Protein AF-0000000065766354 (afdb_homodimer)

pLDDT: mean 93.38, std 12.24, range [18.97, 98.88]

Foldseek 3Di:
DDPPQPPDPPDRPPPDDPPPPPPQADDDFALHALVRCLVLLVLLCLFWPKFFFDPDQWDAQDDVGIDRQPPNDADPLRAHSLQLRLLVLLQLLLVLLVQLLVLLVVLLVLLCVPPNWFFQDLDPQAPPLQQLCQQHRNDDDGTLVSLVSLSVSLVVNSVVLNVQSHRNHDHDSSSSLSSLLVSLSSSLSSLSSRQRSLCRRLVFFRQDFDKAWEALLSADLVAQEEEEEAAHQLLVVLLVVVCVVVVCLVRYAYEYEWQNQQSSCRNPVSHYYHAYLLCLLVSLLQQSHQEYEYEDDSDDLCSLVSNVVLPHAYEYAYPRCQSPFAECQPPDLVVLLVCCLVPVHRYHYHNPSNSSSVSSVSNSRSNSVVSVVRRDAQDLVVLLVLLVLAPLPCQLQVPAPQSQPLSVCSVCSVVPRNVSLCVCLQQRSNPQVSQVRGPSNRSSNNSSSSSVCVVCVNDMWMAIRANFAAGLVLLVVCLVCQLQQVQVAEEEEEAHSQAHGGLQLLLVLLQLQLVLFHFYEYEINNRSSQRVHADPVRHGLPVVADQHRGTSHYHYNGHLSSVSNVVVSLLSSCCPVVVDRNRNNQSVSLQCSQAGGLYEYEHRRYDRSNRSSNLSNCLSSNHAYEYEPVCCNSTIFTAGDPPGDQWKAFQEPRDIDGACAPVTRGYYDHDSLRSSLNSLSNSQHQQHHLVSLQSSLVSNQVSCCVVPVDGDPCVLRRAQDQSSHHPVCSVVVVVVCVVVPRDHHDGHNHIGPDSVSRDD/DPPPPVPDDPDPPPPPDVPVPPPQADDDFALHALVRCLVLLVLLCLFWPKFFFDPDQWDAQDDVGIDRQPPNDADPLRAHRLQLRLLVLLQLLLVLLVQLLVLLVVLLVLLCVPPNWFFQDLDPQAPPLQQLCQQHRNDDDGTLVSLVSLSVSLVVNSVVSNVQSHRNHDHDSSSSLSSLLVSLSSSLSSLSSRQRSLCRRLVFFRQDFDKAWEALLSADLVAQEEEEEDAHQLLVVLLVVVCVVVVCLVRYAYEYEWQNQQSSCRNPVSHYYHAYLLCLLVSLLQQSHQEYEYEDDSDDLCSLVSNVVLPHAYEYAYPRCQSPFAECQPPDLVVLLVCCLVPVHRYHYHNPSNSSSVSRVSNSRSNSVVSVVRRDAQDLVVLLVLLVLAPLPCQLQVVAPQSQPLSVCSVCSVVRRNVSLCVCLQQRSNPQVSQVRGPSNRSSNNSSSSSVCVVCVNDMWMAIRANFAAGLVLLVVCLVCQLQQVQVAEEEEEAHSQAHGGLQLLLVLLQLQLVLFHFYEYEINNRSSQRVHADPVRHGLPVVADQHRGTSHYHYNGHLSSVSNVLVSLLSSCCPVVVDRNRNNQSVSLQCSQAGGLYEYEHRRYDRSNRSSNLSNCLSSNHAYEYEPVCCNSTIFTAGDPPGDQWKAFQEPRDIDGACAPVTRGYYDHDSLRSSLNSLSNSQHQQHHLVSLQSSLVSNQVSCCVVPVDGDPCVLRRAQDLSSHHPVCSVVVVVSCVVVPRDHHDGHNHIGPDSVSRDD

Sequence (1520 aa):
MSPFELEFEGLKVQIGSIEGFEPRGEGPLPCPTVSDLADWDRKLFARYRVIAFPICDMCCMCTYGRCNLAEGRRGACGIDIRSNTARFTALKTCIGAACHAAHARHLVEYILEKLGDVEIDLGSEVDVMTPIFETLVGFKPKTVSDLEKGLEYIERELTKVLSSVHVGQEMDPHDYESKALHAGMIDNLALEIADVAQIAAFDMPKGEAPLVEFGPFAADDSKPCILLVGHNVAPGTEVLDYLEERGLDEEVEVLGICCTAWDVSRVDDRSKVIGPLSRQLHYVRMGIADVVVLDEQCIRADIVEEANEVGSRVIATRDLVMAGLPDVTDEPTEKIIEKMVSGEWMGVFIEDLEKAAEVAVEVAIRVHERRKKEIPQPDPKKLQKEAKRCLGCGDCERVCPNDLPIVEAMERAANGDFEGLADLFDRCVGCARCESECPTKLRVMNMIEDAWRLRTKEEKYKVRTGRGPIKDVEIRQVGGPIVMGDIPGVVAFVACPNYPDDVKQVGKMVEELLERNYIVLTSGCTAMALGMYTDEDGKTLYEKYEDRFDAGCLVNTGSCVSNAHILGACIKIAAIFAKKPLKGNFKEIADYILNRIGACGVLWGTMSQKALAISTGFTRWGIPIVYGPAGLKYQTLYIGDLDGDWTVYDARTGKECKEYCPIHLKYAAEDWREALVQAVKLCIRPNDTPQGRQTKLQNYIELYKEFYNELPPDLPLYVRDKNDVPITLRDEVMEYLEEVGWKPRKGITEPTLLEENVRGMSPFELEFEGLKVQIGSIEGFEPRGEGPLPCPTVSDLADWDRKLFARYRVIAFPICDMCCMCTYGRCNLAEGRRGACGIDIRSNTARFTALKTCIGAACHAAHARHLVEYILEKLGDVEIDLGSEVDVMTPIFETLVGFKPKTVSDLEKGLEYIERELTKVLSSVHVGQEMDPHDYESKALHAGMIDNLALEIADVAQIAAFDMPKGEAPLVEFGPFAADDSKPCILLVGHNVAPGTEVLDYLEERGLDEEVEVLGICCTAWDVSRVDDRSKVIGPLSRQLHYVRMGIADVVVLDEQCIRADIVEEANEVGSRVIATRDLVMAGLPDVTDEPTEKIIEKMVSGEWMGVFIEDLEKAAEVAVEVAIRVHERRKKEIPQPDPKKLQKEAKRCLGCGDCERVCPNDLPIVEAMERAANGDFEGLADLFDRCVGCARCESECPTKLRVMNMIEDAWRLRTKEEKYKVRTGRGPIKDVEIRQVGGPIVMGDIPGVVAFVACPNYPDDVKQVGKMVEELLERNYIVLTSGCTAMALGMYTDEDGKTLYEKYEDRFDAGCLVNTGSCVSNAHILGACIKIAAIFAKKPLKGNFKEIADYILNRIGACGVLWGTMSQKALAISTGFTRWGIPIVYGPAGLKYQTLYIGDLDGDWTVYDARTGKECKEYCPIHLKYAAEDWREALVQAVKLCIRPNDTPQGRQTKLQNYIELYKEFYNELPPDLPLYVRDKNDVPITLRDEVMEYLEEVGWKPRKGITEPTLLEENVRG

Secondary structure (DSSP, 8-state):
--------SS---------------SSSSSS--TGGGHHHHHHHHHHEEEEE--S-SEE-SSTT--EE-GGG---TTS--HHHHHHHHHHHHHHHHHHHHHHHHHHHHHHHHHHH-S-B----TT-S---HHHHHHHS----BGGGGHHHHHHHHHHHHHHHHTTSSSS---HHHHHHHHHHHHHHHHHHHHHHHHHHHHHHT--SS---EEEESGGGS-TTS-EEEEEES--HHHHHHHHHHHHHT-TTTSEEEEEEHHHHHHHHH-TTSEEEE-GGGHHHHHHTT--SEEEE-SSS--TTHHHHHHHTT-EEEE-BTTB-TT--B-TTS-HHHHHHHHHHTS-SEEE---HHHHHHHHHHHHHHHHHHHHTT-----HHHHHHHHHT-----HHHHH-TT---HHHHHHHHHTT-THHHHHTTTT--S--HHHHH-TT---HHHHHHHHHHHHHTT--EEEEPP--SPPHHHHHHHHHHHHHTSS--EEEEEE-S--SS-THHHHHHHHHHHHTT-EEEE-HHHHHHHHT-B-TTS-BHHHHS-SSSSTT-EEE--SGGGHHHHHHHHHHIIIIIS----TT-HHHHHHHHHHH--EEEEEEE--SHHHHHHHHHHHHTT--EEE-GGGGGG-EEEEE-TTS--EEEETTT--EEE---S--SEEE-SSHHHHHHHHHHTT--TT--HHHHHHHHHHHHHHHHHHHSS--TTGGGT--SGGGS-GGGHHHHHHHHHHTT-------SSEES-GGG---/--------SS---------------SSSSSS--TGGGHHHHHHHHHHEEEEE--S-SEE-SSTT--EE-GGG---TTS--HHHHHHHHHHHHHHHHHHHHHHHHHHHHHHHHHHH-S-B----TT-S---HHHHHHHS----BGGGGHHHHHHHHHHHHHHHHTTSSSS---HHHHHHHHHHHHHHHHHHHHHHHHHHHHHHT--SS---EEEESGGGS-TTS-EEEEEES--HHHHHHHHHHHHHT-TTTSEEEEEEHHHHHHHHH-TTSEEEE-GGGHHHHHHTT--SEEEE-SSS--TTHHHHHHHTT-EEEE-STT--TT--B-TTS-HHHHHHHHHHTS-SEEE---HHHHHHHHHHHHHHHHHHHHTT-----HHHHHHHHHT-----HHHHH-TT---HHHHHHHHHTT-THHHHTTTTT--S--HHHHH-TT---HHHHHHHHHHHHHTT--EEEEPP--SPPHHHHHHHHHHHHHTSS--EEEEEE-S--SS-THHHHHHHHHHHHTT-EEEE-HHHHHHHHT-B-TTS-BHHHHS-SSSSTT-EEE--SGGGHHHHHHHHHHIIIIIS----TT-HHHHHHHHHHH--EEEEEEE--SHHHHHHHHHHHHTT--EEE-GGGGGG-EEEEE-TTS--EEEETTT--EEE---S--SEEE-SSHHHHHHHHHHTT--TT--HHHHHHHHHHHHHHHHHHHSS--TTGGGT--SGGGS-GGGHHHHHHHHHHTT-------SSEES-GGG---

Nearest PDB structures (foldseek):
  8riu-assembly1_A  TM=9.811E-01  e=6.938E-81  Candidatus Methanoperedenaceae archaeon GB50
  9c0q-assembly1_A  TM=9.741E-01  e=7.754E-78  Methanosarcina thermophila
  3cf4-assembly1_A  TM=9.725E-01  e=8.906E-76  Methanosarcina barkeri
  1oao-assembly1_B  TM=6.507E-01  e=2.072E-23  Neomoorella thermoacetica
  6b6y-assembly1_B  TM=7.088E-01  e=4.786E-20  Nitratidesulfovibrio vulgaris

Radius of gyration: 33.57 Å; Cα contacts (8 Å, |Δi|>4): 3536; chains: 2; bounding box: 92×89×98 Å

Organism: Methanopyrus kandleri (strain AV19 / DSM 6324 / JCM 9639 / NBRC 100938) (NCBI:txid190192)

Solvent-accessible surface area (backbone atoms only — not comparable to full-atom values): 73823 Å² total; per-residue (Å²): 134,74,82,77,68,70,69,48,98,80,66,72,79,75,83,75,77,81,61,86,63,71,75,73,33,41,55,87,43,33,62,64,55,68,64,72,49,40,64,60,45,49,55,48,48,41,26,21,40,76,42,76,41,70,89,60,56,60,44,71,83,41,29,77,46,76,25,62,21,55,94,81,15,36,24,58,46,40,40,39,49,62,28,51,44,23,34,50,38,24,48,40,13,41,31,15,20,20,38,39,39,39,50,20,51,51,51,48,54,49,41,41,70,74,71,37,75,43,59,63,57,59,46,94,53,30,80,77,74,50,51,56,46,17,14,39,41,15,45,83,68,57,30,47,68,50,47,48,61,56,48,55,52,37,31,52,51,46,32,39,52,43,23,26,62,37,72,22,30,42,45,25,34,66,52,28,43,43,43,20,29,47,32,1,42,44,23,43,38,21,16,37,51,32,42,52,42,50,31,35,70,52,65,29,40,56,46,52,54,57,77,41,57,22,29,71,59,56,55,62,75,91,33,30,20,39,29,36,40,13,57,48,41,65,53,52,52,34,34,52,50,52,28,54,76,68,69,36,61,88,56,45,43,45,36,15,29,37,29,19,11,37,47,36,27,35,57,38,74,83,33,34,36,32,42,29,62,31,41,46,57,60,48,41,60,48,34,62,35,37,19,38,38,36,38,41,48,67,32,54,30,40,46,66,63,46,26,43,73,48,68,18,33,37,37,24,40,29,77,53,22,44,60,70,36,57,75,49,58,86,50,59,66,67,57,52,33,52,34,40,57,74,52,79,38,49,47,34,18,25,63,50,41,65,59,40,22,52,41,45,53,54,30,14,60,68,39,30,75,68,44,66,76,58,43,69,70,75,46,72,68,60,50,25,56,56,27,59,63,58,83,68,79,50,54,32,33,74,64,33,82,57,56,53,69,54,52,63,18,29,54,37,19,44,73,67,40,42,61,51,29,25,62,41,48,66,36,50,51,52,36,59,40,35,31,54,53,32,89,81,58,50,61,52,64,57,50,21,49,33,31,31,45,71,70,54,70,77,63,67,37,45,33,54,46,24,11,36,49,68,42,46,65,41,40,67,69,39,28,58,40,34,37,37,16,70,29,43,28,40,41,33,41,30,37,37,55,42,46,67,55,45,50,50,53,58,32,53,52,51,50,56,38,33,76,65,30,19,26,36,36,26,22,29,31,31,41,51,42,35,26,73,22,55,52,96,86,65,44,24,59,61,75,73,33,50,72,40,76,39,70,35,15,44,33,41,25,22,23,65,39,27,49,30,31,59,56,28,47,56,52,43,31,44,34,68,67,67,60,43,74,45,38,4,29,51,68,63,52,20,40,47,30,33,31,33,46,20,32,27,36,35,28,48,9,28,37,48,32,46,50,49,6,46,52,34,15,42,35,62,41,38,31,25,36,37,24,15,56,38,35,49,64,61,25,67,34,24,37,50,34,91,87,36,58,42,67,32,26,19,27,67,70,45,51,76,45,76,48,66,41,42,45,45,41,28,42,68,23,84,45,72,68,51,40,48,45,47,48,51,50,36,14,44,37,54,30,37,34,47,68,12,34,14,50,34,48,43,54,36,42,53,51,36,28,72,76,66,72,43,75,62,87,66,47,69,64,74,48,34,42,78,68,27,46,34,77,93,50,33,69,64,52,50,53,52,37,56,73,72,67,58,69,73,49,85,82,42,78,45,54,33,76,52,71,86,65,37,76,81,134,68,84,75,67,74,72,53,94,82,66,80,78,74,80,72,72,79,61,84,62,76,71,74,34,41,56,87,44,33,62,65,55,68,65,72,47,40,65,61,45,48,55,48,47,42,27,21,40,76,43,74,42,71,90,60,56,59,46,69,82,41,26,77,47,76,25,62,20,55,94,80,16,36,24,58,46,40,41,39,49,63,27,52,44,23,35,50,38,24,49,39,12,40,31,15,21,19,38,38,38,37,50,21,51,50,51,47,53,49,41,41,72,74,72,37,76,44,59,62,57,60,46,94,54,31,81,79,75,51,50,57,46,16,14,38,42,15,45,82,67,58,30,48,66,49,46,50,61,55,50,54,52,38,30,52,52,48,32,39,52,44,22,27,62,37,71,22,28,42,45,24,34,66,51,28,43,43,43,18,30,47,32,1,42,43,23,42,38,22,16,37,50,32,42,51,43,50,32,34,71,52,67,29,38,55,46,54,54,57,76,40,60,22,28,70,58,57,54,61,74,92,33,29,20,38,30,36,38,13,58,50,40,66,54,52,53,34,35,53,50,52,28,55,78,68,69,35,62,89,56,45,42,46,35,15,28,36,29,19,11,38,46,36,27,36,57,38,75,83,33,34,36,33,43,29,61,30,43,46,57,60,50,41,60,48,32,62,36,36,19,37,37,36,37,41,48,65,32,55,31,40,46,68,64,46,28,44,72,47,67,19,32,38,38,24,40,30,77,54,21,43,61,71,35,56,74,48,58,87,50,60,64,68,58,54,32,52,34,40,58,74,51,80,37,48,46,35,18,25,62,50,43,64,59,40,20,53,40,45,54,54,30,14,59,69,37,30,74,68,44,66,76,59,42,69,70,75,45,73,67,59,50,24,56,58,28,59,64,58,83,69,79,51,55,32,32,73,65,34,82,58,57,52,69,55,52,62,18,30,55,36,19,43,73,68,40,43,62,50,28,25,63,43,47,65,36,50,52,52,37,58,41,35,29,54,52,32,90,80,61,50,60,53,63,58,49,22,49,33,30,32,46,70,71,53,69,78,64,68,37,46,34,55,46,24,10,35,48,68,40,46,64,40,40,66,69,38,30,59,40,33,39,36,16,71,29,42,25,40,38,34,41,32,38,36,55,43,46,65,56,44,50,50,55,58,31,54,50,49,52,56,39,32,76,65,29,20,24,35,37,27,20,30,30,32,42,51,41,35,27,73,24,55,52,97,84,65,44,24,60,60,76,73,32,50,72,40,77,38,70,35,15,43,33,40,25,21,23,66,38,27,51,31,30,60,56,28,46,57,51,42,31,44,34,68,67,68,60,43,74,45,39,4,28,51,68,62,52,20,41,45,32,32,31,32,46,19,34,25,38,35,28,50,9,28,37,47,32,46,50,49,4,48,53,35,15,42,36,64,41,37,31,24,36,36,24,17,56,40,35,50,64,60,26,65,33,24,36,50,34,90,87,36,58,41,67,33,27,20,27,67,68,46,49,74,44,79,48,64,40,43,43,46,42,28,43,67,22,85,48,73,69,51,40,47,46,48,48,50,51,36,14,44,36,53,29,36,35,46,69,12,34,14,52,35,47,42,56,35,43,52,49,36,28,72,76,66,72,42,76,60,87,65,49,69,63,74,48,36,42,78,67,27,46,34,78,94,48,32,69,64,51,50,52,51,36,55,73,74,66,57,69,73,50,84,82,44,78,45,54,33,78,51,72,86,64,35,75,82

Structure (mmCIF, N/CA/C/O backbone):
data_AF-0000000065766354-model_v1
#
loop_
_entity.id
_entity.type
_entity.pdbx_description
1 polymer 'Acetyl-CoA decarbonylase/synthase complex subunit alpha 1'
#
loop_
_atom_site.group_PDB
_atom_site.id
_atom_site.type_symbol
_atom_site.label_atom_id
_atom_site.label_alt_id
_atom_site.label_comp_id
_atom_site.label_asym_id
_atom_site.label_entity_id
_atom_site.label_seq_id
_atom_site.pdbx_PDB_ins_code
_atom_site.Cartn_x
_atom_site.Cartn_y
_atom_site.Cartn_z
_atom_site.occupancy
_atom_site.B_iso_or_equiv
_atom_site.auth_seq_id
_atom_site.auth_comp_id
_atom_site.auth_asym_id
_atom_site.auth_atom_id
_atom_site.pdbx_PDB_model_num
ATOM 1 N N . MET A 1 1 ? 14.602 7.422 51.688 1 19.23 1 MET A N 1
ATOM 2 C CA . MET A 1 1 ? 14.797 6.133 52.344 1 19.23 1 MET A CA 1
ATOM 3 C C . MET A 1 1 ? 15.016 5.027 51.312 1 19.23 1 MET A C 1
ATOM 5 O O . MET A 1 1 ? 14.477 5.086 50.219 1 19.23 1 MET A O 1
ATOM 9 N N . SER A 1 2 ? 16.094 4.215 51.469 1 22.52 2 SER A N 1
ATOM 10 C CA . SER A 1 2 ? 16.875 3.191 50.781 1 22.52 2 SER A CA 1
ATOM 11 C C . SER A 1 2 ? 15.992 2.039 50.312 1 22.52 2 SER A C 1
ATOM 13 O O . SER A 1 2 ? 14.992 1.711 50.938 1 22.52 2 SER A O 1
ATOM 15 N N . PRO A 1 3 ? 16.031 2.014 48.844 1 26.62 3 PRO A N 1
ATOM 16 C CA . PRO A 1 3 ? 15.328 0.892 48.219 1 26.62 3 PRO A CA 1
ATOM 17 C C . PRO A 1 3 ? 15.453 -0.402 49.031 1 26.62 3 PRO A C 1
ATOM 19 O O . PRO A 1 3 ? 16.484 -0.655 49.625 1 26.62 3 PRO A O 1
ATOM 22 N N . PHE A 1 4 ? 14.359 -0.639 49.562 1 26.05 4 PHE A N 1
ATOM 23 C CA . PHE A 1 4 ? 14.195 -1.547 50.688 1 26.05 4 PHE A CA 1
ATOM 24 C C . PHE A 1 4 ? 14.625 -2.959 50.344 1 26.05 4 PHE A C 1
ATOM 26 O O . PHE A 1 4 ? 14.188 -3.502 49.312 1 26.05 4 PHE A O 1
ATOM 33 N N . GLU A 1 5 ? 15.984 -3.205 50.344 1 27.64 5 GLU A N 1
ATOM 34 C CA . GLU A 1 5 ? 16.797 -4.422 50.406 1 27.64 5 GLU A CA 1
ATOM 35 C C . GLU A 1 5 ? 16.156 -5.469 51.312 1 27.64 5 GLU A C 1
ATOM 37 O O . GLU A 1 5 ? 15.883 -5.195 52.5 1 27.64 5 GLU A O 1
ATOM 42 N N . LEU A 1 6 ? 15.203 -6.082 50.688 1 28.98 6 LEU A N 1
ATOM 43 C CA . LEU A 1 6 ? 14.766 -7.098 51.625 1 28.98 6 LEU A CA 1
ATOM 44 C C . LEU A 1 6 ? 15.898 -8.055 51.969 1 28.98 6 LEU A C 1
ATOM 46 O O . LEU A 1 6 ? 16.484 -8.664 51.062 1 28.98 6 LEU A O 1
ATOM 50 N N . GLU A 1 7 ? 16.75 -7.625 52.875 1 28.19 7 GLU A N 1
ATOM 51 C CA . GLU A 1 7 ? 17.797 -8.422 53.5 1 28.19 7 GLU A CA 1
ATOM 52 C C . GLU A 1 7 ? 17.219 -9.656 54.188 1 28.19 7 GLU A C 1
ATOM 54 O O . GLU A 1 7 ? 16.531 -9.539 55.219 1 28.19 7 GLU A O 1
ATOM 59 N N . PHE A 1 8 ? 16.562 -10.523 53.5 1 28.86 8 PHE A N 1
ATOM 60 C CA . PHE A 1 8 ? 16.578 -11.633 54.438 1 28.86 8 PHE A CA 1
ATOM 61 C C . PHE A 1 8 ? 18.016 -12.031 54.781 1 28.86 8 PHE A C 1
ATOM 63 O O . PHE A 1 8 ? 18.938 -11.773 54 1 28.86 8 PHE A O 1
ATOM 70 N N . GLU A 1 9 ? 18.219 -12.422 56.094 1 26.89 9 GLU A N 1
ATOM 71 C CA . GLU A 1 9 ? 19.422 -13.203 56.312 1 26.89 9 GLU A CA 1
ATOM 72 C C . GLU A 1 9 ? 19.609 -14.266 55.25 1 26.89 9 GLU A C 1
ATOM 74 O O . GLU A 1 9 ? 18.703 -15.07 55 1 26.89 9 GLU A O 1
ATOM 79 N N . GLY A 1 10 ? 20.5 -14.219 54.156 1 27.33 10 GLY A N 1
ATOM 80 C CA . GLY A 1 10 ? 21.359 -14.734 53.125 1 27.33 10 GLY A CA 1
ATOM 81 C C . GLY A 1 10 ? 20.75 -14.633 51.75 1 27.33 10 GLY A C 1
ATOM 82 O O . GLY A 1 10 ? 21.406 -14.898 50.719 1 27.33 10 GLY A O 1
ATOM 83 N N . LEU A 1 11 ? 19.484 -15.125 51.406 1 24.69 11 LEU A N 1
ATOM 84 C CA . LEU A 1 11 ? 19.141 -15.359 50.031 1 24.69 11 LEU A CA 1
ATOM 85 C C . LEU A 1 11 ? 18.578 -14.094 49.375 1 24.69 11 LEU A C 1
ATOM 87 O O . LEU A 1 11 ? 17.594 -13.539 49.844 1 24.69 11 LEU A O 1
ATOM 91 N N . LYS A 1 12 ? 19.516 -13.336 48.75 1 31.09 12 LYS A N 1
ATOM 92 C CA . LYS A 1 12 ? 19.172 -12.125 48 1 31.09 12 LYS A CA 1
ATOM 93 C C . LYS A 1 12 ? 18.328 -12.453 46.781 1 31.09 12 LYS A C 1
ATOM 95 O O . LYS A 1 12 ? 18.734 -13.25 45.938 1 31.09 12 LYS A O 1
ATOM 100 N N . VAL A 1 13 ? 16.984 -12.375 46.812 1 25.58 13 VAL A N 1
ATOM 101 C CA . VAL A 1 13 ? 16.203 -12.656 45.594 1 25.58 13 VAL A CA 1
ATOM 102 C C . VAL A 1 13 ? 16.219 -11.445 44.688 1 25.58 13 VAL A C 1
ATOM 104 O O . VAL A 1 13 ? 15.805 -10.352 45.062 1 25.58 13 VAL A O 1
ATOM 107 N N . GLN A 1 14 ? 17.219 -11.156 43.938 1 25.48 14 GLN A N 1
ATOM 108 C CA . GLN A 1 14 ? 17.188 -10.07 42.969 1 25.48 14 GLN A CA 1
ATOM 109 C C . GLN A 1 14 ? 16.234 -10.383 41.812 1 25.48 14 GLN A C 1
ATOM 111 O O . GLN A 1 14 ? 16.328 -11.438 41.188 1 25.48 14 GLN A O 1
ATOM 116 N N . ILE A 1 15 ? 15.039 -9.977 41.875 1 24.88 15 ILE A N 1
ATOM 117 C CA . ILE A 1 15 ? 14.07 -10.156 40.812 1 24.88 15 ILE A CA 1
ATOM 118 C C . ILE A 1 15 ? 14.547 -9.398 39.562 1 24.88 15 ILE A C 1
ATOM 120 O O . ILE A 1 15 ? 14.719 -8.18 39.594 1 24.88 15 ILE A O 1
ATOM 124 N N . GLY A 1 16 ? 15.18 -10.102 38.594 1 24.33 16 GLY A N 1
ATOM 125 C CA . GLY A 1 16 ? 15.805 -9.656 37.344 1 24.33 16 GLY A CA 1
ATOM 126 C C . GLY A 1 16 ? 14.852 -8.898 36.438 1 24.33 16 GLY A C 1
ATOM 127 O O . GLY A 1 16 ? 13.633 -9.023 36.562 1 24.33 16 GLY A O 1
ATOM 128 N N . SER A 1 17 ? 15.211 -7.746 35.938 1 27.3 17 SER A N 1
ATOM 129 C CA . SER A 1 17 ? 14.719 -6.777 34.969 1 27.3 17 SER A CA 1
ATOM 130 C C . SER A 1 17 ? 14.125 -7.469 33.75 1 27.3 17 SER A C 1
ATOM 132 O O . SER A 1 17 ? 14.711 -8.43 33.219 1 27.3 17 SER A O 1
ATOM 134 N N . ILE A 1 18 ? 12.867 -7.684 33.656 1 26.45 18 ILE A N 1
ATOM 135 C CA . ILE A 1 18 ? 12.242 -8.141 32.438 1 26.45 18 ILE A CA 1
ATOM 136 C C . ILE A 1 18 ? 12.797 -7.359 31.25 1 26.45 18 ILE A C 1
ATOM 138 O O . ILE A 1 18 ? 12.539 -6.164 31.109 1 26.45 18 ILE A O 1
ATOM 142 N N . GLU A 1 19 ? 14.055 -7.402 30.906 1 30.09 19 GLU A N 1
ATOM 143 C CA . GLU A 1 19 ? 14.617 -6.902 29.656 1 30.09 19 GLU A CA 1
ATOM 144 C C . GLU A 1 19 ? 13.711 -7.215 28.484 1 30.09 19 GLU A C 1
ATOM 146 O O . GLU A 1 19 ? 13.25 -8.352 28.328 1 30.09 19 GLU A O 1
ATOM 151 N N . GLY A 1 20 ? 12.766 -6.434 28.172 1 32.12 20 GLY A N 1
ATOM 152 C CA . GLY A 1 20 ? 12.07 -6.523 26.891 1 32.12 20 GLY A CA 1
ATOM 153 C C . GLY A 1 20 ? 12.891 -7.211 25.828 1 32.12 20 GLY A C 1
ATOM 154 O O . GLY A 1 20 ? 13.891 -6.664 25.344 1 32.12 20 GLY A O 1
ATOM 155 N N . PHE A 1 21 ? 13.047 -8.508 26.031 1 31.98 21 PHE A N 1
ATOM 156 C CA . PHE A 1 21 ? 13.859 -9.539 25.391 1 31.98 21 PHE A CA 1
ATOM 157 C C . PHE A 1 21 ? 13.656 -9.547 23.891 1 31.98 21 PHE A C 1
ATOM 159 O O . PHE A 1 21 ? 12.82 -10.289 23.375 1 31.98 21 PHE A O 1
ATOM 166 N N . GLU A 1 22 ? 13.109 -8.617 23.156 1 40.56 22 GLU A N 1
ATOM 167 C CA . GLU A 1 22 ? 13.211 -9.219 21.828 1 40.56 22 GLU A CA 1
ATOM 168 C C . GLU A 1 22 ? 14.633 -9.711 21.562 1 40.56 22 GLU A C 1
ATOM 170 O O . GLU A 1 22 ? 15.57 -8.922 21.516 1 40.56 22 GLU A O 1
ATOM 175 N N . PRO A 1 23 ? 14.961 -10.844 21.969 1 43.78 23 PRO A N 1
ATOM 176 C CA . PRO A 1 23 ? 16.328 -11.312 21.672 1 43.78 23 PRO A CA 1
ATOM 177 C C . PRO A 1 23 ? 16.797 -10.922 20.266 1 43.78 23 PRO A C 1
ATOM 179 O O . PRO A 1 23 ? 16.109 -11.211 19.281 1 43.78 23 PRO A O 1
ATOM 182 N N . ARG A 1 24 ? 17.516 -9.883 20.141 1 56.34 24 ARG A N 1
ATOM 183 C CA . ARG A 1 24 ? 18.203 -9.531 18.922 1 56.34 24 ARG A CA 1
ATOM 184 C C . ARG A 1 24 ? 18.844 -10.758 18.266 1 56.34 24 ARG A C 1
ATOM 186 O O . ARG A 1 24 ? 19.469 -11.57 18.953 1 56.34 24 ARG A O 1
ATOM 193 N N . GLY A 1 25 ? 18.219 -11.25 17.094 1 68.38 25 GLY A N 1
ATOM 194 C CA . GLY A 1 25 ? 18.859 -12.289 16.297 1 68.38 25 GLY A CA 1
ATOM 195 C C . GLY A 1 25 ? 20.375 -12.273 16.422 1 68.38 25 GLY A C 1
ATOM 196 O O . GLY A 1 25 ? 20.953 -11.328 16.953 1 68.38 25 GLY A O 1
ATOM 197 N N . GLU A 1 26 ? 20.969 -13.32 16.281 1 82.69 26 GLU A N 1
ATOM 198 C CA . GLU A 1 26 ? 22.422 -13.484 16.266 1 82.69 26 GLU A CA 1
ATOM 199 C C . GLU A 1 26 ? 23 -13.195 14.883 1 82.69 26 GLU A C 1
ATOM 201 O O . GLU A 1 26 ? 22.266 -13.219 13.891 1 82.69 26 GLU A O 1
ATOM 206 N N . GLY A 1 27 ? 24.172 -12.797 14.797 1 87.56 27 GLY A N 1
ATOM 207 C CA . GLY A 1 27 ? 24.859 -12.57 13.531 1 87.56 27 GLY A CA 1
ATOM 208 C C . GLY A 1 27 ? 25.172 -11.109 13.273 1 87.56 27 GLY A C 1
ATOM 209 O O . GLY A 1 27 ? 24.906 -10.25 14.117 1 87.56 27 GLY A O 1
ATOM 210 N N . PRO A 1 28 ? 25.688 -10.859 12.195 1 91.25 28 PRO A N 1
ATOM 211 C CA . PRO A 1 28 ? 26.172 -9.5 11.906 1 91.25 28 PRO A CA 1
ATOM 212 C C . PRO A 1 28 ? 25.031 -8.5 11.742 1 91.25 28 PRO A C 1
ATOM 214 O O . PRO A 1 28 ? 25.141 -7.348 12.164 1 91.25 28 PRO A O 1
ATOM 217 N N . LEU A 1 29 ? 23.922 -8.922 11.148 1 94.94 29 LEU A N 1
ATOM 218 C CA . LEU A 1 29 ? 22.859 -7.953 10.867 1 94.94 29 LEU A CA 1
ATOM 219 C C . LEU A 1 29 ? 21.484 -8.625 10.914 1 94.94 29 LEU A C 1
ATOM 221 O O . LEU A 1 29 ? 20.797 -8.711 9.898 1 94.94 29 LEU A O 1
ATOM 225 N N . PRO A 1 30 ? 21.062 -9.086 12.102 1 97 30 PRO A N 1
ATOM 226 C CA . PRO A 1 30 ? 19.719 -9.648 12.211 1 97 30 PRO A CA 1
ATOM 227 C C . PRO A 1 30 ? 18.625 -8.594 12 1 97 30 PRO A C 1
ATOM 229 O O . PRO A 1 30 ? 18.781 -7.449 12.43 1 97 30 PRO A O 1
ATOM 232 N N . CYS A 1 31 ? 17.562 -8.93 11.336 1 97.31 31 CYS A N 1
ATOM 233 C CA . CYS A 1 31 ? 16.406 -8.07 11.078 1 97.31 31 CYS A CA 1
ATOM 234 C C . CYS A 1 31 ? 16.844 -6.734 10.492 1 97.31 31 CYS A C 1
ATOM 236 O O . CYS A 1 31 ? 16.516 -5.68 11.047 1 97.31 31 CYS A O 1
ATOM 238 N N . PRO A 1 32 ? 17.531 -6.844 9.344 1 97.25 32 PRO A N 1
ATOM 239 C CA . PRO A 1 32 ? 18.031 -5.605 8.758 1 97.25 32 PRO A CA 1
ATOM 240 C C . PRO A 1 32 ? 16.922 -4.629 8.383 1 97.25 32 PRO A C 1
ATOM 242 O O . PRO A 1 32 ? 15.852 -5.051 7.941 1 97.25 32 PRO A O 1
ATOM 245 N N . THR A 1 33 ? 17.188 -3.35 8.492 1 95.69 33 THR A N 1
ATOM 246 C CA . THR A 1 33 ? 16.312 -2.287 8.023 1 95.69 33 THR A CA 1
ATOM 247 C C . THR A 1 33 ? 16.719 -1.833 6.621 1 95.69 33 THR A C 1
ATOM 249 O O . THR A 1 33 ? 17.703 -2.322 6.062 1 95.69 33 THR A O 1
ATOM 252 N N . VAL A 1 34 ? 16.031 -0.896 6.051 1 94.56 34 VAL A N 1
ATOM 253 C CA . VAL A 1 34 ? 16.234 -0.396 4.695 1 94.56 34 VAL A CA 1
ATOM 254 C C . VAL A 1 34 ? 17.641 0.176 4.57 1 94.56 34 VAL A C 1
ATOM 256 O O . VAL A 1 34 ? 18.359 -0.11 3.604 1 94.56 34 VAL A O 1
ATOM 259 N N . SER A 1 35 ? 18.047 0.936 5.547 1 94.12 35 SER A N 1
ATOM 260 C CA . SER A 1 35 ? 19.344 1.606 5.461 1 94.12 35 SER A CA 1
ATOM 261 C C . SER A 1 35 ? 20.484 0.624 5.672 1 94.12 35 SER A C 1
ATOM 263 O O . SER A 1 35 ? 21.578 0.802 5.117 1 94.12 35 SER A O 1
ATOM 265 N N . ASP A 1 36 ? 20.203 -0.488 6.387 1 95.19 36 ASP A N 1
ATOM 266 C CA . ASP A 1 36 ? 21.234 -1.456 6.734 1 95.19 36 ASP A CA 1
ATOM 267 C C . ASP A 1 36 ? 21.797 -2.123 5.484 1 95.19 36 ASP A C 1
ATOM 269 O O . ASP A 1 36 ? 22.984 -2.475 5.445 1 95.19 36 ASP A O 1
ATOM 273 N N . LEU A 1 37 ? 20.922 -2.293 4.484 1 96.88 37 LEU A N 1
ATOM 274 C CA . LEU A 1 37 ? 21.359 -3.053 3.316 1 96.88 37 LEU A CA 1
ATOM 275 C C . LEU A 1 37 ? 21.391 -2.168 2.076 1 96.88 37 LEU A C 1
ATOM 277 O O . LEU A 1 37 ? 21.531 -2.668 0.957 1 96.88 37 LEU A O 1
ATOM 281 N N . ALA A 1 38 ? 21.297 -0.858 2.311 1 95.81 38 ALA A N 1
ATOM 282 C CA . ALA A 1 38 ? 21.312 0.075 1.186 1 95.81 38 ALA A CA 1
ATOM 283 C C . ALA A 1 38 ? 22.656 0.028 0.46 1 95.81 38 ALA A C 1
ATOM 285 O O . ALA A 1 38 ? 22.719 0.198 -0.76 1 95.81 38 ALA A O 1
ATOM 286 N N . ASP A 1 39 ? 23.688 -0.198 1.211 1 94.88 39 ASP A N 1
ATOM 287 C CA . ASP A 1 39 ? 25.016 -0.259 0.595 1 94.88 39 ASP A CA 1
ATOM 288 C C . ASP A 1 39 ? 25.109 -1.448 -0.358 1 94.88 39 ASP A C 1
ATOM 290 O O . ASP A 1 39 ? 25.734 -1.346 -1.419 1 94.88 39 ASP A O 1
ATOM 294 N N . TRP A 1 40 ? 24.547 -2.615 0.02 1 97.5 40 TRP A N 1
ATOM 295 C CA . TRP A 1 40 ? 24.5 -3.768 -0.875 1 97.5 40 TRP A CA 1
ATOM 296 C C . TRP A 1 40 ? 23.734 -3.432 -2.148 1 97.5 40 TRP A C 1
ATOM 298 O O . TRP A 1 40 ? 24.172 -3.762 -3.252 1 97.5 40 TRP A O 1
ATOM 308 N N . ASP A 1 41 ? 22.656 -2.752 -2.018 1 98.06 41 ASP A N 1
ATOM 309 C CA . ASP A 1 41 ? 21.812 -2.381 -3.158 1 98.06 41 ASP A CA 1
ATOM 310 C C . ASP A 1 41 ? 22.562 -1.432 -4.094 1 98.06 41 ASP A C 1
ATOM 312 O O . ASP A 1 41 ? 22.438 -1.535 -5.316 1 98.06 41 ASP A O 1
ATOM 316 N N . ARG A 1 42 ? 23.281 -0.55 -3.537 1 96.31 42 ARG A N 1
ATOM 317 C CA . ARG A 1 42 ? 24.031 0.406 -4.344 1 96.31 42 ARG A CA 1
ATOM 318 C C . ARG A 1 42 ? 25.141 -0.292 -5.125 1 96.31 42 ARG A C 1
ATOM 320 O O . ARG A 1 42 ? 25.469 0.116 -6.242 1 96.31 42 ARG A O 1
ATOM 327 N N . LYS A 1 43 ? 25.688 -1.312 -4.492 1 96.69 43 LYS A N 1
ATOM 328 C CA . LYS A 1 43 ? 26.688 -2.104 -5.219 1 96.69 43 LYS A CA 1
ATOM 329 C C . LYS A 1 43 ? 26.062 -2.762 -6.449 1 96.69 43 LYS A C 1
ATOM 331 O O . LYS A 1 43 ? 26.703 -2.846 -7.5 1 96.69 43 LYS A O 1
ATOM 336 N N . LEU A 1 44 ? 24.875 -3.248 -6.289 1 98.06 44 LEU A N 1
ATOM 337 C CA . LEU A 1 44 ? 24.172 -3.828 -7.43 1 98.06 44 LEU A CA 1
ATOM 338 C C . LEU A 1 44 ? 23.891 -2.77 -8.492 1 98.06 44 LEU A C 1
ATOM 340 O O . LEU A 1 44 ? 24.125 -3.008 -9.688 1 98.06 44 LEU A O 1
ATOM 344 N N . PHE A 1 45 ? 23.5 -1.57 -8.055 1 97.62 45 PHE A N 1
ATOM 345 C CA . PHE A 1 45 ? 23.125 -0.519 -8.992 1 97.62 45 PHE A CA 1
ATOM 346 C C . PHE A 1 45 ? 24.359 0.024 -9.711 1 97.62 45 PHE A C 1
ATOM 348 O O . PHE A 1 45 ? 24.25 0.569 -10.812 1 97.62 45 PHE A O 1
ATOM 355 N N . ALA A 1 46 ? 25.5 -0.1 -9.086 1 97.06 46 ALA A N 1
ATOM 356 C CA . ALA A 1 46 ? 26.734 0.354 -9.727 1 97.06 46 ALA A CA 1
ATOM 357 C C . ALA A 1 46 ? 27.125 -0.555 -10.891 1 97.06 46 ALA A C 1
ATOM 359 O O . ALA A 1 46 ? 27.844 -0.135 -11.805 1 97.06 46 ALA A O 1
ATOM 360 N N . ARG A 1 47 ? 26.625 -1.724 -10.789 1 97 47 ARG A N 1
ATOM 361 C CA . ARG A 1 47 ? 26.906 -2.734 -11.805 1 97 47 ARG A CA 1
ATOM 362 C C . ARG A 1 47 ? 25.781 -2.822 -12.828 1 97 47 ARG A C 1
ATOM 364 O O . ARG A 1 47 ? 26.031 -3.027 -14.016 1 97 47 ARG A O 1
ATOM 371 N N . TYR A 1 48 ? 24.594 -2.801 -12.352 1 98.25 48 TYR A N 1
ATOM 372 C CA . TYR A 1 48 ? 23.406 -2.953 -13.172 1 98.25 48 TYR A CA 1
ATOM 373 C C . TYR A 1 48 ? 22.625 -1.649 -13.242 1 98.25 48 TYR A C 1
ATOM 375 O O . TYR A 1 48 ? 22.094 -1.183 -12.227 1 98.25 48 TYR A O 1
ATOM 383 N N . ARG A 1 49 ? 22.516 -1.137 -14.383 1 97.44 49 ARG A N 1
ATOM 384 C CA . ARG A 1 49 ? 21.75 0.095 -14.562 1 97.44 49 ARG A CA 1
ATOM 385 C C . ARG A 1 49 ? 20.25 -0.158 -14.422 1 97.44 49 ARG A C 1
ATOM 387 O O . ARG A 1 49 ? 19.719 -1.079 -15.039 1 97.44 49 ARG A O 1
ATOM 394 N N . VAL A 1 50 ? 19.656 0.667 -13.602 1 96.75 50 VAL A N 1
ATOM 395 C CA . VAL A 1 50 ? 18.203 0.573 -13.445 1 96.75 50 VAL A CA 1
ATOM 396 C C . VAL A 1 50 ? 17.516 1.292 -14.602 1 96.75 50 VAL A C 1
ATOM 398 O O . VAL A 1 50 ? 17.656 2.508 -14.758 1 96.75 50 VAL A O 1
ATOM 401 N N . ILE A 1 51 ? 16.828 0.535 -15.359 1 95.94 51 ILE A N 1
ATOM 402 C CA . ILE A 1 51 ? 16.125 1.113 -16.5 1 95.94 51 ILE A CA 1
ATOM 403 C C . ILE A 1 51 ? 14.617 1.158 -16.219 1 95.94 51 ILE A C 1
ATOM 405 O O . ILE A 1 51 ? 14.039 0.166 -15.766 1 95.94 51 ILE A O 1
ATOM 409 N N . ALA A 1 52 ? 14.086 2.301 -16.453 1 92.81 52 ALA A N 1
ATOM 410 C CA . ALA A 1 52 ? 12.664 2.506 -16.188 1 92.81 52 ALA A CA 1
ATOM 411 C C . ALA A 1 52 ? 11.852 2.441 -17.484 1 92.81 52 ALA A C 1
ATOM 413 O O . ALA A 1 52 ? 12.273 2.971 -18.516 1 92.81 52 ALA A O 1
ATOM 414 N N . PHE A 1 53 ? 10.75 1.752 -17.406 1 90.69 53 PHE A N 1
ATOM 415 C CA . PHE A 1 53 ? 9.773 1.691 -18.484 1 90.69 53 PHE A CA 1
ATOM 416 C C . PHE A 1 53 ? 8.406 2.176 -18.031 1 90.69 53 PHE A C 1
ATOM 418 O O . PHE A 1 53 ? 7.523 1.367 -17.734 1 90.69 53 PHE A O 1
ATOM 425 N N . PRO A 1 54 ? 8.18 3.441 -18.047 1 86.19 54 PRO A N 1
ATOM 426 C CA . PRO A 1 54 ? 6.898 3.945 -17.547 1 86.19 54 PRO A CA 1
ATOM 427 C C . PRO A 1 54 ? 5.723 3.535 -18.438 1 86.19 54 PRO A C 1
ATOM 429 O O . PRO A 1 54 ? 5.77 3.719 -19.656 1 86.19 54 PRO A O 1
ATOM 432 N N . ILE A 1 55 ? 4.734 2.949 -17.875 1 80 55 ILE A N 1
ATOM 433 C CA . ILE A 1 55 ? 3.525 2.574 -18.594 1 80 55 ILE A CA 1
ATOM 434 C C . ILE A 1 55 ? 2.602 3.783 -18.719 1 80 55 ILE A C 1
ATOM 436 O O . ILE A 1 55 ? 1.788 3.857 -19.641 1 80 55 ILE A O 1
ATOM 440 N N . CYS A 1 56 ? 2.719 4.641 -17.781 1 80.31 56 CYS A N 1
ATOM 441 C CA . CYS A 1 56 ? 1.915 5.855 -17.719 1 80.31 56 CYS A CA 1
ATOM 442 C C . CYS A 1 56 ? 2.775 7.062 -17.359 1 80.31 56 CYS A C 1
ATOM 444 O O . CYS A 1 56 ? 3.584 6.996 -16.422 1 80.31 56 CYS A O 1
ATOM 446 N N . ASP A 1 57 ? 2.658 8.094 -18.094 1 87.06 57 ASP A N 1
ATOM 447 C CA . ASP A 1 57 ? 3.463 9.289 -17.844 1 87.06 57 ASP A CA 1
ATOM 448 C C . ASP A 1 57 ? 2.717 10.273 -16.938 1 87.06 57 ASP A C 1
ATOM 450 O O . ASP A 1 57 ? 3.154 11.406 -16.75 1 87.06 57 ASP A O 1
ATOM 454 N N . MET A 1 58 ? 1.639 9.867 -16.453 1 89.12 58 MET A N 1
ATOM 455 C CA . MET A 1 58 ? 0.835 10.711 -15.586 1 89.12 58 MET A CA 1
ATOM 456 C C . MET A 1 58 ? 0.89 10.219 -14.141 1 89.12 58 MET A C 1
ATOM 458 O O . MET A 1 58 ? 1.038 9.016 -13.898 1 89.12 58 MET A O 1
ATOM 462 N N . CYS A 1 59 ? 0.85 11.078 -13.25 1 90.94 59 CYS A N 1
ATOM 463 C CA . CYS A 1 59 ? 0.758 10.734 -11.836 1 90.94 59 CYS A CA 1
ATOM 464 C C . CYS A 1 59 ? -0.542 11.242 -11.234 1 90.94 59 CYS A C 1
ATOM 466 O O . CYS A 1 59 ? -0.869 12.43 -11.367 1 90.94 59 CYS A O 1
ATOM 468 N N . CYS A 1 60 ? -1.301 10.422 -10.539 1 88.62 60 CYS A N 1
ATOM 469 C CA . CYS A 1 60 ? -2.578 10.789 -9.93 1 88.62 60 CYS A CA 1
ATOM 470 C C . CYS A 1 60 ? -2.602 10.438 -8.453 1 88.62 60 CYS A C 1
ATOM 472 O O . CYS A 1 60 ? -3.641 10.047 -7.914 1 88.62 60 CYS A O 1
ATOM 474 N N . MET A 1 61 ? -1.521 10.586 -7.812 1 90.31 61 MET A N 1
ATOM 475 C CA . MET A 1 61 ? -1.393 10.047 -6.461 1 90.31 61 MET A CA 1
ATOM 476 C C . MET A 1 61 ? -1.888 11.055 -5.426 1 90.31 61 MET A C 1
ATOM 478 O O . MET A 1 61 ? -2.107 10.695 -4.266 1 90.31 61 MET A O 1
ATOM 482 N N . CYS A 1 62 ? -2.059 12.312 -5.781 1 91.88 62 CYS A N 1
ATOM 483 C CA . CYS A 1 62 ? -2.516 13.32 -4.836 1 91.88 62 CYS A CA 1
ATOM 484 C C . CYS A 1 62 ? -3.643 14.156 -5.434 1 91.88 62 CYS A C 1
ATOM 486 O O . CYS A 1 62 ? -4.137 13.852 -6.52 1 91.88 62 CYS A O 1
ATOM 488 N N . THR A 1 63 ? -4.062 15.227 -4.707 1 91.75 63 THR A N 1
ATOM 489 C CA . THR A 1 63 ? -5.277 15.914 -5.141 1 91.75 63 THR A CA 1
ATOM 490 C C . THR A 1 63 ? -4.938 17.203 -5.891 1 91.75 63 THR A C 1
ATOM 492 O O . THR A 1 63 ? -5.805 18.047 -6.102 1 91.75 63 THR A O 1
ATOM 495 N N . TYR A 1 64 ? -3.615 17.391 -6.238 1 90 64 TYR A N 1
ATOM 496 C CA . TYR A 1 64 ? -3.273 18.469 -7.148 1 90 64 TYR A CA 1
ATOM 497 C C . TYR A 1 64 ? -3.801 18.203 -8.547 1 90 64 TYR A C 1
ATOM 499 O O . TYR A 1 64 ? -3.842 19.094 -9.391 1 90 64 TYR A O 1
ATOM 507 N N . GLY A 1 65 ? -4.277 16.938 -8.695 1 86.12 65 GLY A N 1
ATOM 508 C CA . GLY A 1 65 ? -4.715 16.5 -10.008 1 86.12 65 GLY A CA 1
ATOM 509 C C . GLY A 1 65 ? -3.646 15.734 -10.766 1 86.12 65 GLY A C 1
ATOM 510 O O . GLY A 1 65 ? -2.57 15.461 -10.227 1 86.12 65 GLY A O 1
ATOM 511 N N . ARG A 1 66 ? -3.934 15.438 -12.016 1 88.31 66 ARG A N 1
ATOM 512 C CA . ARG A 1 66 ? -3.025 14.633 -12.828 1 88.31 66 ARG A CA 1
ATOM 513 C C . ARG A 1 66 ? -1.8 15.445 -13.242 1 88.31 66 ARG A C 1
ATOM 515 O O . ARG A 1 66 ? -1.928 16.547 -13.758 1 88.31 66 ARG A O 1
ATOM 522 N N . CYS A 1 67 ? -0.684 14.945 -12.984 1 92.62 67 CYS A N 1
ATOM 523 C CA . CYS A 1 67 ? 0.563 15.562 -13.414 1 92.62 67 CYS A CA 1
ATOM 524 C C . CYS A 1 67 ? 1.141 14.844 -14.633 1 92.62 67 CYS A C 1
ATOM 526 O O . CYS A 1 67 ? 1.271 13.617 -14.625 1 92.62 67 CYS A O 1
ATOM 528 N N . ASN A 1 68 ? 1.452 15.57 -15.656 1 92.69 68 ASN A N 1
ATOM 529 C CA . ASN A 1 68 ? 2.17 15.055 -16.812 1 92.69 68 ASN A CA 1
ATOM 530 C C . ASN A 1 68 ? 3.68 15.07 -16.594 1 92.69 68 ASN A C 1
ATOM 532 O O . ASN A 1 68 ? 4.293 16.141 -16.5 1 92.69 68 ASN A O 1
ATOM 536 N N . LEU A 1 69 ? 4.285 13.945 -16.547 1 94.69 69 LEU A N 1
ATOM 537 C CA . LEU A 1 69 ? 5.707 13.844 -16.234 1 94.69 69 LEU A CA 1
ATOM 538 C C . LEU A 1 69 ? 6.527 13.602 -17.5 1 94.69 69 LEU A C 1
ATOM 540 O O . LEU A 1 69 ? 7.734 13.375 -17.422 1 94.69 69 LEU A O 1
ATOM 544 N N . ALA A 1 70 ? 5.895 13.664 -18.625 1 92.5 70 ALA A N 1
ATOM 545 C CA . ALA A 1 70 ? 6.598 13.406 -19.875 1 92.5 70 ALA A CA 1
ATOM 546 C C . ALA A 1 70 ? 7.59 14.516 -20.188 1 92.5 70 ALA A C 1
ATOM 548 O O . ALA A 1 70 ? 7.465 15.633 -19.672 1 92.5 70 ALA A O 1
ATOM 549 N N . GLU A 1 71 ? 8.562 14.219 -20.953 1 91.56 71 GLU A N 1
ATOM 550 C CA . GLU A 1 71 ? 9.508 15.164 -21.547 1 91.56 71 GLU A CA 1
ATOM 551 C C . GLU A 1 71 ? 10.211 15.992 -20.469 1 91.56 71 GLU A C 1
ATOM 553 O O . GLU A 1 71 ? 10.32 17.203 -20.594 1 91.56 71 GLU A O 1
ATOM 558 N N . GLY A 1 72 ? 10.508 15.391 -19.391 1 89.38 72 GLY A N 1
ATOM 559 C CA . GLY A 1 72 ? 11.328 16.031 -18.375 1 89.38 72 GLY A CA 1
ATOM 560 C C . GLY A 1 72 ? 10.531 16.891 -17.422 1 89.38 72 GLY A C 1
ATOM 561 O O . GLY A 1 72 ? 11.102 17.5 -16.516 1 89.38 72 GLY A O 1
ATOM 562 N N . ARG A 1 73 ? 9.258 16.922 -17.547 1 92.88 73 ARG A N 1
ATOM 563 C CA . ARG A 1 73 ? 8.398 17.672 -16.641 1 92.88 73 ARG A CA 1
ATOM 564 C C . ARG A 1 73 ? 8.391 17.062 -15.242 1 92.88 73 ARG A C 1
ATOM 566 O O . ARG A 1 73 ? 8.656 15.875 -15.078 1 92.88 73 ARG A O 1
ATOM 573 N N . ARG A 1 74 ? 8.102 17.922 -14.273 1 94.06 74 ARG A N 1
ATOM 574 C CA . ARG A 1 74 ? 8.016 17.5 -12.883 1 94.06 74 ARG A CA 1
ATOM 575 C C . ARG A 1 74 ? 6.586 17.609 -12.359 1 94.06 74 ARG A C 1
ATOM 577 O O . ARG A 1 74 ? 5.816 18.453 -12.836 1 94.06 74 ARG A O 1
ATOM 584 N N . GLY A 1 75 ? 6.258 16.719 -11.438 1 93.31 75 GLY A N 1
ATOM 585 C CA . GLY A 1 75 ? 4.941 16.797 -10.82 1 93.31 75 GLY A CA 1
ATOM 586 C C . GLY A 1 75 ? 4.816 17.922 -9.82 1 93.31 75 GLY A C 1
ATOM 587 O O . GLY A 1 75 ? 5.789 18.625 -9.539 1 93.31 75 GLY A O 1
ATOM 588 N N . ALA A 1 76 ? 3.588 18.062 -9.273 1 93.69 76 ALA A N 1
ATOM 589 C CA . ALA A 1 76 ? 3.289 19.125 -8.312 1 93.69 76 ALA A CA 1
ATOM 590 C C . ALA A 1 76 ? 4.16 19 -7.066 1 93.69 76 ALA A C 1
ATOM 592 O O . ALA A 1 76 ? 4.43 20 -6.391 1 93.69 76 ALA A O 1
ATOM 593 N N . CYS A 1 77 ? 4.629 17.766 -6.805 1 94.25 77 CYS A N 1
ATOM 594 C CA . CYS A 1 77 ? 5.477 17.547 -5.637 1 94.25 77 CYS A CA 1
ATOM 595 C C . CYS A 1 77 ? 6.953 17.578 -6.02 1 94.25 77 CYS A C 1
ATOM 597 O O . CYS A 1 77 ? 7.816 17.266 -5.203 1 94.25 77 CYS A O 1
ATOM 599 N N . GLY A 1 78 ? 7.27 17.828 -7.262 1 95.19 78 GLY A N 1
ATOM 600 C CA . GLY A 1 78 ? 8.641 17.922 -7.727 1 95.19 78 GLY A CA 1
ATOM 601 C C . GLY A 1 78 ? 9.203 16.609 -8.234 1 95.19 78 GLY A C 1
ATOM 602 O O . GLY A 1 78 ? 10.359 16.547 -8.664 1 95.19 78 GLY A O 1
ATOM 603 N N . ILE A 1 79 ? 8.453 15.578 -8.328 1 95.94 79 ILE A N 1
ATOM 604 C CA . ILE A 1 79 ? 8.938 14.25 -8.695 1 95.94 79 ILE A CA 1
ATOM 605 C C . ILE A 1 79 ? 9.07 14.148 -10.211 1 95.94 79 ILE A C 1
ATOM 607 O O . ILE A 1 79 ? 8.305 14.781 -10.953 1 95.94 79 ILE A O 1
ATOM 611 N N . ASP A 1 80 ? 10 13.43 -10.656 1 95.19 80 ASP A N 1
ATOM 612 C CA . ASP A 1 80 ? 10.164 13.203 -12.094 1 95.19 80 ASP A CA 1
ATOM 613 C C . ASP A 1 80 ? 9.688 11.805 -12.477 1 95.19 80 ASP A C 1
ATOM 615 O O . ASP A 1 80 ? 9.219 11.039 -11.625 1 95.19 80 ASP A O 1
ATOM 619 N N . ILE A 1 81 ? 9.719 11.5 -13.773 1 95.75 81 ILE A N 1
ATOM 620 C CA . ILE A 1 81 ? 9.102 10.289 -14.305 1 95.75 81 ILE A CA 1
ATOM 621 C C . ILE A 1 81 ? 9.867 9.055 -13.82 1 95.75 81 ILE A C 1
ATOM 623 O O . ILE A 1 81 ? 9.266 8.016 -13.555 1 95.75 81 ILE A O 1
ATOM 627 N N . ARG A 1 82 ? 11.195 9.102 -13.734 1 95.44 82 ARG A N 1
ATOM 628 C CA . ARG A 1 82 ? 11.992 7.961 -13.289 1 95.44 82 ARG A CA 1
ATOM 629 C C . ARG A 1 82 ? 11.68 7.605 -11.836 1 95.44 82 ARG A C 1
ATOM 631 O O . ARG A 1 82 ? 11.492 6.434 -11.508 1 95.44 82 ARG A O 1
ATOM 638 N N . SER A 1 83 ? 11.672 8.656 -11 1 95.94 83 SER A N 1
ATOM 639 C CA . SER A 1 83 ? 11.367 8.453 -9.594 1 95.94 83 SER A CA 1
ATOM 640 C C . SER A 1 83 ? 9.938 7.938 -9.398 1 95.94 83 SER A C 1
ATOM 642 O O . SER A 1 83 ? 9.695 7.051 -8.578 1 95.94 83 SER A O 1
ATOM 644 N N . ASN A 1 84 ? 8.977 8.492 -10.148 1 95.81 84 ASN A N 1
ATOM 645 C CA . ASN A 1 84 ? 7.594 8.047 -10.031 1 95.81 84 ASN A CA 1
ATOM 646 C C . ASN A 1 84 ? 7.434 6.594 -10.469 1 95.81 84 ASN A C 1
ATOM 648 O O . ASN A 1 84 ? 6.645 5.852 -9.891 1 95.81 84 ASN A O 1
ATOM 652 N N . THR A 1 85 ? 8.156 6.223 -11.523 1 95.88 85 THR A N 1
ATOM 653 C CA . THR A 1 85 ? 8.133 4.84 -11.984 1 95.88 85 THR A CA 1
ATOM 654 C C . THR A 1 85 ? 8.664 3.898 -10.906 1 95.88 85 THR A C 1
ATOM 656 O O . THR A 1 85 ? 8.047 2.867 -10.625 1 95.88 85 THR A O 1
ATOM 659 N N . ALA A 1 86 ? 9.805 4.254 -10.328 1 96.56 86 ALA A N 1
ATOM 660 C CA . ALA A 1 86 ? 10.391 3.459 -9.25 1 96.56 86 ALA A CA 1
ATOM 661 C C . ALA A 1 86 ? 9.469 3.42 -8.031 1 96.56 86 ALA A C 1
ATOM 663 O O . ALA A 1 86 ? 9.391 2.406 -7.332 1 96.56 86 ALA A O 1
ATOM 664 N N . ARG A 1 87 ? 8.781 4.555 -7.742 1 96.12 87 ARG A N 1
ATOM 665 C CA . ARG A 1 87 ? 7.805 4.621 -6.66 1 96.12 87 ARG A CA 1
ATOM 666 C C . ARG A 1 87 ? 6.711 3.574 -6.84 1 96.12 87 ARG A C 1
ATOM 668 O O . ARG A 1 87 ? 6.316 2.91 -5.879 1 96.12 87 ARG A O 1
ATOM 675 N N . PHE A 1 88 ? 6.223 3.395 -8.031 1 95.31 88 PHE A N 1
ATOM 676 C CA . PHE A 1 88 ? 5.152 2.441 -8.297 1 95.31 88 PHE A CA 1
ATOM 677 C C . PHE A 1 88 ? 5.676 1.01 -8.234 1 95.31 88 PHE A C 1
ATOM 679 O O . PHE A 1 88 ? 4.949 0.098 -7.832 1 95.31 88 PHE A O 1
ATOM 686 N N . THR A 1 89 ? 6.973 0.844 -8.609 1 96.56 89 THR A N 1
ATOM 687 C CA . THR A 1 89 ? 7.566 -0.475 -8.422 1 96.56 89 THR A CA 1
ATOM 688 C C . THR A 1 89 ? 7.605 -0.848 -6.945 1 96.56 89 THR A C 1
ATOM 690 O O . THR A 1 89 ? 7.254 -1.969 -6.574 1 96.56 89 THR A O 1
ATOM 693 N N . ALA A 1 90 ? 8 0.116 -6.145 1 97.69 90 ALA A N 1
ATOM 694 C CA . ALA A 1 90 ? 8.031 -0.115 -4.703 1 97.69 90 ALA A CA 1
ATOM 695 C C . ALA A 1 90 ? 6.633 -0.381 -4.16 1 97.69 90 ALA A C 1
ATOM 697 O O . ALA A 1 90 ? 6.438 -1.29 -3.35 1 97.69 90 ALA A O 1
ATOM 698 N N . LEU A 1 91 ? 5.668 0.356 -4.617 1 97.5 91 LEU A N 1
ATOM 699 C CA . LEU A 1 91 ? 4.285 0.22 -4.172 1 97.5 91 LEU A CA 1
ATOM 700 C C . LEU A 1 91 ? 3.738 -1.162 -4.512 1 97.5 91 LEU A C 1
ATOM 702 O O . LEU A 1 91 ? 3.174 -1.84 -3.65 1 97.5 91 LEU A O 1
ATOM 706 N N . LYS A 1 92 ? 3.891 -1.557 -5.754 1 97.31 92 LYS A N 1
ATOM 707 C CA . LYS A 1 92 ? 3.367 -2.846 -6.199 1 97.31 92 LYS A CA 1
ATOM 708 C C . LYS A 1 92 ? 4.066 -3.998 -5.484 1 97.31 92 LYS A C 1
ATOM 710 O O . LYS A 1 92 ? 3.443 -5.02 -5.188 1 97.31 92 LYS A O 1
ATOM 715 N N . THR A 1 93 ? 5.375 -3.818 -5.23 1 98.44 93 THR A N 1
ATOM 716 C CA . THR A 1 93 ? 6.102 -4.84 -4.48 1 98.44 93 THR A CA 1
ATOM 717 C C . THR A 1 93 ? 5.555 -4.957 -3.062 1 98.44 93 THR A C 1
ATOM 719 O O . THR A 1 93 ? 5.426 -6.062 -2.533 1 98.44 93 THR A O 1
ATOM 722 N N . CYS A 1 94 ? 5.18 -3.805 -2.465 1 98.75 94 CYS A N 1
ATOM 723 C CA . CYS A 1 94 ? 4.59 -3.822 -1.133 1 98.75 94 CYS A CA 1
ATOM 724 C C . CYS A 1 94 ? 3.26 -4.566 -1.138 1 98.75 94 CYS A C 1
ATOM 726 O O . CYS A 1 94 ? 2.969 -5.332 -0.216 1 98.75 94 CYS A O 1
ATOM 728 N N . ILE A 1 95 ? 2.451 -4.379 -2.135 1 98.5 95 ILE A N 1
ATOM 729 C CA . ILE A 1 95 ? 1.165 -5.059 -2.242 1 98.5 95 ILE A CA 1
ATOM 730 C C . ILE A 1 95 ? 1.384 -6.57 -2.305 1 98.5 95 ILE A C 1
ATOM 732 O O . ILE A 1 95 ? 0.722 -7.328 -1.593 1 98.5 95 ILE A O 1
ATOM 736 N N . GLY A 1 96 ? 2.352 -6.969 -3.148 1 98.12 96 GLY A N 1
ATOM 737 C CA . GLY A 1 96 ? 2.656 -8.391 -3.25 1 98.12 96 GLY A CA 1
ATOM 738 C C . GLY A 1 96 ? 3.158 -8.984 -1.949 1 98.12 96 GLY A C 1
ATOM 739 O O . GLY A 1 96 ? 2.736 -10.078 -1.557 1 98.12 96 GLY A O 1
ATOM 740 N N . ALA A 1 97 ? 4.055 -8.258 -1.294 1 98.81 97 ALA A N 1
ATOM 741 C CA . ALA A 1 97 ? 4.602 -8.727 -0.023 1 98.81 97 ALA A CA 1
ATOM 742 C C . ALA A 1 97 ? 3.512 -8.812 1.042 1 98.81 97 ALA A C 1
ATOM 744 O O . ALA A 1 97 ? 3.525 -9.719 1.878 1 98.81 97 ALA A O 1
ATOM 745 N N . ALA A 1 98 ? 2.572 -7.879 1.018 1 98.75 98 ALA A N 1
ATOM 746 C CA . ALA A 1 98 ? 1.466 -7.883 1.97 1 98.75 98 ALA A CA 1
ATOM 747 C C . ALA A 1 98 ? 0.601 -9.133 1.801 1 98.75 98 ALA A C 1
ATOM 749 O O . ALA A 1 98 ? 0.098 -9.68 2.783 1 98.75 98 ALA A O 1
ATOM 750 N N . CYS A 1 99 ? 0.409 -9.578 0.614 1 98.12 99 CYS A N 1
ATOM 751 C CA . CYS A 1 99 ? -0.392 -10.766 0.348 1 98.12 99 CYS A CA 1
ATOM 752 C C . CYS A 1 99 ? 0.203 -11.984 1.036 1 98.12 99 CYS A C 1
ATOM 754 O O . CYS A 1 99 ? -0.493 -12.695 1.769 1 98.12 99 CYS A O 1
ATOM 756 N N . HIS A 1 100 ? 1.492 -12.18 0.806 1 98.56 100 HIS A N 1
ATOM 757 C CA . HIS A 1 100 ? 2.129 -13.359 1.381 1 98.56 100 HIS A CA 1
ATOM 758 C C . HIS A 1 100 ? 2.26 -13.234 2.895 1 98.56 100 HIS A C 1
ATOM 760 O O . HIS A 1 100 ? 2.16 -14.227 3.615 1 98.56 100 HIS A O 1
ATOM 766 N N . ALA A 1 101 ? 2.48 -12.008 3.379 1 98.69 101 ALA A N 1
ATOM 767 C CA . ALA A 1 101 ? 2.578 -11.789 4.82 1 98.69 101 ALA A CA 1
ATOM 768 C C . ALA A 1 101 ? 1.244 -12.07 5.508 1 98.69 101 ALA A C 1
ATOM 770 O O . ALA A 1 101 ? 1.202 -12.719 6.555 1 98.69 101 ALA A O 1
ATOM 771 N N . ALA A 1 102 ? 0.168 -11.531 4.957 1 98.06 102 ALA A N 1
ATOM 772 C CA . ALA A 1 102 ? -1.159 -11.75 5.527 1 98.06 102 ALA A CA 1
ATOM 773 C C . ALA A 1 102 ? -1.542 -13.227 5.48 1 98.06 102 ALA A C 1
ATOM 775 O O . ALA A 1 102 ? -2.174 -13.742 6.406 1 98.06 102 ALA A O 1
ATOM 776 N N . HIS A 1 103 ? -1.201 -13.867 4.391 1 97.94 103 HIS A N 1
ATOM 777 C CA . HIS A 1 103 ? -1.423 -15.297 4.258 1 97.94 103 HIS A CA 1
ATOM 778 C C . HIS A 1 103 ? -0.681 -16.078 5.34 1 97.94 103 HIS A C 1
ATOM 780 O O . HIS A 1 103 ? -1.271 -16.922 6.02 1 97.94 103 HIS A O 1
ATOM 786 N N . ALA A 1 104 ? 0.597 -15.773 5.52 1 98.69 104 ALA A N 1
ATOM 787 C CA . ALA A 1 104 ? 1.424 -16.438 6.523 1 98.69 104 ALA A CA 1
ATOM 788 C C . ALA A 1 104 ? 0.875 -16.203 7.93 1 98.69 104 ALA A C 1
ATOM 790 O O . ALA A 1 104 ? 0.816 -17.125 8.742 1 98.69 104 ALA A O 1
ATOM 791 N N . ARG A 1 105 ? 0.467 -14.992 8.211 1 98.19 105 ARG A N 1
ATOM 792 C CA . ARG A 1 105 ? -0.09 -14.656 9.516 1 98.19 105 ARG A CA 1
ATOM 793 C C . ARG A 1 105 ? -1.346 -15.469 9.805 1 98.19 105 ARG A C 1
ATOM 795 O O . ARG A 1 105 ? -1.48 -16.047 10.883 1 98.19 105 ARG A O 1
ATOM 802 N N . HIS A 1 106 ? -2.234 -15.492 8.883 1 97.56 106 HIS A N 1
ATOM 803 C CA . HIS A 1 106 ? -3.471 -16.234 9.078 1 97.56 106 HIS A CA 1
ATOM 804 C C . HIS A 1 106 ? -3.186 -17.719 9.336 1 97.56 106 HIS A C 1
ATOM 806 O O . HIS A 1 106 ? -3.793 -18.328 10.219 1 97.56 106 HIS A O 1
ATOM 812 N N . LEU A 1 107 ? -2.279 -18.312 8.539 1 98 107 LEU A N 1
ATOM 813 C CA . LEU A 1 107 ? -1.97 -19.734 8.664 1 98 107 LEU A CA 1
ATOM 814 C C . LEU A 1 107 ? -1.384 -20.047 10.039 1 98 107 LEU A C 1
ATOM 816 O O . LEU A 1 107 ? -1.758 -21.031 10.664 1 98 107 LEU A O 1
ATOM 820 N N . VAL A 1 108 ? -0.416 -19.188 10.453 1 98.5 108 VAL A N 1
ATOM 821 C CA . VAL A 1 108 ? 0.228 -19.406 11.742 1 98.5 108 VAL A CA 1
ATOM 822 C C . VAL A 1 108 ? -0.814 -19.328 12.859 1 98.5 108 VAL A C 1
ATOM 824 O O . VAL A 1 108 ? -0.858 -20.203 13.727 1 98.5 108 VAL A O 1
ATOM 827 N N . GLU A 1 109 ? -1.675 -18.344 12.828 1 97.44 109 GLU A N 1
ATOM 828 C CA . GLU A 1 109 ? -2.713 -18.188 13.836 1 97.44 109 GLU A CA 1
ATOM 829 C C . GLU A 1 109 ? -3.707 -19.344 13.789 1 97.44 109 GLU A C 1
ATOM 831 O O . GLU A 1 109 ? -4.109 -19.859 14.836 1 97.44 109 GLU A O 1
ATOM 836 N N . TYR A 1 110 ? -4.113 -19.719 12.625 1 97.69 110 TYR A N 1
ATOM 837 C CA . TYR A 1 110 ? -5.047 -20.812 12.43 1 97.69 110 TYR A CA 1
ATOM 838 C C . TYR A 1 110 ? -4.48 -22.109 12.992 1 97.69 110 TYR A C 1
ATOM 840 O O . TYR A 1 110 ? -5.172 -22.828 13.719 1 97.69 110 TYR A O 1
ATOM 848 N N . ILE A 1 111 ? -3.215 -22.391 12.695 1 98.19 111 ILE A N 1
ATOM 849 C CA . ILE A 1 111 ? -2.561 -23.609 13.133 1 98.19 111 ILE A CA 1
ATOM 850 C C . ILE A 1 111 ? -2.43 -23.609 14.656 1 98.19 111 ILE A C 1
ATOM 852 O O . ILE A 1 111 ? -2.699 -24.625 15.305 1 98.19 111 ILE A O 1
ATOM 856 N N . LEU A 1 112 ? -1.992 -22.5 15.211 1 98 112 LEU A N 1
ATOM 857 C CA . LEU A 1 112 ? -1.833 -22.406 16.656 1 98 112 LEU A CA 1
ATOM 858 C C . LEU A 1 112 ? -3.164 -22.625 17.359 1 98 112 LEU A C 1
ATOM 860 O O . LEU A 1 112 ? -3.213 -23.266 18.422 1 98 112 LEU A O 1
ATOM 864 N N . GLU A 1 113 ? -4.227 -22.094 16.797 1 96.69 113 GLU A N 1
ATOM 865 C CA . GLU A 1 113 ? -5.555 -22.234 17.391 1 96.69 113 GLU A CA 1
ATOM 866 C C . GLU A 1 113 ? -6.074 -23.672 17.25 1 96.69 113 GLU A C 1
ATOM 868 O O . GLU A 1 113 ? -6.625 -24.219 18.203 1 96.69 113 GLU A O 1
ATOM 873 N N . LYS A 1 114 ? -5.871 -24.281 16.125 1 96.19 114 LYS A N 1
ATOM 874 C CA . LYS A 1 114 ? -6.477 -25.578 15.805 1 96.19 114 LYS A CA 1
ATOM 875 C C . LYS A 1 114 ? -5.629 -26.734 16.328 1 96.19 114 LYS A C 1
ATOM 877 O O . LYS A 1 114 ? -6.164 -27.719 16.844 1 96.19 114 LYS A O 1
ATOM 882 N N . LEU A 1 115 ? -4.285 -26.594 16.203 1 96.62 115 LEU A N 1
ATOM 883 C CA . LEU A 1 115 ? -3.426 -27.734 16.469 1 96.62 115 LEU A CA 1
ATOM 884 C C . LEU A 1 115 ? -2.471 -27.453 17.625 1 96.62 115 LEU A C 1
ATOM 886 O O . LEU A 1 115 ? -1.785 -28.359 18.094 1 96.62 115 LEU A O 1
ATOM 890 N N . GLY A 1 116 ? -2.441 -26.219 18.141 1 96.56 116 GLY A N 1
ATOM 891 C CA . GLY A 1 116 ? -1.447 -25.828 19.125 1 96.56 116 GLY A CA 1
ATOM 892 C C . GLY A 1 116 ? -0.093 -25.516 18.531 1 96.56 116 GLY A C 1
ATOM 893 O O . GLY A 1 116 ? 0.02 -25.312 17.312 1 96.56 116 GLY A O 1
ATOM 894 N N . ASP A 1 117 ? 0.903 -25.422 19.328 1 97.62 117 ASP A N 1
ATOM 895 C CA . ASP A 1 117 ? 2.236 -25.016 18.906 1 97.62 117 ASP A CA 1
ATOM 896 C C . ASP A 1 117 ? 3.035 -26.203 18.375 1 97.62 117 ASP A C 1
ATOM 898 O O . ASP A 1 117 ? 3.91 -26.719 19.078 1 97.62 117 ASP A O 1
ATOM 902 N N . VAL A 1 118 ? 2.883 -26.469 17.141 1 97.19 118 VAL A N 1
ATOM 903 C CA . VAL A 1 118 ? 3.449 -27.625 16.469 1 97.19 118 VAL A CA 1
ATOM 904 C C . VAL A 1 118 ? 4.949 -27.438 16.266 1 97.19 118 VAL A C 1
ATOM 906 O O . VAL A 1 118 ? 5.402 -26.312 15.992 1 97.19 118 VAL A O 1
ATOM 909 N N . GLU A 1 119 ? 5.691 -28.5 16.406 1 97.31 119 GLU A N 1
ATOM 910 C CA . GLU A 1 119 ? 7.121 -28.453 16.141 1 97.31 119 GLU A CA 1
ATOM 911 C C . GLU A 1 119 ? 7.391 -28.406 14.633 1 97.31 119 GLU A C 1
ATOM 913 O O . GLU A 1 119 ? 6.715 -29.078 13.852 1 97.31 119 GLU A O 1
ATOM 918 N N . ILE A 1 120 ? 8.383 -27.688 14.211 1 97.38 120 ILE A N 1
ATOM 919 C CA . ILE A 1 120 ? 8.758 -27.578 12.805 1 97.38 120 ILE A CA 1
ATOM 920 C C . ILE A 1 120 ? 9.633 -28.766 12.406 1 97.38 120 ILE A C 1
ATOM 922 O O . ILE A 1 120 ? 10.727 -28.938 12.945 1 97.38 120 ILE A O 1
ATOM 926 N N . ASP A 1 121 ? 9.141 -29.547 11.57 1 95.94 121 ASP A N 1
ATOM 927 C CA . ASP A 1 121 ? 9.836 -30.719 11.039 1 95.94 121 ASP A CA 1
ATOM 928 C C . ASP A 1 121 ? 9.625 -30.844 9.531 1 95.94 121 ASP A C 1
ATOM 930 O O . ASP A 1 121 ? 8.508 -31.109 9.078 1 95.94 121 ASP A O 1
ATOM 934 N N . LEU A 1 122 ? 10.688 -30.703 8.805 1 95.75 122 LEU A N 1
ATOM 935 C CA . LEU A 1 122 ? 10.586 -30.766 7.348 1 95.75 122 LEU A CA 1
ATOM 936 C C . LEU A 1 122 ? 11.18 -32.062 6.82 1 95.75 122 LEU A C 1
ATOM 938 O O . LEU A 1 122 ? 11.508 -32.156 5.637 1 95.75 122 LEU A O 1
ATOM 942 N N . GLY A 1 123 ? 11.344 -33 7.68 1 92.81 123 GLY A N 1
ATOM 943 C CA . GLY A 1 123 ? 11.852 -34.312 7.27 1 92.81 123 GLY A CA 1
ATOM 944 C C . GLY A 1 123 ? 13.25 -34.594 7.777 1 92.81 123 GLY A C 1
ATOM 945 O O . GLY A 1 123 ? 13.992 -33.656 8.117 1 92.81 123 GLY A O 1
ATOM 946 N N . SER A 1 124 ? 13.688 -35.812 7.797 1 89.62 124 SER A N 1
ATOM 947 C CA . SER A 1 124 ? 14.938 -36.25 8.422 1 89.62 124 SER A CA 1
ATOM 948 C C . SER A 1 124 ? 16.141 -35.812 7.594 1 89.62 124 SER A C 1
ATOM 950 O O . SER A 1 124 ? 17.25 -35.688 8.117 1 89.62 124 SER A O 1
ATOM 952 N N . GLU A 1 125 ? 15.961 -35.5 6.355 1 92.5 125 GLU A N 1
ATOM 953 C CA . GLU A 1 125 ? 17.094 -35.156 5.504 1 92.5 125 GLU A CA 1
ATOM 954 C C . GLU A 1 125 ? 17.156 -33.656 5.254 1 92.5 125 GLU A C 1
ATOM 956 O O . GLU A 1 125 ? 17.766 -33.188 4.281 1 92.5 125 GLU A O 1
ATOM 961 N N . VAL A 1 126 ? 16.484 -32.906 6.098 1 94.81 126 VAL A N 1
ATOM 962 C CA . VAL A 1 126 ? 16.469 -31.469 5.988 1 94.81 126 VAL A CA 1
ATOM 963 C C . VAL A 1 126 ? 16.906 -30.844 7.316 1 94.81 126 VAL A C 1
ATOM 965 O O . VAL A 1 126 ? 16.062 -30.562 8.172 1 94.81 126 VAL A O 1
ATOM 968 N N . ASP A 1 127 ? 18.141 -30.562 7.465 1 92.5 127 ASP A N 1
ATOM 969 C CA . ASP A 1 127 ? 18.672 -29.969 8.695 1 92.5 127 ASP A CA 1
ATOM 970 C C . ASP A 1 127 ? 18.516 -28.453 8.695 1 92.5 127 ASP A C 1
ATOM 972 O O . ASP A 1 127 ? 18.172 -27.859 9.727 1 92.5 127 ASP A O 1
ATOM 976 N N . VAL A 1 128 ? 18.812 -27.844 7.562 1 96.06 128 VAL A N 1
ATOM 977 C CA . VAL A 1 128 ? 18.562 -26.422 7.41 1 96.06 128 VAL A CA 1
ATOM 978 C C . VAL A 1 128 ? 17.109 -26.203 7 1 96.06 128 VAL A C 1
ATOM 980 O O . VAL A 1 128 ? 16.797 -26.047 5.816 1 96.06 128 VAL A O 1
ATOM 983 N N . MET A 1 129 ? 16.281 -26.047 7.93 1 95.56 129 MET A N 1
ATOM 984 C CA . MET A 1 129 ? 14.844 -26.078 7.688 1 95.56 129 MET A CA 1
ATOM 985 C C . MET A 1 129 ? 14.336 -24.703 7.242 1 95.56 129 MET A C 1
ATOM 987 O O . MET A 1 129 ? 13.391 -24.609 6.461 1 95.56 129 MET A O 1
ATOM 991 N N . THR A 1 130 ? 14.969 -23.641 7.793 1 98.12 130 THR A N 1
ATOM 992 C CA . THR A 1 130 ? 14.484 -22.281 7.516 1 98.12 130 THR A CA 1
ATOM 993 C C . THR A 1 130 ? 15.641 -21.359 7.145 1 98.12 130 THR A C 1
ATOM 995 O O . THR A 1 130 ? 15.945 -20.422 7.875 1 98.12 130 THR A O 1
ATOM 998 N N . PRO A 1 131 ? 16.203 -21.578 5.992 1 98.44 131 PRO A N 1
ATOM 999 C CA . PRO A 1 131 ? 17.391 -20.828 5.602 1 98.44 131 PRO A CA 1
ATOM 1000 C C . PRO A 1 131 ? 17.141 -19.312 5.496 1 98.44 131 PRO A C 1
ATOM 1002 O O . PRO A 1 131 ? 17.969 -18.516 5.902 1 98.44 131 PRO A O 1
ATOM 1005 N N . ILE A 1 132 ? 16.016 -18.859 4.969 1 98.81 132 ILE A N 1
ATOM 1006 C CA . ILE A 1 132 ? 15.734 -17.438 4.805 1 98.81 132 ILE A CA 1
ATOM 1007 C C . ILE A 1 132 ? 15.523 -16.797 6.172 1 98.81 132 ILE A C 1
ATOM 1009 O O . ILE A 1 132 ? 16.078 -15.734 6.453 1 98.81 132 ILE A O 1
ATOM 1013 N N . PHE A 1 133 ? 14.711 -17.484 7.051 1 98.75 133 PHE A N 1
ATOM 1014 C CA . PHE A 1 133 ? 14.414 -17 8.398 1 98.75 133 PHE A CA 1
ATOM 1015 C C . PHE A 1 133 ? 15.688 -16.828 9.211 1 98.75 133 PHE A C 1
ATOM 1017 O O . PHE A 1 133 ? 15.883 -15.805 9.867 1 98.75 133 PHE A O 1
ATOM 1024 N N . GLU A 1 134 ? 16.562 -17.844 9.203 1 98.25 134 GLU A N 1
ATOM 1025 C CA . GLU A 1 134 ? 17.812 -17.797 9.953 1 98.25 134 GLU A CA 1
ATOM 1026 C C . GLU A 1 134 ? 18.719 -16.672 9.445 1 98.25 134 GLU A C 1
ATOM 1028 O O . GLU A 1 134 ? 19.344 -15.969 10.242 1 98.25 134 GLU A O 1
ATOM 1033 N N . THR A 1 135 ? 18.75 -16.516 8.164 1 98.62 135 THR A N 1
ATOM 1034 C CA . THR A 1 135 ? 19.641 -15.516 7.566 1 98.62 135 THR A CA 1
ATOM 1035 C C . THR A 1 135 ? 19.156 -14.102 7.879 1 98.62 135 THR A C 1
ATOM 1037 O O . THR A 1 135 ? 19.969 -13.211 8.117 1 98.62 135 THR A O 1
ATOM 1040 N N . LEU A 1 136 ? 17.875 -13.852 7.902 1 98.56 136 LEU A N 1
ATOM 1041 C CA . LEU A 1 136 ? 17.344 -12.5 8.039 1 98.56 136 LEU A CA 1
ATOM 1042 C C . LEU A 1 136 ? 17.078 -12.172 9.508 1 98.56 136 LEU A C 1
ATOM 1044 O O . LEU A 1 136 ? 17.359 -11.062 9.961 1 98.56 136 LEU A O 1
ATOM 1048 N N . VAL A 1 137 ? 16.453 -13.125 10.203 1 98.06 137 VAL A N 1
ATOM 1049 C CA . VAL A 1 137 ? 15.992 -12.859 11.562 1 98.06 137 VAL A CA 1
ATOM 1050 C C . VAL A 1 137 ? 17.094 -13.195 12.555 1 98.06 137 VAL A C 1
ATOM 1052 O O . VAL A 1 137 ? 17.125 -12.656 13.664 1 98.06 137 VAL A O 1
ATOM 1055 N N . GLY A 1 138 ? 18.062 -14.109 12.219 1 96.81 138 GLY A N 1
ATOM 1056 C CA . GLY A 1 138 ? 19.172 -14.484 13.078 1 96.81 138 GLY A CA 1
ATOM 1057 C C . GLY A 1 138 ? 18.766 -15.438 14.188 1 96.81 138 GLY A C 1
ATOM 1058 O O . GLY A 1 138 ? 19.359 -15.43 15.273 1 96.81 138 GLY A O 1
ATOM 1059 N N . PHE A 1 139 ? 17.641 -16.125 13.883 1 94.5 139 PHE A N 1
ATOM 1060 C CA . PHE A 1 139 ? 17.016 -17.062 14.828 1 94.5 139 PHE A CA 1
ATOM 1061 C C . PHE A 1 139 ? 16.547 -18.312 14.109 1 94.5 139 PHE A C 1
ATOM 1063 O O . PHE A 1 139 ? 16.047 -18.25 12.992 1 94.5 139 PHE A O 1
ATOM 1070 N N . LYS A 1 140 ? 16.844 -19.516 14.711 1 96 140 LYS A N 1
ATOM 1071 C CA . LYS A 1 140 ? 16.312 -20.766 14.164 1 96 140 LYS A CA 1
ATOM 1072 C C . LYS A 1 140 ? 15 -21.141 14.852 1 96 140 LYS A C 1
ATOM 1074 O O . LYS A 1 140 ? 14.992 -21.578 16 1 96 140 LYS A O 1
ATOM 1079 N N . PRO A 1 141 ? 13.938 -21.031 14.156 1 97.5 141 PRO A N 1
ATOM 1080 C CA . PRO A 1 141 ? 12.664 -21.391 14.781 1 97.5 141 PRO A CA 1
ATOM 1081 C C . PRO A 1 141 ? 12.523 -22.891 15.023 1 97.5 141 PRO A C 1
ATOM 1083 O O . PRO A 1 141 ? 12.977 -23.703 14.203 1 97.5 141 PRO A O 1
ATOM 1086 N N . LYS A 1 142 ? 11.875 -23.234 16.156 1 97.69 142 LYS A N 1
ATOM 1087 C CA . LYS A 1 142 ? 11.68 -24.641 16.516 1 97.69 142 LYS A CA 1
ATOM 1088 C C . LYS A 1 142 ? 10.211 -25.031 16.406 1 97.69 142 LYS A C 1
ATOM 1090 O O . LYS A 1 142 ? 9.891 -26.188 16.125 1 97.69 142 LYS A O 1
ATOM 1095 N N . THR A 1 143 ? 9.352 -24.109 16.703 1 98.31 143 THR A N 1
ATOM 1096 C CA . THR A 1 143 ? 7.91 -24.344 16.672 1 98.31 143 THR A CA 1
ATOM 1097 C C . THR A 1 143 ? 7.223 -23.281 15.797 1 98.31 143 THR A C 1
ATOM 1099 O O . THR A 1 143 ? 7.84 -22.297 15.398 1 98.31 143 THR A O 1
ATOM 1102 N N . VAL A 1 144 ? 5.996 -23.5 15.5 1 98.25 144 VAL A N 1
ATOM 1103 C CA . VAL A 1 144 ? 5.223 -22.609 14.641 1 98.25 144 VAL A CA 1
ATOM 1104 C C . VAL A 1 144 ? 5.078 -21.234 15.32 1 98.25 144 VAL A C 1
ATOM 1106 O O . VAL A 1 144 ? 5.082 -20.203 14.648 1 98.25 144 VAL A O 1
ATOM 1109 N N . SER A 1 145 ? 4.977 -21.172 16.672 1 98.12 145 SER A N 1
ATOM 1110 C CA . SER A 1 145 ? 4.859 -19.891 17.375 1 98.12 145 SER A CA 1
ATOM 1111 C C . SER A 1 145 ? 6.109 -19.047 17.203 1 98.12 145 SER A C 1
ATOM 1113 O O . SER A 1 145 ? 6.035 -17.812 17.203 1 98.12 145 SER A O 1
ATOM 1115 N N . ASP A 1 146 ? 7.285 -19.703 16.984 1 97.94 146 ASP A N 1
ATOM 1116 C CA . ASP A 1 146 ? 8.547 -19 16.797 1 97.94 146 ASP A CA 1
ATOM 1117 C C . ASP A 1 146 ? 8.516 -18.172 15.508 1 97.94 146 ASP A C 1
ATOM 1119 O O . ASP A 1 146 ? 9.242 -17.188 15.383 1 97.94 146 ASP A O 1
ATOM 1123 N N . LEU A 1 147 ? 7.723 -18.578 14.57 1 98.5 147 LEU A N 1
ATOM 1124 C CA . LEU A 1 147 ? 7.66 -17.922 13.266 1 98.5 147 LEU A CA 1
ATOM 1125 C C . LEU A 1 147 ? 7.07 -16.531 13.398 1 98.5 147 LEU A C 1
ATOM 1127 O O . LEU A 1 147 ? 7.238 -15.688 12.508 1 98.5 147 LEU A O 1
ATOM 1131 N N . GLU A 1 148 ? 6.375 -16.234 14.539 1 97.5 148 GLU A N 1
ATOM 1132 C CA . GLU A 1 148 ? 5.758 -14.93 14.781 1 97.5 148 GLU A CA 1
ATOM 1133 C C . GLU A 1 148 ? 6.801 -13.82 14.828 1 97.5 148 GLU A C 1
ATOM 1135 O O . GLU A 1 148 ? 6.531 -12.688 14.43 1 97.5 148 GLU A O 1
ATOM 1140 N N . LYS A 1 149 ? 7.988 -14.188 15.281 1 96.88 149 LYS A N 1
ATOM 1141 C CA . LYS A 1 149 ? 9.062 -13.203 15.328 1 96.88 149 LYS A CA 1
ATOM 1142 C C . LYS A 1 149 ? 9.352 -12.648 13.938 1 96.88 149 LYS A C 1
ATOM 1144 O O . LYS A 1 149 ? 9.578 -11.445 13.781 1 96.88 149 LYS A O 1
ATOM 1149 N N . GLY A 1 150 ? 9.398 -13.586 12.969 1 98.25 150 GLY A N 1
ATOM 1150 C CA . GLY A 1 150 ? 9.609 -13.156 11.594 1 98.25 150 GLY A CA 1
ATOM 1151 C C . GLY A 1 150 ? 8.453 -12.336 11.047 1 98.25 150 GLY A C 1
ATOM 1152 O O . GLY A 1 150 ? 8.672 -11.383 10.297 1 98.25 150 GLY A O 1
ATOM 1153 N N . LEU A 1 151 ? 7.211 -12.688 11.469 1 98.5 151 LEU A N 1
ATOM 1154 C CA . LEU A 1 151 ? 6.023 -11.984 10.992 1 98.5 151 LEU A CA 1
ATOM 1155 C C . LEU A 1 151 ? 6 -10.547 11.516 1 98.5 151 LEU A C 1
ATOM 1157 O O . LEU A 1 151 ? 5.648 -9.625 10.789 1 98.5 151 LEU A O 1
ATOM 1161 N N . GLU A 1 152 ? 6.34 -10.367 12.773 1 97.25 152 GLU A N 1
ATOM 1162 C CA . GLU A 1 152 ? 6.395 -9.031 13.359 1 97.25 152 GLU A CA 1
ATOM 1163 C C . GLU A 1 152 ? 7.414 -8.156 12.641 1 97.25 152 GLU A C 1
ATOM 1165 O O . GLU A 1 152 ? 7.156 -6.973 12.383 1 97.25 152 GLU A O 1
ATOM 1170 N N . TYR A 1 153 ? 8.578 -8.773 12.328 1 97.81 153 TYR A N 1
ATOM 1171 C CA . TYR A 1 153 ? 9.609 -8.07 11.57 1 97.81 153 TYR A CA 1
ATOM 1172 C C . TYR A 1 153 ? 9.086 -7.652 10.195 1 97.81 153 TYR A C 1
ATOM 1174 O O . TYR A 1 153 ? 9.266 -6.504 9.781 1 97.81 153 TYR A O 1
ATOM 1182 N N . ILE A 1 154 ? 8.398 -8.555 9.5 1 98.75 154 ILE A N 1
ATOM 1183 C CA . ILE A 1 154 ? 7.871 -8.312 8.164 1 98.75 154 ILE A CA 1
ATOM 1184 C C . ILE A 1 154 ? 6.867 -7.16 8.211 1 98.75 154 ILE A C 1
ATOM 1186 O O . ILE A 1 154 ? 6.938 -6.23 7.402 1 98.75 154 ILE A O 1
ATOM 1190 N N . GLU A 1 155 ? 5.938 -7.246 9.125 1 98.62 155 GLU A N 1
ATOM 1191 C CA . GLU A 1 155 ? 4.852 -6.277 9.211 1 98.62 155 GLU A CA 1
ATOM 1192 C C . GLU A 1 155 ? 5.379 -4.883 9.547 1 98.62 155 GLU A C 1
ATOM 1194 O O . GLU A 1 155 ? 4.906 -3.887 9 1 98.62 155 GLU A O 1
ATOM 1199 N N . ARG A 1 156 ? 6.363 -4.805 10.383 1 97.75 156 ARG A N 1
ATOM 1200 C CA . ARG A 1 156 ? 6.988 -3.535 10.742 1 97.75 156 ARG A CA 1
ATOM 1201 C C . ARG A 1 156 ? 7.691 -2.91 9.539 1 97.75 156 ARG A C 1
ATOM 1203 O O . ARG A 1 156 ? 7.477 -1.735 9.234 1 97.75 156 ARG A O 1
ATOM 1210 N N . GLU A 1 157 ? 8.523 -3.703 8.836 1 98.12 157 GLU A N 1
ATOM 1211 C CA . GLU A 1 157 ? 9.305 -3.189 7.715 1 98.12 157 GLU A CA 1
ATOM 1212 C C . GLU A 1 157 ? 8.406 -2.859 6.523 1 98.12 157 GLU A C 1
ATOM 1214 O O . GLU A 1 157 ? 8.672 -1.906 5.789 1 98.12 157 GLU A O 1
ATOM 1219 N N . LEU A 1 158 ? 7.375 -3.689 6.355 1 98.69 158 LEU A N 1
ATOM 1220 C CA . LEU A 1 158 ? 6.453 -3.436 5.254 1 98.69 158 LEU A CA 1
ATOM 1221 C C . LEU A 1 158 ? 5.75 -2.092 5.43 1 98.69 158 LEU A C 1
ATOM 1223 O O . LEU A 1 158 ? 5.59 -1.34 4.465 1 98.69 158 LEU A O 1
ATOM 1227 N N . THR A 1 159 ? 5.293 -1.82 6.66 1 98.44 159 THR A N 1
ATOM 1228 C CA . THR A 1 159 ? 4.648 -0.55 6.973 1 98.44 159 THR A CA 1
ATOM 1229 C C . THR A 1 159 ? 5.586 0.619 6.688 1 98.44 159 THR A C 1
ATOM 1231 O O . THR A 1 159 ? 5.168 1.632 6.121 1 98.44 159 THR A O 1
ATOM 1234 N N . LYS A 1 160 ? 6.82 0.428 7 1 97 160 LYS A N 1
ATOM 1235 C CA . LYS A 1 160 ? 7.832 1.457 6.777 1 97 160 LYS A CA 1
ATOM 1236 C C . LYS A 1 160 ? 8.031 1.721 5.289 1 97 160 LYS A C 1
ATOM 1238 O O . LYS A 1 160 ? 8 2.871 4.848 1 97 160 LYS A O 1
ATOM 1243 N N . VAL A 1 161 ? 8.219 0.678 4.527 1 98.19 161 VAL A N 1
ATOM 1244 C CA . VAL A 1 161 ? 8.484 0.833 3.1 1 98.19 161 VAL A CA 1
ATOM 1245 C C . VAL A 1 161 ? 7.258 1.435 2.414 1 98.19 161 VAL A C 1
ATOM 1247 O O . VAL A 1 161 ? 7.387 2.297 1.542 1 98.19 161 VAL A O 1
ATOM 1250 N N . LEU A 1 162 ? 6.055 0.971 2.797 1 98.44 162 LEU A N 1
ATOM 1251 C CA . LEU A 1 162 ? 4.836 1.516 2.207 1 98.44 162 LEU A CA 1
ATOM 1252 C C . LEU A 1 162 ? 4.734 3.016 2.461 1 98.44 162 LEU A C 1
ATOM 1254 O O . LEU A 1 162 ? 4.273 3.766 1.598 1 98.44 162 LEU A O 1
ATOM 1258 N N . SER A 1 163 ? 5.137 3.455 3.625 1 97.81 163 SER A N 1
ATOM 1259 C CA . SER A 1 163 ? 5.062 4.867 3.98 1 97.81 163 SER A CA 1
ATOM 1260 C C . SER A 1 163 ? 5.922 5.719 3.053 1 97.81 163 SER A C 1
ATOM 1262 O O . SER A 1 163 ? 5.621 6.891 2.818 1 97.81 163 SER A O 1
ATOM 1264 N N . SER A 1 164 ? 6.98 5.156 2.496 1 96.88 164 SER A N 1
ATOM 1265 C CA . SER A 1 164 ? 7.926 5.906 1.674 1 96.88 164 SER A CA 1
ATOM 1266 C C . SER A 1 164 ? 7.297 6.316 0.346 1 96.88 164 SER A C 1
ATOM 1268 O O . SER A 1 164 ? 7.789 7.223 -0.327 1 96.88 164 SER A O 1
ATOM 1270 N N . VAL A 1 165 ? 6.176 5.68 -0.035 1 96.25 165 VAL A N 1
ATOM 1271 C CA . VAL A 1 165 ? 5.59 5.938 -1.346 1 96.25 165 VAL A CA 1
ATOM 1272 C C . VAL A 1 165 ? 4.637 7.129 -1.261 1 96.25 165 VAL A C 1
ATOM 1274 O O . VAL A 1 165 ? 4.133 7.605 -2.283 1 96.25 165 VAL A O 1
ATOM 1277 N N . HIS A 1 166 ? 4.434 7.629 -0.088 1 94.88 166 HIS A N 1
ATOM 1278 C CA . HIS A 1 166 ? 3.576 8.789 0.137 1 94.88 166 HIS A CA 1
ATOM 1279 C C . HIS A 1 166 ? 4.047 9.984 -0.68 1 94.88 166 HIS A C 1
ATOM 1281 O O . HIS A 1 166 ? 5.23 10.094 -1.011 1 94.88 166 HIS A O 1
ATOM 1287 N N . VAL A 1 167 ? 3.162 10.859 -0.984 1 86.75 167 VAL A N 1
ATOM 1288 C CA . VAL A 1 167 ? 3.475 12.078 -1.723 1 86.75 167 VAL A CA 1
ATOM 1289 C C . VAL A 1 167 ? 4.402 12.961 -0.891 1 86.75 167 VAL A C 1
ATOM 1291 O O . VAL A 1 167 ? 4.121 13.242 0.278 1 86.75 167 VAL A O 1
ATOM 1294 N N . GLY A 1 168 ? 5.5 13.383 -1.504 1 80.19 168 GLY A N 1
ATOM 1295 C CA . GLY A 1 168 ? 6.461 14.227 -0.82 1 80.19 168 GLY A CA 1
ATOM 1296 C C . GLY A 1 168 ? 7.238 13.5 0.26 1 80.19 168 GLY A C 1
ATOM 1297 O O . GLY A 1 168 ? 7.191 13.883 1.432 1 80.19 168 GLY A O 1
ATOM 1298 N N . GLN A 1 169 ? 7.898 12.367 -0.021 1 92.12 169 GLN A N 1
ATOM 1299 C CA . GLN A 1 169 ? 8.703 11.555 0.882 1 92.12 169 GLN A CA 1
ATOM 1300 C C . GLN A 1 169 ? 10.039 11.18 0.242 1 92.12 169 GLN A C 1
ATOM 1302 O O . GLN A 1 169 ? 10.93 12.023 0.104 1 92.12 169 GLN A O 1
ATOM 1307 N N . GLU A 1 170 ? 10.18 9.977 -0.323 1 93.31 170 GLU A N 1
ATOM 1308 C CA . GLU A 1 170 ? 11.375 9.609 -1.083 1 93.31 170 GLU A CA 1
ATOM 1309 C C . GLU A 1 170 ? 11.383 10.289 -2.451 1 93.31 170 GLU A C 1
ATOM 1311 O O . GLU A 1 170 ? 10.336 10.688 -2.959 1 93.31 170 GLU A O 1
ATOM 1316 N N . MET A 1 171 ? 12.633 10.523 -2.988 1 95.69 171 MET A N 1
ATOM 1317 C CA . MET A 1 171 ? 12.68 11.32 -4.215 1 95.69 171 MET A CA 1
ATOM 1318 C C . MET A 1 171 ? 13.68 10.734 -5.207 1 95.69 171 MET A C 1
ATOM 1320 O O . MET A 1 171 ? 13.727 11.148 -6.367 1 95.69 171 MET A O 1
ATOM 1324 N N . ASP A 1 172 ? 14.5 9.82 -4.789 1 97 172 ASP A N 1
ATOM 1325 C CA . ASP A 1 172 ? 15.516 9.234 -5.66 1 97 172 ASP A CA 1
ATOM 1326 C C . ASP A 1 172 ? 15.062 7.879 -6.191 1 97 172 ASP A C 1
ATOM 1328 O O . ASP A 1 172 ? 14.586 7.031 -5.43 1 97 172 ASP A O 1
ATOM 1332 N N . PRO A 1 173 ? 15.188 7.691 -7.535 1 96.69 173 PRO A N 1
ATOM 1333 C CA . PRO A 1 173 ? 14.727 6.426 -8.109 1 96.69 173 PRO A CA 1
ATOM 1334 C C . PRO A 1 173 ? 15.469 5.219 -7.547 1 96.69 173 PRO A C 1
ATOM 1336 O O . PRO A 1 173 ? 14.875 4.164 -7.328 1 96.69 173 PRO A O 1
ATOM 1339 N N . HIS A 1 174 ? 16.797 5.348 -7.312 1 97.5 174 HIS A N 1
ATOM 1340 C CA . HIS A 1 174 ? 17.562 4.23 -6.781 1 97.5 174 HIS A CA 1
ATOM 1341 C C . HIS A 1 174 ? 17.141 3.896 -5.355 1 97.5 174 HIS A C 1
ATOM 1343 O O . HIS A 1 174 ? 17.125 2.727 -4.965 1 97.5 174 HIS A O 1
ATOM 1349 N N . ASP A 1 175 ? 16.828 4.91 -4.598 1 97.75 175 ASP A N 1
ATOM 1350 C CA . ASP A 1 175 ? 16.359 4.664 -3.238 1 97.75 175 ASP A CA 1
ATOM 1351 C C . ASP A 1 175 ? 15.008 3.965 -3.246 1 97.75 175 ASP A C 1
ATOM 1353 O O . ASP A 1 175 ? 14.742 3.102 -2.406 1 97.75 175 ASP A O 1
ATOM 1357 N N . TYR A 1 176 ? 14.094 4.359 -4.156 1 97.75 176 TYR A N 1
ATOM 1358 C CA . TYR A 1 176 ? 12.828 3.645 -4.309 1 97.75 176 TYR A CA 1
ATOM 1359 C C . TYR A 1 176 ? 13.07 2.18 -4.652 1 97.75 176 TYR A C 1
ATOM 1361 O O . TYR A 1 176 ? 12.43 1.29 -4.094 1 97.75 176 TYR A O 1
ATOM 1369 N N . GLU A 1 177 ? 13.992 1.962 -5.574 1 98 177 GLU A N 1
ATOM 1370 C CA . GLU A 1 177 ? 14.281 0.589 -5.977 1 98 177 GLU A CA 1
ATOM 1371 C C . GLU A 1 177 ? 14.898 -0.205 -4.828 1 98 177 GLU A C 1
ATOM 1373 O O . GLU A 1 177 ? 14.641 -1.402 -4.688 1 98 177 GLU A O 1
ATOM 1378 N N . SER A 1 178 ? 15.805 0.459 -4.059 1 98.31 178 SER A N 1
ATOM 1379 C CA . SER A 1 178 ? 16.344 -0.184 -2.863 1 98.31 178 SER A CA 1
ATOM 1380 C C . SER A 1 178 ? 15.227 -0.604 -1.913 1 98.31 178 SER A C 1
ATOM 1382 O O . SER A 1 178 ? 15.273 -1.689 -1.332 1 98.31 178 SER A O 1
ATOM 1384 N N . LYS A 1 179 ? 14.273 0.227 -1.765 1 98.44 179 LYS A N 1
ATOM 1385 C CA . LYS A 1 179 ? 13.133 -0.076 -0.907 1 98.44 179 LYS A CA 1
ATOM 1386 C C . LYS A 1 179 ? 12.281 -1.19 -1.504 1 98.44 179 LYS A C 1
ATOM 1388 O O . LYS A 1 179 ? 11.695 -1.992 -0.771 1 98.44 179 LYS A O 1
ATOM 1393 N N . ALA A 1 180 ? 12.125 -1.225 -2.832 1 98.5 180 ALA A N 1
ATOM 1394 C CA . ALA A 1 180 ? 11.461 -2.346 -3.49 1 98.5 180 ALA A CA 1
ATOM 1395 C C . ALA A 1 180 ? 12.195 -3.654 -3.221 1 98.5 180 ALA A C 1
ATOM 1397 O O . ALA A 1 180 ? 11.57 -4.684 -2.949 1 98.5 180 ALA A O 1
ATOM 1398 N N . LEU A 1 181 ? 13.555 -3.607 -3.303 1 98.75 181 LEU A N 1
ATOM 1399 C CA . LEU A 1 181 ? 14.367 -4.781 -3.01 1 98.75 181 LEU A CA 1
ATOM 1400 C C . LEU A 1 181 ? 14.156 -5.242 -1.571 1 98.75 181 LEU A C 1
ATOM 1402 O O . LEU A 1 181 ? 14.094 -6.445 -1.304 1 98.75 181 LEU A O 1
ATOM 1406 N N . HIS A 1 182 ? 14.023 -4.297 -0.678 1 98.81 182 HIS A N 1
ATOM 1407 C CA . HIS A 1 182 ? 13.781 -4.617 0.726 1 98.81 182 HIS A CA 1
ATOM 1408 C C . HIS A 1 182 ? 12.43 -5.293 0.914 1 98.81 182 HIS A C 1
ATOM 1410 O O . HIS A 1 182 ? 12.328 -6.297 1.622 1 98.81 182 HIS A O 1
ATOM 1416 N N . ALA A 1 183 ? 11.406 -4.746 0.279 1 98.81 183 ALA A N 1
ATOM 1417 C CA . ALA A 1 183 ? 10.078 -5.344 0.336 1 98.81 183 ALA A CA 1
ATOM 1418 C C . ALA A 1 183 ? 10.078 -6.75 -0.256 1 98.81 183 ALA A C 1
ATOM 1420 O O . ALA A 1 183 ? 9.406 -7.648 0.259 1 98.81 183 ALA A O 1
ATOM 1421 N N . GLY A 1 184 ? 10.805 -6.902 -1.357 1 98.75 184 GLY A N 1
ATOM 1422 C CA . GLY A 1 184 ? 10.93 -8.227 -1.948 1 98.75 184 GLY A CA 1
ATOM 1423 C C . GLY A 1 184 ? 11.602 -9.227 -1.032 1 98.75 184 GLY A C 1
ATOM 1424 O O . GLY A 1 184 ? 11.188 -10.383 -0.959 1 98.75 184 GLY A O 1
ATOM 1425 N N . MET A 1 185 ? 12.633 -8.789 -0.327 1 98.81 185 MET A N 1
ATOM 1426 C CA . MET A 1 185 ? 13.375 -9.656 0.589 1 98.81 185 MET A CA 1
ATOM 1427 C C . MET A 1 185 ? 12.477 -10.133 1.729 1 98.81 185 MET A C 1
ATOM 1429 O O . MET A 1 185 ? 12.469 -11.32 2.059 1 98.81 185 MET A O 1
ATOM 1433 N N . ILE A 1 186 ? 11.727 -9.211 2.314 1 98.75 186 ILE A N 1
ATOM 1434 C CA . ILE A 1 186 ? 10.875 -9.617 3.428 1 98.75 186 ILE A CA 1
ATOM 1435 C C . ILE A 1 186 ? 9.719 -10.469 2.908 1 98.75 186 ILE A C 1
ATOM 1437 O O . ILE A 1 186 ? 9.188 -11.32 3.631 1 98.75 186 ILE A O 1
ATOM 1441 N N . ASP A 1 187 ? 9.305 -10.273 1.69 1 98.81 187 ASP A N 1
ATOM 1442 C CA . ASP A 1 187 ? 8.32 -11.141 1.056 1 98.81 187 ASP A CA 1
ATOM 1443 C C . ASP A 1 187 ? 8.812 -12.594 1.021 1 98.81 187 ASP A C 1
ATOM 1445 O O . ASP A 1 187 ? 8.047 -13.516 1.279 1 98.81 187 ASP A O 1
ATOM 1449 N N . ASN A 1 188 ? 10.109 -12.758 0.628 1 98.88 188 ASN A N 1
ATOM 1450 C CA . ASN A 1 188 ? 10.672 -14.102 0.598 1 98.88 188 ASN A CA 1
ATOM 1451 C C . ASN A 1 188 ? 10.602 -14.773 1.969 1 98.88 188 ASN A C 1
ATOM 1453 O O . ASN A 1 188 ? 10.398 -15.984 2.066 1 98.88 188 ASN A O 1
ATOM 1457 N N . LEU A 1 189 ? 10.797 -13.953 2.982 1 98.88 189 LEU A N 1
ATOM 1458 C CA . LEU A 1 189 ? 10.672 -14.461 4.344 1 98.88 189 LEU A CA 1
ATOM 1459 C C . LEU A 1 189 ? 9.234 -14.898 4.625 1 98.88 189 LEU A C 1
ATOM 1461 O O . LEU A 1 189 ? 9.008 -15.93 5.262 1 98.88 189 LEU A O 1
ATOM 1465 N N . ALA A 1 190 ? 8.273 -14.141 4.176 1 98.88 190 ALA A N 1
ATOM 1466 C CA . ALA A 1 190 ? 6.863 -14.477 4.363 1 98.88 190 ALA A CA 1
ATOM 1467 C C . ALA A 1 190 ? 6.52 -15.797 3.682 1 98.88 190 ALA A C 1
ATOM 1469 O O . ALA A 1 190 ? 5.734 -16.594 4.207 1 98.88 190 ALA A O 1
ATOM 1470 N N . LEU A 1 191 ? 7.109 -16.016 2.484 1 98.81 191 LEU A N 1
ATOM 1471 C CA . LEU A 1 191 ? 6.895 -17.266 1.779 1 98.81 191 LEU A CA 1
ATOM 1472 C C . LEU A 1 191 ? 7.328 -18.453 2.637 1 98.81 191 LEU A C 1
ATOM 1474 O O . LEU A 1 191 ? 6.598 -19.438 2.762 1 98.81 191 LEU A O 1
ATOM 1478 N N . GLU A 1 192 ? 8.523 -18.312 3.197 1 98.81 192 GLU A N 1
ATOM 1479 C CA . GLU A 1 192 ? 9.078 -19.406 3.984 1 98.81 192 GLU A CA 1
ATOM 1480 C C . GLU A 1 192 ? 8.234 -19.688 5.223 1 98.81 192 GLU A C 1
ATOM 1482 O O . GLU A 1 192 ? 7.953 -20.844 5.551 1 98.81 192 GLU A O 1
ATOM 1487 N N . ILE A 1 193 ? 7.82 -18.625 5.906 1 98.81 193 ILE A N 1
ATOM 1488 C CA . ILE A 1 193 ? 7.008 -18.781 7.109 1 98.81 193 ILE A CA 1
ATOM 1489 C C . ILE A 1 193 ? 5.715 -19.516 6.766 1 98.81 193 ILE A C 1
ATOM 1491 O O . ILE A 1 193 ? 5.312 -20.438 7.473 1 98.81 193 ILE A O 1
ATOM 1495 N N . ALA A 1 194 ? 5.074 -19.141 5.711 1 98.69 194 ALA A N 1
ATOM 1496 C CA . ALA A 1 194 ? 3.803 -19.75 5.312 1 98.69 194 ALA A CA 1
ATOM 1497 C C . ALA A 1 194 ? 3.969 -21.219 4.992 1 98.69 194 ALA A C 1
ATOM 1499 O O . ALA A 1 194 ? 3.221 -22.062 5.5 1 98.69 194 ALA A O 1
ATOM 1500 N N . ASP A 1 195 ? 4.965 -21.531 4.121 1 98.5 195 ASP A N 1
ATOM 1501 C CA . ASP A 1 195 ? 5.062 -22.906 3.658 1 98.5 195 ASP A CA 1
ATOM 1502 C C . ASP A 1 195 ? 5.609 -23.812 4.758 1 98.5 195 ASP A C 1
ATOM 1504 O O . ASP A 1 195 ? 5.227 -24.984 4.848 1 98.5 195 ASP A O 1
ATOM 1508 N N . VAL A 1 196 ? 6.52 -23.344 5.605 1 98.31 196 VAL A N 1
ATOM 1509 C CA . VAL A 1 196 ? 7.043 -24.125 6.723 1 98.31 196 VAL A CA 1
ATOM 1510 C C . VAL A 1 196 ? 5.918 -24.422 7.707 1 98.31 196 VAL A C 1
ATOM 1512 O O . VAL A 1 196 ? 5.809 -25.547 8.203 1 98.31 196 VAL A O 1
ATOM 1515 N N . ALA A 1 197 ? 5.078 -23.422 7.957 1 98.44 197 ALA A N 1
ATOM 1516 C CA . ALA A 1 197 ? 3.959 -23.625 8.875 1 98.44 197 ALA A CA 1
ATOM 1517 C C . ALA A 1 197 ? 3.012 -24.703 8.352 1 98.44 197 ALA A C 1
ATOM 1519 O O . ALA A 1 197 ? 2.602 -25.594 9.109 1 98.44 197 ALA A O 1
ATOM 1520 N N . GLN A 1 198 ? 2.646 -24.656 7.102 1 97.56 198 GLN A N 1
ATOM 1521 C CA . GLN A 1 198 ? 1.651 -25.609 6.605 1 97.56 198 GLN A CA 1
ATOM 1522 C C . GLN A 1 198 ? 2.248 -27 6.441 1 97.56 198 GLN A C 1
ATOM 1524 O O . GLN A 1 198 ? 1.563 -28 6.652 1 97.56 198 GLN A O 1
ATOM 1529 N N . ILE A 1 199 ? 3.57 -27.094 6.055 1 97.44 199 ILE A N 1
ATOM 1530 C CA . ILE A 1 199 ? 4.207 -28.406 5.961 1 97.44 199 ILE A CA 1
ATOM 1531 C C . ILE A 1 199 ? 4.25 -29.062 7.34 1 97.44 199 ILE A C 1
ATOM 1533 O O . ILE A 1 199 ? 3.928 -30.234 7.484 1 97.44 199 ILE A O 1
ATOM 1537 N N . ALA A 1 200 ? 4.625 -28.266 8.289 1 96.56 200 ALA A N 1
ATOM 1538 C CA . ALA A 1 200 ? 4.75 -28.781 9.656 1 96.56 200 ALA A CA 1
ATOM 1539 C C . ALA A 1 200 ? 3.389 -29.188 10.211 1 96.56 200 ALA A C 1
ATOM 1541 O O . ALA A 1 200 ? 3.277 -30.188 10.914 1 96.56 200 ALA A O 1
ATOM 1542 N N . ALA A 1 201 ? 2.363 -28.484 9.906 1 97.19 201 ALA A N 1
ATOM 1543 C CA . ALA A 1 201 ? 1.051 -28.672 10.523 1 97.19 201 ALA A CA 1
ATOM 1544 C C . ALA A 1 201 ? 0.274 -29.781 9.836 1 97.19 201 ALA A C 1
ATOM 1546 O O . ALA A 1 201 ? -0.477 -30.516 10.484 1 97.19 201 ALA A O 1
ATOM 1547 N N . PHE A 1 202 ? 0.419 -29.969 8.523 1 96.25 202 PHE A N 1
ATOM 1548 C CA . PHE A 1 202 ? -0.491 -30.859 7.801 1 96.25 202 PHE A CA 1
ATOM 1549 C C . PHE A 1 202 ? 0.267 -32.031 7.18 1 96.25 202 PHE A C 1
ATOM 1551 O O . PHE A 1 202 ? -0.247 -32.688 6.285 1 96.25 202 PHE A O 1
ATOM 1558 N N . ASP A 1 203 ? 1.49 -32.188 7.598 1 91.44 203 ASP A N 1
ATOM 1559 C CA . ASP A 1 203 ? 2.338 -33.312 7.184 1 91.44 203 ASP A CA 1
ATOM 1560 C C . ASP A 1 203 ? 2.416 -33.406 5.66 1 91.44 203 ASP A C 1
ATOM 1562 O O . ASP A 1 203 ? 2.162 -34.469 5.086 1 91.44 203 ASP A O 1
ATOM 1566 N N . MET A 1 204 ? 2.617 -32.344 5.051 1 95.62 204 MET A N 1
ATOM 1567 C CA . MET A 1 204 ? 2.799 -32.25 3.604 1 95.62 204 MET A CA 1
ATOM 1568 C C . MET A 1 204 ? 4.098 -32.938 3.176 1 95.62 204 MET A C 1
ATOM 1570 O O . MET A 1 204 ? 4.926 -33.281 4.016 1 95.62 204 MET A O 1
ATOM 1574 N N . PRO A 1 205 ? 4.234 -33.094 1.827 1 94.19 205 PRO A N 1
ATOM 1575 C CA . PRO A 1 205 ? 5.438 -33.75 1.319 1 94.19 205 PRO A CA 1
ATOM 1576 C C . PRO A 1 205 ? 6.723 -33.062 1.75 1 94.19 205 PRO A C 1
ATOM 1578 O O . PRO A 1 205 ? 6.781 -31.828 1.777 1 94.19 205 PRO A O 1
ATOM 1581 N N . LYS A 1 206 ? 7.723 -33.906 2.047 1 94.94 206 LYS A N 1
ATOM 1582 C CA . LYS A 1 206 ? 9 -33.406 2.549 1 94.94 206 LYS A CA 1
ATOM 1583 C C . LYS A 1 206 ? 10.156 -33.875 1.67 1 94.94 206 LYS A C 1
ATOM 1585 O O . LYS A 1 206 ? 11.148 -34.406 2.17 1 94.94 206 LYS A O 1
ATOM 1590 N N . GLY A 1 207 ? 9.961 -33.688 0.362 1 92.31 207 GLY A N 1
ATOM 1591 C CA . GLY A 1 207 ? 11.062 -33.969 -0.546 1 92.31 207 GLY A CA 1
ATOM 1592 C C . GLY A 1 207 ? 10.711 -34.969 -1.627 1 92.31 207 GLY A C 1
ATOM 1593 O O . GLY A 1 207 ? 11.539 -35.281 -2.496 1 92.31 207 GLY A O 1
ATOM 1594 N N . GLU A 1 208 ? 9.531 -35.469 -1.65 1 89.12 208 GLU A N 1
ATOM 1595 C CA . GLU A 1 208 ? 9.016 -36.375 -2.689 1 89.12 208 GLU A CA 1
ATOM 1596 C C . GLU A 1 208 ? 7.512 -36.156 -2.883 1 89.12 208 GLU A C 1
ATOM 1598 O O . GLU A 1 208 ? 6.777 -35.969 -1.914 1 89.12 208 GLU A O 1
ATOM 1603 N N . ALA A 1 209 ? 7.152 -36.219 -4.09 1 91 209 ALA A N 1
ATOM 1604 C CA . ALA A 1 209 ? 5.734 -35.969 -4.355 1 91 209 ALA A CA 1
ATOM 1605 C C . ALA A 1 209 ? 5.211 -36.938 -5.414 1 91 209 ALA A C 1
ATOM 1607 O O . ALA A 1 209 ? 5.934 -37.312 -6.348 1 91 209 ALA A O 1
ATOM 1608 N N . PRO A 1 210 ? 4.012 -37.281 -5.352 1 90.69 210 PRO A N 1
ATOM 1609 C CA . PRO A 1 210 ? 3.416 -38.219 -6.309 1 90.69 210 PRO A CA 1
ATOM 1610 C C . PRO A 1 210 ? 2.953 -37.531 -7.59 1 90.69 210 PRO A C 1
ATOM 1612 O O . PRO A 1 210 ? 2.779 -36.312 -7.613 1 90.69 210 PRO A O 1
ATOM 1615 N N . LEU A 1 211 ? 2.785 -38.344 -8.625 1 92.5 211 LEU A N 1
ATOM 1616 C CA . LEU A 1 211 ? 2.115 -37.906 -9.844 1 92.5 211 LEU A CA 1
ATOM 1617 C C . LEU A 1 211 ? 0.601 -38 -9.703 1 92.5 211 LEU A C 1
ATOM 1619 O O . LEU A 1 211 ? 0.094 -39 -9.195 1 92.5 211 LEU A O 1
ATOM 1623 N N . VAL A 1 212 ? -0.126 -37 -10.078 1 90.88 212 VAL A N 1
ATOM 1624 C CA . VAL A 1 212 ? -1.581 -37 -9.984 1 90.88 212 VAL A CA 1
ATOM 1625 C C . VAL A 1 212 ? -2.193 -36.531 -11.289 1 90.88 212 VAL A C 1
ATOM 1627 O O . VAL A 1 212 ? -1.512 -35.906 -12.102 1 90.88 212 VAL A O 1
ATOM 1630 N N . GLU A 1 213 ? -3.451 -36.812 -11.469 1 88.81 213 GLU A N 1
ATOM 1631 C CA . GLU A 1 213 ? -4.168 -36.312 -12.633 1 88.81 213 GLU A CA 1
ATOM 1632 C C . GLU A 1 213 ? -4.391 -34.812 -12.539 1 88.81 213 GLU A C 1
ATOM 1634 O O . GLU A 1 213 ? -4.531 -34.25 -11.445 1 88.81 213 GLU A O 1
ATOM 1639 N N . PHE A 1 214 ? -4.43 -34.25 -13.695 1 91.69 214 PHE A N 1
ATOM 1640 C CA . PHE A 1 214 ? -4.5 -32.812 -13.805 1 91.69 214 PHE A CA 1
ATOM 1641 C C . PHE A 1 214 ? -5.418 -32.406 -14.953 1 91.69 214 PHE A C 1
ATOM 1643 O O . PHE A 1 214 ? -5.477 -33.094 -15.977 1 91.69 214 PHE A O 1
ATOM 1650 N N . GLY A 1 215 ? -6.164 -31.312 -14.688 1 90.25 215 GLY A N 1
ATOM 1651 C CA . GLY A 1 215 ? -7.051 -30.781 -15.711 1 90.25 215 GLY A CA 1
ATOM 1652 C C . GLY A 1 215 ? -8.516 -30.812 -15.305 1 90.25 215 GLY A C 1
ATOM 1653 O O . GLY A 1 215 ? -8.867 -31.406 -14.289 1 90.25 215 GLY A O 1
ATOM 1654 N N . PRO A 1 216 ? -9.32 -30.172 -16.125 1 88.75 216 PRO A N 1
ATOM 1655 C CA . PRO A 1 216 ? -10.734 -30.109 -15.75 1 88.75 216 PRO A CA 1
ATOM 1656 C C . PRO A 1 216 ? -11.414 -31.484 -15.75 1 88.75 216 PRO A C 1
ATOM 1658 O O . PRO A 1 216 ? -12.328 -31.719 -14.969 1 88.75 216 PRO A O 1
ATOM 1661 N N . PHE A 1 217 ? -10.938 -32.375 -16.5 1 89.75 217 PHE A N 1
ATOM 1662 C CA . PHE A 1 217 ? -11.602 -33.656 -16.641 1 89.75 217 PHE A CA 1
ATOM 1663 C C . PHE A 1 217 ? -11.062 -34.656 -15.617 1 89.75 217 PHE A C 1
ATOM 1665 O O . PHE A 1 217 ? -11.508 -35.812 -15.578 1 89.75 217 PHE A O 1
ATOM 1672 N N . ALA A 1 218 ? -10.125 -34.188 -14.852 1 89.75 218 ALA A N 1
ATOM 1673 C CA . ALA A 1 218 ? -9.758 -35 -13.68 1 89.75 218 ALA A CA 1
ATOM 1674 C C . ALA A 1 218 ? -10.891 -35.031 -12.664 1 89.75 218 ALA A C 1
ATOM 1676 O O . ALA A 1 218 ? -10.953 -35.938 -11.828 1 89.75 218 ALA A O 1
ATOM 1677 N N . ALA A 1 219 ? -11.773 -34.094 -12.766 1 90.56 219 ALA A N 1
ATOM 1678 C CA . ALA A 1 219 ? -12.938 -34.031 -11.891 1 90.56 219 ALA A CA 1
ATOM 1679 C C . ALA A 1 219 ? -13.992 -35.062 -12.297 1 90.56 219 ALA A C 1
ATOM 1681 O O . ALA A 1 219 ? -14.234 -35.25 -13.492 1 90.56 219 ALA A O 1
ATOM 1682 N N . ASP A 1 220 ? -14.516 -35.75 -11.383 1 89.25 220 ASP A N 1
ATOM 1683 C CA . ASP A 1 220 ? -15.664 -36.656 -11.617 1 89.25 220 ASP A CA 1
ATOM 1684 C C . ASP A 1 220 ? -16.984 -35.906 -11.375 1 89.25 220 ASP A C 1
ATOM 1686 O O . ASP A 1 220 ? -17.453 -35.812 -10.242 1 89.25 220 ASP A O 1
ATOM 1690 N N . ASP A 1 221 ? -17.578 -35.438 -12.391 1 84.88 221 ASP A N 1
ATOM 1691 C CA . ASP A 1 221 ? -18.75 -34.562 -12.273 1 84.88 221 ASP A CA 1
ATOM 1692 C C . ASP A 1 221 ? -20.016 -35.375 -11.977 1 84.88 221 ASP A C 1
ATOM 1694 O O . ASP A 1 221 ? -21.109 -34.812 -11.883 1 84.88 221 ASP A O 1
ATOM 1698 N N . SER A 1 222 ? -19.922 -36.688 -11.906 1 89.5 222 SER A N 1
ATOM 1699 C CA . SER A 1 222 ? -21.062 -37.5 -11.469 1 89.5 222 SER A CA 1
ATOM 1700 C C . SER A 1 222 ? -21.266 -37.406 -9.953 1 89.5 222 SER A C 1
ATOM 1702 O O . SER A 1 222 ? -22.328 -37.75 -9.438 1 89.5 222 SER A O 1
ATOM 1704 N N . LYS A 1 223 ? -20.234 -36.938 -9.312 1 94.56 223 LYS A N 1
ATOM 1705 C CA . LYS A 1 223 ? -20.281 -36.688 -7.867 1 94.56 223 LYS A CA 1
ATOM 1706 C C . LYS A 1 223 ? -20.406 -35.219 -7.547 1 94.56 223 LYS A C 1
ATOM 1708 O O . LYS A 1 223 ? -20.094 -34.375 -8.383 1 94.56 223 LYS A O 1
ATOM 1713 N N . PRO A 1 224 ? -20.953 -34.969 -6.305 1 97.19 224 PRO A N 1
ATOM 1714 C CA . PRO A 1 224 ? -20.875 -33.562 -5.887 1 97.19 224 PRO A CA 1
ATOM 1715 C C . PRO A 1 224 ? -19.453 -33.031 -5.891 1 97.19 224 PRO A C 1
ATOM 1717 O O . PRO A 1 224 ? -18.531 -33.719 -5.461 1 97.19 224 PRO A O 1
ATOM 1720 N N . CYS A 1 225 ? -19.25 -31.812 -6.418 1 97 225 CYS A N 1
ATOM 1721 C CA . CYS A 1 225 ? -17.922 -31.25 -6.555 1 97 225 CYS A CA 1
ATOM 1722 C C . CYS A 1 225 ? -17.797 -29.938 -5.77 1 97 225 CYS A C 1
ATOM 1724 O O . CYS A 1 225 ? -18.641 -29.047 -5.91 1 97 225 CYS A O 1
ATOM 1726 N N . ILE A 1 226 ? -16.828 -29.844 -4.922 1 98.31 226 ILE A N 1
ATOM 1727 C CA . ILE A 1 226 ? -16.469 -28.609 -4.23 1 98.31 226 ILE A CA 1
ATOM 1728 C C . ILE A 1 226 ? -15.172 -28.047 -4.82 1 98.31 226 ILE A C 1
ATOM 1730 O O . ILE A 1 226 ? -14.148 -28.734 -4.844 1 98.31 226 ILE A O 1
ATOM 1734 N N . LEU A 1 227 ? -15.211 -26.891 -5.324 1 98.19 227 LEU A N 1
ATOM 1735 C CA . LEU A 1 227 ? -14.047 -26.234 -5.93 1 98.19 227 LEU A CA 1
ATOM 1736 C C . LEU A 1 227 ? -13.453 -25.203 -4.984 1 98.19 227 LEU A C 1
ATOM 1738 O O . LEU A 1 227 ? -14.125 -24.25 -4.598 1 98.19 227 LEU A O 1
ATOM 1742 N N . LEU A 1 228 ? -12.25 -25.406 -4.574 1 98.25 228 LEU A N 1
ATOM 1743 C CA . LEU A 1 228 ? -11.5 -24.469 -3.752 1 98.25 228 LEU A CA 1
ATOM 1744 C C . LEU A 1 228 ? -10.664 -23.531 -4.621 1 98.25 228 LEU A C 1
ATOM 1746 O O . LEU A 1 228 ? -9.898 -23.984 -5.477 1 98.25 228 LEU A O 1
ATOM 1750 N N . VAL A 1 229 ? -10.805 -22.203 -4.449 1 97.75 229 VAL A N 1
ATOM 1751 C CA . VAL A 1 229 ? -10.109 -21.234 -5.281 1 97.75 229 VAL A CA 1
ATOM 1752 C C . VAL A 1 229 ? -9.32 -20.266 -4.402 1 97.75 229 VAL A C 1
ATOM 1754 O O . VAL A 1 229 ? -9.883 -19.656 -3.49 1 97.75 229 VAL A O 1
ATOM 1757 N N . GLY A 1 230 ? -8.016 -20.172 -4.695 1 96.38 230 GLY A N 1
ATOM 1758 C CA . GLY A 1 230 ? -7.227 -19.172 -4 1 96.38 230 GLY A CA 1
ATOM 1759 C C . GLY A 1 230 ? -5.824 -19.641 -3.662 1 96.38 230 GLY A C 1
ATOM 1760 O O . GLY A 1 230 ? -5.137 -20.219 -4.504 1 96.38 230 GLY A O 1
ATOM 1761 N N . HIS A 1 231 ? -5.359 -19.25 -2.363 1 96.88 231 HIS A N 1
ATOM 1762 C CA . HIS A 1 231 ? -3.961 -19.5 -2.023 1 96.88 231 HIS A CA 1
ATOM 1763 C C . HIS A 1 231 ? -3.82 -19.969 -0.577 1 96.88 231 HIS A C 1
ATOM 1765 O O . HIS A 1 231 ? -2.703 -20.141 -0.084 1 96.88 231 HIS A O 1
ATOM 1771 N N . ASN A 1 232 ? -4.895 -20.109 0.072 1 97.56 232 ASN A N 1
ATOM 1772 C CA . ASN A 1 232 ? -4.875 -20.484 1.484 1 97.56 232 ASN A CA 1
ATOM 1773 C C . ASN A 1 232 ? -5.453 -21.875 1.711 1 97.56 232 ASN A C 1
ATOM 1775 O O . ASN A 1 232 ? -6.637 -22.109 1.472 1 97.56 232 ASN A O 1
ATOM 1779 N N . VAL A 1 233 ? -4.734 -22.766 2.25 1 97.81 233 VAL A N 1
ATOM 1780 C CA . VAL A 1 233 ? -5.078 -24.172 2.342 1 97.81 233 VAL A CA 1
ATOM 1781 C C . VAL A 1 233 ? -6.074 -24.391 3.475 1 97.81 233 VAL A C 1
ATOM 1783 O O . VAL A 1 233 ? -6.797 -25.391 3.494 1 97.81 233 VAL A O 1
ATOM 1786 N N . ALA A 1 234 ? -6.234 -23.453 4.387 1 97.88 234 ALA A N 1
ATOM 1787 C CA . ALA A 1 234 ? -6.953 -23.641 5.645 1 97.88 234 ALA A CA 1
ATOM 1788 C C . ALA A 1 234 ? -8.398 -24.062 5.395 1 97.88 234 ALA A C 1
ATOM 1790 O O . ALA A 1 234 ? -8.859 -25.062 5.957 1 97.88 234 ALA A O 1
ATOM 1791 N N . PRO A 1 235 ? -9.172 -23.375 4.531 1 97.38 235 PRO A N 1
ATOM 1792 C CA . PRO A 1 235 ? -10.539 -23.844 4.285 1 97.38 235 PRO A CA 1
ATOM 1793 C C . PRO A 1 235 ? -10.594 -25.234 3.684 1 97.38 235 PRO A C 1
ATOM 1795 O O . PRO A 1 235 ? -11.492 -26.016 4.004 1 97.38 235 PRO A O 1
ATOM 1798 N N . GLY A 1 236 ? -9.656 -25.547 2.807 1 97.56 236 GLY A N 1
ATOM 1799 C CA . GLY A 1 236 ? -9.602 -26.859 2.176 1 97.56 236 GLY A CA 1
ATOM 1800 C C . GLY A 1 236 ? -9.352 -27.984 3.16 1 97.56 236 GLY A C 1
ATOM 1801 O O . GLY A 1 236 ? -9.93 -29.062 3.041 1 97.56 236 GLY A O 1
ATOM 1802 N N . THR A 1 237 ? -8.445 -27.719 4.125 1 97.19 237 THR A N 1
ATOM 1803 C CA . THR A 1 237 ? -8.164 -28.75 5.125 1 97.19 237 THR A CA 1
ATOM 1804 C C . THR A 1 237 ? -9.398 -29.031 5.969 1 97.19 237 THR A C 1
ATOM 1806 O O . THR A 1 237 ? -9.633 -30.188 6.359 1 97.19 237 THR A O 1
ATOM 1809 N N . GLU A 1 238 ? -10.195 -28.016 6.258 1 98 238 GLU A N 1
ATOM 1810 C CA . GLU A 1 238 ? -11.43 -28.203 7.012 1 98 238 GLU A CA 1
ATOM 1811 C C . GLU A 1 238 ? -12.438 -29.031 6.219 1 98 238 GLU A C 1
ATOM 1813 O O . GLU A 1 238 ? -13.172 -29.844 6.793 1 98 238 GLU A O 1
ATOM 1818 N N . VAL A 1 239 ? -12.5 -28.812 4.938 1 98.25 239 VAL A N 1
ATOM 1819 C CA . VAL A 1 239 ? -13.391 -29.594 4.082 1 98.25 239 VAL A CA 1
ATOM 1820 C C . VAL A 1 239 ? -12.984 -31.062 4.102 1 98.25 239 VAL A C 1
ATOM 1822 O O . VAL A 1 239 ? -13.828 -31.953 4.258 1 98.25 239 VAL A O 1
ATOM 1825 N N . LEU A 1 240 ? -11.688 -31.328 3.934 1 97.19 240 LEU A N 1
ATOM 1826 C CA . LEU A 1 240 ? -11.172 -32.688 3.943 1 97.19 240 LEU A CA 1
ATOM 1827 C C . LEU A 1 240 ? -11.453 -33.375 5.281 1 97.19 240 LEU A C 1
ATOM 1829 O O . LEU A 1 240 ? -11.844 -34.531 5.32 1 97.19 240 LEU A O 1
ATOM 1833 N N . ASP A 1 241 ? -11.203 -32.625 6.371 1 96.56 241 ASP A N 1
ATOM 1834 C CA . ASP A 1 241 ? -11.461 -33.156 7.703 1 96.56 241 ASP A CA 1
ATOM 1835 C C . ASP A 1 241 ? -12.93 -33.531 7.875 1 96.56 241 ASP A C 1
ATOM 1837 O O . ASP A 1 241 ? -13.25 -34.594 8.414 1 96.56 241 ASP A O 1
ATOM 1841 N N . TYR A 1 242 ? -13.797 -32.688 7.465 1 97.69 242 TYR A N 1
ATOM 1842 C CA . TYR A 1 242 ? -15.227 -32.938 7.586 1 97.69 242 TYR A CA 1
ATOM 1843 C C . TYR A 1 242 ? -15.633 -34.188 6.777 1 97.69 242 TYR A C 1
ATOM 1845 O O . TYR A 1 242 ? -16.422 -35 7.246 1 97.69 242 TYR A O 1
ATOM 1853 N N . LEU A 1 243 ? -15.164 -34.312 5.559 1 97.62 243 LEU A N 1
ATOM 1854 C CA . LEU A 1 243 ? -15.469 -35.469 4.707 1 97.62 243 LEU A CA 1
ATOM 1855 C C . LEU A 1 243 ? -14.992 -36.75 5.352 1 97.62 243 LEU A C 1
ATOM 1857 O O . LEU A 1 243 ? -15.695 -37.781 5.32 1 97.62 243 LEU A O 1
ATOM 1861 N N . GLU A 1 244 ? -13.812 -36.688 5.891 1 96.25 244 GLU A N 1
ATOM 1862 C CA . GLU A 1 244 ? -13.25 -37.875 6.551 1 96.25 244 GLU A CA 1
ATOM 1863 C C . GLU A 1 244 ? -14.078 -38.25 7.773 1 96.25 244 GLU A C 1
ATOM 1865 O O . GLU A 1 244 ? -14.391 -39.438 7.957 1 96.25 244 GLU A O 1
ATOM 1870 N N . GLU A 1 245 ? -14.383 -37.312 8.555 1 96.81 245 GLU A N 1
ATOM 1871 C CA . GLU A 1 245 ? -15.148 -37.562 9.773 1 96.81 245 GLU A CA 1
ATOM 1872 C C . GLU A 1 245 ? -16.516 -38.156 9.461 1 96.81 245 GLU A C 1
ATOM 1874 O O . GLU A 1 245 ? -17.031 -39 10.219 1 96.81 245 GLU A O 1
ATOM 1879 N N . ARG A 1 246 ? -17.047 -37.844 8.336 1 96.44 246 ARG A N 1
ATOM 1880 C CA . ARG A 1 246 ? -18.391 -38.281 7.973 1 96.44 246 ARG A CA 1
ATOM 1881 C C . ARG A 1 246 ? -18.344 -39.469 7.043 1 96.44 246 ARG A C 1
ATOM 1883 O O . ARG A 1 246 ? -19.375 -40.031 6.66 1 96.44 246 ARG A O 1
ATOM 1890 N N . GLY A 1 247 ? -17.172 -39.906 6.672 1 95.81 247 GLY A N 1
ATOM 1891 C CA . GLY A 1 247 ? -17 -41.031 5.777 1 95.81 247 GLY A CA 1
ATOM 1892 C C . GLY A 1 247 ? -17.484 -40.75 4.367 1 95.81 247 GLY A C 1
ATOM 1893 O O . GLY A 1 247 ? -18.062 -41.625 3.719 1 95.81 247 GLY A O 1
ATOM 1894 N N . LEU A 1 248 ? -17.297 -39.531 3.891 1 95.5 248 LEU A N 1
ATOM 1895 C CA . LEU A 1 248 ? -17.828 -39.125 2.598 1 95.5 248 LEU A CA 1
ATOM 1896 C C . LEU A 1 248 ? -16.688 -38.875 1.602 1 95.5 248 LEU A C 1
ATOM 1898 O O . LEU A 1 248 ? -16.906 -38.281 0.541 1 95.5 248 LEU A O 1
ATOM 1902 N N . ASP A 1 249 ? -15.523 -39.375 1.857 1 91.19 249 ASP A N 1
ATOM 1903 C CA . ASP A 1 249 ? -14.32 -39.094 1.068 1 91.19 249 ASP A CA 1
ATOM 1904 C C . ASP A 1 249 ? -14.492 -39.594 -0.369 1 91.19 249 ASP A C 1
ATOM 1906 O O . ASP A 1 249 ? -13.969 -38.969 -1.303 1 91.19 249 ASP A O 1
ATOM 1910 N N . GLU A 1 250 ? -15.203 -40.594 -0.506 1 91.31 250 GLU A N 1
ATOM 1911 C CA . GLU A 1 250 ? -15.375 -41.188 -1.838 1 91.31 250 GLU A CA 1
ATOM 1912 C C . GLU A 1 250 ? -16.656 -40.656 -2.498 1 91.31 250 GLU A C 1
ATOM 1914 O O . GLU A 1 250 ? -16.859 -40.875 -3.695 1 91.31 250 GLU A O 1
ATOM 1919 N N . GLU A 1 251 ? -17.359 -39.938 -1.796 1 94.75 251 GLU A N 1
ATOM 1920 C CA . GLU A 1 251 ? -18.672 -39.5 -2.291 1 94.75 251 GLU A CA 1
ATOM 1921 C C . GLU A 1 251 ? -18.625 -38.094 -2.842 1 94.75 251 GLU A C 1
ATOM 1923 O O . GLU A 1 251 ? -19.422 -37.719 -3.699 1 94.75 251 GLU A O 1
ATOM 1928 N N . VAL A 1 252 ? -17.734 -37.281 -2.346 1 96.94 252 VAL A N 1
ATOM 1929 C CA . VAL A 1 252 ? -17.641 -35.906 -2.748 1 96.94 252 VAL A CA 1
ATOM 1930 C C . VAL A 1 252 ? -16.25 -35.625 -3.316 1 96.94 252 VAL A C 1
ATOM 1932 O O . VAL A 1 252 ? -15.25 -36.094 -2.781 1 96.94 252 VAL A O 1
ATOM 1935 N N . GLU A 1 253 ? -16.219 -34.844 -4.445 1 95.56 253 GLU A N 1
ATOM 1936 C CA . GLU A 1 253 ? -14.945 -34.469 -5.062 1 95.56 253 GLU A CA 1
ATOM 1937 C C . GLU A 1 253 ? -14.469 -33.125 -4.555 1 95.56 253 GLU A C 1
ATOM 1939 O O . GLU A 1 253 ? -15.258 -32.188 -4.461 1 95.56 253 GLU A O 1
ATOM 1944 N N . VAL A 1 254 ? -13.188 -33.062 -4.168 1 97.12 254 VAL A N 1
ATOM 1945 C CA . VAL A 1 254 ? -12.57 -31.812 -3.805 1 97.12 254 VAL A CA 1
ATOM 1946 C C . VAL A 1 254 ? -11.602 -31.375 -4.906 1 97.12 254 VAL A C 1
ATOM 1948 O O . VAL A 1 254 ? -10.648 -32.094 -5.223 1 97.12 254 VAL A O 1
ATOM 1951 N N . LEU A 1 255 ? -11.898 -30.281 -5.496 1 96.69 255 LEU A N 1
ATOM 1952 C CA . LEU A 1 255 ? -11.141 -29.719 -6.613 1 96.69 255 LEU A CA 1
ATOM 1953 C C . LEU A 1 255 ? -10.492 -28.406 -6.227 1 96.69 255 LEU A C 1
ATOM 1955 O O . LEU A 1 255 ? -10.922 -27.75 -5.281 1 96.69 255 LEU A O 1
ATOM 1959 N N . GLY A 1 256 ? -9.43 -28.047 -6.918 1 96.31 256 GLY A N 1
ATOM 1960 C CA . GLY A 1 256 ? -8.766 -26.781 -6.625 1 96.31 256 GLY A CA 1
ATOM 1961 C C . GLY A 1 256 ? -8.266 -26.062 -7.867 1 96.31 256 GLY A C 1
ATOM 1962 O O . GLY A 1 256 ? -7.98 -26.703 -8.883 1 96.31 256 GLY A O 1
ATOM 1963 N N . ILE A 1 257 ? -8.203 -24.766 -7.797 1 96 257 ILE A N 1
ATOM 1964 C CA . ILE A 1 257 ? -7.582 -23.906 -8.789 1 96 257 ILE A CA 1
ATOM 1965 C C . ILE A 1 257 ? -6.535 -23.016 -8.117 1 96 257 ILE A C 1
ATOM 1967 O O . ILE A 1 257 ? -6.723 -22.578 -6.977 1 96 257 ILE A O 1
ATOM 1971 N N . CYS A 1 258 ? -5.383 -22.75 -8.758 1 94.38 258 CYS A N 1
ATOM 1972 C CA . CYS A 1 258 ? -4.277 -21.906 -8.297 1 94.38 258 CYS A CA 1
ATOM 1973 C C . CYS A 1 258 ? -3.549 -22.562 -7.129 1 94.38 258 CYS A C 1
ATOM 1975 O O . CYS A 1 258 ? -3.418 -23.797 -7.082 1 94.38 258 CYS A O 1
ATOM 1977 N N . CYS A 1 259 ? -2.994 -21.812 -6.211 1 95.56 259 CYS A N 1
ATOM 1978 C CA . CYS A 1 259 ? -2.062 -22.328 -5.219 1 95.56 259 CYS A CA 1
ATOM 1979 C C . CYS A 1 259 ? -2.789 -23.172 -4.184 1 95.56 259 CYS A C 1
ATOM 1981 O 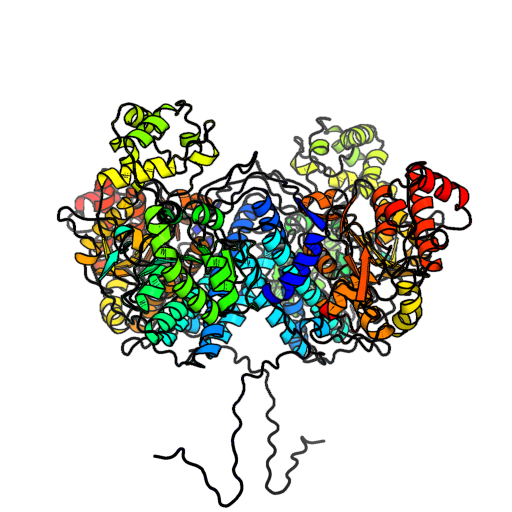O . CYS A 1 259 ? -2.225 -24.141 -3.65 1 95.56 259 CYS A O 1
ATOM 1983 N N . THR A 1 260 ? -4.055 -22.859 -3.902 1 96.12 260 THR A N 1
ATOM 1984 C CA . THR A 1 260 ? -4.824 -23.719 -3.006 1 96.12 260 THR A CA 1
ATOM 1985 C C . THR A 1 260 ? -4.918 -25.141 -3.557 1 96.12 260 THR A C 1
ATOM 1987 O O . THR A 1 260 ? -4.898 -26.109 -2.795 1 96.12 260 THR A O 1
ATOM 1990 N N . ALA A 1 261 ? -4.988 -25.281 -4.871 1 95.94 261 ALA A N 1
ATOM 1991 C CA . ALA A 1 261 ? -5.031 -26.594 -5.508 1 95.94 261 ALA A CA 1
ATOM 1992 C C . ALA A 1 261 ? -3.795 -27.422 -5.152 1 95.94 261 ALA A C 1
ATOM 1994 O O . ALA A 1 261 ? -3.9 -28.594 -4.82 1 95.94 261 ALA A O 1
ATOM 1995 N N . TRP A 1 262 ? -2.619 -26.719 -5.254 1 96.31 262 TRP A N 1
ATOM 1996 C CA . TRP A 1 262 ? -1.381 -27.406 -4.902 1 96.31 262 TRP A CA 1
ATOM 1997 C C . TRP A 1 262 ? -1.393 -27.844 -3.439 1 96.31 262 TRP A C 1
ATOM 1999 O O . TRP A 1 262 ? -1.132 -29 -3.125 1 96.31 262 TRP A O 1
ATOM 2009 N N . ASP A 1 263 ? -1.716 -26.938 -2.58 1 96.88 263 ASP A N 1
ATOM 2010 C CA . ASP A 1 263 ? -1.534 -27.156 -1.149 1 96.88 263 ASP A CA 1
ATOM 2011 C C . ASP A 1 263 ? -2.52 -28.203 -0.624 1 96.88 263 ASP A C 1
ATOM 2013 O O . ASP A 1 263 ? -2.172 -29.016 0.233 1 96.88 263 ASP A O 1
ATOM 2017 N N . VAL A 1 264 ? -3.729 -28.203 -1.104 1 96.31 264 VAL A N 1
ATOM 2018 C CA . VAL A 1 264 ? -4.699 -29.188 -0.656 1 96.31 264 VAL A CA 1
ATOM 2019 C C . VAL A 1 264 ? -4.309 -30.562 -1.183 1 96.31 264 VAL A C 1
ATOM 2021 O O . VAL A 1 264 ? -4.492 -31.578 -0.497 1 96.31 264 VAL A O 1
ATOM 2024 N N . SER A 1 265 ? -3.771 -30.625 -2.393 1 94.88 265 SER A N 1
ATOM 2025 C CA . SER A 1 265 ? -3.32 -31.891 -2.959 1 94.88 265 SER A CA 1
ATOM 2026 C C . SER A 1 265 ? -2.115 -32.438 -2.197 1 94.88 265 SER A C 1
ATOM 2028 O O . SER A 1 265 ? -1.885 -33.656 -2.18 1 94.88 265 SER A O 1
ATOM 2030 N N . ARG A 1 266 ? -1.336 -31.562 -1.611 1 95.38 266 ARG A N 1
ATOM 2031 C CA . ARG A 1 266 ? -0.203 -31.969 -0.787 1 95.38 266 ARG A CA 1
ATOM 2032 C C . ARG A 1 266 ? -0.675 -32.531 0.548 1 95.38 266 ARG A C 1
ATOM 2034 O O . ARG A 1 266 ? 0.019 -33.344 1.162 1 95.38 266 ARG A O 1
ATOM 2041 N N . VAL A 1 267 ? -1.863 -32.062 1.006 1 94.81 267 VAL A N 1
ATOM 2042 C CA . VAL A 1 267 ? -2.441 -32.562 2.248 1 94.81 267 VAL A CA 1
ATOM 2043 C C . VAL A 1 267 ? -3.055 -33.938 2.012 1 94.81 267 VAL A C 1
ATOM 2045 O O . VAL A 1 267 ? -2.881 -34.844 2.826 1 94.81 267 VAL A O 1
ATOM 2048 N N . ASP A 1 268 ? -3.797 -34.062 0.946 1 91.75 268 ASP A N 1
ATOM 2049 C CA . ASP A 1 268 ? -4.48 -35.281 0.574 1 91.75 268 ASP A CA 1
ATOM 2050 C C . ASP A 1 268 ? -4.5 -35.469 -0.942 1 91.75 268 ASP A C 1
ATOM 2052 O O . ASP A 1 268 ? -5.098 -34.656 -1.661 1 91.75 268 ASP A O 1
ATOM 2056 N N . ASP A 1 269 ? -3.986 -36.438 -1.391 1 82.75 269 ASP A N 1
ATOM 2057 C CA . ASP A 1 269 ? -3.812 -36.656 -2.826 1 82.75 269 ASP A CA 1
ATOM 2058 C C . ASP A 1 269 ? -5.148 -36.938 -3.504 1 82.75 269 ASP A C 1
ATOM 2060 O O . ASP A 1 269 ? -5.215 -37.094 -4.727 1 82.75 269 ASP A O 1
ATOM 2064 N N . ARG A 1 270 ? -6.262 -37.156 -2.693 1 85.75 270 ARG A N 1
ATOM 2065 C CA . ARG A 1 270 ? -7.59 -37.344 -3.275 1 85.75 270 ARG A CA 1
ATOM 2066 C C . ARG A 1 270 ? -8.117 -36.031 -3.861 1 85.75 270 ARG A C 1
ATOM 2068 O O . ARG A 1 270 ? -9.016 -36.062 -4.707 1 85.75 270 ARG A O 1
ATOM 2075 N N . SER A 1 271 ? -7.543 -34.906 -3.355 1 92.06 271 SER A N 1
ATOM 2076 C CA . SER A 1 271 ? -7.922 -33.625 -3.934 1 92.06 271 SER A CA 1
ATOM 2077 C C . SER A 1 271 ? -7.281 -33.438 -5.301 1 92.06 271 SER A C 1
ATOM 2079 O O . SER A 1 271 ? -6.125 -33.812 -5.512 1 92.06 271 SER A O 1
ATOM 2081 N N . LYS A 1 272 ? -7.984 -32.906 -6.176 1 93.62 272 LYS A N 1
ATOM 2082 C CA . LYS A 1 272 ? -7.52 -32.812 -7.559 1 93.62 272 LYS A CA 1
ATOM 2083 C C . LYS A 1 272 ? -7.152 -31.375 -7.926 1 93.62 272 LYS A C 1
ATOM 2085 O O . LYS A 1 272 ? -7.824 -30.422 -7.512 1 93.62 272 LYS A O 1
ATOM 2090 N N . VAL A 1 273 ? -6.051 -31.203 -8.648 1 94.06 273 VAL A N 1
ATOM 2091 C CA . VAL A 1 273 ? -5.629 -29.938 -9.234 1 94.06 273 VAL A CA 1
ATOM 2092 C C . VAL A 1 273 ? -6.254 -29.781 -10.617 1 94.06 273 VAL A C 1
ATOM 2094 O O . VAL A 1 273 ? -5.969 -30.562 -11.531 1 94.06 273 VAL A O 1
ATOM 2097 N N . ILE A 1 274 ? -7.023 -28.734 -10.844 1 93 274 ILE A N 1
ATOM 2098 C CA . ILE A 1 274 ? -7.746 -28.781 -12.109 1 93 274 ILE A CA 1
ATOM 2099 C C . ILE A 1 274 ? -7.27 -27.641 -13.008 1 93 274 ILE A C 1
ATOM 2101 O O . ILE A 1 274 ? -7.555 -27.625 -14.211 1 93 274 ILE A O 1
ATOM 2105 N N . GLY A 1 275 ? -6.512 -26.641 -12.383 1 93.12 275 GLY A N 1
ATOM 2106 C CA . GLY A 1 275 ? -6.02 -25.672 -13.336 1 93.12 275 GLY A CA 1
ATOM 2107 C C . GLY A 1 275 ? -5.461 -24.422 -12.68 1 93.12 275 GLY A C 1
ATOM 2108 O O . GLY A 1 275 ? -5.605 -24.234 -11.477 1 93.12 275 GLY A O 1
ATOM 2109 N N . PRO A 1 276 ? -4.75 -23.547 -13.492 1 94.56 276 PRO A N 1
ATOM 2110 C CA . PRO A 1 276 ? -4.219 -22.25 -13.062 1 94.56 276 PRO A CA 1
ATOM 2111 C C . PRO A 1 276 ? -5.242 -21.125 -13.188 1 94.56 276 PRO A C 1
ATOM 2113 O O . PRO A 1 276 ? -6.379 -21.359 -13.609 1 94.56 276 PRO A O 1
ATOM 2116 N N . LEU A 1 277 ? -4.891 -19.953 -12.859 1 94.31 277 LEU A N 1
ATOM 2117 C CA . LEU A 1 277 ? -5.766 -18.797 -12.883 1 94.31 277 LEU A CA 1
ATOM 2118 C C . LEU A 1 277 ? -6.309 -18.547 -14.289 1 94.31 277 LEU A C 1
ATOM 2120 O O . LEU A 1 277 ? -7.449 -18.109 -14.445 1 94.31 277 LEU A O 1
ATOM 2124 N N . SER A 1 278 ? -5.52 -18.797 -15.328 1 92.94 278 SER A N 1
ATOM 2125 C CA . SER A 1 278 ? -5.926 -18.531 -16.703 1 92.94 278 SER A CA 1
ATOM 2126 C C . SER A 1 278 ? -7.129 -19.375 -17.094 1 92.94 278 SER A C 1
ATOM 2128 O O . SER A 1 278 ? -7.836 -19.062 -18.062 1 92.94 278 SER A O 1
ATOM 2130 N N . ARG A 1 279 ? -7.375 -20.453 -16.344 1 94.56 279 ARG A N 1
ATOM 2131 C CA . ARG A 1 279 ? -8.484 -21.344 -16.672 1 94.56 279 ARG A CA 1
ATOM 2132 C C . ARG A 1 279 ? -9.648 -21.141 -15.703 1 94.56 279 ARG A C 1
ATOM 2134 O O . ARG A 1 279 ? -10.695 -21.781 -15.836 1 94.56 279 ARG A O 1
ATOM 2141 N N . GLN A 1 280 ? -9.492 -20.25 -14.75 1 95.75 280 GLN A N 1
ATOM 2142 C CA . GLN A 1 280 ? -10.469 -20.078 -13.68 1 95.75 280 GLN A CA 1
ATOM 2143 C C . GLN A 1 280 ? -11.852 -19.766 -14.234 1 95.75 280 GLN A C 1
ATOM 2145 O O . GLN A 1 280 ? -12.836 -20.422 -13.891 1 95.75 280 GLN A O 1
ATOM 2150 N N . LEU A 1 281 ? -11.922 -18.797 -15.117 1 95.88 281 LEU A N 1
ATOM 2151 C CA . LEU A 1 281 ? -13.211 -18.391 -15.656 1 95.88 281 LEU A CA 1
ATOM 2152 C C . LEU A 1 281 ? -13.812 -19.5 -16.516 1 95.88 281 LEU A C 1
ATOM 2154 O O . LEU A 1 281 ? -15.016 -19.75 -16.453 1 95.88 281 LEU A O 1
ATOM 2158 N N . HIS A 1 282 ? -12.992 -20.125 -17.359 1 94.56 282 HIS A N 1
ATOM 2159 C CA . HIS A 1 282 ? -13.461 -21.234 -18.188 1 94.56 282 HIS A CA 1
ATOM 2160 C C . HIS A 1 282 ? -14.109 -22.328 -17.344 1 94.56 282 HIS A C 1
ATOM 2162 O O . HIS A 1 282 ? -15.234 -22.75 -17.609 1 94.56 282 HIS A O 1
ATOM 2168 N N . TYR A 1 283 ? -13.445 -22.734 -16.328 1 93.94 283 TYR A N 1
ATOM 2169 C CA . TYR A 1 283 ? -13.867 -23.906 -15.57 1 93.94 283 TYR A CA 1
ATOM 2170 C C . TYR A 1 283 ? -15.047 -23.562 -14.664 1 93.94 283 TYR A C 1
ATOM 2172 O O . TYR A 1 283 ? -15.891 -24.422 -14.383 1 93.94 283 TYR A O 1
ATOM 2180 N N . VAL A 1 284 ? -15.125 -22.297 -14.203 1 95.88 284 VAL A N 1
ATOM 2181 C CA . VAL A 1 284 ? -16.297 -21.844 -13.461 1 95.88 284 VAL A CA 1
ATOM 2182 C C . VAL A 1 284 ? -17.516 -21.844 -14.383 1 95.88 284 VAL A C 1
ATOM 2184 O O . VAL A 1 284 ? -18.594 -22.328 -14.016 1 95.88 284 VAL A O 1
ATOM 2187 N N . ARG A 1 285 ? -17.359 -21.375 -15.609 1 95.38 285 ARG A N 1
ATOM 2188 C CA . ARG A 1 285 ? -18.453 -21.266 -16.562 1 95.38 285 ARG A CA 1
ATOM 2189 C C . ARG A 1 285 ? -18.906 -22.641 -17.062 1 95.38 285 ARG A C 1
ATOM 2191 O O . ARG A 1 285 ? -20.047 -22.812 -17.5 1 95.38 285 ARG A O 1
ATOM 2198 N N . MET A 1 286 ? -18.016 -23.625 -16.969 1 92.31 286 MET A N 1
ATOM 2199 C CA . MET A 1 286 ? -18.359 -24.984 -17.344 1 92.31 286 MET A CA 1
ATOM 2200 C C . MET A 1 286 ? -19.344 -25.578 -16.344 1 92.31 286 MET A C 1
ATOM 2202 O O . MET A 1 286 ? -20.016 -26.578 -16.625 1 92.31 286 MET A O 1
ATOM 2206 N N . GLY A 1 287 ? -19.391 -24.984 -15.125 1 93.19 287 GLY A N 1
ATOM 2207 C CA . GLY A 1 287 ? -20.328 -25.453 -14.109 1 93.19 287 GLY A CA 1
ATOM 2208 C C . GLY A 1 287 ? -19.875 -26.734 -13.43 1 93.19 287 GLY A C 1
ATOM 2209 O O . GLY A 1 287 ? -20.703 -27.516 -12.945 1 93.19 287 GLY A O 1
ATOM 2210 N N . ILE A 1 288 ? -18.547 -26.922 -13.375 1 90.06 288 ILE A N 1
ATOM 2211 C CA . ILE A 1 288 ? -17.969 -28.156 -12.828 1 90.06 288 ILE A CA 1
ATOM 2212 C C . ILE A 1 288 ? -18.297 -28.25 -11.344 1 90.06 288 ILE A C 1
ATOM 2214 O O . ILE A 1 288 ? -18.594 -29.344 -10.844 1 90.06 288 ILE A O 1
ATOM 2218 N N . ALA A 1 289 ? -18.344 -27.219 -10.656 1 95.69 289 ALA A N 1
ATOM 2219 C CA . ALA A 1 289 ? -18.438 -27.219 -9.203 1 95.69 289 ALA A CA 1
ATOM 2220 C C . ALA A 1 289 ? -19.875 -26.953 -8.75 1 95.69 289 ALA A C 1
ATOM 2222 O O . ALA A 1 289 ? -20.562 -26.094 -9.328 1 95.69 289 ALA A O 1
ATOM 2223 N N . ASP A 1 290 ? -20.344 -27.703 -7.77 1 97.69 290 ASP A N 1
ATOM 2224 C CA . ASP A 1 290 ? -21.609 -27.391 -7.121 1 97.69 290 ASP A CA 1
ATOM 2225 C C . ASP A 1 290 ? -21.469 -26.234 -6.141 1 97.69 290 ASP A C 1
ATOM 2227 O O . ASP A 1 290 ? -22.359 -25.406 -6.023 1 97.69 290 ASP A O 1
ATOM 2231 N N . VAL A 1 291 ? -20.406 -26.266 -5.426 1 98.56 291 VAL A N 1
ATOM 2232 C CA . VAL A 1 291 ? -20.078 -25.203 -4.492 1 98.56 291 VAL A CA 1
ATOM 2233 C C . VAL A 1 291 ? -18.656 -24.703 -4.754 1 98.56 291 VAL A C 1
ATOM 2235 O O . VAL A 1 291 ? -17.734 -25.5 -4.938 1 98.56 29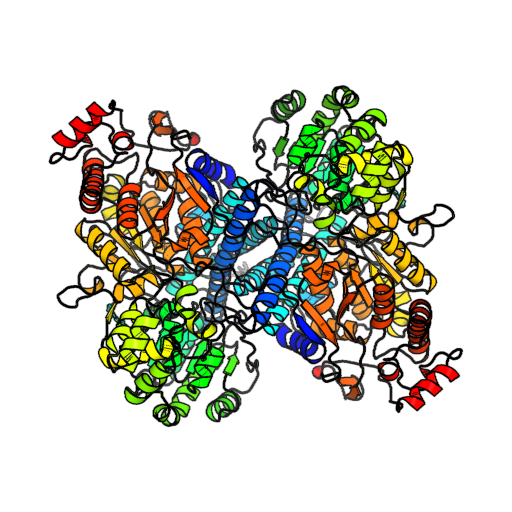1 VAL A O 1
ATOM 2238 N N . VAL A 1 292 ? -18.469 -23.438 -4.855 1 98.56 292 VAL A N 1
ATOM 2239 C CA . VAL A 1 292 ? -17.172 -22.781 -4.961 1 98.56 292 VAL A CA 1
ATOM 2240 C C . VAL A 1 292 ? -16.812 -22.125 -3.627 1 98.56 292 VAL A C 1
ATOM 2242 O O . VAL A 1 292 ? -17.578 -21.344 -3.088 1 98.56 292 VAL A O 1
ATOM 2245 N N . VAL A 1 293 ? -15.727 -22.484 -3.055 1 98.75 293 VAL A N 1
ATOM 2246 C CA . VAL A 1 293 ? -15.227 -21.891 -1.814 1 98.75 293 VAL A CA 1
ATOM 2247 C C . VAL A 1 293 ? -14.055 -20.969 -2.115 1 98.75 293 VAL A C 1
ATOM 2249 O O . VAL A 1 293 ? -13.062 -21.391 -2.711 1 98.75 293 VAL A O 1
ATOM 2252 N N . LEU A 1 294 ? -14.195 -19.719 -1.759 1 98.19 294 LEU A N 1
ATOM 2253 C CA . LEU A 1 294 ? -13.164 -18.719 -1.993 1 98.19 294 LEU A CA 1
ATOM 2254 C C . LEU A 1 294 ? -12.344 -18.469 -0.73 1 98.19 294 LEU A C 1
ATOM 2256 O O . LEU A 1 294 ? -12.906 -18.25 0.345 1 98.19 294 LEU A O 1
ATOM 2260 N N . ASP A 1 295 ? -11.078 -18.547 -0.853 1 96.69 295 ASP A N 1
ATOM 2261 C CA . ASP A 1 295 ? -10.219 -18.203 0.28 1 96.69 295 ASP A CA 1
ATOM 2262 C C . ASP A 1 295 ? -9.555 -16.844 0.084 1 96.69 295 ASP A C 1
ATOM 2264 O O . ASP A 1 295 ? -10.125 -15.812 0.445 1 96.69 295 ASP A O 1
ATOM 2268 N N . GLU A 1 296 ? -8.344 -16.812 -0.693 1 96.62 296 GLU A N 1
ATOM 2269 C CA . GLU A 1 296 ? -7.758 -15.492 -0.892 1 96.62 296 GLU A CA 1
ATOM 2270 C C . GLU A 1 296 ? -6.801 -15.484 -2.082 1 96.62 296 GLU A C 1
ATOM 2272 O O . GLU A 1 296 ? -6.281 -16.531 -2.473 1 96.62 296 GLU A O 1
ATOM 2277 N N . GLN A 1 297 ? -6.609 -14.305 -2.703 1 95.12 297 GLN A N 1
ATOM 2278 C CA . GLN A 1 297 ? -5.629 -13.992 -3.736 1 95.12 297 GLN A CA 1
ATOM 2279 C C . GLN A 1 297 ? -5.949 -14.719 -5.035 1 95.12 297 GLN A C 1
ATOM 2281 O O . GLN A 1 297 ? -6.336 -15.891 -5.02 1 95.12 297 GLN A O 1
ATOM 2286 N N . CYS A 1 298 ? -5.734 -14.109 -6.16 1 93.56 298 CYS A N 1
ATOM 2287 C CA . CYS A 1 298 ? -5.879 -14.641 -7.508 1 93.56 298 CYS A CA 1
ATOM 2288 C C . CYS A 1 298 ? -7.281 -15.195 -7.727 1 93.56 298 CYS A C 1
ATOM 2290 O O . CYS A 1 298 ? -7.441 -16.328 -8.188 1 93.56 298 CYS A O 1
ATOM 2292 N N . ILE A 1 299 ? -8.234 -14.539 -7.273 1 96.5 299 ILE A N 1
ATOM 2293 C CA . ILE A 1 299 ? -9.648 -14.797 -7.477 1 96.5 299 ILE A CA 1
ATOM 2294 C C . ILE A 1 299 ? -10.25 -13.734 -8.398 1 96.5 299 ILE A C 1
ATOM 2296 O O . ILE A 1 299 ? -10.156 -12.539 -8.109 1 96.5 299 ILE A O 1
ATOM 2300 N N . ARG A 1 300 ? -10.789 -14.148 -9.375 1 96.38 300 ARG A N 1
ATOM 2301 C CA . ARG A 1 300 ? -11.391 -13.18 -10.289 1 96.38 300 ARG A CA 1
ATOM 2302 C C . ARG A 1 300 ? -12.484 -12.383 -9.602 1 96.38 300 ARG A C 1
ATOM 2304 O O . ARG A 1 300 ? -13.25 -12.922 -8.789 1 96.38 300 ARG A O 1
ATOM 2311 N N . ALA A 1 301 ? -12.656 -11.148 -10.039 1 96.12 301 ALA A N 1
ATOM 2312 C CA . ALA A 1 301 ? -13.578 -10.227 -9.367 1 96.12 301 ALA A CA 1
ATOM 2313 C C . ALA A 1 301 ? -15.016 -10.492 -9.781 1 96.12 301 ALA A C 1
ATOM 2315 O O . ALA A 1 301 ? -15.953 -10.008 -9.141 1 96.12 301 ALA A O 1
ATOM 2316 N N . ASP A 1 302 ? -15.25 -11.266 -10.812 1 96.06 302 ASP A N 1
ATOM 2317 C CA . ASP A 1 302 ? -16.609 -11.547 -11.266 1 96.06 302 ASP A CA 1
ATOM 2318 C C . ASP A 1 302 ? -16.969 -13.008 -11.016 1 96.06 302 ASP A C 1
ATOM 2320 O O . ASP A 1 302 ? -17.906 -13.531 -11.625 1 96.06 302 ASP A O 1
ATOM 2324 N N . ILE A 1 303 ? -16.234 -13.68 -10.172 1 97.5 303 ILE A N 1
ATOM 2325 C CA . ILE A 1 303 ? -16.375 -15.125 -10 1 97.5 303 ILE A CA 1
ATOM 2326 C C . ILE A 1 303 ? -17.734 -15.445 -9.391 1 97.5 303 ILE A C 1
ATOM 2328 O O . ILE A 1 303 ? -18.344 -16.453 -9.727 1 97.5 303 ILE A O 1
ATOM 2332 N N . VAL A 1 304 ? -18.219 -14.609 -8.461 1 97.88 304 VAL A N 1
ATOM 2333 C CA . VAL A 1 304 ? -19.5 -14.875 -7.801 1 97.88 304 VAL A CA 1
ATOM 2334 C C . VAL A 1 304 ? -20.625 -14.828 -8.828 1 97.88 304 VAL A C 1
ATOM 2336 O O . VAL A 1 304 ? -21.469 -15.727 -8.883 1 97.88 304 VAL A O 1
ATOM 2339 N N . GLU A 1 305 ? -20.625 -13.812 -9.656 1 96.69 305 GLU A N 1
ATOM 2340 C CA . GLU A 1 305 ? -21.641 -13.656 -10.695 1 96.69 305 GLU A CA 1
ATOM 2341 C C . GLU A 1 305 ? -21.578 -14.812 -11.695 1 96.69 305 GLU A C 1
ATOM 2343 O O . GLU A 1 305 ? -22.625 -15.375 -12.055 1 96.69 305 GLU A O 1
ATOM 2348 N N . GLU A 1 306 ? -20.359 -15.164 -12.148 1 96.69 306 GLU A N 1
ATOM 2349 C CA . GLU A 1 306 ? -20.172 -16.219 -13.148 1 96.69 306 GLU A CA 1
ATOM 2350 C C . GLU A 1 306 ? -20.562 -17.578 -12.594 1 96.69 306 GLU A C 1
ATOM 2352 O O . GLU A 1 306 ? -21.141 -18.406 -13.297 1 96.69 306 GLU A O 1
ATOM 2357 N N . ALA A 1 307 ? -20.25 -17.859 -11.32 1 97.44 307 ALA A N 1
ATOM 2358 C CA . ALA A 1 307 ? -20.609 -19.109 -10.68 1 97.44 307 ALA A CA 1
ATOM 2359 C C . ALA A 1 307 ? -22.125 -19.234 -10.523 1 97.44 307 ALA A C 1
ATOM 2361 O O . ALA A 1 307 ? -22.703 -20.281 -10.797 1 97.44 307 ALA A O 1
ATOM 2362 N N . ASN A 1 308 ? -22.781 -18.141 -10.086 1 96.38 308 ASN A N 1
ATOM 2363 C CA . ASN A 1 308 ? -24.219 -18.141 -9.875 1 96.38 308 ASN A CA 1
ATOM 2364 C C . ASN A 1 308 ? -24.984 -18.344 -11.18 1 96.38 308 ASN A C 1
ATOM 2366 O O . ASN A 1 308 ? -26.062 -18.953 -11.188 1 96.38 308 ASN A O 1
ATOM 2370 N N . GLU A 1 309 ? -24.469 -17.844 -12.258 1 94.56 309 GLU A N 1
ATOM 2371 C CA . GLU A 1 309 ? -25.094 -17.984 -13.562 1 94.56 309 GLU A CA 1
ATOM 2372 C C . GLU A 1 309 ? -25.25 -19.438 -13.961 1 94.56 309 GLU A C 1
ATOM 2374 O O . GLU A 1 309 ? -26.188 -19.797 -14.688 1 94.56 309 GLU A O 1
ATOM 2379 N N . VAL A 1 310 ? -24.344 -20.266 -13.523 1 94.75 310 VAL A N 1
ATOM 2380 C CA . VAL A 1 310 ? -24.422 -21.672 -13.898 1 94.75 310 VAL A CA 1
ATOM 2381 C C . VAL A 1 310 ? -24.984 -22.484 -12.734 1 94.75 310 VAL A C 1
ATOM 2383 O O . VAL A 1 310 ? -24.906 -23.719 -12.734 1 94.75 310 VAL A O 1
ATOM 2386 N N . GLY A 1 311 ? -25.453 -21.797 -11.711 1 94.88 311 GLY A N 1
ATOM 2387 C CA . GLY A 1 311 ? -26.188 -22.453 -10.648 1 94.88 311 GLY A CA 1
ATOM 2388 C C . GLY A 1 311 ? -25.312 -22.859 -9.477 1 94.88 311 GLY A C 1
ATOM 2389 O O . GLY A 1 311 ? -25.812 -23.406 -8.492 1 94.88 311 GLY A O 1
ATOM 2390 N N . SER A 1 312 ? -24.016 -22.625 -9.508 1 97.06 312 SER A N 1
ATOM 2391 C CA . SER A 1 312 ? -23.109 -22.953 -8.406 1 97.06 312 SER A CA 1
ATOM 2392 C C . SER A 1 312 ? -23.344 -22.031 -7.223 1 97.06 312 SER A C 1
ATOM 2394 O O . SER A 1 312 ? -23.734 -20.859 -7.398 1 97.06 312 SER A O 1
ATOM 2396 N N . ARG A 1 313 ? -23.234 -22.578 -6.043 1 98.25 313 ARG A N 1
ATOM 2397 C CA . ARG A 1 313 ? -23.25 -21.766 -4.828 1 98.25 313 ARG A CA 1
ATOM 2398 C C . ARG A 1 313 ? -21.844 -21.328 -4.445 1 98.25 313 ARG A C 1
ATOM 2400 O O . ARG A 1 313 ? -20.859 -22.016 -4.742 1 98.25 313 ARG A O 1
ATOM 2407 N N . VAL A 1 314 ? -21.703 -20.125 -3.807 1 98.81 314 VAL A N 1
ATOM 2408 C CA . VAL A 1 314 ? -20.391 -19.594 -3.477 1 98.81 314 VAL A CA 1
ATOM 2409 C C . VAL A 1 314 ? -20.297 -19.344 -1.973 1 98.81 314 VAL A C 1
ATOM 2411 O O . VAL A 1 314 ? -21.234 -18.844 -1.358 1 98.81 314 VAL A O 1
ATOM 2414 N N . ILE A 1 315 ? -19.219 -19.719 -1.372 1 98.88 315 ILE A N 1
ATOM 2415 C CA . ILE A 1 315 ? -18.922 -19.453 0.027 1 98.88 315 ILE A CA 1
ATOM 2416 C C . ILE A 1 315 ? -17.562 -18.75 0.126 1 98.88 315 ILE A C 1
ATOM 2418 O O . ILE A 1 315 ? -16.531 -19.312 -0.231 1 98.88 315 ILE A O 1
ATOM 2422 N N . ALA A 1 316 ? -17.531 -17.516 0.518 1 98.31 316 ALA A N 1
ATOM 2423 C CA . ALA A 1 316 ? -16.297 -16.812 0.836 1 98.31 316 ALA A CA 1
ATOM 2424 C C . ALA A 1 316 ? -15.883 -17.047 2.289 1 98.31 316 ALA A C 1
ATOM 2426 O O . ALA A 1 316 ? -16.734 -17.094 3.18 1 98.31 316 ALA A O 1
ATOM 2427 N N . THR A 1 317 ? -14.562 -17.109 2.555 1 98.06 317 THR A N 1
ATOM 2428 C CA . THR A 1 317 ? -14.188 -17.609 3.871 1 98.06 317 THR A CA 1
ATOM 2429 C C . THR A 1 317 ? -13.164 -16.672 4.531 1 98.06 317 THR A C 1
ATOM 2431 O O . THR A 1 317 ? -12.773 -16.891 5.68 1 98.06 317 THR A O 1
ATOM 2434 N N . ARG A 1 318 ? -12.703 -15.688 3.854 1 96.69 318 ARG A N 1
ATOM 2435 C CA . ARG A 1 318 ? -11.672 -14.805 4.391 1 96.69 318 ARG A CA 1
ATOM 2436 C C . ARG A 1 318 ? -12.141 -13.352 4.383 1 96.69 318 ARG A C 1
ATOM 2438 O O . ARG A 1 318 ? -12.789 -12.914 3.434 1 96.69 318 ARG A O 1
ATOM 2445 N N . ASP A 1 319 ? -11.789 -12.594 5.352 1 94.38 319 ASP A N 1
ATOM 2446 C CA . ASP A 1 319 ? -12.203 -11.195 5.465 1 94.38 319 ASP A CA 1
ATOM 2447 C C . ASP A 1 319 ? -11.539 -10.336 4.395 1 94.38 319 ASP A C 1
ATOM 2449 O O . ASP A 1 319 ? -11.953 -9.203 4.148 1 94.38 319 ASP A O 1
ATOM 2453 N N . LEU A 1 320 ? -10.578 -10.852 3.701 1 94.81 320 LEU A N 1
ATOM 2454 C CA . LEU A 1 320 ? -9.93 -10.141 2.605 1 94.81 320 LEU A CA 1
ATOM 2455 C C . LEU A 1 320 ? -10.75 -10.234 1.328 1 94.81 320 LEU A C 1
ATOM 2457 O O . LEU A 1 320 ? -10.539 -9.461 0.39 1 94.81 320 LEU A O 1
ATOM 2461 N N . VAL A 1 321 ? -11.672 -11.242 1.3 1 95.19 321 VAL A N 1
ATOM 2462 C CA . VAL A 1 321 ? -12.555 -11.477 0.163 1 95.19 321 VAL A CA 1
ATOM 2463 C C . VAL A 1 321 ? -13.977 -11.719 0.656 1 95.19 321 VAL A C 1
ATOM 2465 O O . VAL A 1 321 ? -14.438 -12.859 0.711 1 95.19 321 VAL A O 1
ATOM 2468 N N . MET A 1 322 ? -14.641 -10.719 0.946 1 95.5 322 MET A N 1
ATOM 2469 C CA . MET A 1 322 ? -16.016 -10.852 1.425 1 95.5 322 MET A CA 1
ATOM 2470 C C . MET A 1 322 ? -17.016 -10.758 0.27 1 95.5 322 MET A C 1
ATOM 2472 O O . MET A 1 322 ? -18.156 -11.188 0.393 1 95.5 322 MET A O 1
ATOM 2476 N N . ALA A 1 323 ? -16.688 -10.211 -0.836 1 96.06 323 ALA A N 1
ATOM 2477 C CA . ALA A 1 323 ? -17.312 -10.258 -2.154 1 96.06 323 ALA A CA 1
ATOM 2478 C C . ALA A 1 323 ? -18.734 -9.711 -2.107 1 96.06 323 ALA A C 1
ATOM 2480 O O . ALA A 1 323 ? -19.578 -10.102 -2.918 1 96.06 323 ALA A O 1
ATOM 2481 N N . GLY A 1 324 ? -19.031 -8.883 -1.103 1 95.62 324 GLY A N 1
ATOM 2482 C CA . GLY A 1 324 ? -20.359 -8.305 -0.993 1 95.62 324 GLY A CA 1
ATOM 2483 C C . GLY A 1 324 ? -21.406 -9.297 -0.52 1 95.62 324 GLY A C 1
ATOM 2484 O O . GLY A 1 324 ? -22.609 -9.016 -0.575 1 95.62 324 GLY A O 1
ATOM 2485 N N . LEU A 1 325 ? -21 -10.445 -0.095 1 97.62 325 LEU A N 1
ATOM 2486 C CA . LEU A 1 325 ? -21.906 -11.516 0.301 1 97.62 325 LEU A CA 1
ATOM 2487 C C . LEU A 1 325 ? -22.391 -11.312 1.73 1 97.62 325 LEU A C 1
ATOM 2489 O O . LEU A 1 325 ? -21.688 -10.719 2.555 1 97.62 325 LEU A O 1
ATOM 2493 N N . PRO A 1 326 ? -23.594 -11.719 2.043 1 97 326 PRO A N 1
ATOM 2494 C CA . PRO A 1 326 ? -24.062 -11.602 3.428 1 97 326 PRO A CA 1
ATOM 2495 C C . PRO A 1 326 ? -23.203 -12.414 4.402 1 97 326 PRO A C 1
ATOM 2497 O O . PRO A 1 326 ? -22.906 -13.578 4.137 1 97 326 PRO A O 1
ATOM 2500 N N . ASP A 1 327 ? -22.797 -11.789 5.426 1 97.38 327 ASP A N 1
ATOM 2501 C CA . ASP A 1 327 ? -22.062 -12.477 6.484 1 97.38 327 ASP A CA 1
ATOM 2502 C C . ASP A 1 327 ? -23 -13.312 7.352 1 97.38 327 ASP A C 1
ATOM 2504 O O . ASP A 1 327 ? -23.781 -12.766 8.133 1 97.38 327 ASP A O 1
ATOM 2508 N N . VAL A 1 328 ? -22.938 -14.609 7.277 1 98.12 328 VAL A N 1
ATOM 2509 C CA . VAL A 1 328 ? -23.844 -15.492 7.984 1 98.12 328 VAL A CA 1
ATOM 2510 C C . VAL A 1 328 ? -23.078 -16.344 8.992 1 98.12 328 VAL A C 1
ATOM 2512 O O . VAL A 1 328 ? -23.516 -17.438 9.367 1 98.12 328 VAL A O 1
ATOM 2515 N N . THR A 1 329 ? -21.891 -15.867 9.398 1 97.44 329 THR A N 1
ATOM 2516 C CA . THR A 1 329 ? -21 -16.594 10.297 1 97.44 329 THR A CA 1
ATOM 2517 C C . THR A 1 329 ? -21.719 -16.984 11.586 1 97.44 329 THR A C 1
ATOM 2519 O O . THR A 1 329 ? -21.5 -18.062 12.125 1 97.44 329 THR A O 1
ATOM 2522 N N . ASP A 1 330 ? -22.656 -16.109 12.039 1 95.62 330 ASP A N 1
ATOM 2523 C CA . ASP A 1 330 ? -23.297 -16.328 13.336 1 95.62 330 ASP A CA 1
ATOM 2524 C C . ASP A 1 330 ? -24.672 -16.953 13.172 1 95.62 330 ASP A C 1
ATOM 2526 O O . ASP A 1 330 ? -25.359 -17.219 14.164 1 95.62 330 ASP A O 1
ATOM 2530 N N . GLU A 1 331 ? -25.125 -17.203 11.961 1 97.62 331 GLU A N 1
ATOM 2531 C CA . GLU A 1 331 ? -26.391 -17.875 11.719 1 97.62 331 GLU A CA 1
ATOM 2532 C C . GLU A 1 331 ? -26.281 -19.375 11.977 1 97.62 331 GLU A C 1
ATOM 2534 O O . GLU A 1 331 ? -25.203 -19.953 11.844 1 97.62 331 GLU A O 1
ATOM 2539 N N . PRO A 1 332 ? -27.375 -19.969 12.422 1 98.12 332 PRO A N 1
ATOM 2540 C CA . PRO A 1 332 ? -27.328 -21.422 12.594 1 98.12 332 PRO A CA 1
ATOM 2541 C C . PRO A 1 332 ? -26.953 -22.156 11.305 1 98.12 332 PRO A C 1
ATOM 2543 O O . PRO A 1 332 ? -27.438 -21.797 10.227 1 98.12 332 PRO A O 1
ATOM 2546 N N . THR A 1 333 ? -26.156 -23.172 11.391 1 98.5 333 THR A N 1
ATOM 2547 C CA . THR A 1 333 ? -25.609 -23.891 10.25 1 98.5 333 THR A CA 1
ATOM 2548 C C . THR A 1 333 ? -26.734 -24.469 9.383 1 98.5 333 THR A C 1
ATOM 2550 O O . THR A 1 333 ? -26.703 -24.344 8.156 1 98.5 333 THR A O 1
ATOM 2553 N N . GLU A 1 334 ? -27.734 -25.047 10.016 1 98.19 334 GLU A N 1
ATOM 2554 C CA . GLU A 1 334 ? -28.844 -25.672 9.289 1 98.19 334 GLU A CA 1
ATOM 2555 C C . GLU A 1 334 ? -29.609 -24.641 8.469 1 98.19 334 GLU A C 1
ATOM 2557 O O . GLU A 1 334 ? -30.078 -24.938 7.367 1 98.19 334 GLU A O 1
ATOM 2562 N N . LYS A 1 335 ? -29.734 -23.484 9.078 1 98.44 335 LYS A N 1
ATOM 2563 C CA . LYS A 1 335 ? -30.406 -22.406 8.375 1 98.44 335 LYS A CA 1
ATOM 2564 C C . LYS A 1 335 ? -29.641 -22 7.121 1 98.44 335 LYS A C 1
ATOM 2566 O O . LYS A 1 335 ? -30.25 -21.766 6.066 1 98.44 335 LYS A O 1
ATOM 2571 N N . ILE A 1 336 ? -28.375 -21.875 7.203 1 98.75 336 ILE A N 1
ATOM 2572 C CA . ILE A 1 336 ? -27.531 -21.516 6.074 1 98.75 336 ILE A CA 1
ATOM 2573 C C . ILE A 1 336 ? -27.672 -22.562 4.965 1 98.75 336 ILE A C 1
ATOM 2575 O O . ILE A 1 336 ? -27.859 -22.203 3.799 1 98.75 336 ILE A O 1
ATOM 2579 N N . ILE A 1 337 ? -27.594 -23.844 5.34 1 98.69 337 ILE A N 1
ATOM 2580 C CA . ILE A 1 337 ? -27.672 -24.938 4.387 1 98.69 337 ILE A CA 1
ATOM 2581 C C . ILE A 1 337 ? -29.016 -24.906 3.654 1 98.69 337 ILE A C 1
ATOM 2583 O O . ILE A 1 337 ? -29.062 -24.984 2.424 1 98.69 337 ILE A O 1
ATOM 2587 N N . GLU A 1 338 ? -30.062 -24.734 4.391 1 98.5 338 GLU A N 1
ATOM 2588 C CA . GLU A 1 338 ? -31.406 -24.719 3.805 1 98.5 338 GLU A CA 1
ATOM 2589 C C . GLU A 1 338 ? -31.578 -23.562 2.826 1 98.5 338 GLU A C 1
ATOM 2591 O O . GLU A 1 338 ? -32.094 -23.75 1.73 1 98.5 338 GLU A O 1
ATOM 2596 N N . LYS A 1 339 ? -31.109 -22.422 3.217 1 98.56 339 LYS A N 1
ATOM 2597 C CA . LYS A 1 339 ? -31.266 -21.234 2.387 1 98.56 339 LYS A CA 1
ATOM 2598 C C . LYS A 1 339 ? -30.406 -21.312 1.136 1 98.56 339 LYS A C 1
ATOM 2600 O O . LYS A 1 339 ? -30.781 -20.812 0.074 1 98.56 339 LYS A O 1
ATOM 2605 N N . MET A 1 340 ? -29.297 -21.906 1.217 1 98.5 340 MET A N 1
ATOM 2606 C CA . MET A 1 340 ? -28.438 -22.062 0.044 1 98.5 340 MET A CA 1
ATOM 2607 C C . MET A 1 340 ? -28.969 -23.141 -0.887 1 98.5 340 MET A C 1
ATOM 2609 O O . MET A 1 340 ? -28.922 -22.984 -2.109 1 98.5 340 MET A O 1
ATOM 2613 N N . VAL A 1 341 ? -29.453 -24.25 -0.313 1 98.12 341 VAL A N 1
ATOM 2614 C CA . VAL A 1 341 ? -30 -25.344 -1.118 1 98.12 341 VAL A CA 1
ATOM 2615 C C . VAL A 1 341 ? -31.234 -24.844 -1.879 1 98.12 341 VAL A C 1
ATOM 2617 O O . VAL A 1 341 ? -31.422 -25.188 -3.053 1 98.12 341 VAL A O 1
ATOM 2620 N N . SER A 1 342 ? -32.062 -24.016 -1.213 1 96.94 342 SER A N 1
ATOM 2621 C CA . SER A 1 342 ? -33.312 -23.516 -1.831 1 96.94 342 SER A CA 1
ATOM 2622 C C . SER A 1 342 ? -33 -22.484 -2.91 1 96.94 342 SER A C 1
ATOM 2624 O O . SER A 1 342 ? -33.844 -22.203 -3.77 1 96.94 342 SER A O 1
ATOM 2626 N N . GLY A 1 343 ? -31.828 -21.875 -2.787 1 96.06 343 GLY A N 1
ATOM 2627 C CA . GLY A 1 343 ? -31.453 -20.844 -3.744 1 96.06 343 GLY A CA 1
ATOM 2628 C C . GLY A 1 343 ? -31.75 -19.438 -3.26 1 96.06 343 GLY A C 1
ATOM 2629 O O . GLY A 1 343 ? -31.484 -18.453 -3.965 1 96.06 343 GLY A O 1
ATOM 2630 N N . GLU A 1 344 ? -32.25 -19.312 -2.072 1 97.19 344 GLU A N 1
ATOM 2631 C CA . GLU A 1 344 ? -32.469 -17.984 -1.491 1 97.19 344 GLU A CA 1
ATOM 2632 C C . GLU A 1 344 ? -31.125 -17.234 -1.35 1 97.19 344 GLU A C 1
ATOM 2634 O O . GLU A 1 344 ? -31.062 -16.031 -1.607 1 97.19 344 GLU A O 1
ATOM 2639 N N . TRP A 1 345 ? -30.141 -17.938 -0.84 1 97.94 345 TRP A N 1
ATOM 2640 C CA . TRP A 1 345 ? -28.781 -17.438 -0.838 1 97.94 345 TRP A CA 1
ATOM 2641 C C . TRP A 1 345 ? -27.922 -18.188 -1.859 1 97.94 345 TRP A C 1
ATOM 2643 O O . TRP A 1 345 ? -27.656 -19.375 -1.704 1 97.94 345 TRP A O 1
ATOM 2653 N N . MET A 1 346 ? -27.469 -17.469 -2.857 1 97.81 346 MET A N 1
ATOM 2654 C CA . MET A 1 346 ? -26.609 -18.078 -3.871 1 97.81 346 MET A CA 1
ATOM 2655 C C . MET A 1 346 ? -25.141 -17.984 -3.471 1 97.81 346 MET A C 1
ATOM 2657 O O . MET A 1 346 ? -24.297 -18.703 -4.004 1 97.81 346 MET A O 1
ATOM 2661 N N . GLY A 1 347 ? -24.844 -17.125 -2.58 1 98.31 347 GLY A N 1
ATOM 2662 C CA . GLY A 1 347 ? -23.516 -16.922 -2.02 1 98.31 347 GLY A CA 1
ATOM 2663 C C . GLY A 1 347 ? -23.547 -16.344 -0.615 1 98.31 347 GLY A C 1
ATOM 2664 O O . GLY A 1 347 ? -24.422 -15.547 -0.281 1 98.31 347 GLY A O 1
ATOM 2665 N N . VAL A 1 348 ? -22.625 -16.719 0.214 1 98.69 348 VAL A N 1
ATOM 2666 C CA . VAL A 1 348 ? -22.562 -16.25 1.592 1 98.69 348 VAL A CA 1
ATOM 2667 C C . VAL A 1 348 ? -21.109 -16.094 2.023 1 98.69 348 VAL A C 1
ATOM 2669 O O . VAL A 1 348 ? -20.203 -16.609 1.361 1 98.69 348 VAL A O 1
ATOM 2672 N N . PHE A 1 349 ? -20.906 -15.328 3.033 1 98.19 349 PHE A N 1
ATOM 2673 C CA . PHE A 1 349 ? -19.609 -15.234 3.711 1 98.19 349 PHE A CA 1
ATOM 2674 C C . PHE A 1 349 ? -19.656 -15.93 5.066 1 98.19 349 PHE A C 1
ATOM 2676 O O . PHE A 1 349 ? -20.547 -15.656 5.879 1 98.19 349 PHE A O 1
ATOM 2683 N N . ILE A 1 350 ? -18.75 -16.875 5.273 1 98.56 350 ILE A N 1
ATOM 2684 C CA . ILE A 1 350 ? -18.625 -17.578 6.543 1 98.56 350 ILE A CA 1
ATOM 2685 C C . ILE A 1 350 ? -17.172 -17.562 6.996 1 98.56 350 ILE A C 1
ATOM 2687 O O . ILE A 1 350 ? -16.312 -18.219 6.406 1 98.56 350 ILE A O 1
ATOM 2691 N N . GLU A 1 351 ? -16.875 -16.906 8.078 1 96.56 351 GLU A N 1
ATOM 2692 C CA . GLU A 1 351 ? -15.508 -16.75 8.555 1 96.56 351 GLU A CA 1
ATOM 2693 C C . GLU A 1 351 ? -15.047 -18 9.328 1 96.56 351 GLU A C 1
ATOM 2695 O O . GLU A 1 351 ? -13.867 -18.344 9.289 1 96.56 351 GLU A O 1
ATOM 2700 N N . ASP A 1 352 ? -15.961 -18.609 10.055 1 97.44 352 ASP A N 1
ATOM 2701 C CA . ASP A 1 352 ? -15.664 -19.859 10.75 1 97.44 352 ASP A CA 1
ATOM 2702 C C . ASP A 1 352 ? -15.391 -20.984 9.758 1 97.44 352 ASP A C 1
ATOM 2704 O O . ASP A 1 352 ? -16.312 -21.5 9.117 1 97.44 352 ASP A O 1
ATOM 2708 N N . LEU A 1 353 ? -14.203 -21.453 9.719 1 98.31 353 LEU A N 1
ATOM 2709 C CA . LEU A 1 353 ? -13.773 -22.359 8.648 1 98.31 353 LEU A CA 1
ATOM 2710 C C . LEU A 1 353 ? -14.398 -23.734 8.812 1 98.31 353 LEU A C 1
ATOM 2712 O O . LEU A 1 353 ? -14.688 -24.422 7.828 1 98.31 353 LEU A O 1
ATOM 2716 N N . GLU A 1 354 ? -14.562 -24.219 10.047 1 98.06 354 GLU A N 1
ATOM 2717 C CA . GLU A 1 354 ? -15.227 -25.5 10.281 1 98.06 354 GLU A CA 1
ATOM 2718 C C . GLU A 1 354 ? -16.672 -25.469 9.805 1 98.06 354 GLU A C 1
ATOM 2720 O O . GLU A 1 354 ? -17.141 -26.406 9.156 1 98.06 354 GLU A O 1
ATOM 2725 N N . LYS A 1 355 ? -17.391 -24.422 10.156 1 97.88 355 LYS A N 1
ATOM 2726 C CA . LYS A 1 355 ? -18.766 -24.219 9.719 1 97.88 355 LYS A CA 1
ATOM 2727 C C . LYS A 1 355 ? -18.844 -24.109 8.195 1 97.88 355 LYS A C 1
ATOM 2729 O O . LYS A 1 355 ? -19.75 -24.688 7.578 1 97.88 355 LYS A O 1
ATOM 2734 N N . ALA A 1 356 ? -17.922 -23.328 7.59 1 98.81 356 ALA A N 1
ATOM 2735 C CA . ALA A 1 356 ? -17.891 -23.172 6.137 1 98.81 356 ALA A CA 1
ATOM 2736 C C . ALA A 1 356 ? -17.734 -24.531 5.445 1 98.81 356 ALA A C 1
ATOM 2738 O O . ALA A 1 356 ? -18.375 -24.781 4.426 1 98.81 356 ALA A O 1
ATOM 2739 N N . ALA A 1 357 ? -16.875 -25.359 5.984 1 98.69 357 ALA A N 1
ATOM 2740 C CA . ALA A 1 357 ? -16.641 -26.688 5.418 1 98.69 357 ALA A CA 1
ATOM 2741 C C . ALA A 1 357 ? -17.906 -27.547 5.484 1 98.69 357 ALA A C 1
ATOM 2743 O O . ALA A 1 357 ? -18.266 -28.219 4.512 1 98.69 357 ALA A O 1
ATOM 2744 N N . GLU A 1 358 ? -18.531 -27.531 6.68 1 98.69 358 GLU A N 1
ATOM 2745 C CA . GLU A 1 358 ? -19.781 -28.281 6.852 1 98.69 358 GLU A CA 1
ATOM 2746 C C . GLU A 1 358 ? -20.828 -27.828 5.852 1 98.69 358 GLU A C 1
ATOM 2748 O O . GLU A 1 358 ? -21.469 -28.656 5.191 1 98.69 358 GLU A O 1
ATOM 2753 N N . VAL A 1 359 ? -21 -26.516 5.758 1 98.88 359 VAL A N 1
ATOM 2754 C CA . VAL A 1 359 ? -21.984 -25.938 4.852 1 98.88 359 VAL A CA 1
ATOM 2755 C C . VAL A 1 359 ? -21.656 -26.312 3.41 1 98.88 359 VAL A C 1
ATOM 2757 O O . VAL A 1 359 ? -22.531 -26.703 2.641 1 98.88 359 VAL A O 1
ATOM 2760 N N . ALA A 1 360 ? -20.375 -26.219 3.029 1 98.88 360 ALA A N 1
ATOM 2761 C CA . ALA A 1 360 ? -19.953 -26.516 1.663 1 98.88 360 ALA A CA 1
ATOM 2762 C C . ALA A 1 360 ? -20.297 -27.938 1.272 1 98.88 360 ALA A C 1
ATOM 2764 O O . ALA A 1 360 ? -20.828 -28.188 0.191 1 98.88 360 ALA A O 1
ATOM 2765 N N . VAL A 1 361 ? -19.969 -28.922 2.123 1 98.69 361 VAL A N 1
ATOM 2766 C CA . VAL A 1 361 ? -20.172 -30.328 1.83 1 98.69 361 VAL A CA 1
ATOM 2767 C C . VAL A 1 361 ? -21.672 -30.641 1.757 1 98.69 361 VAL A C 1
ATOM 2769 O O . VAL A 1 361 ? -22.141 -31.266 0.797 1 98.69 361 VAL A O 1
ATOM 2772 N N . GLU A 1 362 ? -22.453 -30.219 2.748 1 98.56 362 GLU A N 1
ATOM 2773 C CA . GLU A 1 362 ? -23.875 -30.531 2.812 1 98.56 362 GLU A CA 1
ATOM 2774 C C . GLU A 1 362 ? -24.625 -29.891 1.644 1 98.56 362 GLU A C 1
ATOM 2776 O O . GLU A 1 362 ? -25.516 -30.516 1.06 1 98.56 362 GLU A O 1
ATOM 2781 N N . VAL A 1 363 ? -24.297 -28.656 1.34 1 98.75 363 VAL A N 1
ATOM 2782 C CA . VAL A 1 363 ? -24.953 -27.969 0.23 1 98.75 363 VAL A CA 1
ATOM 2783 C C . VAL A 1 363 ? -24.594 -28.672 -1.084 1 98.75 363 VAL A C 1
ATOM 2785 O O . VAL A 1 363 ? -25.469 -28.875 -1.932 1 98.75 363 VAL A O 1
ATOM 2788 N N . ALA A 1 364 ? -23.297 -29 -1.295 1 98.44 364 ALA A N 1
ATOM 2789 C CA . ALA A 1 364 ? -22.875 -29.672 -2.525 1 98.44 364 ALA A CA 1
ATOM 2790 C C . ALA A 1 364 ? -23.672 -30.953 -2.758 1 98.44 364 ALA A C 1
ATOM 2792 O O . ALA A 1 364 ? -24.141 -31.219 -3.867 1 98.44 364 ALA A O 1
ATOM 2793 N N . ILE A 1 365 ? -23.812 -31.781 -1.733 1 97.75 365 ILE A N 1
ATOM 2794 C CA . ILE A 1 365 ? -24.5 -33.062 -1.828 1 97.75 365 ILE A CA 1
ATOM 2795 C C . ILE A 1 365 ? -25.969 -32.812 -2.182 1 97.75 365 ILE A C 1
ATOM 2797 O O . ILE A 1 365 ? -26.516 -33.5 -3.062 1 97.75 365 ILE A O 1
ATOM 2801 N N . ARG A 1 366 ? -26.547 -31.844 -1.563 1 97.38 366 ARG A N 1
ATOM 2802 C CA . ARG A 1 366 ? -27.984 -31.656 -1.663 1 97.38 366 ARG A CA 1
ATOM 2803 C C . ARG A 1 366 ? -28.359 -30.969 -2.971 1 97.38 366 ARG A C 1
ATOM 2805 O O . ARG A 1 366 ? -29.453 -31.203 -3.506 1 97.38 366 ARG A O 1
ATOM 2812 N N . VAL A 1 367 ? -27.5 -30.203 -3.52 1 96.94 367 VAL A N 1
ATOM 2813 C CA . VAL A 1 367 ? -27.875 -29.453 -4.715 1 96.94 367 VAL A CA 1
ATOM 2814 C C . VAL A 1 367 ? -27.438 -30.219 -5.961 1 96.94 367 VAL A C 1
ATOM 2816 O O . VAL A 1 367 ? -27.891 -29.922 -7.07 1 96.94 367 VAL A O 1
ATOM 2819 N N . HIS A 1 368 ? -26.656 -31.203 -5.891 1 96.25 368 HIS A N 1
ATOM 2820 C CA . HIS A 1 368 ? -25.984 -31.859 -7 1 96.25 368 HIS A CA 1
ATOM 2821 C C . HIS A 1 368 ? -26.984 -32.438 -7.996 1 96.25 368 HIS A C 1
ATOM 2823 O O . HIS A 1 368 ? -26.844 -32.219 -9.203 1 96.25 368 HIS A O 1
ATOM 2829 N N . GLU A 1 369 ? -27.969 -33.156 -7.531 1 91.06 369 GLU A N 1
ATOM 2830 C CA . GLU A 1 369 ? -28.891 -33.875 -8.422 1 91.06 369 GLU A CA 1
ATOM 2831 C C . GLU A 1 369 ? -29.688 -32.875 -9.273 1 91.06 369 GLU A C 1
ATOM 2833 O O . GLU A 1 369 ? -29.906 -33.125 -10.461 1 91.06 369 GLU A O 1
ATOM 2838 N N . ARG A 1 370 ? -30.047 -31.875 -8.695 1 89.62 370 ARG A N 1
ATOM 2839 C CA . ARG A 1 370 ? -30.797 -30.859 -9.43 1 89.62 370 ARG A CA 1
ATOM 2840 C C . ARG A 1 370 ? -29.906 -30.125 -10.43 1 89.62 370 ARG A C 1
ATOM 2842 O O . ARG A 1 370 ? -30.344 -29.828 -11.547 1 89.62 370 ARG A O 1
ATOM 2849 N N . ARG A 1 371 ? -28.75 -29.891 -10.117 1 91.69 371 ARG A N 1
ATOM 2850 C CA . ARG A 1 371 ? -27.844 -29.094 -10.938 1 91.69 371 ARG A CA 1
ATOM 2851 C C . ARG A 1 371 ? -27.297 -29.906 -12.102 1 91.69 371 ARG A C 1
ATOM 2853 O O . ARG A 1 371 ? -27 -29.359 -13.164 1 91.69 371 ARG A O 1
ATOM 2860 N N . LYS A 1 372 ? -27.109 -31.078 -11.859 1 85.12 372 LYS A N 1
ATOM 2861 C CA . LYS A 1 372 ? -26.5 -31.922 -12.875 1 85.12 372 LYS A CA 1
ATOM 2862 C C . LYS A 1 372 ? -27.25 -31.812 -14.203 1 85.12 372 LYS A C 1
ATOM 2864 O O . LYS A 1 372 ? -26.641 -31.875 -15.273 1 85.12 372 LYS A O 1
ATOM 2869 N N . LYS A 1 373 ? -28.453 -31.5 -14.125 1 82.38 373 LYS A N 1
ATOM 2870 C CA . LYS A 1 373 ? -29.297 -31.422 -15.312 1 82.38 373 LYS A CA 1
ATOM 2871 C C . LYS A 1 373 ? -29.172 -30.047 -15.977 1 82.38 373 LYS A C 1
ATOM 2873 O O . LYS A 1 373 ? -29.5 -29.891 -17.156 1 82.38 373 LYS A O 1
ATOM 2878 N N . GLU A 1 374 ? -28.594 -29.219 -15.25 1 83.75 374 GLU A N 1
ATOM 2879 C CA . GLU A 1 374 ? -28.594 -27.828 -15.711 1 83.75 374 GLU A CA 1
ATOM 2880 C C . GLU A 1 374 ? -27.203 -27.391 -16.172 1 83.75 374 GLU A C 1
ATOM 2882 O O . GLU A 1 374 ? -27.031 -26.297 -16.703 1 83.75 374 GLU A O 1
ATOM 2887 N N . ILE A 1 375 ? -26.266 -28.234 -16.125 1 84.12 375 ILE A N 1
ATOM 2888 C CA . ILE A 1 375 ? -24.906 -27.906 -16.516 1 84.12 375 ILE A CA 1
ATOM 2889 C C . ILE A 1 375 ? -24.844 -27.672 -18.031 1 84.12 375 ILE A C 1
ATOM 2891 O O . ILE A 1 375 ? -25.297 -28.5 -18.812 1 84.12 375 ILE A O 1
ATOM 2895 N N . PRO A 1 376 ? -24.234 -26.594 -18.391 1 82.19 376 PRO A N 1
ATOM 2896 C CA . PRO A 1 376 ? -24.172 -26.266 -19.812 1 82.19 376 PRO A CA 1
ATOM 2897 C C . PRO A 1 376 ? -23.328 -27.281 -20.609 1 82.19 376 PRO A C 1
ATOM 2899 O O . PRO A 1 376 ? -22.266 -27.688 -20.156 1 82.19 376 PRO A O 1
ATOM 2902 N N . GLN A 1 377 ? -23.875 -27.688 -21.703 1 87.69 377 GLN A N 1
ATOM 2903 C CA . GLN A 1 377 ? -23.156 -28.562 -22.609 1 87.69 377 GLN A CA 1
ATOM 2904 C C . GLN A 1 377 ? -22.906 -27.891 -23.953 1 87.69 377 GLN A C 1
ATOM 2906 O O . GLN A 1 377 ? -23.75 -27.109 -24.422 1 87.69 377 GLN A O 1
ATOM 2911 N N . PRO A 1 378 ? -21.703 -28.219 -24.531 1 91.69 378 PRO A N 1
ATOM 2912 C CA . PRO A 1 378 ? -21.453 -27.625 -25.844 1 91.69 378 PRO A CA 1
ATOM 2913 C C . PRO A 1 378 ? -22.453 -28.109 -26.906 1 91.69 378 PRO A C 1
ATOM 2915 O O . PRO A 1 378 ? -22.812 -29.281 -26.922 1 91.69 378 PRO A O 1
ATOM 2918 N N . ASP A 1 379 ? -22.953 -27.156 -27.688 1 94.25 379 ASP A N 1
ATOM 2919 C CA . ASP A 1 379 ? -23.891 -27.406 -28.781 1 94.25 379 ASP A CA 1
ATOM 2920 C C . ASP A 1 379 ? -23.375 -26.797 -30.094 1 94.25 379 ASP A C 1
ATOM 2922 O O . ASP A 1 379 ? -23.375 -25.578 -30.25 1 94.25 379 ASP A O 1
ATOM 2926 N N . PRO A 1 380 ? -23.016 -27.672 -31.047 1 95.81 380 PRO A N 1
ATOM 2927 C CA . PRO A 1 380 ? -22.453 -27.156 -32.281 1 95.81 380 PRO A CA 1
ATOM 2928 C C . PRO A 1 380 ? -23.406 -26.203 -33.031 1 95.81 380 PRO A C 1
ATOM 2930 O O . PRO A 1 380 ? -22.969 -25.219 -33.594 1 95.81 380 PRO A O 1
ATOM 2933 N N . LYS A 1 381 ? -24.688 -26.5 -33.031 1 96.88 381 LYS A N 1
ATOM 2934 C CA . LYS A 1 381 ? -25.656 -25.656 -33.719 1 96.88 381 LYS A CA 1
ATOM 2935 C C . LYS A 1 381 ? -25.734 -24.266 -33.062 1 96.88 381 LYS A C 1
ATOM 2937 O O . LYS A 1 381 ? -25.766 -23.25 -33.75 1 96.88 381 LYS A O 1
ATOM 2942 N N . LYS A 1 382 ? -25.812 -24.375 -31.781 1 95.62 382 LYS A N 1
ATOM 2943 C CA . LYS A 1 382 ? -25.844 -23.109 -31.031 1 95.62 382 LYS A CA 1
ATOM 2944 C C . LYS A 1 382 ? -24.578 -22.312 -31.266 1 95.62 382 LYS A C 1
ATOM 2946 O O . LYS A 1 382 ? -24.625 -21.094 -31.406 1 95.62 382 LYS A O 1
ATOM 2951 N N . LEU A 1 383 ? -23.422 -22.969 -31.234 1 97.19 383 LEU A N 1
ATOM 2952 C CA . LEU A 1 383 ? -22.125 -22.312 -31.438 1 97.19 383 LEU A CA 1
ATOM 2953 C C . LEU A 1 383 ? -22.062 -21.672 -32.812 1 97.19 383 LEU A C 1
ATOM 2955 O O . LEU A 1 383 ? -21.594 -20.547 -32.969 1 97.19 383 LEU A O 1
ATOM 2959 N N . GLN A 1 384 ? -22.531 -22.375 -33.812 1 97.62 384 GLN A N 1
ATOM 2960 C CA . GLN A 1 384 ? -22.547 -21.828 -35.156 1 97.62 384 GLN A CA 1
ATOM 2961 C C . GLN A 1 384 ? -23.469 -20.609 -35.25 1 97.62 384 GLN A C 1
ATOM 2963 O O . GLN A 1 384 ? -23.109 -19.609 -35.906 1 97.62 384 GLN A O 1
ATOM 2968 N N . LYS A 1 385 ? -24.625 -20.688 -34.656 1 97.38 385 LYS A N 1
ATOM 2969 C CA . LYS A 1 385 ? -25.578 -19.594 -34.656 1 97.38 385 LYS A CA 1
ATOM 2970 C C . LYS A 1 385 ? -24.984 -18.344 -34 1 97.38 385 LYS A C 1
ATOM 2972 O O . LYS A 1 385 ? -25.141 -17.234 -34.531 1 97.38 385 LYS A O 1
ATOM 2977 N N . GLU A 1 386 ? -24.359 -18.562 -32.844 1 97 386 GLU A N 1
ATOM 2978 C CA . GLU A 1 386 ? -23.734 -17.453 -32.156 1 97 386 GLU A CA 1
ATOM 2979 C C . GLU A 1 386 ? -22.609 -16.844 -33 1 97 386 GLU A C 1
ATOM 2981 O O . GLU A 1 386 ? -22.453 -15.617 -33.031 1 97 386 GLU A O 1
ATOM 2986 N N . ALA A 1 387 ? -21.828 -17.641 -33.625 1 98.06 387 ALA A N 1
ATOM 2987 C CA . ALA A 1 387 ? -20.719 -17.172 -34.469 1 98.06 387 ALA A CA 1
ATOM 2988 C C . ALA A 1 387 ? -21.234 -16.281 -35.594 1 98.06 387 ALA A C 1
ATOM 2990 O O . ALA A 1 387 ? -20.562 -15.328 -36 1 98.06 387 ALA A O 1
ATOM 2991 N N . LYS A 1 388 ? -22.391 -16.562 -36.125 1 97.44 388 LYS A N 1
ATOM 2992 C CA . LYS A 1 388 ? -22.984 -15.797 -37.219 1 97.44 388 LYS A CA 1
ATOM 2993 C C . LYS A 1 388 ? -23.344 -14.383 -36.781 1 97.44 388 LYS A C 1
ATOM 2995 O O . LYS A 1 388 ? -23.5 -13.484 -37.594 1 97.44 388 LYS A O 1
ATOM 3000 N N . ARG A 1 389 ? -23.453 -14.219 -35.5 1 97.56 389 ARG A N 1
ATOM 3001 C CA . ARG A 1 389 ? -23.812 -12.898 -34.969 1 97.56 389 ARG A CA 1
ATOM 3002 C C . ARG A 1 389 ? -22.594 -11.984 -34.938 1 97.56 389 ARG A C 1
ATOM 3004 O O . ARG A 1 389 ? -22.719 -10.773 -34.75 1 97.56 389 ARG A O 1
ATOM 3011 N N . CYS A 1 390 ? -21.406 -12.531 -35.156 1 97.81 390 CYS A N 1
ATOM 3012 C CA . CYS A 1 390 ? -20.172 -11.734 -35.156 1 97.81 390 CYS A CA 1
ATOM 3013 C C . CYS A 1 390 ? -20.156 -10.758 -36.344 1 97.81 390 CYS A C 1
ATOM 3015 O O . CYS A 1 390 ? -20.422 -11.148 -37.469 1 97.81 390 CYS A O 1
ATOM 3017 N N . LEU A 1 391 ? -19.781 -9.477 -36.062 1 96.88 391 LEU A N 1
ATOM 3018 C CA . LEU A 1 391 ? -19.781 -8.438 -37.062 1 96.88 391 LEU A CA 1
ATOM 3019 C C . LEU A 1 391 ? -18.453 -8.367 -37.781 1 96.88 391 LEU A C 1
ATOM 3021 O O . LEU A 1 391 ? -18.312 -7.664 -38.812 1 96.88 391 LEU A O 1
ATOM 3025 N N . GLY A 1 392 ? -17.484 -9.055 -37.281 1 96.38 392 GLY A N 1
ATOM 3026 C CA . GLY A 1 392 ? -16.156 -8.992 -37.875 1 96.38 392 GLY A CA 1
ATOM 3027 C C . GLY A 1 392 ? -15.453 -7.668 -37.625 1 96.38 392 GLY A C 1
ATOM 3028 O O . GLY A 1 392 ? -14.594 -7.266 -38.406 1 96.38 392 GLY A O 1
ATOM 3029 N N . CYS A 1 393 ? -15.797 -6.953 -36.625 1 95.94 393 CYS A N 1
ATOM 3030 C CA . CYS A 1 393 ? -15.328 -5.586 -36.406 1 95.94 393 CYS A CA 1
ATOM 3031 C C . CYS A 1 393 ? -13.898 -5.57 -35.875 1 95.94 393 CYS A C 1
ATOM 3033 O O . CYS A 1 393 ? -13.195 -4.57 -36.031 1 95.94 393 CYS A O 1
ATOM 3035 N N . GLY A 1 394 ? -13.453 -6.617 -35.094 1 96.12 394 GLY A N 1
ATOM 3036 C CA . GLY A 1 394 ? -12.07 -6.734 -34.656 1 96.12 394 GLY A CA 1
ATOM 3037 C C . GLY A 1 394 ? -11.812 -6.078 -33.312 1 96.12 394 GLY A C 1
ATOM 3038 O O . GLY A 1 394 ? -10.688 -6.109 -32.812 1 96.12 394 GLY A O 1
ATOM 3039 N N . ASP A 1 395 ? -12.75 -5.531 -32.594 1 95.19 395 ASP A N 1
ATOM 3040 C CA . ASP A 1 395 ? -12.57 -4.879 -31.297 1 95.19 395 ASP A CA 1
ATOM 3041 C C . ASP A 1 395 ? -12.023 -5.859 -30.266 1 95.19 395 ASP A C 1
ATOM 3043 O O . ASP A 1 395 ? -11.203 -5.488 -29.422 1 95.19 395 ASP A O 1
ATOM 3047 N N . CYS A 1 396 ? -12.508 -7.066 -30.344 1 95.81 396 CYS A N 1
ATOM 3048 C CA . CYS A 1 396 ? -12.047 -8.117 -29.438 1 95.81 396 CYS A CA 1
ATOM 3049 C C . CYS A 1 396 ? -10.555 -8.375 -29.625 1 95.81 396 CYS A C 1
ATOM 3051 O O . CYS A 1 396 ? -9.836 -8.57 -28.641 1 95.81 396 CYS A O 1
ATOM 3053 N N . GLU A 1 397 ? -10.031 -8.32 -30.812 1 96.12 397 GLU A N 1
ATOM 3054 C CA . GLU A 1 397 ? -8.633 -8.57 -31.125 1 96.12 397 GLU A CA 1
ATOM 3055 C C . GLU A 1 397 ? -7.746 -7.414 -30.672 1 96.12 397 GLU A C 1
ATOM 3057 O O . GLU A 1 397 ? -6.637 -7.625 -30.172 1 96.12 397 GLU A O 1
ATOM 3062 N N . ARG A 1 398 ? -8.258 -6.25 -30.781 1 94.25 398 ARG A N 1
ATOM 3063 C CA . ARG A 1 398 ? -7.496 -5.055 -30.453 1 94.25 398 ARG A CA 1
ATOM 3064 C C . ARG A 1 398 ? -7.199 -5.008 -28.953 1 94.25 398 ARG A C 1
ATOM 3066 O O . ARG A 1 398 ? -6.148 -4.512 -28.547 1 94.25 398 ARG A O 1
ATOM 3073 N N . VAL A 1 399 ? -8.055 -5.539 -28.141 1 93.56 399 VAL A N 1
ATOM 3074 C CA . VAL A 1 399 ? -7.887 -5.438 -26.688 1 93.56 399 VAL A CA 1
ATOM 3075 C C . VAL A 1 399 ? -7.27 -6.727 -26.141 1 93.56 399 VAL A C 1
ATOM 3077 O O . VAL A 1 399 ? -6.938 -6.812 -24.969 1 93.56 399 VAL A O 1
ATOM 3080 N N . CYS A 1 400 ? -7.133 -7.734 -26.984 1 94.38 400 CYS A N 1
ATOM 3081 C CA . CYS A 1 400 ? -6.598 -9.023 -26.562 1 94.38 400 CYS A CA 1
ATOM 3082 C C . CYS A 1 400 ? -5.117 -8.914 -26.219 1 94.38 400 CYS A C 1
ATOM 3084 O O . CYS A 1 400 ? -4.316 -8.469 -27.047 1 94.38 400 CYS A O 1
ATOM 3086 N N . PRO A 1 401 ? -4.793 -9.375 -25.016 1 90.62 401 PRO A N 1
ATOM 3087 C CA . PRO A 1 401 ? -3.381 -9.289 -24.641 1 90.62 401 PRO A CA 1
ATOM 3088 C C . PRO A 1 401 ? -2.475 -10.094 -25.562 1 90.62 401 PRO A C 1
ATOM 3090 O O . PRO A 1 401 ? -1.291 -9.781 -25.703 1 90.62 401 PRO A O 1
ATOM 3093 N N . ASN A 1 402 ? -3.004 -11.156 -26.234 1 93.19 402 ASN A N 1
ATOM 3094 C CA . ASN A 1 402 ? -2.201 -12.039 -27.078 1 93.19 402 ASN A CA 1
ATOM 3095 C C . ASN A 1 402 ? -2.555 -11.883 -28.547 1 93.19 402 ASN A C 1
ATOM 3097 O O . ASN A 1 402 ? -2.18 -12.711 -29.375 1 93.19 402 ASN A O 1
ATOM 3101 N N . ASP A 1 403 ? -3.357 -10.922 -28.891 1 93.31 403 ASP A N 1
ATOM 3102 C CA . ASP A 1 403 ? -3.727 -10.625 -30.281 1 93.31 403 ASP A CA 1
ATOM 3103 C C . ASP A 1 403 ? -4.234 -11.875 -30.984 1 93.31 403 ASP A C 1
ATOM 3105 O O . ASP A 1 403 ? -3.746 -12.219 -32.062 1 93.31 403 ASP A O 1
ATOM 3109 N N . LEU A 1 404 ? -5.109 -12.594 -30.344 1 95.81 404 LEU A N 1
ATOM 3110 C CA . LEU A 1 404 ? -5.66 -13.812 -30.906 1 95.81 404 LEU A CA 1
ATOM 3111 C C . LEU A 1 404 ? -6.512 -13.508 -32.125 1 95.81 404 LEU A C 1
ATOM 3113 O O . LEU A 1 404 ? -7.23 -12.508 -32.156 1 95.81 404 LEU A O 1
ATOM 3117 N N . PRO A 1 405 ? -6.418 -14.32 -33.188 1 97 405 PRO A N 1
ATOM 3118 C CA . PRO A 1 405 ? -7.227 -14.102 -34.375 1 97 405 PRO A CA 1
ATOM 3119 C C . PRO A 1 405 ? -8.68 -14.547 -34.219 1 97 405 PRO A C 1
ATOM 3121 O O . PRO A 1 405 ? -9.125 -15.492 -34.875 1 97 405 PRO A O 1
ATOM 3124 N N . ILE A 1 406 ? -9.438 -13.844 -33.469 1 97.75 406 ILE A N 1
ATOM 3125 C CA . ILE A 1 406 ? -10.781 -14.219 -33.031 1 97.75 406 ILE A CA 1
ATOM 3126 C C . ILE A 1 406 ? -11.75 -14.062 -34.219 1 97.75 406 ILE A C 1
ATOM 3128 O O . ILE A 1 406 ? -12.617 -14.906 -34.438 1 97.75 406 ILE A O 1
ATOM 3132 N N . VAL A 1 407 ? -11.594 -13 -35.031 1 97.69 407 VAL A N 1
ATOM 3133 C CA . VAL A 1 407 ? -12.508 -12.711 -36.156 1 97.69 407 VAL A CA 1
ATOM 3134 C C . VAL A 1 407 ? -12.461 -13.844 -37.156 1 97.69 407 VAL A C 1
ATOM 3136 O O . VAL A 1 407 ? -13.5 -14.352 -37.594 1 97.69 407 VAL A O 1
ATOM 3139 N N . GLU A 1 408 ? -11.242 -14.188 -37.531 1 98.06 408 GLU A N 1
ATOM 3140 C CA . GLU A 1 408 ? -11.078 -15.297 -38.469 1 98.06 408 GLU A CA 1
ATOM 3141 C C . GLU A 1 408 ? -11.688 -16.578 -37.906 1 98.06 408 GLU A C 1
ATOM 3143 O O . GLU A 1 408 ? -12.352 -17.328 -38.625 1 98.06 408 GLU A O 1
ATOM 3148 N N . ALA A 1 409 ? -11.438 -16.891 -36.656 1 98.38 409 ALA A N 1
ATOM 3149 C CA . ALA A 1 409 ? -11.984 -18.094 -36 1 98.38 409 ALA A CA 1
ATOM 3150 C C . ALA A 1 409 ? -13.508 -18.062 -36 1 98.38 409 ALA A C 1
ATOM 3152 O O . ALA A 1 409 ? -14.148 -19.094 -36.188 1 98.38 409 ALA A O 1
ATOM 3153 N N . MET A 1 410 ? -14.102 -16.891 -35.781 1 98.06 410 MET A N 1
ATOM 3154 C CA . MET A 1 410 ? -15.555 -16.734 -35.781 1 98.06 410 MET A CA 1
ATOM 3155 C C . MET A 1 410 ? -16.141 -16.969 -37.156 1 98.06 410 MET A C 1
ATOM 3157 O O . MET A 1 410 ? -17.188 -17.609 -37.281 1 98.06 410 MET A O 1
ATOM 3161 N N . GLU A 1 411 ? -15.492 -16.438 -38.156 1 98 411 GLU A N 1
ATOM 3162 C CA . GLU A 1 411 ? -15.938 -16.656 -39.531 1 98 411 GLU A CA 1
ATOM 3163 C C . GLU A 1 411 ? -15.945 -18.141 -39.875 1 98 411 GLU A C 1
ATOM 3165 O O . GLU A 1 411 ? -16.891 -18.641 -40.5 1 98 411 GLU A O 1
ATOM 3170 N N . ARG A 1 412 ? -14.883 -18.781 -39.5 1 98.12 412 ARG A N 1
ATOM 3171 C CA . ARG A 1 412 ? -14.797 -20.219 -39.719 1 98.12 412 ARG A CA 1
ATOM 3172 C C . ARG A 1 412 ? -15.906 -20.969 -38.969 1 98.12 412 ARG A C 1
ATOM 3174 O O . ARG A 1 412 ? -16.531 -21.875 -39.531 1 98.12 412 ARG A O 1
ATOM 3181 N N . ALA A 1 413 ? -16.141 -20.625 -37.781 1 98.25 413 ALA A N 1
ATOM 3182 C CA . ALA A 1 413 ? -17.172 -21.281 -36.969 1 98.25 413 ALA A CA 1
ATOM 3183 C C . ALA A 1 413 ? -18.562 -21.047 -37.562 1 98.25 413 ALA A C 1
ATOM 3185 O O . ALA A 1 413 ? -19.422 -21.938 -37.5 1 98.25 413 ALA A O 1
ATOM 3186 N N . ALA A 1 414 ? -18.781 -19.828 -38.062 1 97.88 414 ALA A N 1
ATOM 3187 C CA . ALA A 1 414 ? -20.062 -19.516 -38.688 1 97.88 414 ALA A CA 1
ATOM 3188 C C . ALA A 1 414 ? -20.328 -20.438 -39.875 1 97.88 414 ALA A C 1
ATOM 3190 O O . ALA A 1 414 ? -21.484 -20.703 -40.219 1 97.88 414 ALA A O 1
ATOM 3191 N N . ASN A 1 415 ? -19.281 -20.906 -40.469 1 97.31 415 ASN A N 1
ATOM 3192 C CA . ASN A 1 415 ? -19.391 -21.812 -41.594 1 97.31 415 ASN A CA 1
ATOM 3193 C C . ASN A 1 415 ? -19.281 -23.266 -41.188 1 97.31 415 ASN A C 1
ATOM 3195 O O . ASN A 1 415 ? -19.094 -24.156 -42.031 1 97.31 415 ASN A O 1
ATOM 3199 N N . GLY A 1 416 ? -19.156 -23.5 -39.875 1 96.19 416 GLY A N 1
ATOM 3200 C CA . GLY A 1 416 ? -19.25 -24.859 -39.375 1 96.19 416 GLY A CA 1
ATOM 3201 C C . GLY A 1 416 ? -17.906 -25.438 -38.938 1 96.19 416 GLY A C 1
ATOM 3202 O O . GLY A 1 416 ? -17.844 -26.547 -38.438 1 96.19 416 GLY A O 1
ATOM 3203 N N . ASP A 1 417 ? -16.859 -24.766 -39.188 1 97.81 417 ASP A N 1
ATOM 3204 C CA . ASP A 1 417 ? -15.531 -25.203 -38.812 1 97.81 417 ASP A CA 1
ATOM 3205 C C . ASP A 1 417 ? -15.141 -24.625 -37.438 1 97.81 417 ASP A C 1
ATOM 3207 O O . ASP A 1 417 ? -14.695 -23.484 -37.344 1 97.81 417 ASP A O 1
ATOM 3211 N N . PHE A 1 418 ? -15.211 -25.453 -36.406 1 97.5 418 PHE A N 1
ATOM 3212 C CA . PHE A 1 418 ? -15.016 -24.969 -35.062 1 97.5 418 PHE A CA 1
ATOM 3213 C C . PHE A 1 418 ? -13.555 -25.109 -34.656 1 97.5 418 PHE A C 1
ATOM 3215 O O . PHE A 1 418 ? -13.164 -24.672 -33.562 1 97.5 418 PHE A O 1
ATOM 3222 N N . GLU A 1 419 ? -12.656 -25.609 -35.5 1 96.56 419 GLU A N 1
ATOM 3223 C CA . GLU A 1 419 ? -11.258 -25.828 -35.156 1 96.56 419 GLU A CA 1
ATOM 3224 C C . GLU A 1 419 ? -10.531 -24.516 -34.906 1 96.56 419 GLU A C 1
ATOM 3226 O O . GLU A 1 419 ? -9.617 -24.453 -34.062 1 96.56 419 GLU A O 1
ATOM 3231 N N . GLY A 1 420 ? -10.93 -23.594 -35.625 1 96.44 420 GLY A N 1
ATOM 3232 C CA . GLY A 1 420 ? -10.328 -22.281 -35.438 1 96.44 420 GLY A CA 1
ATOM 3233 C C . GLY A 1 420 ? -10.492 -21.766 -34 1 96.44 420 GLY A C 1
ATOM 3234 O O . GLY A 1 420 ? -9.547 -21.25 -33.406 1 96.44 420 GLY A O 1
ATOM 3235 N N . LEU A 1 421 ? -11.711 -21.828 -33.469 1 97.44 421 LEU A N 1
ATOM 3236 C CA . LEU A 1 421 ? -11.992 -21.422 -32.094 1 97.44 421 LEU A CA 1
ATOM 3237 C C . LEU A 1 421 ? -11.273 -22.312 -31.094 1 97.44 421 LEU A C 1
ATOM 3239 O O . LEU A 1 421 ? -10.719 -21.844 -30.109 1 97.44 421 LEU A O 1
ATOM 3243 N N . ALA A 1 422 ? -11.258 -23.594 -31.344 1 96.19 422 ALA A N 1
ATOM 3244 C CA . ALA A 1 422 ? -10.617 -24.562 -30.453 1 96.19 422 ALA A CA 1
ATOM 3245 C C . ALA A 1 422 ? -9.125 -24.297 -30.328 1 96.19 422 ALA A C 1
ATOM 3247 O O . ALA A 1 422 ? -8.539 -24.469 -29.266 1 96.19 422 ALA A O 1
ATOM 3248 N N . ASP A 1 423 ? -8.547 -23.812 -31.391 1 94.38 423 ASP A N 1
ATOM 3249 C CA . ASP A 1 423 ? -7.117 -23.531 -31.422 1 94.38 423 ASP A CA 1
ATOM 3250 C C . ASP A 1 423 ? -6.762 -22.375 -30.516 1 94.38 423 ASP A C 1
ATOM 3252 O O . ASP A 1 423 ? -5.617 -22.234 -30.078 1 94.38 423 ASP A O 1
ATOM 3256 N N . LEU A 1 424 ? -7.695 -21.562 -30.219 1 95.88 424 LEU A N 1
ATOM 3257 C CA . LEU A 1 424 ? -7.438 -20.359 -29.438 1 95.88 424 LEU A CA 1
ATOM 3258 C C . LEU A 1 424 ? -7.375 -20.688 -27.953 1 95.88 424 LEU A C 1
ATOM 3260 O O . LEU A 1 424 ? -6.863 -19.891 -27.156 1 95.88 424 LEU A O 1
ATOM 3264 N N . PHE A 1 425 ? -7.836 -21.812 -27.562 1 93.69 425 PHE A N 1
ATOM 3265 C CA . PHE A 1 425 ? -8.023 -22.141 -26.156 1 93.69 425 PHE A CA 1
ATOM 3266 C C . PHE A 1 425 ? -6.695 -22.109 -25.406 1 93.69 425 PHE A C 1
ATOM 3268 O O . PHE A 1 425 ? -6.586 -21.484 -24.359 1 93.69 425 PHE A O 1
ATOM 3275 N N . ASP A 1 426 ? -5.641 -22.719 -25.938 1 90.62 426 ASP A N 1
ATOM 3276 C CA . ASP A 1 426 ? -4.352 -22.812 -25.266 1 90.62 426 ASP A CA 1
ATOM 3277 C C . ASP A 1 426 ? -3.598 -21.484 -25.328 1 90.62 426 ASP A C 1
ATOM 3279 O O . ASP A 1 426 ? -2.631 -21.281 -24.594 1 90.62 426 ASP A O 1
ATOM 3283 N N . ARG A 1 427 ? -4.078 -20.609 -26.141 1 93.81 427 ARG A N 1
ATOM 3284 C CA . ARG A 1 427 ? -3.426 -19.312 -26.297 1 93.81 427 ARG A CA 1
ATOM 3285 C C . ARG A 1 427 ? -4.156 -18.234 -25.516 1 93.81 427 ARG A C 1
ATOM 3287 O O . ARG A 1 427 ? -3.6 -17.156 -25.25 1 93.81 427 ARG A O 1
ATOM 3294 N N . CYS A 1 428 ? -5.379 -18.531 -25.172 1 93.94 428 CYS A N 1
ATOM 3295 C CA . CYS A 1 428 ? -6.199 -17.594 -24.406 1 93.94 428 CYS A CA 1
ATOM 3296 C C . CYS A 1 428 ? -5.719 -17.516 -22.969 1 93.94 428 CYS A C 1
ATOM 3298 O O . CYS A 1 428 ? -5.473 -18.531 -22.328 1 93.94 428 CYS A O 1
ATOM 3300 N N . VAL A 1 429 ? -5.621 -16.266 -22.375 1 92.5 429 VAL A N 1
ATOM 3301 C CA . VAL A 1 429 ? -5.129 -16.109 -21.016 1 92.5 429 VAL A CA 1
ATOM 3302 C C . VAL A 1 429 ? -6.305 -15.984 -20.047 1 92.5 429 VAL A C 1
ATOM 3304 O O . VAL A 1 429 ? -6.117 -15.703 -18.859 1 92.5 429 VAL A O 1
ATOM 3307 N N . GLY A 1 430 ? -7.516 -16.125 -20.547 1 93.06 430 GLY A N 1
ATOM 3308 C CA . GLY A 1 430 ? -8.711 -16.234 -19.719 1 93.06 430 GLY A CA 1
ATOM 3309 C C . GLY A 1 430 ? -9.148 -14.914 -19.125 1 93.06 430 GLY A C 1
ATOM 3310 O O . GLY A 1 430 ? -9.727 -14.883 -18.047 1 93.06 430 GLY A O 1
ATOM 3311 N N . CYS A 1 431 ? -8.992 -13.742 -19.828 1 93.5 431 CYS A N 1
ATOM 3312 C CA . CYS A 1 431 ? -9.219 -12.438 -19.219 1 93.5 431 CYS A CA 1
ATOM 3313 C C . CYS A 1 431 ? -10.594 -11.891 -19.594 1 93.5 431 CYS A C 1
ATOM 3315 O O . CYS A 1 431 ? -11.086 -10.953 -18.969 1 93.5 431 CYS A O 1
ATOM 3317 N N . ALA A 1 432 ? -11.172 -12.391 -20.734 1 94.75 432 ALA A N 1
ATOM 3318 C CA . ALA A 1 432 ? -12.523 -12.078 -21.188 1 94.75 432 ALA A CA 1
ATOM 3319 C C . ALA A 1 432 ? -12.648 -10.609 -21.578 1 94.75 432 ALA A C 1
ATOM 3321 O O . ALA A 1 432 ? -13.758 -10.086 -21.688 1 94.75 432 ALA A O 1
ATOM 3322 N N . ARG A 1 433 ? -11.609 -9.859 -21.766 1 94.31 433 ARG A N 1
ATOM 3323 C CA . ARG A 1 433 ? -11.695 -8.484 -22.25 1 94.31 433 ARG A CA 1
ATOM 3324 C C . ARG A 1 433 ? -12.383 -8.43 -23.609 1 94.31 433 ARG A C 1
ATOM 3326 O O . ARG A 1 433 ? -13.062 -7.449 -23.938 1 94.31 433 ARG A O 1
ATOM 3333 N N . CYS A 1 434 ? -12.219 -9.484 -24.391 1 95.75 434 CYS A N 1
ATOM 3334 C CA . CYS A 1 434 ? -12.844 -9.586 -25.703 1 95.75 434 CYS A CA 1
ATOM 3335 C C . CYS A 1 434 ? -14.359 -9.484 -25.594 1 95.75 434 CYS A C 1
ATOM 3337 O O . CYS A 1 434 ? -15.008 -8.859 -26.438 1 95.75 434 CYS A O 1
ATOM 3339 N N . GLU A 1 435 ? -14.914 -10.055 -24.578 1 95.25 435 GLU A N 1
ATOM 3340 C CA . GLU A 1 435 ? -16.359 -10.039 -24.375 1 95.25 435 GLU A CA 1
ATOM 3341 C C . GLU A 1 435 ? -16.844 -8.641 -23.984 1 95.25 435 GLU A C 1
ATOM 3343 O O . GLU A 1 435 ? -17.906 -8.211 -24.422 1 95.25 435 GLU A O 1
ATOM 3348 N N . SER A 1 436 ? -16.047 -8.023 -23.188 1 91.69 436 SER A N 1
ATOM 3349 C CA . SER A 1 436 ? -16.406 -6.699 -22.688 1 91.69 436 SER A CA 1
ATOM 3350 C C . SER A 1 436 ? -16.469 -5.68 -23.828 1 91.69 436 SER A C 1
ATOM 3352 O O . SER A 1 436 ? -17.188 -4.684 -23.734 1 91.69 436 SER A O 1
ATOM 3354 N N . GLU A 1 437 ? -15.695 -5.898 -24.875 1 93.19 437 GLU A N 1
ATOM 3355 C CA . GLU A 1 437 ? -15.586 -4.938 -25.953 1 93.19 437 GLU A CA 1
ATOM 3356 C C . GLU A 1 437 ? -16.5 -5.305 -27.125 1 93.19 437 GLU A C 1
ATOM 3358 O O . GLU A 1 437 ? -16.656 -4.535 -28.062 1 93.19 437 GLU A O 1
ATOM 3363 N N . CYS A 1 438 ? -17.141 -6.395 -27.031 1 95.12 438 CYS A N 1
ATOM 3364 C CA . CYS A 1 438 ? -17.922 -6.883 -28.156 1 95.12 438 CYS A CA 1
ATOM 3365 C C . CYS A 1 438 ? -19.219 -6.094 -28.297 1 95.12 438 CYS A C 1
ATOM 3367 O O . CYS A 1 438 ? -20.062 -6.094 -27.375 1 95.12 438 CYS A O 1
ATOM 3369 N N . PRO A 1 439 ? -19.422 -5.461 -29.375 1 94.44 439 PRO A N 1
ATOM 3370 C CA . PRO A 1 439 ? -20.641 -4.664 -29.547 1 94.44 439 PRO A CA 1
ATOM 3371 C C . PRO A 1 439 ? -21.906 -5.52 -29.547 1 94.44 439 PRO A C 1
ATOM 3373 O O . PRO A 1 439 ? -22.969 -5.035 -29.172 1 94.44 439 PRO A O 1
ATOM 3376 N N . THR A 1 440 ? -21.812 -6.758 -30.031 1 95.56 440 THR A N 1
ATOM 3377 C CA . THR A 1 440 ? -22.984 -7.629 -30.094 1 95.56 440 THR A CA 1
ATOM 3378 C C . THR A 1 440 ? -23.078 -8.492 -28.828 1 95.56 440 THR A C 1
ATOM 3380 O O . THR A 1 440 ? -23.953 -9.352 -28.734 1 95.56 440 THR A O 1
ATOM 3383 N N . LYS A 1 441 ? -22.172 -8.328 -27.906 1 94.25 441 LYS A N 1
ATOM 3384 C CA . LYS A 1 441 ? -22.172 -8.953 -26.578 1 94.25 441 LYS A CA 1
ATOM 3385 C C . LYS A 1 441 ? -22.078 -10.469 -26.688 1 94.25 441 LYS A C 1
ATOM 3387 O O . LYS A 1 441 ? -22.812 -11.195 -26.016 1 94.25 441 LYS A O 1
ATOM 3392 N N . LEU A 1 442 ? -21.25 -10.922 -27.625 1 96.25 442 LEU A N 1
ATOM 3393 C CA . LEU A 1 442 ? -20.953 -12.352 -27.703 1 96.25 442 LEU A CA 1
ATOM 3394 C C . LEU A 1 442 ? -20.109 -12.797 -26.5 1 96.25 442 LEU A C 1
ATOM 3396 O O . LEU A 1 442 ? -19.234 -12.062 -26.047 1 96.25 442 LEU A O 1
ATOM 3400 N N . ARG A 1 443 ? -20.391 -13.969 -26.031 1 95.25 443 ARG A N 1
ATOM 3401 C CA . ARG A 1 443 ? -19.562 -14.586 -25.016 1 95.25 443 ARG A CA 1
ATOM 3402 C C . ARG A 1 443 ? -18.422 -15.391 -25.641 1 95.25 443 ARG A C 1
ATOM 3404 O O . ARG A 1 443 ? -18.438 -16.625 -25.594 1 95.25 443 ARG A O 1
ATOM 3411 N N . VAL A 1 444 ? -17.469 -14.695 -26.109 1 96.69 444 VAL A N 1
ATOM 3412 C CA . VAL A 1 444 ? -16.391 -15.227 -26.938 1 96.69 444 VAL A CA 1
ATOM 3413 C C . VAL A 1 444 ? -15.648 -16.328 -26.172 1 96.69 444 VAL A C 1
ATOM 3415 O O . VAL A 1 444 ? -15.32 -17.375 -26.734 1 96.69 444 VAL A O 1
ATOM 3418 N N . MET A 1 445 ? -15.414 -16.156 -24.922 1 95.19 445 MET A N 1
ATOM 3419 C CA . MET A 1 445 ? -14.68 -17.141 -24.141 1 95.19 445 MET A CA 1
ATOM 3420 C C . MET A 1 445 ? -15.461 -18.453 -24.031 1 95.19 445 MET A C 1
ATOM 3422 O O . MET A 1 445 ? -14.875 -19.531 -24.062 1 95.19 445 MET A O 1
ATOM 3426 N N . ASN A 1 446 ? -16.75 -18.297 -23.859 1 95.38 446 ASN A N 1
ATOM 3427 C CA . ASN A 1 446 ? -17.578 -19.5 -23.844 1 95.38 446 ASN A CA 1
ATOM 3428 C C . ASN A 1 446 ? -17.531 -20.25 -25.172 1 95.38 446 ASN A C 1
ATOM 3430 O O . ASN A 1 446 ? -17.516 -21.484 -25.188 1 95.38 446 ASN A O 1
ATOM 3434 N N . MET A 1 447 ? -17.516 -19.484 -26.188 1 97.06 447 MET A N 1
ATOM 3435 C CA . MET A 1 447 ? -17.484 -20.094 -27.516 1 97.06 447 MET A CA 1
ATOM 3436 C C . MET A 1 447 ? -16.172 -20.828 -27.75 1 97.06 447 MET A C 1
ATOM 3438 O O . MET A 1 447 ? -16.156 -21.922 -28.297 1 97.06 447 MET A O 1
ATOM 3442 N N . ILE A 1 448 ? -15.078 -20.219 -27.328 1 96.88 448 ILE A N 1
ATOM 3443 C CA . ILE A 1 448 ? -13.766 -20.844 -27.406 1 96.88 448 ILE A CA 1
ATOM 3444 C C . ILE A 1 448 ? -13.773 -22.141 -26.578 1 96.88 448 ILE A C 1
ATOM 3446 O O . ILE A 1 448 ? -13.305 -23.172 -27.047 1 96.88 448 ILE A O 1
ATOM 3450 N N . GLU A 1 449 ? -14.273 -22.094 -25.438 1 94.44 449 GLU A N 1
ATOM 3451 C CA . GLU A 1 449 ? -14.336 -23.234 -24.531 1 94.44 449 GLU A CA 1
ATOM 3452 C C . GLU A 1 449 ? -15.188 -24.359 -25.109 1 94.44 449 GLU A C 1
ATOM 3454 O O . GLU A 1 449 ? -14.805 -25.531 -25.078 1 94.44 449 GLU A O 1
ATOM 3459 N N . ASP A 1 450 ? -16.359 -24.016 -25.641 1 95.31 450 ASP A N 1
ATOM 3460 C CA . ASP A 1 450 ? -17.25 -24.984 -26.25 1 95.31 450 ASP A CA 1
ATOM 3461 C C . ASP A 1 450 ? -16.562 -25.719 -27.406 1 95.31 450 ASP A C 1
ATOM 3463 O O . ASP A 1 450 ? -16.672 -26.938 -27.531 1 95.31 450 ASP A O 1
ATOM 3467 N N . ALA A 1 451 ? -15.945 -24.922 -28.219 1 96.56 451 ALA A N 1
ATOM 3468 C CA . ALA A 1 451 ? -15.234 -25.516 -29.344 1 96.56 451 ALA A CA 1
ATOM 3469 C C . ALA A 1 451 ? -14.141 -26.469 -28.875 1 96.56 451 ALA A C 1
ATOM 3471 O O . ALA A 1 451 ? -13.938 -27.531 -29.453 1 96.56 451 ALA A O 1
ATOM 3472 N N . TRP A 1 452 ? -13.414 -26.016 -27.922 1 94.62 452 TRP A N 1
ATOM 3473 C CA . TRP A 1 452 ? -12.344 -26.844 -27.359 1 94.62 452 TRP A CA 1
ATOM 3474 C C . TRP A 1 452 ? -12.906 -28.141 -26.781 1 94.62 452 TRP A C 1
ATOM 3476 O O . TRP A 1 452 ? -12.32 -29.203 -26.969 1 94.62 452 TRP A O 1
ATOM 3486 N N . ARG A 1 453 ? -14.031 -28.109 -26.062 1 93.06 453 ARG A N 1
ATOM 3487 C CA . ARG A 1 453 ? -14.664 -29.281 -25.469 1 93.06 453 ARG A CA 1
ATOM 3488 C C . ARG A 1 453 ? -15.141 -30.25 -26.547 1 93.06 453 ARG A C 1
ATOM 3490 O O . ARG A 1 453 ? -15.109 -31.469 -26.344 1 93.06 453 ARG A O 1
ATOM 3497 N N . LEU A 1 454 ? -15.625 -29.703 -27.609 1 92.5 454 LEU A N 1
ATOM 3498 C CA . LEU A 1 454 ? -16.062 -30.547 -28.719 1 92.5 454 LEU A CA 1
ATOM 3499 C C . LEU A 1 454 ? -14.898 -31.312 -29.328 1 92.5 454 LEU A C 1
ATOM 3501 O O . LEU A 1 454 ? -15.062 -32.469 -29.766 1 92.5 454 LEU A O 1
ATOM 3505 N N . ARG A 1 455 ? -13.766 -30.719 -29.281 1 89.56 455 ARG A N 1
ATOM 3506 C CA . ARG A 1 455 ? -12.57 -31.328 -29.844 1 89.56 455 ARG A CA 1
ATOM 3507 C C . ARG A 1 455 ? -11.992 -32.375 -28.906 1 89.56 455 ARG A C 1
ATOM 3509 O O . ARG A 1 455 ? -11.625 -33.469 -29.328 1 89.56 455 ARG A O 1
ATOM 3516 N N . THR A 1 456 ? -11.688 -32.031 -27.672 1 82.31 456 THR A N 1
ATOM 3517 C CA . THR A 1 456 ? -10.836 -32.75 -26.734 1 82.31 456 THR A CA 1
ATOM 3518 C C . THR A 1 456 ? -11.664 -33.75 -25.938 1 82.31 456 THR A C 1
ATOM 3520 O O . THR A 1 456 ? -11.125 -34.75 -25.422 1 82.31 456 THR A O 1
ATOM 3523 N N . LYS A 1 457 ? -12.891 -33.594 -25.844 1 70.81 457 LYS A N 1
ATOM 3524 C CA . LYS A 1 457 ? -13.805 -34.469 -25.094 1 70.81 457 LYS A CA 1
ATOM 3525 C C . LYS A 1 457 ? -13.289 -34.719 -23.672 1 70.81 457 LYS A C 1
ATOM 3527 O O . LYS A 1 457 ? -13.328 -33.812 -22.828 1 70.81 457 LYS A O 1
ATOM 3532 N N . GLU A 1 458 ? -12.297 -35.875 -23.469 1 71.56 458 GLU A N 1
ATOM 3533 C CA . GLU A 1 458 ? -11.961 -36.25 -22.094 1 71.56 458 GLU A CA 1
ATOM 3534 C C . GLU A 1 458 ? -10.453 -36.375 -21.906 1 71.56 458 GLU A C 1
ATOM 3536 O O . GLU A 1 458 ? -9.977 -37.25 -21.172 1 71.56 458 GLU A O 1
ATOM 3541 N N . GLU A 1 459 ? -9.773 -35.344 -22.328 1 75.44 459 GLU A N 1
ATOM 3542 C CA . GLU A 1 459 ? -8.32 -35.438 -22.219 1 75.44 459 GLU A CA 1
ATOM 3543 C C . GLU A 1 459 ? -7.848 -35.031 -20.828 1 75.44 459 GLU A C 1
ATOM 3545 O O . GLU A 1 459 ? -8.305 -34.031 -20.281 1 75.44 459 GLU A O 1
ATOM 3550 N N . LYS A 1 460 ? -6.961 -35.938 -20.188 1 82.94 460 LYS A N 1
ATOM 3551 C CA . LYS A 1 460 ? -6.371 -35.688 -18.875 1 82.94 460 LYS A CA 1
ATOM 3552 C C . LYS A 1 460 ? -4.852 -35.594 -18.969 1 82.94 460 LYS A C 1
ATOM 3554 O O . LYS A 1 460 ? -4.238 -36.188 -19.859 1 82.94 460 LYS A O 1
ATOM 3559 N N . TYR A 1 461 ? -4.27 -34.781 -18.078 1 87.94 461 TYR A N 1
ATOM 3560 C CA . TYR A 1 461 ? -2.824 -34.625 -17.953 1 87.94 461 TYR A CA 1
ATOM 3561 C C . TYR A 1 461 ? -2.344 -35.156 -16.609 1 87.94 461 TYR A C 1
ATOM 3563 O O . TYR A 1 461 ? -3.143 -35.656 -15.805 1 87.94 461 TYR A O 1
ATOM 3571 N N . LYS A 1 462 ? -1.025 -35.188 -16.5 1 91.56 462 LYS A N 1
ATOM 3572 C CA . LYS A 1 462 ? -0.446 -35.562 -15.219 1 91.56 462 LYS A CA 1
ATOM 3573 C C . LYS A 1 462 ? 0.547 -34.531 -14.734 1 91.56 462 LYS A C 1
ATOM 3575 O O . LYS A 1 462 ? 1.279 -33.938 -15.539 1 91.56 462 LYS A O 1
ATOM 3580 N N . VAL A 1 463 ? 0.514 -34.281 -13.469 1 94 463 VAL A N 1
ATOM 3581 C CA . VAL A 1 463 ? 1.461 -33.375 -12.844 1 94 463 VAL A CA 1
ATOM 3582 C C . VAL A 1 463 ? 1.979 -33.969 -11.539 1 94 463 VAL A C 1
ATOM 3584 O O . VAL A 1 463 ? 1.372 -34.906 -10.984 1 94 463 VAL A O 1
ATOM 3587 N N . ARG A 1 464 ? 3.113 -33.625 -11.172 1 93.75 464 ARG A N 1
ATOM 3588 C CA . ARG A 1 464 ? 3.615 -33.938 -9.836 1 93.75 464 ARG A CA 1
ATOM 3589 C C . ARG A 1 464 ? 3.176 -32.875 -8.828 1 93.75 464 ARG A C 1
ATOM 3591 O O . ARG A 1 464 ? 3.25 -31.672 -9.094 1 93.75 464 ARG A O 1
ATOM 3598 N N . THR A 1 465 ? 2.762 -33.438 -7.738 1 90.75 465 THR A N 1
ATOM 3599 C CA . THR A 1 465 ? 2.344 -32.5 -6.727 1 90.75 465 THR A CA 1
ATOM 3600 C C . THR A 1 465 ? 3.553 -31.766 -6.129 1 90.75 465 THR A C 1
ATOM 3602 O O . THR A 1 465 ? 4.695 -32.125 -6.402 1 90.75 465 THR A O 1
ATOM 3605 N N . GLY A 1 466 ? 3.58 -30.719 -5.445 1 93.69 466 GLY A N 1
ATOM 3606 C CA . GLY A 1 466 ? 4.656 -29.953 -4.852 1 93.69 466 GLY A CA 1
ATOM 3607 C C . GLY A 1 466 ? 5.379 -30.688 -3.736 1 93.69 466 GLY A C 1
ATOM 3608 O O . GLY A 1 466 ? 4.762 -31.078 -2.742 1 93.69 466 GLY A O 1
ATOM 3609 N N . ARG A 1 467 ? 6.707 -30.953 -3.836 1 95.94 467 ARG A N 1
ATOM 3610 C CA . ARG A 1 467 ? 7.445 -31.797 -2.896 1 95.94 467 ARG A CA 1
ATOM 3611 C C . ARG A 1 467 ? 7.906 -30.984 -1.688 1 95.94 467 ARG A C 1
ATOM 3613 O O . ARG A 1 467 ? 8.383 -31.562 -0.703 1 95.94 467 ARG A O 1
ATOM 3620 N N . GLY A 1 468 ? 7.832 -29.688 -1.782 1 96.31 468 GLY A N 1
ATOM 3621 C CA . GLY A 1 468 ? 8.273 -28.844 -0.675 1 96.31 468 GLY A CA 1
ATOM 3622 C C . GLY A 1 468 ? 9.773 -28.609 -0.674 1 96.31 468 GLY A C 1
ATOM 3623 O O . GLY A 1 468 ? 10.344 -28.203 -1.69 1 96.31 468 GLY A O 1
ATOM 3624 N N . PRO A 1 469 ? 10.461 -28.906 0.398 1 96.81 469 PRO A N 1
ATOM 3625 C CA . PRO A 1 469 ? 11.859 -28.516 0.565 1 96.81 469 PRO A CA 1
ATOM 3626 C C . PRO A 1 469 ? 12.812 -29.344 -0.306 1 96.81 469 PRO A C 1
ATOM 3628 O O . PRO A 1 469 ? 12.508 -30.484 -0.648 1 96.81 469 PRO A O 1
ATOM 3631 N N . ILE A 1 470 ? 13.961 -28.75 -0.67 1 97.94 470 ILE A N 1
ATOM 3632 C CA . ILE A 1 470 ? 15.094 -29.469 -1.241 1 97.94 470 ILE A CA 1
ATOM 3633 C C . ILE A 1 470 ? 15.922 -30.109 -0.123 1 97.94 470 ILE A C 1
ATOM 3635 O O . ILE A 1 470 ? 16.359 -29.422 0.802 1 97.94 470 ILE A O 1
ATOM 3639 N N . LYS A 1 471 ? 16.172 -31.391 -0.203 1 97.44 471 LYS A N 1
ATOM 3640 C CA . LYS A 1 471 ? 16.859 -32.125 0.859 1 97.44 471 LYS A CA 1
ATOM 3641 C C . LYS A 1 471 ? 18.328 -31.734 0.943 1 97.44 471 LYS A C 1
ATOM 3643 O O . LYS A 1 471 ? 18.969 -31.484 -0.079 1 97.44 471 LYS A O 1
ATOM 3648 N N . ASP A 1 472 ? 18.859 -31.734 2.152 1 97.31 472 ASP A N 1
ATOM 3649 C CA . ASP A 1 472 ? 20.266 -31.359 2.354 1 97.31 472 ASP A CA 1
ATOM 3650 C C . ASP A 1 472 ? 21.188 -32.375 1.704 1 97.31 472 ASP A C 1
ATOM 3652 O O . ASP A 1 472 ? 22.281 -32.031 1.229 1 97.31 472 ASP A O 1
ATOM 3656 N N . VAL A 1 473 ? 20.766 -33.625 1.668 1 96.44 473 VAL A N 1
ATOM 3657 C CA . VAL A 1 473 ? 21.562 -34.656 1.044 1 96.44 473 VAL A CA 1
ATOM 3658 C C . VAL A 1 473 ? 21.703 -34.375 -0.452 1 96.44 473 VAL A C 1
ATOM 3660 O O . VAL A 1 473 ? 22.719 -34.719 -1.062 1 96.44 473 VAL A O 1
ATOM 3663 N N . GLU A 1 474 ? 20.641 -33.938 -1.058 1 97.31 474 GLU A N 1
ATOM 3664 C CA . GLU A 1 474 ? 20.703 -33.531 -2.465 1 97.31 474 GLU A CA 1
ATOM 3665 C C . GLU A 1 474 ? 21.641 -32.375 -2.676 1 97.31 474 GLU A C 1
ATOM 3667 O O . GLU A 1 474 ? 22.422 -32.344 -3.633 1 97.31 474 GLU A O 1
ATOM 3672 N N . ILE A 1 475 ? 21.578 -31.391 -1.784 1 97.81 475 ILE A N 1
ATOM 3673 C CA . ILE A 1 475 ? 22.438 -30.203 -1.847 1 97.81 475 ILE A CA 1
ATOM 3674 C C . ILE A 1 475 ? 23.891 -30.625 -1.725 1 97.81 475 ILE A C 1
ATOM 3676 O O . ILE A 1 475 ? 24.75 -30.109 -2.43 1 97.81 475 ILE A O 1
ATOM 3680 N N . ARG A 1 476 ? 24.203 -31.531 -0.819 1 96.69 476 ARG A N 1
ATOM 3681 C CA . ARG A 1 476 ? 25.578 -32 -0.619 1 96.69 476 ARG A CA 1
ATOM 3682 C C . ARG A 1 476 ? 26.109 -32.688 -1.881 1 96.69 476 ARG A C 1
ATOM 3684 O O . ARG A 1 476 ? 27.297 -32.594 -2.18 1 96.69 476 ARG A O 1
ATOM 3691 N N . GLN A 1 477 ? 25.234 -33.281 -2.518 1 96.69 477 GLN A N 1
ATOM 3692 C CA . GLN A 1 477 ? 25.625 -34.062 -3.701 1 96.69 477 GLN A CA 1
ATOM 3693 C C . GLN A 1 477 ? 25.938 -33.125 -4.871 1 96.69 477 GLN A C 1
ATOM 3695 O O . GLN A 1 477 ? 26.828 -33.406 -5.668 1 96.69 477 GLN A O 1
ATOM 3700 N N . VAL A 1 478 ? 25.203 -32.031 -4.992 1 97.56 478 VAL A N 1
ATOM 3701 C CA . VAL A 1 478 ? 25.297 -31.297 -6.242 1 97.56 478 VAL A CA 1
ATOM 3702 C C . VAL A 1 478 ? 25.891 -29.906 -5.977 1 97.56 478 VAL A C 1
ATOM 3704 O O . VAL A 1 478 ? 26.172 -29.156 -6.91 1 97.56 478 VAL A O 1
ATOM 3707 N N . GLY A 1 479 ? 26.094 -29.516 -4.727 1 96.75 479 GLY A N 1
ATOM 3708 C CA . GLY A 1 479 ? 26.625 -28.203 -4.406 1 96.75 479 GLY A CA 1
ATOM 3709 C C . GLY A 1 479 ? 27.938 -27.891 -5.102 1 96.75 479 GLY A C 1
ATOM 3710 O O . GLY A 1 479 ? 28.078 -26.844 -5.723 1 96.75 479 GLY A O 1
ATOM 3711 N N . GLY A 1 480 ? 28.906 -28.719 -4.996 1 95.69 480 GLY A N 1
ATOM 3712 C CA . GLY A 1 480 ? 30.188 -28.562 -5.641 1 95.69 480 GLY A CA 1
ATOM 3713 C C . GLY A 1 480 ? 30.094 -28.438 -7.148 1 95.69 480 GLY A C 1
ATOM 3714 O O . GLY A 1 480 ? 30.547 -27.438 -7.727 1 95.69 480 GLY A O 1
ATOM 3715 N N . PRO A 1 481 ? 29.438 -29.469 -7.75 1 97.12 481 PRO A N 1
ATOM 3716 C CA . PRO A 1 481 ? 29.281 -29.438 -9.203 1 97.12 481 PRO A CA 1
ATOM 3717 C C . PRO A 1 481 ? 28.609 -28.156 -9.703 1 97.12 481 PRO A C 1
ATOM 3719 O O . PRO A 1 481 ? 28.922 -27.672 -10.789 1 97.12 481 PRO A O 1
ATOM 3722 N N . ILE A 1 482 ? 27.656 -27.578 -8.977 1 97.62 482 ILE A N 1
ATOM 3723 C CA . ILE A 1 482 ? 26.984 -26.344 -9.367 1 97.62 482 ILE A CA 1
ATOM 3724 C C . ILE A 1 482 ? 27.969 -25.172 -9.289 1 97.62 482 ILE A C 1
ATOM 3726 O O . ILE A 1 482 ? 28.078 -24.391 -10.234 1 97.62 482 ILE A O 1
ATOM 3730 N N . VAL A 1 483 ? 28.703 -25.062 -8.195 1 96.31 483 VAL A N 1
ATOM 3731 C CA . VAL A 1 483 ? 29.594 -23.938 -7.941 1 96.31 483 VAL A CA 1
ATOM 3732 C C . VAL A 1 483 ? 30.766 -23.984 -8.93 1 96.31 483 VAL A C 1
ATOM 3734 O O . VAL A 1 483 ? 31.234 -22.938 -9.383 1 96.31 483 VAL A O 1
ATOM 3737 N N . MET A 1 484 ? 31.172 -25.188 -9.328 1 94.25 484 MET A N 1
ATOM 3738 C CA . MET A 1 484 ? 32.344 -25.344 -10.211 1 94.25 484 MET A CA 1
ATOM 3739 C C . MET A 1 484 ? 31.906 -25.25 -11.672 1 94.25 484 MET A C 1
ATOM 3741 O O . MET A 1 484 ? 32.75 -25.047 -12.555 1 94.25 484 MET A O 1
ATOM 3745 N N . GLY A 1 485 ? 30.609 -25.406 -11.93 1 94.31 485 GLY A N 1
ATOM 3746 C CA . GLY A 1 485 ? 30.109 -25.219 -13.281 1 94.31 485 GLY A CA 1
ATOM 3747 C C . GLY A 1 485 ? 29.906 -26.531 -14.023 1 94.31 485 GLY A C 1
ATOM 3748 O O . GLY A 1 485 ? 29.469 -26.547 -15.172 1 94.31 485 GLY A O 1
ATOM 3749 N N . ASP A 1 486 ? 30.172 -27.703 -13.352 1 94.69 486 ASP A N 1
ATOM 3750 C CA . ASP A 1 486 ? 29.906 -29 -13.977 1 94.69 486 ASP A CA 1
ATOM 3751 C C . ASP A 1 486 ? 28.422 -29.172 -14.273 1 94.69 486 ASP A C 1
ATOM 3753 O O . ASP A 1 486 ? 28.062 -29.75 -15.305 1 94.69 486 ASP A O 1
ATOM 3757 N N . ILE A 1 487 ? 27.688 -28.922 -13.289 1 97.94 487 ILE A N 1
ATOM 3758 C CA . ILE A 1 487 ? 26.266 -28.672 -13.547 1 97.94 487 ILE A CA 1
ATOM 3759 C C . ILE A 1 487 ? 26.078 -27.234 -14.062 1 97.94 487 ILE A C 1
ATOM 3761 O O . ILE A 1 487 ? 26.438 -26.281 -13.375 1 97.94 487 ILE A O 1
ATOM 3765 N N . PRO A 1 488 ? 25.641 -27.125 -15.25 1 97.94 488 PRO A N 1
ATOM 3766 C CA . PRO A 1 488 ? 25.688 -25.812 -15.922 1 97.94 488 PRO A CA 1
ATOM 3767 C C . PRO A 1 488 ? 24.875 -24.75 -15.203 1 97.94 488 PRO A C 1
ATOM 3769 O O . PRO A 1 488 ? 25.125 -23.562 -15.367 1 97.94 488 PRO A O 1
ATOM 3772 N N . GLY A 1 489 ? 23.797 -25.203 -14.523 1 98 489 GLY A N 1
ATOM 3773 C CA . GLY A 1 489 ? 23.031 -24.203 -13.797 1 98 489 GLY A CA 1
ATOM 3774 C C . GLY A 1 489 ? 21.766 -24.75 -13.188 1 98 489 GLY A C 1
ATOM 3775 O O . GLY A 1 489 ? 21.422 -25.906 -13.391 1 98 489 GLY A O 1
ATOM 3776 N N . VAL A 1 490 ? 21.141 -23.906 -12.336 1 98.62 490 VAL A N 1
ATOM 3777 C CA . VAL A 1 490 ? 19.828 -24.125 -11.719 1 98.62 490 VAL A CA 1
ATOM 3778 C C . VAL A 1 490 ? 18.828 -23.094 -12.227 1 98.62 490 VAL A C 1
ATOM 3780 O O . VAL A 1 490 ? 19 -21.891 -11.969 1 98.62 490 VAL A O 1
ATOM 3783 N N . VAL A 1 491 ? 17.812 -23.516 -12.938 1 98.75 491 VAL A N 1
ATOM 3784 C CA . VAL A 1 491 ? 16.875 -22.562 -13.531 1 98.75 491 VAL A CA 1
ATOM 3785 C C . VAL A 1 491 ? 15.469 -22.844 -13.016 1 98.75 491 VAL A C 1
ATOM 3787 O O . VAL A 1 491 ? 14.984 -23.969 -13.102 1 98.75 491 VAL A O 1
ATOM 3790 N N . ALA A 1 492 ? 14.82 -21.844 -12.492 1 98.62 492 ALA A N 1
ATOM 3791 C CA . ALA A 1 492 ? 13.461 -21.984 -11.984 1 98.62 492 ALA A CA 1
ATOM 3792 C C . ALA A 1 492 ? 12.453 -21.328 -12.922 1 98.62 492 ALA A C 1
ATOM 3794 O O . ALA A 1 492 ? 12.625 -20.172 -13.305 1 98.62 492 ALA A O 1
ATOM 3795 N N . PHE A 1 493 ? 11.5 -22.109 -13.391 1 97.88 493 PHE A N 1
ATOM 3796 C CA . PHE A 1 493 ? 10.359 -21.578 -14.117 1 97.88 493 PHE A CA 1
ATOM 3797 C C . PHE A 1 493 ? 9.164 -21.375 -13.188 1 97.88 493 PHE A C 1
ATOM 3799 O O . PHE A 1 493 ? 8.547 -22.344 -12.75 1 97.88 493 PHE A O 1
ATOM 3806 N N . VAL A 1 494 ? 8.859 -20.109 -12.977 1 94.25 494 VAL A N 1
ATOM 3807 C CA . VAL A 1 494 ? 7.84 -19.797 -11.977 1 94.25 494 VAL A CA 1
ATOM 3808 C C . VAL A 1 494 ? 6.898 -18.719 -12.523 1 94.25 494 VAL A C 1
ATOM 3810 O O . VAL A 1 494 ? 6.945 -18.391 -13.711 1 94.25 494 VAL A O 1
ATOM 3813 N N . ALA A 1 495 ? 5.945 -18.328 -11.727 1 81.88 495 ALA A N 1
ATOM 3814 C CA . ALA A 1 495 ? 5.125 -17.141 -11.891 1 81.88 495 ALA A CA 1
ATOM 3815 C C . ALA A 1 495 ? 3.736 -17.484 -12.414 1 81.88 495 ALA A C 1
ATOM 3817 O O . ALA A 1 495 ? 3.221 -18.578 -12.148 1 81.88 495 ALA A O 1
ATOM 3818 N N . CYS A 1 496 ? 3.004 -16.406 -12.914 1 90.44 496 CYS A N 1
ATOM 3819 C CA . CYS A 1 496 ? 1.576 -16.344 -13.211 1 90.44 496 CYS A CA 1
ATOM 3820 C C . CYS A 1 496 ? 1.299 -16.812 -14.641 1 90.44 496 CYS A C 1
ATOM 3822 O O . CYS A 1 496 ? 2.229 -17.094 -15.391 1 90.44 496 CYS A O 1
ATOM 3824 N N . PRO A 1 497 ? 0.081 -17.031 -14.953 1 91.44 497 PRO A N 1
ATOM 3825 C CA . PRO A 1 497 ? -0.243 -17.625 -16.25 1 91.44 497 PRO A CA 1
ATOM 3826 C C . PRO A 1 497 ? -0.568 -16.594 -17.312 1 91.44 497 PRO A C 1
ATOM 3828 O O . PRO A 1 497 ? -1.516 -16.781 -18.094 1 91.44 497 PRO A O 1
ATOM 3831 N N . ASN A 1 498 ? 0.141 -15.5 -17.359 1 92.12 498 ASN A N 1
ATOM 3832 C CA . ASN A 1 498 ? 0.03 -14.531 -18.438 1 92.12 498 ASN A CA 1
ATOM 3833 C C . ASN A 1 498 ? 1.092 -14.758 -19.5 1 92.12 498 ASN A C 1
ATOM 3835 O O . ASN A 1 498 ? 1.922 -13.883 -19.766 1 92.12 498 ASN A O 1
ATOM 3839 N N . TYR A 1 499 ? 0.979 -15.906 -20.203 1 91.69 499 TYR A N 1
ATOM 3840 C CA . TYR A 1 499 ? 1.98 -16.344 -21.172 1 91.69 499 TYR A CA 1
ATOM 3841 C C . TYR A 1 499 ? 1.771 -15.664 -22.516 1 91.69 499 TYR A C 1
ATOM 3843 O O . TYR A 1 499 ? 0.633 -15.484 -22.953 1 91.69 499 TYR A O 1
ATOM 3851 N N . PRO A 1 500 ? 2.852 -15.328 -23.062 1 91 500 PRO A N 1
ATOM 3852 C CA . PRO A 1 500 ? 2.719 -14.828 -24.438 1 91 500 PRO A CA 1
ATOM 3853 C C . PRO A 1 500 ? 2.471 -15.945 -25.453 1 91 500 PRO A C 1
ATOM 3855 O O . PRO A 1 500 ? 3.123 -16.984 -25.406 1 91 500 PRO A O 1
ATOM 3858 N N . ASP A 1 501 ? 1.546 -15.805 -26.281 1 88.12 501 ASP A N 1
ATOM 3859 C CA . ASP A 1 501 ? 1.271 -16.641 -27.453 1 88.12 501 ASP A CA 1
ATOM 3860 C C . ASP A 1 501 ? 0.756 -18.016 -27.031 1 88.12 501 ASP A C 1
ATOM 3862 O O . ASP A 1 501 ? -0.454 -18.234 -26.953 1 88.12 501 ASP A O 1
ATOM 3866 N N . ASP A 1 502 ? 1.802 -18.984 -26.594 1 87.25 502 ASP A N 1
ATOM 3867 C CA . ASP A 1 502 ? 1.398 -20.375 -26.344 1 87.25 502 ASP A CA 1
ATOM 3868 C C . ASP A 1 502 ? 1.958 -20.891 -25.016 1 87.25 502 ASP A C 1
ATOM 3870 O O . ASP A 1 502 ? 3.15 -20.734 -24.75 1 87.25 502 ASP A O 1
ATOM 3874 N N . VAL A 1 503 ? 1.05 -21.484 -24.266 1 84.75 503 VAL A N 1
ATOM 3875 C CA . VAL A 1 503 ? 1.414 -22.031 -22.953 1 84.75 503 VAL A CA 1
ATOM 3876 C C . VAL A 1 503 ? 2.475 -23.109 -23.125 1 84.75 503 VAL A C 1
ATOM 3878 O O . VAL A 1 503 ? 3.268 -23.359 -22.219 1 84.75 503 VAL A O 1
ATOM 3881 N N . LYS A 1 504 ? 2.637 -23.719 -24.234 1 88.56 504 LYS A N 1
ATOM 3882 C CA . LYS A 1 504 ? 3.547 -24.844 -24.484 1 88.56 504 LYS A CA 1
ATOM 3883 C C . LYS A 1 504 ? 4.992 -24.359 -24.578 1 88.56 504 LYS A C 1
ATOM 3885 O O . LYS A 1 504 ? 5.926 -25.156 -24.469 1 88.56 504 LYS A O 1
ATOM 3890 N N . GLN A 1 505 ? 5.145 -23.031 -24.688 1 92.62 505 GLN A N 1
ATOM 3891 C CA . GLN A 1 505 ? 6.492 -22.469 -24.781 1 92.62 505 GLN A CA 1
ATOM 3892 C C . GLN A 1 505 ? 7.281 -22.734 -23.516 1 92.62 505 GLN A C 1
ATOM 3894 O O . GLN A 1 505 ? 8.5 -22.922 -23.547 1 92.62 505 GLN A O 1
ATOM 3899 N N . VAL A 1 506 ? 6.637 -22.766 -22.438 1 94.19 506 VAL A N 1
ATOM 3900 C CA . VAL A 1 506 ? 7.301 -23.078 -21.188 1 94.19 506 VAL A CA 1
ATOM 3901 C C . VAL A 1 506 ? 7.887 -24.484 -21.219 1 94.19 506 VAL A C 1
ATOM 3903 O O . VAL A 1 506 ? 9.047 -24.688 -20.859 1 94.19 506 VAL A O 1
ATOM 3906 N N . GLY A 1 507 ? 7.031 -25.422 -21.656 1 94.88 507 GLY A N 1
ATOM 3907 C CA . GLY A 1 507 ? 7.48 -26.797 -21.766 1 94.88 507 GLY A CA 1
ATOM 3908 C C . GLY A 1 507 ? 8.656 -26.984 -22.703 1 94.88 507 GLY A C 1
ATOM 3909 O O . GLY A 1 507 ? 9.57 -27.75 -22.422 1 94.88 507 GLY A O 1
ATOM 3910 N N . LYS A 1 508 ? 8.609 -26.203 -23.781 1 94.75 508 LYS A N 1
ATOM 3911 C CA . LYS A 1 508 ? 9.695 -26.281 -24.766 1 94.75 508 LYS A CA 1
ATOM 3912 C C . LYS A 1 508 ? 11.016 -25.828 -24.141 1 94.75 508 LYS A C 1
ATOM 3914 O O . LYS A 1 508 ? 12.047 -26.469 -24.344 1 94.75 508 LYS A O 1
ATOM 3919 N N . MET A 1 509 ? 11.008 -24.75 -23.438 1 96.94 509 MET A N 1
ATOM 3920 C CA . MET A 1 509 ? 12.211 -24.219 -22.812 1 96.94 509 MET A CA 1
ATOM 3921 C C . MET A 1 509 ? 12.734 -25.172 -21.75 1 96.94 509 MET A C 1
ATOM 3923 O O . MET A 1 509 ? 13.938 -25.438 -21.672 1 96.94 509 MET A O 1
ATOM 3927 N N . VAL A 1 510 ? 11.812 -25.719 -21 1 97.62 510 VAL A N 1
ATOM 3928 C CA . VAL A 1 510 ? 12.188 -26.609 -19.891 1 97.62 510 VAL A CA 1
ATOM 3929 C C . VAL A 1 510 ? 12.812 -27.891 -20.453 1 97.62 510 VAL A C 1
ATOM 3931 O O . VAL A 1 510 ? 13.82 -28.375 -19.938 1 97.62 510 VAL A O 1
ATOM 3934 N N . GLU A 1 511 ? 12.195 -28.453 -21.453 1 96.94 511 GLU A N 1
ATOM 3935 C CA . GLU A 1 511 ? 12.719 -29.672 -22.047 1 96.94 511 GLU A CA 1
ATOM 3936 C C . GLU A 1 511 ? 14.141 -29.469 -22.562 1 96.94 511 GLU A C 1
ATOM 3938 O O . GLU A 1 511 ? 15.008 -30.328 -22.375 1 96.94 511 GLU A O 1
ATOM 3943 N N . GLU A 1 512 ? 14.383 -28.344 -23.25 1 97.19 512 GLU A N 1
ATOM 3944 C CA . GLU A 1 512 ? 15.711 -28.016 -23.75 1 97.19 512 GLU A CA 1
ATOM 3945 C C . GLU A 1 512 ? 16.734 -27.969 -22.625 1 97.19 512 GLU A C 1
ATOM 3947 O O . GLU A 1 512 ? 17.875 -28.422 -22.797 1 97.19 512 GLU A O 1
ATOM 3952 N N . LEU A 1 513 ? 16.422 -27.391 -21.531 1 98.44 513 LEU A N 1
ATOM 3953 C CA . LEU A 1 513 ? 17.328 -27.25 -20.391 1 98.44 513 LEU A CA 1
ATOM 3954 C C . LEU A 1 513 ? 17.594 -28.594 -19.734 1 98.44 513 LEU A C 1
ATOM 3956 O O . LEU A 1 513 ? 18.719 -28.875 -19.328 1 98.44 513 LEU A O 1
ATOM 3960 N N . LEU A 1 514 ? 16.516 -29.391 -19.625 1 97.94 514 LEU A N 1
ATOM 3961 C CA . LEU A 1 514 ? 16.656 -30.719 -19.031 1 97.94 514 LEU A CA 1
ATOM 3962 C C . LEU A 1 514 ? 17.594 -31.578 -19.875 1 97.94 514 LEU A C 1
ATOM 3964 O O . LEU A 1 514 ? 18.438 -32.312 -19.328 1 97.94 514 LEU A O 1
ATOM 3968 N N . GLU A 1 515 ? 17.484 -31.484 -21.141 1 97.25 515 GLU A N 1
ATOM 3969 C CA . GLU A 1 515 ? 18.344 -32.25 -22.062 1 97.25 515 GLU A CA 1
ATOM 3970 C C . GLU A 1 515 ? 19.797 -31.781 -21.953 1 97.25 515 GLU A C 1
ATOM 3972 O O . GLU A 1 515 ? 20.719 -32.562 -22.266 1 97.25 515 GLU A O 1
ATOM 3977 N N . ARG A 1 516 ? 20.031 -30.641 -21.484 1 97.69 516 ARG A N 1
ATOM 3978 C CA . ARG A 1 516 ? 21.359 -30.062 -21.375 1 97.69 516 ARG A CA 1
ATOM 3979 C C . ARG A 1 516 ? 21.891 -30.172 -19.953 1 97.69 516 ARG A C 1
ATOM 3981 O O . ARG A 1 516 ? 22.859 -29.516 -19.594 1 97.69 516 ARG A O 1
ATOM 3988 N N . ASN A 1 517 ? 21.219 -30.859 -19.078 1 98 517 ASN A N 1
ATOM 3989 C CA . ASN A 1 517 ? 21.641 -31.25 -17.734 1 98 517 ASN A CA 1
ATOM 3990 C C . ASN A 1 517 ? 21.562 -30.078 -16.75 1 98 517 ASN A C 1
ATOM 3992 O O . ASN A 1 517 ? 22.375 -29.953 -15.844 1 98 517 ASN A O 1
ATOM 3996 N N . TYR A 1 518 ? 20.734 -29.141 -17.062 1 98.69 518 TYR A N 1
ATOM 3997 C CA . TYR A 1 518 ? 20.391 -28.156 -16.031 1 98.69 518 TYR A CA 1
ATOM 3998 C C . TYR A 1 518 ? 19.469 -28.75 -14.984 1 98.69 518 TYR A C 1
ATOM 4000 O O . TYR A 1 518 ? 18.719 -29.688 -15.266 1 98.69 518 TYR A O 1
ATOM 4008 N N . ILE A 1 519 ? 19.547 -28.266 -13.742 1 98.75 519 ILE A N 1
ATOM 4009 C CA . ILE A 1 519 ? 18.516 -28.547 -12.742 1 98.75 519 ILE A CA 1
ATOM 4010 C C . ILE A 1 519 ? 17.344 -27.594 -12.93 1 98.75 519 ILE A C 1
ATOM 4012 O O . ILE A 1 519 ? 17.516 -26.375 -12.914 1 98.75 519 ILE A O 1
ATOM 4016 N N . VAL A 1 520 ? 16.172 -28.141 -13.156 1 98.62 520 VAL A N 1
ATOM 4017 C CA . VAL A 1 520 ? 15.023 -27.266 -13.406 1 98.62 520 VAL A CA 1
ATOM 4018 C C . VAL A 1 520 ? 14.023 -27.391 -12.266 1 98.62 520 VAL A C 1
ATOM 4020 O O . VAL A 1 520 ? 13.664 -28.5 -11.852 1 98.62 520 VAL A O 1
ATOM 4023 N N . LEU A 1 521 ? 13.641 -26.281 -11.688 1 98.44 521 LEU A N 1
ATOM 4024 C CA . LEU A 1 521 ? 12.609 -26.203 -10.664 1 98.44 521 LEU A CA 1
ATOM 4025 C C . LEU A 1 521 ? 11.391 -25.438 -11.164 1 98.44 521 LEU A C 1
ATOM 4027 O O . LEU A 1 521 ? 11.5 -24.641 -12.109 1 98.44 521 LEU A O 1
ATOM 4031 N N . THR A 1 522 ? 10.25 -25.688 -10.562 1 97.75 522 THR A N 1
ATOM 4032 C CA . THR A 1 522 ? 9.031 -24.953 -10.922 1 97.75 522 THR A CA 1
ATOM 4033 C C . THR A 1 522 ? 8.086 -24.859 -9.727 1 97.75 522 THR A C 1
ATOM 4035 O O . THR A 1 522 ? 8.281 -25.547 -8.719 1 97.75 522 THR A O 1
ATOM 4038 N N . SER A 1 523 ? 7.133 -23.938 -9.758 1 96.88 523 SER A N 1
ATOM 4039 C CA . SER A 1 523 ? 6.105 -23.734 -8.742 1 96.88 523 SER A CA 1
ATOM 4040 C C . SER A 1 523 ? 4.918 -22.969 -9.305 1 96.88 523 SER A C 1
ATOM 4042 O O . SER A 1 523 ? 4.992 -22.422 -10.406 1 96.88 523 SER A O 1
ATOM 4044 N N . GLY A 1 524 ? 3.822 -22.969 -8.594 1 95.19 524 GLY A N 1
ATOM 4045 C CA . GLY A 1 524 ? 2.674 -22.125 -8.875 1 95.19 524 GLY A CA 1
ATOM 4046 C C . GLY A 1 524 ? 1.991 -22.469 -10.188 1 95.19 524 GLY A C 1
ATOM 4047 O O . GLY A 1 524 ? 1.938 -23.625 -10.586 1 95.19 524 GLY A O 1
ATOM 4048 N N . CYS A 1 525 ? 1.513 -21.453 -10.852 1 95.12 525 CYS A N 1
ATOM 4049 C CA . CYS A 1 525 ? 0.729 -21.625 -12.07 1 95.12 525 CYS A CA 1
ATOM 4050 C C . CYS A 1 525 ? 1.597 -22.156 -13.203 1 95.12 525 CYS A C 1
ATOM 4052 O O . CYS A 1 525 ? 1.123 -22.922 -14.047 1 95.12 525 CYS A O 1
ATOM 4054 N N . THR A 1 526 ? 2.844 -21.781 -13.203 1 95.81 526 THR A N 1
ATOM 4055 C CA . THR A 1 526 ? 3.74 -22.25 -14.258 1 95.81 526 THR A CA 1
ATOM 4056 C C . THR A 1 526 ? 3.949 -23.75 -14.164 1 95.81 526 THR A C 1
ATOM 4058 O O . THR A 1 526 ? 4.074 -24.438 -15.18 1 95.81 526 THR A O 1
ATOM 4061 N N . ALA A 1 527 ? 3.961 -24.219 -12.945 1 96.19 527 ALA A N 1
ATOM 4062 C CA . ALA A 1 527 ? 4.066 -25.672 -12.758 1 96.19 527 ALA A CA 1
ATOM 4063 C C . ALA A 1 527 ? 2.875 -26.391 -13.383 1 96.19 527 ALA A C 1
ATOM 4065 O O . ALA A 1 527 ? 3.014 -27.5 -13.898 1 96.19 527 ALA A O 1
ATOM 4066 N N . MET A 1 528 ? 1.72 -25.797 -13.359 1 94.5 528 MET A N 1
ATOM 4067 C CA . MET A 1 528 ? 0.532 -26.375 -13.977 1 94.5 528 MET A CA 1
ATOM 4068 C C . MET A 1 528 ? 0.636 -26.328 -15.5 1 94.5 528 MET A C 1
ATOM 4070 O O . MET A 1 528 ? 0.248 -27.266 -16.188 1 94.5 528 MET A O 1
ATOM 4074 N N . ALA A 1 529 ? 1.182 -25.219 -15.969 1 92 529 ALA A N 1
ATOM 4075 C CA . ALA A 1 529 ? 1.359 -25.062 -17.406 1 92 529 ALA A CA 1
ATOM 4076 C C . ALA A 1 529 ? 2.277 -26.156 -17.969 1 92 529 ALA A C 1
ATOM 4078 O O . ALA A 1 529 ? 2.068 -26.641 -19.078 1 92 529 ALA A O 1
ATOM 4079 N N . LEU A 1 530 ? 3.26 -26.469 -17.234 1 93.88 530 LEU A N 1
ATOM 4080 C CA . LEU A 1 530 ? 4.184 -27.516 -17.656 1 93.88 530 LEU A CA 1
ATOM 4081 C C . LEU A 1 530 ? 3.455 -28.859 -17.812 1 93.88 530 LEU A C 1
ATOM 4083 O O . LEU A 1 530 ? 3.826 -29.672 -18.656 1 93.88 530 LEU A O 1
ATOM 4087 N N . GLY A 1 531 ? 2.457 -29.047 -17.016 1 92.56 531 GLY A N 1
ATOM 4088 C CA . GLY A 1 531 ? 1.672 -30.266 -17.094 1 92.56 531 GLY A CA 1
ATOM 4089 C C . GLY A 1 531 ? 0.856 -30.375 -18.375 1 92.56 531 GLY A C 1
ATOM 4090 O O . GLY A 1 531 ? 0.439 -31.453 -18.766 1 92.56 531 GLY A O 1
ATOM 4091 N N . MET A 1 532 ? 0.684 -29.297 -19.016 1 90.12 532 MET A N 1
ATOM 4092 C CA . MET A 1 532 ? -0.13 -29.266 -20.234 1 90.12 532 MET A CA 1
ATOM 4093 C C . MET A 1 532 ? 0.724 -29.516 -21.469 1 90.12 532 MET A C 1
ATOM 4095 O O . MET A 1 532 ? 0.202 -29.609 -22.578 1 90.12 532 MET A O 1
ATOM 4099 N N . TYR A 1 533 ? 2.016 -29.641 -21.312 1 92.69 533 TYR A N 1
ATOM 4100 C CA . TYR A 1 533 ? 2.963 -29.938 -22.375 1 92.69 533 TYR A CA 1
ATOM 4101 C C . TYR A 1 533 ? 3.318 -31.406 -22.406 1 92.69 533 TYR A C 1
ATOM 4103 O O . TYR A 1 533 ? 3.809 -31.953 -21.422 1 92.69 533 TYR A O 1
ATOM 4111 N N . THR A 1 534 ? 3.029 -32.062 -23.578 1 91.19 534 THR A N 1
ATOM 4112 C CA . THR A 1 534 ? 3.344 -33.469 -23.734 1 91.19 534 THR A CA 1
ATOM 4113 C C . THR A 1 534 ? 4.281 -33.688 -24.922 1 91.19 534 THR A C 1
ATOM 4115 O O . THR A 1 534 ? 4.27 -32.906 -25.875 1 91.19 534 THR A O 1
ATOM 4118 N N . ASP A 1 535 ? 5.043 -34.688 -24.828 1 86.75 535 ASP A N 1
ATOM 4119 C CA . ASP A 1 535 ? 5.926 -35.031 -25.938 1 86.75 535 ASP A CA 1
ATOM 4120 C C . ASP A 1 535 ? 5.191 -35.844 -26.984 1 86.75 535 ASP A C 1
ATOM 4122 O O . ASP A 1 535 ? 3.959 -35.906 -26.984 1 86.75 535 ASP A O 1
ATOM 4126 N N . GLU A 1 536 ? 5.984 -36.438 -27.922 1 85.56 536 GLU A N 1
ATOM 4127 C CA . GLU A 1 536 ? 5.418 -37.188 -29.047 1 85.56 536 GLU A CA 1
ATOM 4128 C C . GLU A 1 536 ? 4.707 -38.438 -28.562 1 85.56 536 GLU A C 1
ATOM 4130 O O . GLU A 1 536 ? 3.768 -38.906 -29.219 1 85.56 536 GLU A O 1
ATOM 4135 N N . ASP A 1 537 ? 5.07 -38.969 -27.438 1 88.88 537 ASP A N 1
ATOM 4136 C CA . ASP A 1 537 ? 4.477 -40.188 -26.906 1 88.88 537 ASP A CA 1
ATOM 4137 C C . ASP A 1 537 ? 3.318 -39.875 -25.953 1 88.88 537 ASP A C 1
ATOM 4139 O O . ASP A 1 537 ? 2.758 -40.75 -25.328 1 88.88 537 ASP A O 1
ATOM 4143 N N . GLY A 1 538 ? 3.068 -38.594 -25.781 1 87.94 538 GLY A N 1
ATOM 4144 C CA . GLY A 1 538 ? 1.955 -38.188 -24.938 1 87.94 538 GLY A CA 1
ATOM 4145 C C . GLY A 1 538 ? 2.322 -38.094 -23.469 1 87.94 538 GLY A C 1
ATOM 4146 O O . GLY A 1 538 ? 1.445 -38 -22.609 1 87.94 538 GLY A O 1
ATOM 4147 N N . LYS A 1 539 ? 3.588 -38.125 -23.172 1 93.06 539 LYS A N 1
ATOM 4148 C CA . LYS A 1 539 ? 4.043 -38.031 -21.781 1 93.06 539 LYS A CA 1
ATOM 4149 C C . LYS A 1 539 ? 4.383 -36.594 -21.406 1 93.06 539 LYS A C 1
ATOM 4151 O O . LYS A 1 539 ? 4.941 -35.844 -22.203 1 93.06 539 LYS A O 1
ATOM 4156 N N . THR A 1 540 ? 3.967 -36.281 -20.234 1 95.06 540 THR A N 1
ATOM 4157 C CA . THR A 1 540 ? 4.367 -35 -19.703 1 95.06 540 THR A CA 1
ATOM 4158 C C . THR A 1 540 ? 5.832 -35 -19.281 1 95.06 540 THR A C 1
ATOM 4160 O O . THR A 1 540 ? 6.43 -36.062 -19.125 1 95.06 540 THR A O 1
ATOM 4163 N N . LEU A 1 541 ? 6.434 -33.844 -19.047 1 96.19 541 LEU A N 1
ATOM 4164 C CA . LEU A 1 541 ? 7.82 -33.75 -18.594 1 96.19 541 LEU A CA 1
ATOM 4165 C C . LEU A 1 541 ? 7.965 -34.312 -17.188 1 96.19 541 LEU A C 1
ATOM 4167 O O . LEU A 1 541 ? 9.031 -34.812 -16.812 1 96.19 541 LEU A O 1
ATOM 4171 N N . TYR A 1 542 ? 6.852 -34.312 -16.453 1 96.38 542 TYR A N 1
ATOM 4172 C CA . TYR A 1 542 ? 6.855 -34.875 -15.102 1 96.38 542 TYR A CA 1
ATOM 4173 C C . TYR A 1 542 ? 7.012 -36.406 -15.148 1 96.38 542 TYR A C 1
ATOM 4175 O O . TYR A 1 542 ? 7.609 -37 -14.242 1 96.38 542 TYR A O 1
ATOM 4183 N N . GLU A 1 543 ? 6.445 -37 -16.109 1 95.5 543 GLU A N 1
ATOM 4184 C CA . GLU A 1 543 ? 6.535 -38.469 -16.281 1 95.5 543 GLU A CA 1
ATOM 4185 C C . GLU A 1 543 ? 7.902 -38.875 -16.812 1 95.5 543 GLU A C 1
ATOM 4187 O O . GLU A 1 543 ? 8.383 -39.969 -16.516 1 95.5 543 GLU A O 1
ATOM 4192 N N . LYS A 1 544 ? 8.477 -38.031 -17.516 1 95.44 544 LYS A N 1
ATOM 4193 C CA . LYS A 1 544 ? 9.703 -38.344 -18.234 1 95.44 544 LYS A CA 1
ATOM 4194 C C . LYS A 1 544 ? 10.93 -38.156 -17.359 1 95.44 544 LYS A C 1
ATOM 4196 O O . LYS A 1 544 ? 11.922 -38.875 -17.484 1 95.44 544 LYS A O 1
ATOM 4201 N N . TYR A 1 545 ? 10.93 -37.156 -16.484 1 96.38 545 TYR A N 1
ATOM 4202 C CA . TYR A 1 545 ? 12.117 -36.781 -15.742 1 96.38 545 TYR A CA 1
ATOM 4203 C C . TYR A 1 545 ? 11.914 -37 -14.25 1 96.38 545 TYR A C 1
ATOM 4205 O O . TYR A 1 545 ? 10.805 -36.844 -13.742 1 96.38 545 TYR A O 1
ATOM 4213 N N . GLU A 1 546 ? 12.945 -37.219 -13.523 1 95.69 546 GLU A N 1
ATOM 4214 C CA . GLU A 1 546 ? 12.898 -37.562 -12.109 1 95.69 546 GLU A CA 1
ATOM 4215 C C . GLU A 1 546 ? 12.719 -36.344 -11.234 1 95.69 546 GLU A C 1
ATOM 4217 O O . GLU A 1 546 ? 13.125 -35.25 -11.609 1 95.69 546 GLU A O 1
ATOM 4222 N N . ASP A 1 547 ? 12.148 -36.656 -10.094 1 95.88 547 ASP A N 1
ATOM 4223 C CA . ASP A 1 547 ? 11.938 -35.625 -9.078 1 95.88 547 ASP A CA 1
ATOM 4224 C C . ASP A 1 547 ? 13.117 -35.562 -8.109 1 95.88 547 ASP A C 1
ATOM 4226 O O . ASP A 1 547 ? 12.984 -35.938 -6.941 1 95.88 547 ASP A O 1
ATOM 4230 N N . ARG A 1 548 ? 14.234 -35.031 -8.555 1 96.88 548 ARG A N 1
ATOM 4231 C CA . ARG A 1 548 ? 15.445 -34.875 -7.762 1 96.88 548 ARG A CA 1
ATOM 4232 C C . ARG A 1 548 ? 16.141 -33.562 -8.07 1 96.88 548 ARG A C 1
ATOM 4234 O O . ARG A 1 548 ? 16.109 -33.094 -9.211 1 96.88 548 ARG A O 1
ATOM 4241 N N . PHE A 1 549 ? 16.688 -32.969 -7.016 1 98 549 PHE A N 1
ATOM 4242 C CA . PHE A 1 549 ? 17.516 -31.797 -7.227 1 98 549 PHE A CA 1
ATOM 4243 C C . PHE A 1 549 ? 18.906 -32.188 -7.723 1 98 549 PHE A C 1
ATOM 4245 O O . PHE A 1 549 ? 19.859 -32.219 -6.953 1 98 549 PHE A O 1
ATOM 4252 N N . ASP A 1 550 ? 18.969 -32.5 -9.008 1 98.06 550 ASP A N 1
ATOM 4253 C CA . ASP A 1 550 ? 20.172 -33 -9.648 1 98.06 550 ASP A CA 1
ATOM 4254 C C . ASP A 1 550 ? 20.172 -32.688 -11.148 1 98.06 550 ASP A C 1
ATOM 4256 O O . ASP A 1 550 ? 19.172 -32.219 -11.68 1 98.06 550 ASP A O 1
ATOM 4260 N N . ALA A 1 551 ? 21.297 -32.938 -11.789 1 98.19 551 ALA A N 1
ATOM 4261 C CA . ALA A 1 551 ? 21.469 -32.625 -13.203 1 98.19 551 ALA A CA 1
ATOM 4262 C C . ALA A 1 551 ? 20.438 -33.344 -14.055 1 98.19 551 ALA A C 1
ATOM 4264 O O . ALA A 1 551 ? 20.234 -34.562 -13.922 1 98.19 551 ALA A O 1
ATOM 4265 N N . GLY A 1 552 ? 19.688 -32.594 -14.836 1 98.06 552 GLY A N 1
ATOM 4266 C CA . GLY A 1 552 ? 18.719 -33.125 -15.773 1 98.06 552 GLY A CA 1
ATOM 4267 C C . GLY A 1 552 ? 17.438 -33.594 -15.102 1 98.06 552 GLY A C 1
ATOM 4268 O O . GLY A 1 552 ? 16.75 -34.469 -15.625 1 98.06 552 GLY A O 1
ATOM 4269 N N . CYS A 1 553 ? 17.156 -33.094 -13.992 1 98.12 553 CYS A N 1
ATOM 4270 C CA . CYS A 1 553 ? 15.938 -33.469 -13.281 1 98.12 553 CYS A CA 1
ATOM 4271 C C . CYS A 1 553 ? 14.992 -32.281 -13.133 1 98.12 553 CYS A C 1
ATOM 4273 O O . CYS A 1 553 ? 15.391 -31.141 -13.328 1 98.12 553 CYS A O 1
ATOM 4275 N N . LEU A 1 554 ? 13.703 -32.625 -12.875 1 97.88 554 LEU A N 1
ATOM 4276 C CA . LEU A 1 554 ? 12.633 -31.625 -12.797 1 97.88 554 LEU A CA 1
ATOM 4277 C C . LEU A 1 554 ? 11.93 -31.688 -11.445 1 97.88 554 LEU A C 1
ATOM 4279 O O . LEU A 1 554 ? 11.344 -32.719 -11.094 1 97.88 554 LEU A O 1
ATOM 4283 N N . VAL A 1 555 ? 11.977 -30.562 -10.711 1 97.88 555 VAL A N 1
ATOM 4284 C CA . VAL A 1 555 ? 11.43 -30.531 -9.359 1 97.88 555 VAL A CA 1
ATOM 4285 C C . VAL A 1 555 ? 10.281 -29.531 -9.289 1 97.88 555 VAL A C 1
ATOM 4287 O O . VAL A 1 555 ? 10.438 -28.375 -9.695 1 97.88 555 VAL A O 1
ATOM 4290 N N . ASN A 1 556 ? 9.117 -29.953 -8.844 1 97.75 556 ASN A N 1
ATOM 4291 C CA . ASN A 1 556 ? 8.023 -29.062 -8.461 1 97.75 556 ASN A CA 1
ATOM 4292 C C . ASN A 1 556 ? 7.973 -28.859 -6.945 1 97.75 556 ASN A C 1
ATOM 4294 O O . ASN A 1 556 ? 7.738 -29.812 -6.195 1 97.75 556 ASN A O 1
ATOM 4298 N N . THR A 1 557 ? 8.125 -27.578 -6.531 1 97.75 557 THR A N 1
ATOM 4299 C CA . THR A 1 557 ? 8.172 -27.328 -5.098 1 97.75 557 THR A CA 1
ATOM 4300 C C . THR A 1 557 ? 6.773 -27.094 -4.539 1 97.75 557 THR A C 1
ATOM 4302 O O . THR A 1 557 ? 6.562 -27.172 -3.326 1 97.75 557 THR A O 1
ATOM 4305 N N . GLY A 1 558 ? 5.832 -26.719 -5.418 1 96.75 558 GLY A N 1
ATOM 4306 C CA . GLY A 1 558 ? 4.473 -26.578 -4.922 1 96.75 558 GLY A CA 1
ATOM 4307 C C . GLY A 1 558 ? 3.834 -25.25 -5.312 1 96.75 558 GLY A C 1
ATOM 4308 O O . GLY A 1 558 ? 3.824 -24.891 -6.488 1 96.75 558 GLY A O 1
ATOM 4309 N N . SER A 1 559 ? 3.262 -24.578 -4.289 1 96.62 559 SER A N 1
ATOM 4310 C CA . SER A 1 559 ? 2.518 -23.328 -4.5 1 96.62 559 SER A CA 1
ATOM 4311 C C . SER A 1 559 ? 3.453 -22.125 -4.559 1 96.62 559 SER A C 1
ATOM 4313 O O . SER A 1 559 ? 4.672 -22.281 -4.477 1 96.62 559 SER A O 1
ATOM 4315 N N . CYS A 1 560 ? 2.91 -20.906 -4.676 1 95.62 560 CYS A N 1
ATOM 4316 C CA . CYS A 1 560 ? 3.707 -19.688 -4.77 1 95.62 560 CYS A CA 1
ATOM 4317 C C . CYS A 1 560 ? 4.574 -19.5 -3.529 1 95.62 560 CYS A C 1
ATOM 4319 O O . CYS A 1 560 ? 5.691 -19 -3.617 1 95.62 560 CYS A O 1
ATOM 4321 N N . VAL A 1 561 ? 4.027 -19.875 -2.389 1 97.69 561 VAL A N 1
ATOM 4322 C CA . VAL A 1 561 ? 4.789 -19.688 -1.16 1 97.69 561 VAL A CA 1
ATOM 4323 C C . VAL A 1 561 ? 5.93 -20.703 -1.102 1 97.69 561 VAL A C 1
ATOM 4325 O O . VAL A 1 561 ? 6.93 -20.484 -0.411 1 97.69 561 VAL A O 1
ATOM 4328 N N . SER A 1 562 ? 5.883 -21.781 -1.883 1 97.88 562 SER A N 1
ATOM 4329 C CA . SER A 1 562 ? 6.934 -22.797 -1.917 1 97.88 562 SER A CA 1
ATOM 4330 C C . SER A 1 562 ? 8.156 -22.297 -2.686 1 97.88 562 SER A C 1
ATOM 4332 O O . SER A 1 562 ? 9.195 -22.969 -2.705 1 97.88 562 SER A O 1
ATOM 4334 N N . ASN A 1 563 ? 8.07 -21.109 -3.328 1 98.31 563 ASN A N 1
ATOM 4335 C CA . ASN A 1 563 ? 9.266 -20.5 -3.91 1 98.31 563 ASN A CA 1
ATOM 4336 C C . ASN A 1 563 ? 10.352 -20.297 -2.863 1 98.31 563 ASN A C 1
ATOM 4338 O O . ASN A 1 563 ? 11.531 -20.172 -3.205 1 98.31 563 ASN A O 1
ATOM 4342 N N . ALA A 1 564 ? 9.961 -20.281 -1.629 1 98.44 564 ALA A N 1
ATOM 4343 C CA . ALA A 1 564 ? 10.93 -20.172 -0.544 1 98.44 564 ALA A CA 1
ATOM 4344 C C . ALA A 1 564 ? 11.969 -21.281 -0.609 1 98.44 564 ALA A C 1
ATOM 4346 O O . ALA A 1 564 ? 13.133 -21.078 -0.274 1 98.44 564 ALA A O 1
ATOM 4347 N N . HIS A 1 565 ? 11.555 -22.469 -1.019 1 98.25 565 HIS A N 1
ATOM 4348 C CA . HIS A 1 565 ? 12.453 -23.625 -1.065 1 98.25 565 HIS A CA 1
ATOM 4349 C C . HIS A 1 565 ? 13.422 -23.516 -2.242 1 98.25 565 HIS A C 1
ATOM 4351 O O . HIS A 1 565 ? 14.523 -24.062 -2.195 1 98.25 565 HIS A O 1
ATOM 4357 N N . ILE A 1 566 ? 12.969 -22.844 -3.309 1 98.5 566 ILE A N 1
ATOM 4358 C CA . ILE A 1 566 ? 13.859 -22.594 -4.434 1 98.5 566 ILE A CA 1
ATOM 4359 C C . ILE A 1 566 ? 14.992 -21.672 -3.996 1 98.5 566 ILE A C 1
ATOM 4361 O O . ILE A 1 566 ? 16.172 -21.969 -4.223 1 98.5 566 ILE A O 1
ATOM 4365 N N . LEU A 1 567 ? 14.602 -20.547 -3.393 1 98.69 567 LEU A N 1
ATOM 4366 C CA . LEU A 1 567 ? 15.609 -19.641 -2.84 1 98.69 567 LEU A CA 1
ATOM 4367 C C . LEU A 1 567 ? 16.438 -20.328 -1.763 1 98.69 567 LEU A C 1
ATOM 4369 O O . LEU A 1 567 ? 17.656 -20.141 -1.688 1 98.69 567 LEU A O 1
ATOM 4373 N N . GLY A 1 568 ? 15.75 -21.109 -0.936 1 98.44 568 GLY A N 1
ATOM 4374 C CA . GLY A 1 568 ? 16.406 -21.859 0.128 1 98.44 568 GLY A CA 1
ATOM 4375 C C . GLY A 1 568 ? 17.5 -22.766 -0.375 1 98.44 568 GLY A C 1
ATOM 4376 O O . GLY A 1 568 ? 18.531 -22.953 0.298 1 98.44 568 GLY A O 1
ATOM 4377 N N . ALA A 1 569 ? 17.297 -23.359 -1.521 1 98.38 569 ALA A N 1
ATOM 4378 C CA . ALA A 1 569 ? 18.312 -24.234 -2.098 1 98.38 569 ALA A CA 1
ATOM 4379 C C . ALA A 1 569 ? 19.609 -23.469 -2.355 1 98.38 569 ALA A C 1
ATOM 4381 O O . ALA A 1 569 ? 20.703 -23.984 -2.092 1 98.38 569 ALA A O 1
ATOM 4382 N N . CYS A 1 570 ? 19.5 -22.234 -2.893 1 98.44 570 CYS A N 1
ATOM 4383 C CA . CYS A 1 570 ? 20.672 -21.406 -3.127 1 98.44 570 CYS A CA 1
ATOM 4384 C C . CYS A 1 570 ? 21.375 -21.078 -1.816 1 98.44 570 CYS A C 1
ATOM 4386 O O . CYS A 1 570 ? 22.609 -21.141 -1.728 1 98.44 570 CYS A O 1
ATOM 4388 N N . ILE A 1 571 ? 20.625 -20.75 -0.799 1 98.69 571 ILE A N 1
ATOM 4389 C CA . ILE A 1 571 ? 21.172 -20.391 0.506 1 98.69 571 ILE A CA 1
ATOM 4390 C C . ILE A 1 571 ? 21.828 -21.609 1.14 1 98.69 571 ILE A C 1
ATOM 4392 O O . ILE A 1 571 ? 22.891 -21.5 1.751 1 98.69 571 ILE A O 1
ATOM 4396 N N . LYS A 1 572 ? 21.219 -22.781 0.97 1 98.25 572 LYS A N 1
ATOM 4397 C CA . LYS A 1 572 ? 21.734 -24.031 1.525 1 98.25 572 LYS A CA 1
ATOM 4398 C C . LYS A 1 572 ? 23.062 -24.406 0.879 1 98.25 572 LYS A C 1
ATOM 4400 O O . LYS A 1 572 ? 23.938 -24.969 1.534 1 98.25 572 LYS A O 1
ATOM 4405 N N . ILE A 1 573 ? 23.188 -24.156 -0.422 1 98.25 573 ILE A N 1
ATOM 4406 C CA . ILE A 1 573 ? 24.469 -24.422 -1.08 1 98.25 573 ILE A CA 1
ATOM 4407 C C . ILE A 1 573 ? 25.578 -23.609 -0.409 1 98.25 573 ILE A C 1
ATOM 4409 O O . ILE A 1 573 ? 26.656 -24.141 -0.133 1 98.25 573 ILE A O 1
ATOM 4413 N N . ALA A 1 574 ? 25.312 -22.328 -0.141 1 97.75 574 ALA A N 1
ATOM 4414 C CA . ALA A 1 574 ? 26.281 -21.484 0.552 1 97.75 574 ALA A CA 1
ATOM 4415 C C . ALA A 1 574 ? 26.547 -22 1.958 1 97.75 574 ALA A C 1
ATOM 4417 O O . ALA A 1 574 ? 27.703 -22.031 2.4 1 97.75 574 ALA A O 1
ATOM 4418 N N . ALA A 1 575 ? 25.562 -22.453 2.65 1 97.38 575 ALA A N 1
ATOM 4419 C CA . ALA A 1 575 ? 25.672 -22.859 4.047 1 97.38 575 ALA A CA 1
ATOM 4420 C C . ALA A 1 575 ? 26.328 -24.234 4.172 1 97.38 575 ALA A C 1
ATOM 4422 O O . ALA A 1 575 ? 27.156 -24.453 5.051 1 97.38 575 ALA A O 1
ATOM 4423 N N . ILE A 1 576 ? 25.906 -25.219 3.35 1 96.62 576 ILE A N 1
ATOM 4424 C CA . ILE A 1 576 ? 26.312 -26.609 3.496 1 96.62 576 ILE A CA 1
ATOM 4425 C C . ILE A 1 576 ? 27.625 -26.844 2.766 1 96.62 576 ILE A C 1
ATOM 4427 O O . ILE A 1 576 ? 28.578 -27.391 3.34 1 96.62 576 ILE A O 1
ATOM 4431 N N . PHE A 1 577 ? 27.688 -26.422 1.57 1 95.06 577 PHE A N 1
ATOM 4432 C CA . PHE A 1 577 ? 28.891 -26.672 0.783 1 95.06 577 PHE A CA 1
ATOM 4433 C C . PHE A 1 577 ? 30.016 -25.734 1.187 1 95.06 577 PHE A C 1
ATOM 4435 O O . PHE A 1 577 ? 31.156 -26.172 1.408 1 95.06 577 PHE A O 1
ATOM 4442 N N . ALA A 1 578 ? 29.719 -24.438 1.283 1 94.44 578 ALA A N 1
ATOM 4443 C CA . ALA A 1 578 ? 30.75 -23.438 1.547 1 94.44 578 ALA A CA 1
ATOM 4444 C C . ALA A 1 578 ? 30.859 -23.141 3.039 1 94.44 578 ALA A C 1
ATOM 4446 O O . ALA A 1 578 ? 31.734 -22.375 3.465 1 94.44 578 ALA A O 1
ATOM 4447 N N . LYS A 1 579 ? 29.984 -23.688 3.881 1 95.38 579 LYS A N 1
ATOM 4448 C CA . LYS A 1 579 ? 30 -23.578 5.336 1 95.38 579 LYS A CA 1
ATOM 4449 C C . LYS A 1 579 ? 29.906 -22.109 5.777 1 95.38 579 LYS A C 1
ATOM 4451 O O . LYS A 1 579 ? 30.562 -21.703 6.727 1 95.38 579 LYS A O 1
ATOM 4456 N N . LYS A 1 580 ? 29.188 -21.359 5.008 1 95.94 580 LYS A N 1
ATOM 4457 C CA . LYS A 1 580 ? 28.938 -19.984 5.414 1 95.94 580 LYS A CA 1
ATOM 4458 C C . LYS A 1 580 ? 27.875 -19.922 6.516 1 95.94 580 LYS A C 1
ATOM 4460 O O . LYS A 1 580 ? 26.844 -20.594 6.43 1 95.94 580 LYS A O 1
ATOM 4465 N N . PRO A 1 581 ? 28.141 -19.172 7.551 1 96.31 581 PRO A N 1
ATOM 4466 C CA . PRO A 1 581 ? 27.109 -19.016 8.586 1 96.31 581 PRO A CA 1
ATOM 4467 C C . PRO A 1 581 ? 25.875 -18.266 8.094 1 96.31 581 PRO A C 1
ATOM 4469 O O . PRO A 1 581 ? 26 -17.312 7.32 1 96.31 581 PRO A O 1
ATOM 4472 N N . LEU A 1 582 ? 24.719 -18.656 8.539 1 97.38 582 LEU A N 1
ATOM 4473 C CA . LEU A 1 582 ? 23.484 -18.078 8 1 97.38 582 LEU A CA 1
ATOM 4474 C C . LEU A 1 582 ? 22.969 -16.969 8.906 1 97.38 582 LEU A C 1
ATOM 4476 O O . LEU A 1 582 ? 22.516 -15.93 8.43 1 97.38 582 LEU A O 1
ATOM 4480 N N . LYS A 1 583 ? 23.016 -17.047 10.219 1 97 583 LYS A N 1
ATOM 4481 C CA . LYS A 1 583 ? 22.297 -16.188 11.148 1 97 583 LYS A CA 1
ATOM 4482 C C . LYS A 1 583 ? 22.688 -14.727 10.953 1 97 583 LYS A C 1
ATOM 4484 O O . LYS A 1 583 ? 23.828 -14.344 11.227 1 97 583 LYS A O 1
ATOM 4489 N N . GLY A 1 584 ? 21.656 -13.977 10.516 1 96.94 584 GLY A N 1
ATOM 4490 C CA . GLY A 1 584 ? 21.828 -12.539 10.352 1 96.94 584 GLY A CA 1
ATOM 4491 C C . GLY A 1 584 ? 22.875 -12.172 9.32 1 96.94 584 GLY A C 1
ATOM 4492 O O . GLY A 1 584 ? 23.469 -11.094 9.383 1 96.94 584 GLY A O 1
ATOM 4493 N N . ASN A 1 585 ? 23.172 -13.023 8.352 1 97.81 585 ASN A N 1
ATOM 4494 C CA . ASN A 1 585 ? 24.312 -12.875 7.453 1 97.81 585 ASN A CA 1
ATOM 4495 C C . ASN A 1 585 ? 23.859 -12.688 6.008 1 97.81 585 ASN A C 1
ATOM 4497 O O . ASN A 1 585 ? 24.422 -13.305 5.098 1 97.81 585 ASN A O 1
ATOM 4501 N N . PHE A 1 586 ? 23 -11.82 5.754 1 98.38 586 PHE A N 1
ATOM 4502 C CA . PHE A 1 586 ? 22.375 -11.641 4.445 1 98.38 586 PHE A CA 1
ATOM 4503 C C . PHE A 1 586 ? 23.422 -11.25 3.404 1 98.38 586 PHE A C 1
ATOM 4505 O O . PHE A 1 586 ? 23.484 -11.852 2.334 1 98.38 586 PHE A O 1
ATOM 4512 N N . LYS A 1 587 ? 24.25 -10.266 3.598 1 97.25 587 LYS A N 1
ATOM 4513 C CA . LYS A 1 587 ? 25.141 -9.688 2.596 1 97.25 587 LYS A CA 1
ATOM 4514 C C . LYS A 1 587 ? 26.141 -10.727 2.08 1 97.25 587 LYS A C 1
ATOM 4516 O O . LYS A 1 587 ? 26.359 -10.836 0.873 1 97.25 587 LYS A O 1
ATOM 4521 N N . GLU A 1 588 ? 26.672 -11.453 2.994 1 97.19 588 GLU A N 1
ATOM 4522 C CA . GLU A 1 588 ? 27.641 -12.469 2.604 1 97.19 588 GLU A CA 1
ATOM 4523 C C . GLU A 1 588 ? 27 -13.578 1.78 1 97.19 588 GLU A C 1
ATOM 4525 O O . GLU A 1 588 ? 27.578 -14.047 0.801 1 97.19 588 GLU A O 1
ATOM 4530 N N . ILE A 1 589 ? 25.844 -13.961 2.201 1 98.5 589 ILE A N 1
ATOM 4531 C CA . ILE A 1 589 ? 25.156 -15.039 1.507 1 98.5 589 ILE A CA 1
ATOM 4532 C C . ILE A 1 589 ? 24.719 -14.57 0.119 1 98.5 589 ILE A C 1
ATOM 4534 O O . ILE A 1 589 ? 24.875 -15.297 -0.864 1 98.5 589 ILE A O 1
ATOM 4538 N N . ALA A 1 590 ? 24.172 -13.359 0.011 1 98.69 590 ALA A N 1
ATOM 4539 C CA . ALA A 1 590 ? 23.75 -12.805 -1.276 1 98.69 590 ALA A CA 1
ATOM 4540 C C . ALA A 1 590 ? 24.953 -12.656 -2.219 1 98.69 590 ALA A C 1
ATOM 4542 O O . ALA A 1 590 ? 24.844 -12.945 -3.414 1 98.69 590 ALA A O 1
ATOM 4543 N N . ASP A 1 591 ? 26.047 -12.211 -1.681 1 98 591 ASP A N 1
ATOM 4544 C CA . ASP A 1 591 ? 27.281 -12.07 -2.445 1 98 591 ASP A CA 1
ATOM 4545 C C . ASP A 1 591 ? 27.766 -13.422 -2.975 1 98 591 ASP A C 1
ATOM 4547 O O . ASP A 1 591 ? 28.172 -13.531 -4.129 1 98 591 ASP A O 1
ATOM 4551 N N . TYR A 1 592 ? 27.703 -14.422 -2.096 1 97.88 592 TYR A N 1
ATOM 4552 C CA . TYR A 1 592 ? 28.094 -15.766 -2.498 1 97.88 592 TYR A CA 1
ATOM 4553 C C . TYR A 1 592 ? 27.219 -16.281 -3.633 1 97.88 592 TYR A C 1
ATOM 4555 O O . TYR A 1 592 ? 27.719 -16.828 -4.613 1 97.88 592 TYR A O 1
ATOM 4563 N N . ILE A 1 593 ? 25.969 -16.078 -3.512 1 98.5 593 ILE A N 1
ATOM 4564 C CA . ILE A 1 593 ? 25.016 -16.547 -4.516 1 98.5 593 ILE A CA 1
ATOM 4565 C C . ILE A 1 593 ? 25.281 -15.844 -5.844 1 98.5 593 ILE A C 1
ATOM 4567 O O . ILE A 1 593 ? 25.344 -16.484 -6.895 1 98.5 593 ILE A O 1
ATOM 4571 N N . LEU A 1 594 ? 25.453 -14.547 -5.805 1 98.25 594 LEU A N 1
ATOM 4572 C CA . LEU A 1 594 ? 25.641 -13.742 -7.004 1 98.25 594 LEU A CA 1
ATOM 4573 C C . LEU A 1 594 ? 26.891 -14.188 -7.762 1 98.25 594 LEU A C 1
ATOM 4575 O O . LEU A 1 594 ? 26.891 -14.234 -8.992 1 98.25 594 LEU A O 1
ATOM 4579 N N . ASN A 1 595 ? 27.922 -14.586 -7.059 1 97.19 595 ASN A N 1
ATOM 4580 C CA . ASN A 1 595 ? 29.234 -14.781 -7.68 1 97.19 595 ASN A CA 1
ATOM 4581 C C . ASN A 1 595 ? 29.484 -16.25 -7.992 1 97.19 595 ASN A C 1
ATOM 4583 O O . ASN A 1 595 ? 30.359 -16.578 -8.805 1 97.19 595 ASN A O 1
ATOM 4587 N N . ARG A 1 596 ? 28.688 -17.156 -7.32 1 97.38 596 ARG A N 1
ATOM 4588 C CA . ARG A 1 596 ? 29.203 -18.516 -7.387 1 97.38 596 ARG A CA 1
ATOM 4589 C C . ARG A 1 596 ? 28.094 -19.5 -7.781 1 97.38 596 ARG A C 1
ATOM 4591 O O . ARG A 1 596 ? 28.375 -20.609 -8.227 1 97.38 596 ARG A O 1
ATOM 4598 N N . ILE A 1 597 ? 26.891 -19.109 -7.574 1 98.06 597 ILE A N 1
ATOM 4599 C CA . ILE A 1 597 ? 25.812 -20.062 -7.852 1 98.06 597 ILE A CA 1
ATOM 4600 C C . ILE A 1 597 ? 25.141 -19.703 -9.164 1 98.06 597 ILE A C 1
ATOM 4602 O O . ILE A 1 597 ? 24.453 -18.672 -9.258 1 98.06 597 ILE A O 1
ATOM 4606 N N . GLY A 1 598 ? 25.328 -20.531 -10.18 1 98.06 598 GLY A N 1
ATOM 4607 C CA . GLY A 1 598 ? 24.719 -20.312 -11.477 1 98.06 598 GLY A CA 1
ATOM 4608 C C . GLY A 1 598 ? 23.219 -20.547 -11.484 1 98.06 598 GLY A C 1
ATOM 4609 O O . GLY A 1 598 ? 22.734 -21.516 -12.086 1 98.06 598 GLY A O 1
ATOM 4610 N N . ALA A 1 599 ? 22.453 -19.672 -10.812 1 98.44 599 ALA A N 1
ATOM 4611 C CA . ALA A 1 599 ? 21 -19.766 -10.703 1 98.44 599 ALA A CA 1
ATOM 4612 C C . ALA A 1 599 ? 20.312 -18.656 -11.469 1 98.44 599 ALA A C 1
ATOM 4614 O O . ALA A 1 599 ? 20.828 -17.531 -11.547 1 98.44 599 ALA A O 1
ATOM 4615 N N . CYS A 1 600 ? 19.172 -18.922 -12.047 1 98.69 600 CYS A N 1
ATOM 4616 C CA . CYS A 1 600 ? 18.391 -17.938 -12.797 1 98.69 600 CYS A CA 1
ATOM 4617 C C . CYS A 1 600 ? 16.906 -18.25 -12.703 1 98.69 600 CYS A C 1
ATOM 4619 O O . CYS A 1 600 ? 16.516 -19.422 -12.664 1 98.69 600 CYS A O 1
ATOM 4621 N N . GLY A 1 601 ? 16.109 -17.234 -12.539 1 98.38 601 GLY A N 1
ATOM 4622 C CA . GLY A 1 601 ? 14.672 -17.391 -12.586 1 98.38 601 GLY A CA 1
ATOM 4623 C C . GLY A 1 601 ? 14.062 -16.906 -13.898 1 98.38 601 GLY A C 1
ATOM 4624 O O . GLY A 1 601 ? 14.5 -15.898 -14.453 1 98.38 601 GLY A O 1
ATOM 4625 N N . VAL A 1 602 ? 13.133 -17.688 -14.422 1 98.25 602 VAL A N 1
ATOM 4626 C CA . VAL A 1 602 ? 12.406 -17.312 -15.625 1 98.25 602 VAL A CA 1
ATOM 4627 C C . VAL A 1 602 ? 10.922 -17.125 -15.297 1 98.25 602 VAL A C 1
ATOM 4629 O O . VAL A 1 602 ? 10.25 -18.078 -14.898 1 98.25 602 VAL A O 1
ATOM 4632 N N . LEU A 1 603 ? 10.453 -15.953 -15.383 1 97.19 603 LEU A N 1
ATOM 4633 C CA . LEU A 1 603 ? 9.039 -15.617 -15.234 1 97.19 603 LEU A CA 1
ATOM 4634 C C . LEU A 1 603 ? 8.398 -15.336 -16.594 1 97.19 603 LEU A C 1
ATOM 4636 O O . LEU A 1 603 ? 8.148 -14.18 -16.938 1 97.19 603 LEU A O 1
ATOM 4640 N N . TRP A 1 604 ? 8.023 -16.406 -17.219 1 95.19 604 TRP A N 1
ATOM 4641 C CA . TRP A 1 604 ? 7.566 -16.297 -18.594 1 95.19 604 TRP A CA 1
ATOM 4642 C C . TRP A 1 604 ? 6.191 -15.633 -18.656 1 95.19 604 TRP A C 1
ATOM 4644 O O . TRP A 1 604 ? 5.91 -14.859 -19.562 1 95.19 604 TRP A O 1
ATOM 4654 N N . GLY A 1 605 ? 5.312 -15.992 -17.719 1 93.94 605 GLY A N 1
ATOM 4655 C CA . GLY A 1 605 ? 4.004 -15.367 -17.609 1 93.94 605 GLY A CA 1
ATOM 4656 C C . GLY A 1 605 ? 3.854 -14.516 -16.359 1 93.94 605 GLY A C 1
ATOM 4657 O O . GLY A 1 605 ? 3.369 -15 -15.336 1 93.94 605 GLY A O 1
ATOM 4658 N N . THR A 1 606 ? 4.117 -13.219 -16.438 1 93.19 606 THR A N 1
ATOM 4659 C CA . THR A 1 606 ? 3.996 -12.32 -15.297 1 93.19 606 THR A CA 1
ATOM 4660 C C . THR A 1 606 ? 2.602 -11.695 -15.242 1 93.19 606 THR A C 1
ATOM 4662 O O . THR A 1 606 ? 1.998 -11.422 -16.281 1 93.19 606 THR A O 1
ATOM 4665 N N . MET A 1 607 ? 2.127 -11.531 -14.008 1 93.81 607 MET A N 1
ATOM 4666 C CA . MET A 1 607 ? 0.807 -10.914 -13.938 1 93.81 607 MET A CA 1
ATOM 4667 C C . MET A 1 607 ? 0.662 -10.078 -12.68 1 93.81 607 MET A C 1
ATOM 4669 O O . MET A 1 607 ? 0.591 -8.844 -12.75 1 93.81 607 MET A O 1
ATOM 4673 N N . SER A 1 608 ? 0.825 -10.68 -11.555 1 94 608 SER A N 1
ATOM 4674 C CA . SER A 1 608 ? 0.344 -10.102 -10.305 1 94 608 SER A CA 1
ATOM 4675 C C . SER A 1 608 ? 1.469 -9.398 -9.555 1 94 608 SER A C 1
ATOM 4677 O O . SER A 1 608 ? 2.646 -9.609 -9.852 1 94 608 SER A O 1
ATOM 4679 N N . GLN A 1 609 ? 1.136 -8.641 -8.562 1 96.56 609 GLN A N 1
ATOM 4680 C CA . GLN A 1 609 ? 2.09 -7.973 -7.684 1 96.56 609 GLN A CA 1
ATOM 4681 C C . GLN A 1 609 ? 2.865 -8.992 -6.848 1 96.56 609 GLN A C 1
ATOM 4683 O O . GLN A 1 609 ? 4.016 -8.742 -6.477 1 96.56 609 GLN A O 1
ATOM 4688 N N . LYS A 1 610 ? 2.291 -10.148 -6.582 1 96.5 610 LYS A N 1
ATOM 4689 C CA . LYS A 1 610 ? 2.973 -11.211 -5.848 1 96.5 610 LYS A CA 1
ATOM 4690 C C . LYS A 1 610 ? 4.219 -11.688 -6.594 1 96.5 610 LYS A C 1
ATOM 4692 O O . LYS A 1 610 ? 5.281 -11.844 -5.996 1 96.5 610 LYS A O 1
ATOM 4697 N N . ALA A 1 611 ? 4.023 -11.914 -7.855 1 97.25 611 ALA A N 1
ATOM 4698 C CA . ALA A 1 611 ? 5.148 -12.359 -8.672 1 97.25 611 ALA A CA 1
ATOM 4699 C C . ALA A 1 611 ? 6.258 -11.312 -8.695 1 97.25 611 ALA A C 1
ATOM 4701 O O . ALA A 1 611 ? 7.445 -11.656 -8.68 1 97.25 611 ALA A O 1
ATOM 4702 N N . LEU A 1 612 ? 5.855 -10.078 -8.758 1 97.56 612 LEU A N 1
ATOM 4703 C CA . LEU A 1 612 ? 6.832 -8.992 -8.719 1 97.56 612 LEU A CA 1
ATOM 4704 C C . LEU A 1 612 ? 7.594 -9 -7.398 1 97.56 612 LEU A C 1
ATOM 4706 O O . LEU A 1 612 ? 8.82 -8.844 -7.383 1 97.56 612 LEU A O 1
ATOM 4710 N N . ALA A 1 613 ? 6.898 -9.141 -6.328 1 98.38 613 ALA A N 1
ATOM 4711 C CA . ALA A 1 613 ? 7.531 -9.141 -5.012 1 98.38 613 ALA A CA 1
ATOM 4712 C C . ALA A 1 613 ? 8.531 -10.281 -4.883 1 98.38 613 ALA A C 1
ATOM 4714 O O . ALA A 1 613 ? 9.656 -10.086 -4.426 1 98.38 613 ALA A O 1
ATOM 4715 N N . ILE A 1 614 ? 8.141 -11.508 -5.289 1 98.38 614 ILE A N 1
ATOM 4716 C CA . ILE A 1 614 ? 9 -12.68 -5.188 1 98.38 614 ILE A CA 1
ATOM 4717 C C . ILE A 1 614 ? 10.266 -12.461 -6.012 1 98.38 614 ILE A C 1
ATOM 4719 O O . ILE A 1 614 ? 11.383 -12.648 -5.508 1 98.38 614 ILE A O 1
ATOM 4723 N N . SER A 1 615 ? 10.094 -12.062 -7.246 1 98 615 SER A N 1
ATOM 4724 C CA . SER A 1 615 ? 11.234 -11.938 -8.148 1 98 615 SER A CA 1
ATOM 4725 C C . SER A 1 615 ? 12.164 -10.812 -7.707 1 98 615 SER A C 1
ATOM 4727 O O . SER A 1 615 ? 13.383 -10.922 -7.852 1 98 615 SER A O 1
ATOM 4729 N N . THR A 1 616 ? 11.562 -9.711 -7.176 1 98.44 616 THR A N 1
ATOM 4730 C CA . THR A 1 616 ? 12.375 -8.609 -6.68 1 98.44 616 THR A CA 1
ATOM 4731 C C . THR A 1 616 ? 13.234 -9.055 -5.496 1 98.44 616 THR A C 1
ATOM 4733 O O . THR A 1 616 ? 14.391 -8.656 -5.379 1 98.44 616 THR A O 1
ATOM 4736 N N . GLY A 1 617 ? 12.672 -9.867 -4.645 1 98.56 617 GLY A N 1
ATOM 4737 C CA . GLY A 1 617 ? 13.461 -10.43 -3.561 1 98.56 617 GLY A CA 1
ATOM 4738 C C . GLY A 1 617 ? 14.602 -11.305 -4.047 1 98.56 617 GLY A C 1
ATOM 4739 O O . GLY A 1 617 ? 15.727 -11.211 -3.545 1 98.56 617 GLY A O 1
ATOM 4740 N N . PHE A 1 618 ? 14.344 -12.172 -5.016 1 98.62 618 PHE A N 1
ATOM 4741 C CA . PHE A 1 618 ? 15.367 -13.039 -5.586 1 98.62 618 PHE A CA 1
ATOM 4742 C C . PHE A 1 618 ? 16.516 -12.219 -6.168 1 98.62 618 PHE A C 1
ATOM 4744 O O . PHE A 1 618 ? 17.672 -12.594 -6.051 1 98.62 618 PHE A O 1
ATOM 4751 N N . THR A 1 619 ? 16.141 -11.117 -6.777 1 98.31 619 THR A N 1
ATOM 4752 C CA . THR A 1 619 ? 17.141 -10.227 -7.359 1 98.31 619 THR A CA 1
ATOM 4753 C C . THR A 1 619 ? 18.094 -9.703 -6.289 1 98.31 619 THR A C 1
ATOM 4755 O O . THR A 1 619 ? 19.297 -9.633 -6.508 1 98.31 619 THR A O 1
ATOM 4758 N N . ARG A 1 620 ? 17.547 -9.344 -5.176 1 98.62 620 ARG A N 1
ATOM 4759 C CA . ARG A 1 620 ? 18.391 -8.797 -4.113 1 98.62 620 ARG A CA 1
ATOM 4760 C C . ARG A 1 620 ? 19.375 -9.852 -3.607 1 98.62 620 ARG A C 1
ATOM 4762 O O . ARG A 1 620 ? 20.469 -9.523 -3.174 1 98.62 620 ARG A O 1
ATOM 4769 N N . TRP A 1 621 ? 18.984 -11.148 -3.654 1 98.75 621 TRP A N 1
ATOM 4770 C CA . TRP A 1 621 ? 19.828 -12.258 -3.225 1 98.75 621 TRP A CA 1
ATOM 4771 C C . TRP A 1 621 ? 20.906 -12.562 -4.266 1 98.75 621 TRP A C 1
ATOM 4773 O O . TRP A 1 621 ? 21.688 -13.492 -4.094 1 98.75 621 TRP A O 1
ATOM 4783 N N . GLY A 1 622 ? 20.875 -11.859 -5.406 1 98.25 622 GLY A N 1
ATOM 4784 C CA . GLY A 1 622 ? 21.891 -12.016 -6.426 1 98.25 622 GLY A CA 1
ATOM 4785 C C . GLY A 1 622 ? 21.5 -12.984 -7.523 1 98.25 622 GLY A C 1
ATOM 4786 O O . GLY A 1 622 ? 22.359 -13.516 -8.227 1 98.25 622 GLY A O 1
ATOM 4787 N N . ILE A 1 623 ? 20.234 -13.211 -7.695 1 98.75 623 ILE A N 1
ATOM 4788 C CA . ILE A 1 623 ? 19.781 -14.172 -8.688 1 98.75 623 ILE A CA 1
ATOM 4789 C C . ILE A 1 623 ? 19.156 -13.438 -9.875 1 98.75 623 ILE A C 1
ATOM 4791 O O . ILE A 1 623 ? 18.188 -12.688 -9.711 1 98.75 623 ILE A O 1
ATOM 4795 N N . PRO A 1 624 ? 19.641 -13.625 -11.039 1 98.69 624 PRO A N 1
ATOM 4796 C CA . PRO A 1 624 ? 19.062 -12.969 -12.211 1 98.69 624 PRO A CA 1
ATOM 4797 C C . PRO A 1 624 ? 17.672 -13.484 -12.555 1 98.69 624 PRO A C 1
ATOM 4799 O O . PRO A 1 624 ? 17.391 -14.672 -12.367 1 98.69 624 PRO A O 1
ATOM 4802 N N . ILE A 1 625 ? 16.891 -12.609 -13.086 1 98.44 625 ILE A N 1
ATOM 4803 C CA . ILE A 1 625 ? 15.516 -12.906 -13.461 1 98.44 625 ILE A CA 1
ATOM 4804 C C . ILE A 1 625 ? 15.289 -12.547 -14.922 1 98.44 625 ILE A C 1
ATOM 4806 O O . ILE A 1 625 ? 15.672 -11.461 -15.367 1 98.44 625 ILE A O 1
ATOM 4810 N N . VAL A 1 626 ? 14.656 -13.453 -15.625 1 98.44 626 VAL A N 1
ATOM 4811 C CA . VAL A 1 626 ? 14.258 -13.203 -17 1 98.44 626 VAL A CA 1
ATOM 4812 C C . VAL A 1 626 ? 12.734 -13.148 -17.109 1 98.44 626 VAL A C 1
ATOM 4814 O O . VAL A 1 626 ? 12.055 -14.156 -16.891 1 98.44 626 VAL A O 1
ATOM 4817 N N . TYR A 1 627 ? 12.195 -11.984 -17.438 1 97.31 627 TYR A N 1
ATOM 4818 C CA . TYR A 1 627 ? 10.766 -11.805 -17.656 1 97.31 627 TYR A CA 1
ATOM 4819 C C . TYR A 1 627 ? 10.383 -12.109 -19.094 1 97.31 627 TYR A C 1
ATOM 4821 O O . TYR A 1 627 ? 11.172 -11.898 -20.016 1 97.31 627 TYR A O 1
ATOM 4829 N N . GLY A 1 628 ? 9.164 -12.664 -19.219 1 96 62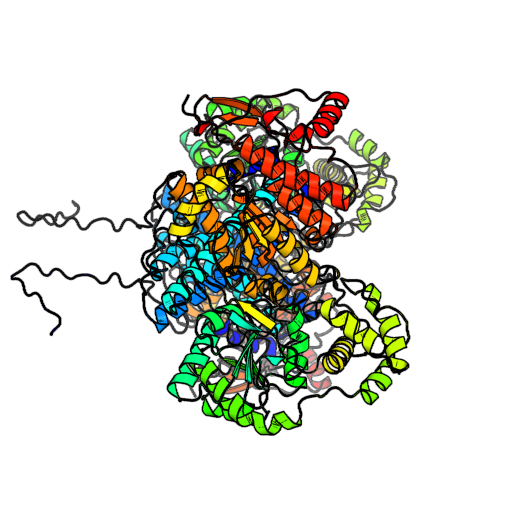8 GLY A N 1
ATOM 4830 C CA . GLY A 1 628 ? 8.562 -12.602 -20.547 1 96 628 GLY A CA 1
ATOM 4831 C C . GLY A 1 628 ? 8.188 -11.188 -20.953 1 96 628 GLY A C 1
ATOM 4832 O O . GLY A 1 628 ? 8.375 -10.242 -20.188 1 96 628 GLY A O 1
ATOM 4833 N N . PRO A 1 629 ? 7.602 -11.031 -22.078 1 93.94 629 PRO A N 1
ATOM 4834 C CA . PRO A 1 629 ? 7.316 -9.688 -22.594 1 93.94 629 PRO A CA 1
ATOM 4835 C C . PRO A 1 629 ? 6.375 -8.891 -21.703 1 93.94 629 PRO A C 1
ATOM 4837 O O . PRO A 1 629 ? 6.535 -7.68 -21.547 1 93.94 629 PRO A O 1
ATOM 4840 N N . ALA A 1 630 ? 5.438 -9.539 -21.125 1 93.19 630 ALA A N 1
ATOM 4841 C CA . ALA A 1 630 ? 4.48 -8.852 -20.266 1 93.19 630 ALA A CA 1
ATOM 4842 C C . ALA A 1 630 ? 5.168 -8.297 -19.016 1 93.19 630 ALA A C 1
ATOM 4844 O O . ALA A 1 630 ? 4.656 -7.367 -18.391 1 93.19 630 ALA A O 1
ATOM 4845 N N . GLY A 1 631 ? 6.355 -8.852 -18.719 1 93.94 631 GLY A N 1
ATOM 4846 C CA . GLY A 1 631 ? 7.105 -8.422 -17.562 1 93.94 631 GLY A CA 1
ATOM 4847 C C . GLY A 1 631 ? 7.602 -6.988 -17.656 1 93.94 631 GLY A C 1
ATOM 4848 O O . GLY A 1 631 ? 7.945 -6.371 -16.641 1 93.94 631 GLY A O 1
ATOM 4849 N N . LEU A 1 632 ? 7.633 -6.418 -18.844 1 93 632 LEU A N 1
ATOM 4850 C CA . LEU A 1 632 ? 8.023 -5.023 -19.031 1 93 632 LEU A CA 1
ATOM 4851 C C . LEU A 1 632 ? 7.066 -4.09 -18.312 1 93 632 LEU A C 1
ATOM 4853 O O . LEU A 1 632 ? 7.445 -2.98 -17.922 1 93 632 LEU A O 1
ATOM 4857 N N . LYS A 1 633 ? 5.91 -4.582 -18.062 1 92.5 633 LYS A N 1
ATOM 4858 C CA . LYS A 1 633 ? 4.883 -3.766 -17.406 1 92.5 633 LYS A CA 1
ATOM 4859 C C . LYS A 1 633 ? 5.113 -3.688 -15.906 1 92.5 633 LYS A C 1
ATOM 4861 O O . LYS A 1 633 ? 4.438 -2.926 -15.211 1 92.5 633 LYS A O 1
ATOM 4866 N N . TYR A 1 634 ? 6.102 -4.457 -15.383 1 91.69 634 TYR A N 1
ATOM 4867 C CA . TYR A 1 634 ? 6.582 -4.25 -14.016 1 91.69 634 TYR A CA 1
ATOM 4868 C C . TYR A 1 634 ? 7.473 -3.014 -13.938 1 91.69 634 TYR A C 1
ATOM 4870 O O . TYR A 1 634 ? 7.805 -2.549 -12.844 1 91.69 634 TYR A O 1
ATOM 4878 N N . GLN A 1 635 ? 7.953 -2.512 -15 1 88.44 635 GLN A N 1
ATOM 4879 C CA . GLN A 1 635 ? 8.367 -1.134 -15.242 1 88.44 635 GLN A CA 1
ATOM 4880 C C . GLN A 1 635 ? 9.859 -0.951 -14.953 1 88.44 635 GLN A C 1
ATOM 4882 O O . GLN A 1 635 ? 10.43 0.09 -15.273 1 88.44 635 GLN A O 1
ATOM 4887 N N . THR A 1 636 ? 10.523 -1.839 -14.234 1 93 636 THR A N 1
ATOM 4888 C CA . THR A 1 636 ? 11.938 -1.611 -13.984 1 93 636 THR A CA 1
ATOM 4889 C C . THR A 1 636 ? 12.75 -2.869 -14.289 1 93 636 THR A C 1
ATOM 4891 O O . THR A 1 636 ? 12.312 -3.982 -13.984 1 93 636 THR A O 1
ATOM 4894 N N . LEU A 1 637 ? 13.875 -2.701 -14.906 1 97.38 637 LEU A N 1
ATOM 4895 C CA . LEU A 1 637 ? 14.852 -3.742 -15.195 1 97.38 637 LEU A CA 1
ATOM 4896 C C . LEU A 1 637 ? 16.234 -3.363 -14.656 1 97.38 637 LEU A C 1
ATOM 4898 O O . LEU A 1 637 ? 16.484 -2.189 -14.375 1 97.38 637 LEU A O 1
ATOM 4902 N N . TYR A 1 638 ? 17.047 -4.27 -14.367 1 98.44 638 TYR A N 1
ATOM 4903 C CA . TYR A 1 638 ? 18.438 -4.098 -13.977 1 98.44 638 TYR A CA 1
ATOM 4904 C C . TYR A 1 638 ? 19.375 -4.66 -15.039 1 98.44 638 TYR A C 1
ATOM 4906 O O . TYR A 1 638 ? 19.766 -5.828 -14.977 1 98.44 638 TYR A O 1
ATOM 4914 N N . ILE A 1 639 ? 19.859 -3.814 -15.914 1 98.25 639 ILE A N 1
ATOM 4915 C CA . ILE A 1 639 ? 20.641 -4.215 -17.094 1 98.25 639 ILE A CA 1
ATOM 4916 C C . ILE A 1 639 ? 22.109 -3.93 -16.859 1 98.25 639 ILE A C 1
ATOM 4918 O O . ILE A 1 639 ? 22.469 -2.881 -16.312 1 98.25 639 ILE A O 1
ATOM 4922 N N . GLY A 1 640 ? 22.938 -4.879 -17.297 1 98 640 GLY A N 1
ATOM 4923 C CA . GLY A 1 640 ? 24.359 -4.688 -17.125 1 98 640 GLY A CA 1
ATOM 4924 C C . GLY A 1 640 ? 24.875 -3.436 -17.812 1 98 640 GLY A C 1
ATOM 4925 O O . GLY A 1 640 ? 24.594 -3.199 -18.984 1 98 640 GLY A O 1
ATOM 4926 N N . ASP A 1 641 ? 25.547 -2.609 -17.016 1 97.12 641 ASP A N 1
ATOM 4927 C CA . ASP A 1 641 ? 26.234 -1.417 -17.516 1 97.12 641 ASP A CA 1
ATOM 4928 C C . ASP A 1 641 ? 27.703 -1.692 -17.766 1 97.12 641 ASP A C 1
ATOM 4930 O O . ASP A 1 641 ? 28.5 -1.786 -16.828 1 97.12 641 ASP A O 1
ATOM 4934 N N . LEU A 1 642 ? 28.078 -1.763 -18.984 1 96.38 642 LEU A N 1
ATOM 4935 C CA . LEU A 1 642 ? 29.453 -2.119 -19.312 1 96.38 642 LEU A CA 1
ATOM 4936 C C . LEU A 1 642 ? 30.422 -1.097 -18.734 1 96.38 642 LEU A C 1
ATOM 4938 O O . LEU A 1 642 ? 31.594 -1.409 -18.516 1 96.38 642 LEU A O 1
ATOM 4942 N N . ASP A 1 643 ? 29.984 0.131 -18.5 1 95.75 643 ASP A N 1
ATOM 4943 C CA . ASP A 1 643 ? 30.828 1.176 -17.906 1 95.75 643 ASP A CA 1
ATOM 4944 C C . ASP A 1 643 ? 30.672 1.205 -16.391 1 95.75 643 ASP A C 1
ATOM 4946 O O . ASP A 1 643 ? 31.281 2.049 -15.727 1 95.75 643 ASP A O 1
ATOM 4950 N N . GLY A 1 644 ? 29.844 0.305 -15.938 1 96.69 644 GLY A N 1
ATOM 4951 C CA . GLY A 1 644 ? 29.625 0.251 -14.5 1 96.69 644 GLY A CA 1
ATOM 4952 C C . GLY A 1 644 ? 30.797 -0.371 -13.75 1 96.69 644 GLY A C 1
ATOM 4953 O O . GLY A 1 644 ? 31.859 -0.577 -14.312 1 96.69 644 GLY A O 1
ATOM 4954 N N . ASP A 1 645 ? 30.562 -0.649 -12.477 1 96.88 645 ASP A N 1
ATOM 4955 C CA . ASP A 1 645 ? 31.594 -1.232 -11.625 1 96.88 645 ASP A CA 1
ATOM 4956 C C . ASP A 1 645 ? 31.531 -2.758 -11.641 1 96.88 645 ASP A C 1
ATOM 4958 O O . ASP A 1 645 ? 30.719 -3.357 -10.93 1 96.88 645 ASP A O 1
ATOM 4962 N N . TRP A 1 646 ? 32.375 -3.389 -12.352 1 96.69 646 TRP A N 1
ATOM 4963 C CA . TRP A 1 646 ? 32.406 -4.84 -12.484 1 96.69 646 TRP A CA 1
ATOM 4964 C C . TRP A 1 646 ? 33.594 -5.434 -11.75 1 96.69 646 TRP A C 1
ATOM 4966 O O . TRP A 1 646 ? 34 -6.559 -12.031 1 96.69 646 TRP A O 1
ATOM 4976 N N . THR A 1 647 ? 34.094 -4.645 -10.797 1 94.88 647 THR A N 1
ATOM 4977 C CA . THR A 1 647 ? 35.25 -5.102 -10.008 1 94.88 647 THR A CA 1
ATOM 4978 C C . THR A 1 647 ? 34.844 -6.238 -9.078 1 94.88 647 THR A C 1
ATOM 4980 O O . THR A 1 647 ? 33.844 -6.148 -8.375 1 94.88 647 THR A O 1
ATOM 4983 N N . VAL A 1 648 ? 35.594 -7.328 -9.102 1 95.81 648 VAL A N 1
ATOM 4984 C CA . VAL A 1 648 ? 35.469 -8.461 -8.195 1 95.81 648 VAL A CA 1
ATOM 4985 C C . VAL A 1 648 ? 36.812 -8.719 -7.504 1 95.81 648 VAL A C 1
ATOM 4987 O O . VAL A 1 648 ? 37.875 -8.594 -8.117 1 95.81 648 VAL A O 1
ATOM 4990 N N . TYR A 1 649 ? 36.75 -9.023 -6.23 1 95.44 649 TYR A N 1
ATOM 4991 C CA . TYR A 1 649 ? 37.938 -9.305 -5.461 1 95.44 649 TYR A CA 1
ATOM 4992 C C . TYR A 1 649 ? 38.094 -10.805 -5.238 1 95.44 649 TYR A C 1
ATOM 4994 O O . TYR A 1 649 ? 37.125 -11.539 -5.176 1 95.44 649 TYR A O 1
ATOM 5002 N N . ASP A 1 650 ? 39.312 -11.227 -5.199 1 95 650 ASP A N 1
ATOM 5003 C CA . ASP A 1 650 ? 39.594 -12.562 -4.68 1 95 650 ASP A CA 1
ATOM 5004 C C . ASP A 1 650 ? 39.688 -12.547 -3.154 1 95 650 ASP A C 1
ATOM 5006 O O . ASP A 1 650 ? 40.5 -11.844 -2.584 1 95 650 ASP A O 1
ATOM 5010 N N . ALA A 1 651 ? 38.875 -13.203 -2.527 1 94.25 651 ALA A N 1
ATOM 5011 C CA . ALA A 1 651 ? 38.75 -13.156 -1.073 1 94.25 651 ALA A CA 1
ATOM 5012 C C . ALA A 1 651 ? 40.031 -13.609 -0.396 1 94.25 651 ALA A C 1
ATOM 5014 O O . ALA A 1 651 ? 40.344 -13.18 0.714 1 94.25 651 ALA A O 1
ATOM 5015 N N . ARG A 1 652 ? 40.844 -14.422 -1.02 1 91.94 652 ARG A N 1
ATOM 5016 C CA . ARG A 1 652 ? 42.062 -14.977 -0.441 1 91.94 652 ARG A CA 1
ATOM 5017 C C . ARG A 1 652 ? 43.25 -14.039 -0.661 1 91.94 652 ARG A C 1
ATOM 5019 O O . ARG A 1 652 ? 44 -13.781 0.264 1 91.94 652 ARG A O 1
ATOM 5026 N N . THR A 1 653 ? 43.375 -13.484 -1.857 1 91.75 653 THR A N 1
ATOM 5027 C CA . THR A 1 653 ? 44.594 -12.758 -2.221 1 91.75 653 THR A CA 1
ATOM 5028 C C . THR A 1 653 ? 44.344 -11.25 -2.199 1 91.75 653 THR A C 1
ATOM 5030 O O . THR A 1 653 ? 45.281 -10.461 -2.076 1 91.75 653 THR A O 1
ATOM 5033 N N . GLY A 1 654 ? 43.062 -10.852 -2.439 1 91.94 654 GLY A N 1
ATOM 5034 C CA . GLY A 1 654 ? 42.719 -9.438 -2.521 1 91.94 654 GLY A CA 1
ATOM 5035 C C . GLY A 1 654 ? 42.906 -8.867 -3.918 1 91.94 654 GLY A C 1
ATOM 5036 O O . GLY A 1 654 ? 42.562 -7.703 -4.164 1 91.94 654 GLY A O 1
ATOM 5037 N N . LYS A 1 655 ? 43.344 -9.688 -4.777 1 92.62 655 LYS A N 1
ATOM 5038 C CA . LYS A 1 655 ? 43.531 -9.234 -6.148 1 92.62 655 LYS A CA 1
ATOM 5039 C C . LYS A 1 655 ? 42.188 -8.844 -6.785 1 92.62 655 LYS A C 1
ATOM 5041 O O . LYS A 1 655 ? 41.156 -9.508 -6.566 1 92.62 655 LYS A O 1
ATOM 5046 N N . GLU A 1 656 ? 42.281 -7.789 -7.578 1 92.69 656 GLU A N 1
ATOM 5047 C CA . GLU A 1 656 ? 41.094 -7.285 -8.273 1 92.69 656 GLU A CA 1
ATOM 5048 C C . GLU A 1 656 ? 41.062 -7.742 -9.727 1 92.69 656 GLU A C 1
ATOM 5050 O O . GLU A 1 656 ? 42.125 -7.828 -10.375 1 92.69 656 GLU A O 1
ATOM 5055 N N . CYS A 1 657 ? 39.906 -8.062 -10.195 1 91 657 CYS A N 1
ATOM 5056 C CA . CYS A 1 657 ? 39.719 -8.344 -11.609 1 91 657 CYS A CA 1
ATOM 5057 C C . CYS A 1 657 ? 38.312 -7.891 -12.047 1 91 657 CYS A C 1
ATOM 5059 O O . CYS A 1 657 ? 37.469 -7.543 -11.219 1 91 657 CYS A O 1
ATOM 5061 N N . LYS A 1 658 ? 38.094 -7.82 -13.312 1 92.75 658 LYS A N 1
ATOM 5062 C CA . LYS A 1 658 ? 36.812 -7.48 -13.867 1 92.75 658 LYS A CA 1
ATOM 5063 C C . LYS A 1 658 ? 36.094 -8.711 -14.438 1 92.75 658 LYS A C 1
ATOM 5065 O O . LYS A 1 658 ? 36.688 -9.453 -15.234 1 92.75 658 LYS A O 1
ATOM 5070 N N . GLU A 1 659 ? 34.969 -9.023 -13.969 1 94.38 659 GLU A N 1
ATOM 5071 C CA . GLU A 1 659 ? 34.125 -10.102 -14.469 1 94.38 659 GLU A CA 1
ATOM 5072 C C . GLU A 1 659 ? 32.688 -9.602 -14.758 1 94.38 659 GLU A C 1
ATOM 5074 O O . GLU A 1 659 ? 32.031 -9.086 -13.867 1 94.38 659 GLU A O 1
ATOM 5079 N N . TYR A 1 660 ? 32.25 -9.828 -15.984 1 95.62 660 TYR A N 1
ATOM 5080 C CA . TYR A 1 660 ? 30.953 -9.289 -16.422 1 95.62 660 TYR A CA 1
ATOM 5081 C C . TYR A 1 660 ? 29.859 -10.352 -16.344 1 95.62 660 TYR A C 1
ATOM 5083 O O . TYR A 1 660 ? 29.109 -10.555 -17.297 1 95.62 660 TYR A O 1
ATOM 5091 N N . CYS A 1 661 ? 29.828 -11.156 -15.344 1 95.75 661 CYS A N 1
ATOM 5092 C CA . CYS A 1 661 ? 28.812 -12.18 -15.141 1 95.75 661 CYS A CA 1
ATOM 5093 C C . CYS A 1 661 ? 28.297 -12.164 -13.711 1 95.75 661 CYS A C 1
ATOM 5095 O O . CYS A 1 661 ? 29.062 -11.938 -12.773 1 95.75 661 CYS A O 1
ATOM 5097 N N . PRO A 1 662 ? 27 -12.344 -13.492 1 97.75 662 PRO A N 1
ATOM 5098 C CA . PRO A 1 662 ? 26 -12.328 -14.555 1 97.75 662 PRO A CA 1
ATOM 5099 C C . PRO A 1 662 ? 25.812 -10.938 -15.156 1 97.75 662 PRO A C 1
ATOM 5101 O O . PRO A 1 662 ? 25.891 -9.93 -14.445 1 97.75 662 PRO A O 1
ATOM 5104 N N . ILE A 1 663 ? 25.5 -10.875 -16.375 1 98.12 663 ILE A N 1
ATOM 5105 C CA . ILE A 1 663 ? 25.578 -9.609 -17.094 1 98.12 663 ILE A CA 1
ATOM 5106 C C . ILE A 1 663 ? 24.328 -8.781 -16.812 1 98.12 663 ILE A C 1
ATOM 5108 O O . ILE A 1 663 ? 24.344 -7.555 -16.891 1 98.12 663 ILE A O 1
ATOM 5112 N N . HIS A 1 664 ? 23.188 -9.383 -16.594 1 98.5 664 HIS A N 1
ATOM 5113 C CA . HIS A 1 664 ? 21.953 -8.719 -16.188 1 98.5 664 HIS A CA 1
ATOM 5114 C C . HIS A 1 664 ? 21.406 -9.305 -14.891 1 98.5 664 HIS A C 1
ATOM 5116 O O . HIS A 1 664 ? 21.781 -10.422 -14.508 1 98.5 664 HIS A O 1
ATOM 5122 N N . LEU A 1 665 ? 20.656 -8.578 -14.18 1 98.31 665 LEU A N 1
ATOM 5123 C CA . LEU A 1 665 ? 20.016 -9.086 -12.969 1 98.31 665 LEU A CA 1
ATOM 5124 C C . LEU A 1 665 ? 18.5 -9.133 -13.133 1 98.31 665 LEU A C 1
ATOM 5126 O O . LEU A 1 665 ? 17.812 -9.891 -12.438 1 98.31 665 LEU A O 1
ATOM 5130 N N . LYS A 1 666 ? 17.938 -8.305 -13.922 1 97.69 666 LYS A N 1
ATOM 5131 C CA . LYS A 1 666 ? 16.547 -8.281 -14.359 1 97.69 666 LYS A CA 1
ATOM 5132 C C . LYS A 1 666 ? 16.438 -7.969 -15.852 1 97.69 666 LYS A C 1
ATOM 5134 O O . LYS A 1 666 ? 16.828 -6.887 -16.297 1 97.69 666 LYS A O 1
ATOM 5139 N N . TYR A 1 667 ? 15.953 -8.875 -16.562 1 98 667 TYR A N 1
ATOM 5140 C CA . TYR A 1 667 ? 15.906 -8.766 -18.016 1 98 667 TYR A CA 1
ATOM 5141 C C . TYR A 1 667 ? 14.539 -9.18 -18.562 1 98 667 TYR A C 1
ATOM 5143 O O . TYR A 1 667 ? 13.891 -10.07 -18 1 98 667 TYR A O 1
ATOM 5151 N N . ALA A 1 668 ? 14.055 -8.516 -19.594 1 97.31 668 ALA A N 1
ATOM 5152 C CA . ALA A 1 668 ? 12.812 -8.914 -20.25 1 97.31 668 ALA A CA 1
ATOM 5153 C C . ALA A 1 668 ? 13.078 -9.414 -21.672 1 97.31 668 ALA A C 1
ATOM 5155 O O . ALA A 1 668 ? 13.617 -8.688 -22.5 1 97.31 668 ALA A O 1
ATOM 5156 N N . ALA A 1 669 ? 12.68 -10.633 -21.906 1 97.69 669 ALA A N 1
ATOM 5157 C CA . ALA A 1 669 ? 12.883 -11.234 -23.219 1 97.69 669 ALA A CA 1
ATOM 5158 C C . ALA A 1 669 ? 11.672 -11 -24.125 1 97.69 669 ALA A C 1
ATOM 5160 O O . ALA A 1 669 ? 10.531 -10.984 -23.656 1 97.69 669 ALA A O 1
ATOM 5161 N N . GLU A 1 670 ? 11.875 -10.938 -25.391 1 95.12 670 GLU A N 1
ATOM 5162 C CA . GLU A 1 670 ? 10.82 -10.672 -26.359 1 95.12 670 GLU A CA 1
ATOM 5163 C C . GLU A 1 670 ? 10.109 -11.961 -26.781 1 95.12 670 GLU A C 1
ATOM 5165 O O . GLU A 1 670 ? 8.914 -11.953 -27.078 1 95.12 670 GLU A O 1
ATOM 5170 N N . ASP A 1 671 ? 10.875 -13.016 -26.891 1 96 671 ASP A N 1
ATOM 5171 C CA . ASP A 1 671 ? 10.305 -14.312 -27.234 1 96 671 ASP A CA 1
ATOM 5172 C C . ASP A 1 671 ? 10.992 -15.438 -26.469 1 96 671 ASP A C 1
ATOM 5174 O O . ASP A 1 671 ? 11.922 -15.195 -25.703 1 96 671 ASP A O 1
ATOM 5178 N N . TRP A 1 672 ? 10.453 -16.656 -26.656 1 96.62 672 TRP A N 1
ATOM 5179 C CA . TRP A 1 672 ? 10.898 -17.766 -25.812 1 96.62 672 TRP A CA 1
ATOM 5180 C C . TRP A 1 672 ? 12.336 -18.172 -26.141 1 96.62 672 TRP A C 1
ATOM 5182 O O . TRP A 1 672 ? 13.07 -18.641 -25.266 1 96.62 672 TRP A O 1
ATOM 5192 N N . ARG A 1 673 ? 12.859 -17.984 -27.422 1 97.44 673 ARG A N 1
ATOM 5193 C CA . ARG A 1 673 ? 14.234 -18.297 -27.797 1 97.44 673 ARG A CA 1
ATOM 5194 C C . ARG A 1 673 ? 15.211 -17.391 -27.047 1 97.44 673 ARG A C 1
ATOM 5196 O O . ARG A 1 673 ? 16.219 -17.859 -26.516 1 97.44 673 ARG A O 1
ATOM 5203 N N . GLU A 1 674 ? 14.805 -16.125 -27.047 1 97.88 674 GLU A N 1
ATOM 5204 C CA . GLU A 1 674 ? 15.641 -15.172 -26.328 1 97.88 674 GLU A CA 1
ATOM 5205 C C . GLU A 1 674 ? 15.656 -15.477 -24.828 1 97.88 674 GLU A C 1
ATOM 5207 O O . GLU A 1 674 ? 16.703 -15.367 -24.188 1 97.88 674 GLU A O 1
ATOM 5212 N N . ALA A 1 675 ? 14.523 -15.781 -24.328 1 98.12 675 ALA A N 1
ATOM 5213 C CA . ALA A 1 675 ? 14.445 -16.109 -22.906 1 98.12 675 ALA A CA 1
ATOM 5214 C C . ALA A 1 675 ? 15.352 -17.281 -22.562 1 98.12 675 ALA A C 1
ATOM 5216 O O . ALA A 1 675 ? 16.031 -17.281 -21.531 1 98.12 675 ALA A O 1
ATOM 5217 N N . LEU A 1 676 ? 15.336 -18.297 -23.375 1 98.31 676 LEU A N 1
ATOM 5218 C CA . LEU A 1 676 ? 16.156 -19.484 -23.156 1 98.31 676 LEU A CA 1
ATOM 5219 C C . LEU A 1 676 ? 17.641 -19.141 -23.234 1 98.31 676 LEU A C 1
ATOM 5221 O O . LEU A 1 676 ? 18.422 -19.562 -22.375 1 98.31 676 LEU A O 1
ATOM 5225 N N . VAL A 1 677 ? 18 -18.375 -24.219 1 98.44 677 VAL A N 1
ATOM 5226 C CA . VAL A 1 677 ? 19.391 -17.969 -24.391 1 98.44 677 VAL A CA 1
ATOM 5227 C C . VAL A 1 677 ? 19.859 -17.156 -23.188 1 98.44 677 VAL A C 1
ATOM 5229 O O . VAL A 1 677 ? 20.969 -17.359 -22.672 1 98.44 677 VAL A O 1
ATOM 5232 N N . GLN A 1 678 ? 19.016 -16.281 -22.75 1 98.38 678 GLN A N 1
ATOM 5233 C CA . GLN A 1 678 ? 19.375 -15.453 -21.609 1 98.38 678 GLN A CA 1
ATOM 5234 C C . GLN A 1 678 ? 19.484 -16.297 -20.344 1 98.38 678 GLN A C 1
ATOM 5236 O O . GLN A 1 678 ? 20.375 -16.062 -19.516 1 98.38 678 GLN A O 1
ATOM 5241 N N . ALA A 1 679 ? 18.594 -17.234 -20.188 1 98.56 679 ALA A N 1
ATOM 5242 C CA . ALA A 1 679 ? 18.625 -18.094 -19 1 98.56 679 ALA A CA 1
ATOM 5243 C C . ALA A 1 679 ? 19.953 -18.812 -18.875 1 98.56 679 ALA A C 1
ATOM 5245 O O . ALA A 1 679 ? 20.531 -18.891 -17.781 1 98.56 679 ALA A O 1
ATOM 5246 N N . VAL A 1 680 ? 20.469 -19.359 -19.969 1 98.31 680 VAL A N 1
ATOM 5247 C CA . VAL A 1 680 ? 21.719 -20.109 -19.938 1 98.31 680 VAL A CA 1
ATOM 5248 C C . VAL A 1 680 ? 22.891 -19.156 -19.766 1 98.31 680 VAL A C 1
ATOM 5250 O O . VAL A 1 680 ? 23.828 -19.438 -19.016 1 98.31 680 VAL A O 1
ATOM 5253 N N . LYS A 1 681 ? 22.828 -18 -20.406 1 98.25 681 LYS A N 1
ATOM 5254 C CA . LYS A 1 681 ? 23.875 -16.984 -20.328 1 98.25 681 LYS A CA 1
ATOM 5255 C C . LYS A 1 681 ? 24.016 -16.469 -18.891 1 98.25 681 LYS A C 1
ATOM 5257 O O . LYS A 1 681 ? 25.141 -16.281 -18.406 1 98.25 681 LYS A O 1
ATOM 5262 N N . LEU A 1 682 ? 22.938 -16.297 -18.219 1 98.62 682 LEU A N 1
ATOM 5263 C CA . LEU A 1 682 ? 22.922 -15.648 -16.906 1 98.62 682 LEU A CA 1
ATOM 5264 C C . LEU A 1 682 ? 23.297 -16.641 -15.812 1 98.62 682 LEU A C 1
ATOM 5266 O O . LEU A 1 682 ? 23.391 -16.266 -14.641 1 98.62 682 LEU A O 1
ATOM 5270 N N . CYS A 1 683 ? 23.547 -17.891 -16.156 1 98.56 683 CYS A N 1
ATOM 5271 C CA . CYS A 1 683 ? 24.047 -18.875 -15.203 1 98.56 683 CYS A CA 1
ATOM 5272 C C . CYS A 1 683 ? 25.562 -18.828 -15.125 1 98.56 683 CYS A C 1
ATOM 5274 O O . CYS A 1 683 ? 26.156 -19.438 -14.234 1 98.56 683 CYS A O 1
ATOM 5276 N N . ILE A 1 684 ? 26.266 -18.125 -16.047 1 98 684 ILE A N 1
ATOM 5277 C CA . ILE A 1 684 ? 27.719 -18 -16.016 1 98 684 ILE A CA 1
ATOM 5278 C C . ILE A 1 684 ? 28.141 -17.172 -14.797 1 98 684 ILE A C 1
ATOM 5280 O O . ILE A 1 684 ? 27.516 -16.156 -14.477 1 98 684 ILE A O 1
ATOM 5284 N N . ARG A 1 685 ? 29.219 -17.625 -14.102 1 97.5 685 ARG A N 1
ATOM 5285 C CA . ARG A 1 685 ? 29.672 -16.969 -12.883 1 97.5 685 ARG A CA 1
ATOM 5286 C C . ARG A 1 685 ? 31.188 -16.75 -12.914 1 97.5 685 ARG A C 1
ATOM 5288 O O . ARG A 1 685 ? 31.906 -17.453 -13.625 1 97.5 685 ARG A O 1
ATOM 5295 N N . PRO A 1 686 ? 31.625 -15.828 -12.07 1 95.75 686 PRO A N 1
ATOM 5296 C CA . PRO A 1 686 ? 33.062 -15.523 -12.047 1 95.75 686 PRO A CA 1
ATOM 5297 C C . PRO A 1 686 ? 33.906 -16.719 -11.609 1 95.75 686 PRO A C 1
ATOM 5299 O O . PRO A 1 686 ? 35.031 -16.875 -12.086 1 95.75 686 PRO A O 1
ATOM 5302 N N . ASN A 1 687 ? 33.406 -17.531 -10.781 1 94.62 687 ASN A N 1
ATOM 5303 C CA . ASN A 1 687 ? 34.219 -18.562 -10.172 1 94.62 687 ASN A CA 1
ATOM 5304 C C . ASN A 1 687 ? 34.219 -19.844 -11 1 94.62 687 ASN A C 1
ATOM 5306 O O . ASN A 1 687 ? 34.812 -20.844 -10.602 1 94.62 687 ASN A O 1
ATOM 5310 N N . ASP A 1 688 ? 33.531 -19.922 -12.078 1 95.5 688 ASP A N 1
ATOM 5311 C CA . ASP A 1 688 ? 33.5 -21.125 -12.891 1 95.5 688 ASP A CA 1
ATOM 5312 C C . ASP A 1 688 ? 34.906 -21.656 -13.148 1 95.5 688 ASP A C 1
ATOM 5314 O O . ASP A 1 688 ? 35.812 -20.891 -13.477 1 95.5 688 ASP A O 1
ATOM 5318 N N . THR A 1 689 ? 35.125 -22.984 -13.023 1 95.5 689 THR A N 1
ATOM 5319 C CA . THR A 1 689 ? 36.375 -23.578 -13.461 1 95.5 689 THR A CA 1
ATOM 5320 C C . THR A 1 689 ? 36.5 -23.547 -14.984 1 95.5 689 THR A C 1
ATOM 5322 O O . THR A 1 689 ? 35.5 -23.328 -15.68 1 95.5 689 THR A O 1
ATOM 5325 N N . PRO A 1 690 ? 37.688 -23.719 -15.469 1 95 690 PRO A N 1
ATOM 5326 C CA . PRO A 1 690 ? 37.812 -23.766 -16.922 1 95 690 PRO A CA 1
ATOM 5327 C C . PRO A 1 690 ? 36.875 -24.797 -17.562 1 95 690 PRO A C 1
ATOM 5329 O O . PRO A 1 690 ? 36.219 -24.516 -18.578 1 95 690 PRO A O 1
ATOM 5332 N N . GLN A 1 691 ? 36.781 -25.953 -16.938 1 95.5 691 GLN A N 1
ATOM 5333 C CA . GLN A 1 691 ? 35.906 -26.984 -17.438 1 95.5 691 GLN A CA 1
ATOM 5334 C C . GLN A 1 691 ? 34.438 -26.562 -17.328 1 95.5 691 GLN A C 1
ATOM 5336 O O . GLN A 1 691 ? 33.656 -26.781 -18.25 1 95.5 691 GLN A O 1
ATOM 5341 N N . GLY A 1 692 ? 34.125 -26.047 -16.172 1 96.44 692 GLY A N 1
ATOM 5342 C CA . GLY A 1 692 ? 32.781 -25.547 -15.992 1 96.44 692 GLY A CA 1
ATOM 5343 C C . GLY A 1 692 ? 32.406 -24.453 -16.969 1 96.44 692 GLY A C 1
ATOM 5344 O O . GLY A 1 692 ? 31.281 -24.438 -17.5 1 96.44 692 GLY A O 1
ATOM 5345 N N . ARG A 1 693 ? 33.312 -23.531 -17.219 1 96.69 693 ARG A N 1
ATOM 5346 C CA . ARG A 1 693 ? 33.094 -22.453 -18.172 1 96.69 693 ARG A CA 1
ATOM 5347 C C . ARG A 1 693 ? 32.938 -22.984 -19.578 1 96.69 693 ARG A C 1
ATOM 5349 O O . ARG A 1 693 ? 32.125 -22.453 -20.359 1 96.69 693 ARG A O 1
ATOM 5356 N N . GLN A 1 694 ? 33.688 -24.016 -19.922 1 97.19 694 GLN A N 1
ATOM 5357 C CA . GLN A 1 694 ? 33.531 -24.656 -21.219 1 97.19 694 GLN A CA 1
ATOM 5358 C C . GLN A 1 694 ? 32.094 -25.172 -21.422 1 97.19 694 GLN A C 1
ATOM 5360 O O . GLN A 1 694 ? 31.484 -24.953 -22.469 1 97.19 694 GLN A O 1
ATOM 5365 N N . THR A 1 695 ? 31.594 -25.828 -20.375 1 97.06 695 THR A N 1
ATOM 5366 C CA . THR A 1 695 ? 30.25 -26.391 -20.422 1 97.06 695 THR A CA 1
ATOM 5367 C C . THR A 1 695 ? 29.203 -25.297 -20.609 1 97.06 695 THR A C 1
ATOM 5369 O O . THR A 1 695 ? 28.312 -25.438 -21.453 1 97.06 695 THR A O 1
ATOM 5372 N N . LYS A 1 696 ? 29.297 -24.25 -19.859 1 98 696 LYS A N 1
ATOM 5373 C CA . LYS A 1 696 ? 28.328 -23.172 -19.891 1 98 696 LYS A CA 1
ATOM 5374 C C . LYS A 1 696 ? 28.406 -22.406 -21.203 1 98 696 LYS A C 1
ATOM 5376 O O . LYS A 1 696 ? 27.375 -22.047 -21.797 1 98 696 LYS A O 1
ATOM 5381 N N . LEU A 1 697 ? 29.594 -22.125 -21.688 1 97.81 697 LEU A N 1
ATOM 5382 C CA . LEU A 1 697 ? 29.766 -21.422 -22.953 1 97.81 697 LEU A CA 1
ATOM 5383 C C . LEU A 1 697 ? 29.297 -22.297 -24.125 1 97.81 697 LEU A C 1
ATOM 5385 O O . LEU A 1 697 ? 28.766 -21.766 -25.125 1 97.81 697 LEU A O 1
ATOM 5389 N N . GLN A 1 698 ? 29.516 -23.609 -24.047 1 97.56 698 GLN A N 1
ATOM 5390 C CA . GLN A 1 698 ? 29.016 -24.5 -25.078 1 97.56 698 GLN A CA 1
ATOM 5391 C C . GLN A 1 698 ? 27.5 -24.375 -25.234 1 97.56 698 GLN A C 1
ATOM 5393 O O . GLN A 1 698 ? 27 -24.25 -26.359 1 97.56 698 GLN A O 1
ATOM 5398 N N . ASN A 1 699 ? 26.844 -24.453 -24.109 1 97.75 699 ASN A N 1
ATOM 5399 C CA . ASN A 1 699 ? 25.391 -24.312 -24.141 1 97.75 699 ASN A CA 1
ATOM 5400 C C . ASN A 1 699 ? 24.969 -22.953 -24.703 1 97.75 699 ASN A C 1
ATOM 5402 O O . ASN A 1 699 ? 24.031 -22.875 -25.5 1 97.75 699 ASN A O 1
ATOM 5406 N N . TYR A 1 700 ? 25.656 -21.875 -24.312 1 98.06 700 TYR A N 1
ATOM 5407 C CA . TYR A 1 700 ? 25.344 -20.531 -24.766 1 98.06 700 TYR A CA 1
ATOM 5408 C C . TYR A 1 700 ? 25.578 -20.391 -26.266 1 98.06 700 TYR A C 1
ATOM 5410 O O . TYR A 1 700 ? 24.688 -19.906 -26.984 1 98.06 700 TYR A O 1
ATOM 5418 N N . ILE A 1 701 ? 26.672 -20.828 -26.766 1 98.06 701 ILE A N 1
ATOM 5419 C CA . ILE A 1 701 ? 27.062 -20.703 -28.172 1 98.06 701 ILE A CA 1
ATOM 5420 C C . ILE A 1 701 ? 26.141 -21.547 -29.047 1 98.06 701 ILE A C 1
ATOM 5422 O O . ILE A 1 701 ? 25.641 -21.078 -30.078 1 98.06 701 ILE A O 1
ATOM 5426 N N . GLU A 1 702 ? 25.859 -22.766 -28.609 1 97.38 702 GLU A N 1
ATOM 5427 C CA . GLU A 1 702 ? 25.0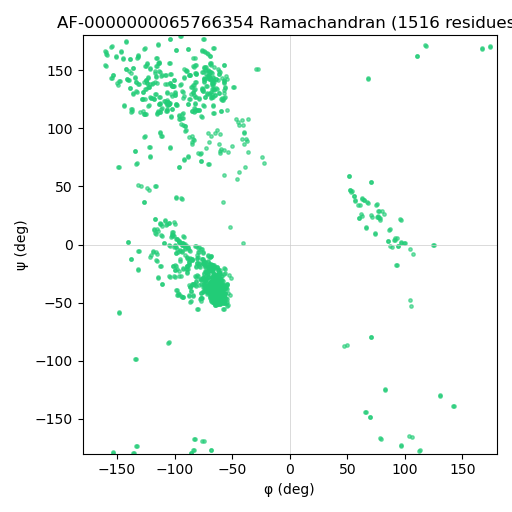16 -23.672 -29.406 1 97.38 702 GLU A CA 1
ATOM 5428 C C . GLU A 1 702 ? 23.609 -23.141 -29.547 1 97.38 702 GLU A C 1
ATOM 5430 O O . GLU A 1 702 ? 23.047 -23.141 -30.656 1 97.38 702 GLU A O 1
ATOM 5435 N N . LEU A 1 703 ? 23.031 -22.719 -28.453 1 97.94 703 LEU A N 1
ATOM 5436 C CA . LEU A 1 703 ? 21.672 -22.203 -28.5 1 97.94 703 LEU A CA 1
ATOM 5437 C C . LEU A 1 703 ? 21.625 -20.906 -29.328 1 97.94 703 LEU A C 1
ATOM 5439 O O . LEU A 1 703 ? 20.672 -20.703 -30.094 1 97.94 703 LEU A O 1
ATOM 5443 N N . TYR A 1 704 ? 22.562 -20.062 -29.109 1 98.06 704 TYR A N 1
ATOM 5444 C CA . TYR A 1 704 ? 22.594 -18.812 -29.859 1 98.06 704 TYR A CA 1
ATOM 5445 C C . TYR A 1 704 ? 22.734 -19.062 -31.359 1 98.06 704 TYR A C 1
ATOM 5447 O O . TYR A 1 704 ? 22.047 -18.438 -32.156 1 98.06 704 TYR A O 1
ATOM 5455 N N . LYS A 1 705 ? 23.609 -19.938 -31.719 1 97.12 705 LYS A N 1
ATOM 5456 C CA . LYS A 1 705 ? 23.812 -20.281 -33.125 1 97.12 705 LYS A CA 1
ATOM 5457 C C . LYS A 1 705 ? 22.547 -20.906 -33.719 1 97.12 705 LYS A C 1
ATOM 5459 O O . LYS A 1 705 ? 22.203 -20.641 -34.875 1 97.12 705 LYS A O 1
ATOM 5464 N N . GLU A 1 706 ? 22 -21.75 -32.969 1 97.06 706 GLU A N 1
ATOM 5465 C CA . GLU A 1 706 ? 20.781 -22.422 -33.406 1 97.06 706 GLU A CA 1
ATOM 5466 C C . GLU A 1 706 ? 19.688 -21.406 -33.75 1 97.06 706 GLU A C 1
ATOM 5468 O O . GLU A 1 706 ? 18.984 -21.547 -34.75 1 97.06 706 GLU A O 1
ATOM 5473 N N . PHE A 1 707 ? 19.562 -20.391 -32.938 1 97.19 707 PHE A N 1
ATOM 5474 C CA . PHE A 1 707 ? 18.438 -19.484 -33.094 1 97.19 707 PHE A CA 1
ATOM 5475 C C . PHE A 1 707 ? 18.797 -18.281 -33.938 1 97.19 707 PHE A C 1
ATOM 5477 O O . PHE A 1 707 ? 17.953 -17.703 -34.625 1 97.19 707 PHE A O 1
ATOM 5484 N N . TYR A 1 708 ? 20.109 -17.859 -33.969 1 96.69 708 TYR A N 1
ATOM 5485 C CA . TYR A 1 708 ? 20.484 -16.609 -34.625 1 96.69 708 TYR A CA 1
ATOM 5486 C C . TYR A 1 708 ? 21.484 -16.859 -35.719 1 96.69 708 TYR A C 1
ATOM 5488 O O . TYR A 1 708 ? 21.844 -15.938 -36.469 1 96.69 708 TYR A O 1
ATOM 5496 N N . ASN A 1 709 ? 22.047 -17.922 -35.875 1 96.25 709 ASN A N 1
ATOM 5497 C CA . ASN A 1 709 ? 22.953 -18.359 -36.938 1 96.25 709 ASN A CA 1
ATOM 5498 C C . ASN A 1 709 ? 24.234 -17.547 -36.938 1 96.25 709 ASN A C 1
ATOM 5500 O O . ASN A 1 709 ? 24.75 -17.172 -38 1 96.25 709 ASN A O 1
ATOM 5504 N N . GLU A 1 710 ? 24.75 -17.219 -35.844 1 95.69 710 GLU A N 1
ATOM 5505 C CA . GLU A 1 710 ? 26.016 -16.516 -35.625 1 95.69 710 GLU A CA 1
ATOM 5506 C C . GLU A 1 710 ? 26.562 -16.75 -34.219 1 95.69 710 GLU A C 1
ATOM 5508 O O . GLU A 1 710 ? 25.859 -17.281 -33.375 1 95.69 710 GLU A O 1
ATOM 5513 N N . LEU A 1 711 ? 27.812 -16.453 -34.062 1 96.62 711 LEU A N 1
ATOM 5514 C CA . LEU A 1 711 ? 28.391 -16.484 -32.719 1 96.62 711 LEU A CA 1
ATOM 5515 C C . LEU A 1 711 ? 27.859 -15.352 -31.859 1 96.62 711 LEU A C 1
ATOM 5517 O O . LEU A 1 711 ? 27.594 -14.258 -32.344 1 96.62 711 LEU A O 1
ATOM 5521 N N . PRO A 1 712 ? 27.672 -15.625 -30.562 1 97.12 712 PRO A N 1
ATOM 5522 C CA . PRO A 1 712 ? 27.281 -14.508 -29.703 1 97.12 712 PRO A CA 1
ATOM 5523 C C . PRO A 1 712 ? 28.266 -13.344 -29.75 1 97.12 712 PRO A C 1
ATOM 5525 O O . PRO A 1 712 ? 29.469 -13.539 -29.531 1 97.12 712 PRO A O 1
ATOM 5528 N N . PRO A 1 713 ? 27.844 -12.172 -30 1 96.06 713 PRO A N 1
ATOM 5529 C CA . PRO A 1 713 ? 28.75 -11.031 -30.141 1 96.06 713 PRO A CA 1
ATOM 5530 C C . PRO A 1 713 ? 29.438 -10.664 -28.828 1 96.06 713 PRO A C 1
ATOM 5532 O O . PRO A 1 713 ? 30.484 -10.008 -28.828 1 96.06 713 PRO A O 1
ATOM 5535 N N . ASP A 1 714 ? 28.922 -11.016 -27.719 1 96.38 714 ASP A N 1
ATOM 5536 C CA . ASP A 1 714 ? 29.484 -10.578 -26.438 1 96.38 714 ASP A CA 1
ATOM 5537 C C . ASP A 1 714 ? 30.328 -11.672 -25.797 1 96.38 714 ASP A C 1
ATOM 5539 O O . ASP A 1 714 ? 30.625 -11.633 -24.609 1 96.38 714 ASP A O 1
ATOM 5543 N N . LEU A 1 715 ? 30.781 -12.656 -26.516 1 96.62 715 LEU A N 1
ATOM 5544 C CA . LEU A 1 715 ? 31.609 -13.758 -26.047 1 96.62 715 LEU A CA 1
ATOM 5545 C C . LEU A 1 715 ? 32.875 -13.234 -25.359 1 96.62 715 LEU A C 1
ATOM 5547 O O . LEU A 1 715 ? 33.344 -13.828 -24.391 1 96.62 715 LEU A O 1
ATOM 5551 N N . PRO A 1 716 ? 33.5 -12.086 -25.906 1 96.06 716 PRO A N 1
ATOM 5552 C CA . PRO A 1 716 ? 34.719 -11.578 -25.281 1 96.06 716 PRO A CA 1
ATOM 5553 C C . PRO A 1 716 ? 34.531 -11.258 -23.797 1 96.06 716 PRO A C 1
ATOM 5555 O O . PRO A 1 716 ? 35.5 -11.258 -23.031 1 96.06 716 PRO A O 1
ATOM 5558 N N . LEU A 1 717 ? 33.375 -10.992 -23.375 1 96.12 717 LEU A N 1
ATOM 5559 C CA . LEU A 1 717 ? 33.125 -10.641 -21.984 1 96.12 717 LEU A CA 1
ATOM 5560 C C . LEU A 1 717 ? 33.219 -11.867 -21.078 1 96.12 717 LEU A C 1
ATOM 5562 O O . LEU A 1 717 ? 33.531 -11.742 -19.891 1 96.12 717 LEU A O 1
ATOM 5566 N N . TYR A 1 718 ? 33.031 -13.094 -21.703 1 96.88 718 TYR A N 1
ATOM 5567 C CA . TYR A 1 718 ? 32.844 -14.266 -20.844 1 96.88 718 TYR A CA 1
ATOM 5568 C C . TYR A 1 718 ? 34.031 -15.219 -20.953 1 96.88 718 TYR A C 1
ATOM 5570 O O . TYR A 1 718 ? 34.219 -16.094 -20.125 1 96.88 718 TYR A O 1
ATOM 5578 N N . VAL A 1 719 ? 34.812 -15.047 -22.047 1 96.94 719 VAL A N 1
ATOM 5579 C CA . VAL A 1 719 ? 36 -15.883 -22.219 1 96.94 719 VAL A CA 1
ATOM 5580 C C . VAL A 1 719 ? 37.188 -15.242 -21.516 1 96.94 719 VAL A C 1
ATOM 5582 O O . VAL A 1 719 ? 37.594 -14.125 -21.844 1 96.94 719 VAL A O 1
ATOM 5585 N N . ARG A 1 720 ? 37.844 -16.031 -20.609 1 94.69 720 ARG A N 1
ATOM 5586 C CA . ARG A 1 720 ? 38.969 -15.508 -19.844 1 94.69 720 ARG A CA 1
ATOM 5587 C C . ARG A 1 720 ? 40.312 -15.891 -20.5 1 94.69 720 ARG A C 1
ATOM 5589 O O . ARG A 1 720 ? 41.219 -15.062 -20.609 1 94.69 720 ARG A O 1
ATOM 5596 N N . ASP A 1 721 ? 40.25 -17.062 -20.875 1 94.12 721 ASP A N 1
ATOM 5597 C CA . ASP A 1 721 ? 41.406 -17.578 -21.625 1 94.12 721 ASP A CA 1
ATOM 5598 C C . ASP A 1 721 ? 41 -18.719 -22.547 1 94.12 721 ASP A C 1
ATOM 5600 O O . ASP A 1 721 ? 39.844 -19.141 -22.547 1 94.12 721 ASP A O 1
ATOM 5604 N N . LYS A 1 722 ? 41.969 -19.25 -23.234 1 94.69 722 LYS A N 1
ATOM 5605 C CA . LYS A 1 722 ? 41.688 -20.25 -24.266 1 94.69 722 LYS A CA 1
ATOM 5606 C C . LYS A 1 722 ? 41.094 -21.516 -23.672 1 94.69 722 LYS A C 1
ATOM 5608 O O . LYS A 1 722 ? 40.312 -22.219 -24.328 1 94.69 722 LYS A O 1
ATOM 5613 N N . ASN A 1 723 ? 41.375 -21.781 -22.484 1 94.69 723 ASN A N 1
ATOM 5614 C CA . ASN A 1 723 ? 40.906 -23 -21.828 1 94.69 723 ASN A CA 1
ATOM 5615 C C . ASN A 1 723 ? 39.406 -22.922 -21.5 1 94.69 723 ASN A C 1
ATOM 5617 O O . ASN A 1 723 ? 38.781 -23.953 -21.219 1 94.69 723 ASN A O 1
ATOM 5621 N N . ASP A 1 724 ? 38.844 -21.719 -21.547 1 95.81 724 ASP A N 1
ATOM 5622 C CA . ASP A 1 724 ? 37.406 -21.531 -21.297 1 95.81 724 ASP A CA 1
ATOM 5623 C C . ASP A 1 724 ? 36.594 -21.922 -22.531 1 95.81 724 ASP A C 1
ATOM 5625 O O . ASP A 1 724 ? 35.375 -22.109 -22.438 1 95.81 724 ASP A O 1
ATOM 5629 N N . VAL A 1 725 ? 37.188 -21.984 -23.688 1 97.06 725 VAL A N 1
ATOM 5630 C CA . VAL A 1 725 ? 36.5 -22.219 -24.938 1 97.06 725 VAL A CA 1
ATOM 5631 C C . VAL A 1 725 ? 36.281 -23.719 -25.156 1 97.06 725 VAL A C 1
ATOM 5633 O O . VAL A 1 725 ? 37.219 -24.5 -25 1 97.06 725 VAL A O 1
ATOM 5636 N N . PRO A 1 726 ? 35.062 -24.109 -25.453 1 96.25 726 PRO A N 1
ATOM 5637 C CA . PRO A 1 726 ? 34.875 -25.531 -25.734 1 96.25 726 PRO A CA 1
ATOM 5638 C C . PRO A 1 726 ? 35.781 -26.062 -26.828 1 96.25 726 PRO A C 1
ATOM 5640 O O . PRO A 1 726 ? 35.938 -25.406 -27.875 1 96.25 726 PRO A O 1
ATOM 5643 N N . ILE A 1 727 ? 36.188 -27.219 -26.703 1 94.5 727 ILE A N 1
ATOM 5644 C CA . ILE A 1 727 ? 37.219 -27.797 -27.578 1 94.5 727 ILE A CA 1
ATOM 5645 C C . ILE A 1 727 ? 36.688 -27.891 -29 1 94.5 727 ILE A C 1
ATOM 5647 O O . ILE A 1 727 ? 37.375 -27.578 -29.969 1 94.5 727 ILE A O 1
ATOM 5651 N N . THR A 1 728 ? 35.469 -28.266 -29.172 1 93.44 728 THR A N 1
ATOM 5652 C CA . THR A 1 728 ? 34.875 -28.5 -30.484 1 93.44 728 THR A CA 1
ATOM 5653 C C . THR A 1 728 ? 34.688 -27.188 -31.219 1 93.44 728 THR A C 1
ATOM 5655 O O . THR A 1 728 ? 34.531 -27.172 -32.438 1 93.44 728 THR A O 1
ATOM 5658 N N . LEU A 1 729 ? 34.688 -26.062 -30.516 1 95.25 729 LEU A N 1
ATOM 5659 C CA . LEU A 1 729 ? 34.375 -24.781 -31.141 1 95.25 729 LEU A CA 1
ATOM 5660 C C . LEU A 1 729 ? 35.594 -23.859 -31.047 1 95.25 729 LEU A C 1
ATOM 5662 O O . LEU A 1 729 ? 35.5 -22.656 -31.344 1 95.25 729 LEU A O 1
ATOM 5666 N N . ARG A 1 730 ? 36.625 -24.297 -30.688 1 95.38 730 ARG A N 1
ATOM 5667 C CA . ARG A 1 730 ? 37.781 -23.5 -30.266 1 95.38 730 ARG A CA 1
ATOM 5668 C C . ARG A 1 730 ? 38.312 -22.672 -31.438 1 95.38 730 ARG A C 1
ATOM 5670 O O . ARG A 1 730 ? 38.562 -21.469 -31.297 1 95.38 730 ARG A O 1
ATOM 5677 N N . ASP A 1 731 ? 38.5 -23.281 -32.594 1 95.56 731 ASP A N 1
ATOM 5678 C CA . ASP A 1 731 ? 39.062 -22.578 -33.719 1 95.56 731 ASP A CA 1
ATOM 5679 C C . ASP A 1 731 ? 38.188 -21.406 -34.156 1 95.56 731 ASP A C 1
ATOM 5681 O O . ASP A 1 731 ? 38.688 -20.297 -34.344 1 95.56 731 ASP A O 1
ATOM 5685 N N . GLU A 1 732 ? 37 -21.719 -34.219 1 96.44 732 GLU A N 1
ATOM 5686 C CA . GLU A 1 732 ? 36.062 -20.688 -34.656 1 96.44 732 GLU A CA 1
ATOM 5687 C C . GLU A 1 732 ? 35.969 -19.547 -33.656 1 96.44 732 GLU A C 1
ATOM 5689 O O . GLU A 1 732 ? 35.969 -18.375 -34.031 1 96.44 732 GLU A O 1
ATOM 5694 N N . VAL A 1 733 ? 35.875 -19.859 -32.406 1 97.62 733 VAL A N 1
ATOM 5695 C CA . VAL A 1 733 ? 35.719 -18.875 -31.359 1 97.62 733 VAL A CA 1
ATOM 5696 C C . VAL A 1 733 ? 37 -18.047 -31.219 1 97.62 733 VAL A C 1
ATOM 5698 O O . VAL A 1 733 ? 36.938 -16.812 -31.062 1 97.62 733 VAL A O 1
ATOM 5701 N N . MET A 1 734 ? 38.125 -18.719 -31.344 1 96.56 734 MET A N 1
ATOM 5702 C CA . MET A 1 734 ? 39.406 -18.016 -31.203 1 96.56 734 MET A CA 1
ATOM 5703 C C . MET A 1 734 ? 39.625 -17.078 -32.375 1 96.56 734 MET A C 1
ATOM 5705 O O . MET A 1 734 ? 40.188 -15.992 -32.188 1 96.56 734 MET A O 1
ATOM 5709 N N . GLU A 1 735 ? 39.25 -17.5 -33.531 1 96.94 735 GLU A N 1
ATOM 5710 C CA . GLU A 1 735 ? 39.344 -16.625 -34.688 1 96.94 735 GLU A CA 1
ATOM 5711 C C . GLU A 1 735 ? 38.562 -15.344 -34.5 1 96.94 735 GLU A C 1
ATOM 5713 O O . GLU A 1 735 ? 39.031 -14.25 -34.781 1 96.94 735 GLU A O 1
ATOM 5718 N N . TYR A 1 736 ? 37.344 -15.539 -34.031 1 96.94 736 TYR A N 1
ATOM 5719 C CA . TYR A 1 736 ? 36.5 -14.391 -33.75 1 96.94 736 TYR A CA 1
ATOM 5720 C C . TYR A 1 736 ? 37.094 -13.484 -32.688 1 96.94 736 TYR A C 1
ATOM 5722 O O . TYR A 1 736 ? 37.125 -12.266 -32.844 1 96.94 736 TYR A O 1
ATOM 5730 N N . LEU A 1 737 ? 37.594 -14.023 -31.625 1 97.19 737 LEU A N 1
ATOM 5731 C CA . LEU A 1 737 ? 38.188 -13.266 -30.516 1 97.19 737 LEU A CA 1
ATOM 5732 C C . LEU A 1 737 ? 39.406 -12.469 -30.984 1 97.19 737 LEU A C 1
ATOM 5734 O O . LEU A 1 737 ? 39.594 -11.336 -30.547 1 97.19 737 LEU A O 1
ATOM 5738 N N . GLU A 1 738 ? 40.094 -13.031 -31.844 1 96 738 GLU A N 1
ATOM 5739 C CA . GLU A 1 738 ? 41.25 -12.328 -32.406 1 96 738 GLU A CA 1
ATOM 5740 C C . GLU A 1 738 ? 40.812 -11.156 -33.281 1 96 738 GLU A C 1
ATOM 5742 O O . GLU A 1 738 ? 41.406 -10.086 -33.25 1 96 738 GLU A O 1
ATOM 5747 N N . GLU A 1 739 ? 39.875 -11.453 -34.031 1 96.81 739 GLU A N 1
ATOM 5748 C CA . GLU A 1 739 ? 39.344 -10.43 -34.906 1 96.81 739 GLU A CA 1
ATOM 5749 C C . GLU A 1 739 ? 38.844 -9.211 -34.125 1 96.81 739 GLU A C 1
ATOM 5751 O O . GLU A 1 739 ? 38.969 -8.078 -34.625 1 96.81 739 GLU A O 1
ATOM 5756 N N . VAL A 1 740 ? 38.312 -9.406 -32.969 1 96.12 740 VAL A N 1
ATOM 5757 C CA . VAL A 1 740 ? 37.719 -8.297 -32.25 1 96.12 740 VAL A CA 1
ATOM 5758 C C . VAL A 1 740 ? 38.719 -7.75 -31.219 1 96.12 740 VAL A C 1
ATOM 5760 O O . VAL A 1 740 ? 38.344 -6.91 -30.391 1 96.12 740 VAL A O 1
ATOM 5763 N N . GLY A 1 741 ? 39.938 -8.234 -31.172 1 95.5 741 GLY A N 1
ATOM 5764 C CA . GLY A 1 741 ? 41 -7.688 -30.344 1 95.5 741 GLY A CA 1
ATOM 5765 C C . GLY A 1 741 ? 40.906 -8.133 -28.891 1 95.5 741 GLY A C 1
ATOM 5766 O O . GLY A 1 741 ? 41.375 -7.414 -28 1 95.5 741 GLY A O 1
ATOM 5767 N N . TRP A 1 742 ? 40.344 -9.312 -28.609 1 94.94 742 TRP A N 1
ATOM 5768 C CA . TRP A 1 742 ? 40.188 -9.875 -27.281 1 94.94 742 TRP A CA 1
ATOM 5769 C C . TRP A 1 742 ? 41.562 -10.234 -26.688 1 94.94 742 TRP A C 1
ATOM 5771 O O . TRP A 1 742 ? 42.438 -10.688 -27.391 1 94.94 742 TRP A O 1
ATOM 5781 N N . LYS A 1 743 ? 41.75 -9.953 -25.375 1 94.81 743 LYS A N 1
ATOM 5782 C CA . LYS A 1 743 ? 42.969 -10.32 -24.625 1 94.81 743 LYS A CA 1
ATOM 5783 C C . LYS A 1 743 ? 42.625 -11.242 -23.469 1 94.81 743 LYS A C 1
ATOM 5785 O O . LYS A 1 743 ? 41.594 -11.055 -22.781 1 94.81 743 LYS A O 1
ATOM 5790 N N . PRO A 1 744 ? 43.438 -12.25 -23.281 1 94.5 744 PRO A N 1
ATOM 5791 C CA . PRO A 1 744 ? 43.219 -13.156 -22.141 1 94.5 744 PRO A CA 1
ATOM 5792 C C . PRO A 1 744 ? 43.344 -12.461 -20.797 1 94.5 744 PRO A C 1
ATOM 5794 O O . PRO A 1 744 ? 44.062 -11.469 -20.672 1 94.5 744 PRO A O 1
ATOM 5797 N N . ARG A 1 745 ? 42.656 -12.938 -19.859 1 91.19 745 ARG A N 1
ATOM 5798 C CA . ARG A 1 745 ? 42.75 -12.469 -18.484 1 91.19 745 ARG A CA 1
ATOM 5799 C C . ARG A 1 745 ? 42.719 -13.633 -17.5 1 91.19 745 ARG A C 1
ATOM 5801 O O . ARG A 1 745 ? 42.281 -14.727 -17.844 1 91.19 745 ARG A O 1
ATOM 5808 N N . LYS A 1 746 ? 43.219 -13.344 -16.266 1 85.94 746 LYS A N 1
ATOM 5809 C CA . LYS A 1 746 ? 43.281 -14.383 -15.25 1 85.94 746 LYS A CA 1
ATOM 5810 C C . LYS A 1 746 ? 41.938 -14.508 -14.523 1 85.94 746 LYS A C 1
ATOM 5812 O O . LYS A 1 746 ? 41.281 -13.5 -14.234 1 85.94 746 LYS A O 1
ATOM 5817 N N . GLY A 1 747 ? 41.594 -15.805 -14.328 1 85.19 747 GLY A N 1
ATOM 5818 C CA . GLY A 1 747 ? 40.375 -16.062 -13.586 1 85.19 747 GLY A CA 1
ATOM 5819 C C . GLY A 1 747 ? 40.531 -15.852 -12.086 1 85.19 747 GLY A C 1
ATOM 5820 O O . GLY A 1 747 ? 41.656 -15.672 -11.594 1 85.19 747 GLY A O 1
ATOM 5821 N N . ILE A 1 748 ? 39.375 -15.82 -11.414 1 89.38 748 ILE A N 1
ATOM 5822 C CA . ILE A 1 748 ? 39.375 -15.625 -9.969 1 89.38 748 ILE A CA 1
ATOM 5823 C C . ILE A 1 748 ? 38.781 -16.859 -9.297 1 89.38 748 ILE A C 1
ATOM 5825 O O . ILE A 1 748 ? 37.812 -17.438 -9.781 1 89.38 748 ILE A O 1
ATOM 5829 N N . THR A 1 749 ? 39.344 -17.281 -8.203 1 87.25 749 THR A N 1
ATOM 5830 C CA . THR A 1 749 ? 38.938 -18.531 -7.562 1 87.25 749 THR A CA 1
ATOM 5831 C C . THR A 1 749 ? 37.875 -18.266 -6.496 1 87.25 749 THR A C 1
ATOM 5833 O O . THR A 1 749 ? 36.875 -19.016 -6.391 1 87.25 749 THR A O 1
ATOM 5836 N N . GLU A 1 750 ? 38.094 -17.25 -5.684 1 93.44 750 GLU A N 1
ATOM 5837 C CA . GLU A 1 750 ? 37.156 -16.938 -4.617 1 93.44 750 GLU A CA 1
ATOM 5838 C C . GLU A 1 750 ? 36.625 -15.508 -4.766 1 93.44 750 GLU A C 1
ATOM 5840 O O . GLU A 1 750 ? 36.906 -14.633 -3.955 1 93.44 750 GLU A O 1
ATOM 5845 N N . PRO A 1 751 ? 35.75 -15.359 -5.684 1 96.38 751 PRO A N 1
ATOM 5846 C CA . PRO A 1 751 ? 35.281 -14.008 -5.98 1 96.38 751 PRO A CA 1
ATOM 5847 C C . PRO A 1 751 ? 34.375 -13.453 -4.887 1 96.38 751 PRO A C 1
ATOM 5849 O O . PRO A 1 751 ? 33.562 -14.195 -4.297 1 96.38 751 PRO A O 1
ATOM 5852 N N . THR A 1 752 ? 34.375 -12.164 -4.59 1 96.88 752 THR A N 1
ATOM 5853 C CA . THR A 1 752 ? 33.5 -11.438 -3.686 1 96.88 752 THR A CA 1
ATOM 5854 C C . THR A 1 752 ? 33.438 -9.961 -4.082 1 96.88 752 THR A C 1
ATOM 5856 O O . THR A 1 752 ? 34.406 -9.398 -4.594 1 96.88 752 THR A O 1
ATOM 5859 N N . LEU A 1 753 ? 32.281 -9.344 -3.953 1 96.75 753 LEU A N 1
ATOM 5860 C CA . LEU A 1 753 ? 32.125 -7.91 -4.152 1 96.75 753 LEU A CA 1
ATOM 5861 C C . LEU A 1 753 ? 32.375 -7.152 -2.854 1 96.75 753 LEU A C 1
ATOM 5863 O O . LEU A 1 753 ? 32.531 -5.926 -2.865 1 96.75 753 LEU A O 1
ATOM 5867 N N . LEU A 1 754 ? 32.438 -7.867 -1.742 1 95.31 754 LEU A N 1
ATOM 5868 C CA . LEU A 1 754 ? 32.594 -7.258 -0.425 1 95.31 754 LEU A CA 1
ATOM 5869 C C . LEU A 1 754 ? 34.062 -7.168 -0.021 1 95.31 754 LEU A C 1
ATOM 5871 O O . LEU A 1 754 ? 34.656 -8.18 0.318 1 95.31 754 LEU A O 1
ATOM 5875 N N . GLU A 1 755 ? 34.469 -5.992 0.049 1 91.94 755 GLU A N 1
ATOM 5876 C CA . GLU A 1 755 ? 35.875 -5.777 0.399 1 91.94 755 GLU A CA 1
ATOM 5877 C C . GLU A 1 755 ? 36.156 -6.285 1.806 1 91.94 755 GLU A C 1
ATOM 5879 O O . GLU A 1 755 ? 37.281 -6.742 2.082 1 91.94 755 GLU A O 1
ATOM 5884 N N . GLU A 1 756 ? 35.156 -6.266 2.615 1 90.94 756 GLU A N 1
ATOM 5885 C CA . GLU A 1 756 ? 35.344 -6.676 4.004 1 90.94 756 GLU A CA 1
ATOM 5886 C C . GLU A 1 756 ? 35.562 -8.18 4.113 1 90.94 756 GLU A C 1
ATOM 5888 O O . GLU A 1 756 ? 36.031 -8.672 5.148 1 90.94 756 GLU A O 1
ATOM 5893 N N . ASN A 1 757 ? 35.281 -8.945 3.062 1 90.94 757 ASN A N 1
ATOM 5894 C CA . ASN A 1 757 ? 35.469 -10.391 3.066 1 90.94 757 ASN A CA 1
ATOM 5895 C C . ASN A 1 757 ? 36.875 -10.773 2.623 1 90.94 757 ASN A C 1
ATOM 5897 O O . ASN A 1 757 ? 37.25 -11.945 2.67 1 90.94 757 ASN A O 1
ATOM 5901 N N . VAL A 1 758 ? 37.688 -9.781 2.252 1 92.19 758 VAL A N 1
ATOM 5902 C CA . VAL A 1 758 ? 39.062 -10.055 1.787 1 92.19 758 VAL A CA 1
ATOM 5903 C C . VAL A 1 758 ? 39.969 -10.32 2.982 1 92.19 758 VAL A C 1
ATOM 5905 O O . VAL A 1 758 ? 40.031 -9.516 3.916 1 92.19 758 VAL A O 1
ATOM 5908 N N . ARG A 1 759 ? 40.688 -11.406 3.057 1 83.88 759 ARG A N 1
ATOM 5909 C CA . ARG A 1 759 ? 41.531 -11.828 4.168 1 83.88 759 ARG A CA 1
ATOM 5910 C C . ARG A 1 759 ? 43 -11.453 3.916 1 83.88 759 ARG A C 1
ATOM 5912 O O . ARG A 1 759 ? 43.781 -11.367 4.852 1 83.88 759 ARG A O 1
ATOM 5919 N N . GLY A 1 760 ? 43.469 -11.219 2.742 1 71.38 760 GLY A N 1
ATOM 5920 C CA . GLY A 1 760 ? 44.844 -10.914 2.434 1 71.38 760 GLY A CA 1
ATOM 5921 C C . GLY A 1 760 ? 45.094 -9.445 2.154 1 71.38 760 GLY A C 1
ATOM 5922 O O . GLY A 1 760 ? 44.156 -8.695 1.887 1 71.38 760 GLY A O 1
ATOM 5923 N N . MET B 1 1 ? -0.686 -40.781 34.656 1 18.97 1 MET B N 1
ATOM 5924 C CA . MET B 1 1 ? -0.127 -40.594 35.969 1 18.97 1 MET B CA 1
ATOM 5925 C C . MET B 1 1 ? 0.012 -39.094 36.281 1 18.97 1 MET B C 1
ATOM 5927 O O . MET B 1 1 ? 0.214 -38.281 35.375 1 18.97 1 MET B O 1
ATOM 5931 N N . SER B 1 2 ? -0.564 -38.625 37.469 1 21.67 2 SER B N 1
ATOM 5932 C CA . SER B 1 2 ? -1.027 -37.375 38 1 21.67 2 SER B CA 1
ATOM 5933 C C . SER B 1 2 ? 0.079 -36.312 38 1 21.67 2 SER B C 1
ATOM 5935 O O . SER B 1 2 ? 1.264 -36.656 37.969 1 21.67 2 SER B O 1
ATOM 5937 N N . PRO B 1 3 ? -0.436 -35.125 37.469 1 24.88 3 PRO B N 1
ATOM 5938 C CA . PRO B 1 3 ? 0.478 -34 37.344 1 24.88 3 PRO B CA 1
ATOM 5939 C C . PRO B 1 3 ? 1.473 -33.906 38.5 1 24.88 3 PRO B C 1
ATOM 5941 O O . PRO B 1 3 ? 1.083 -34.031 39.688 1 24.88 3 PRO B O 1
ATOM 5944 N N . PHE B 1 4 ? 2.5 -34.594 38.188 1 24.06 4 PHE B N 1
ATOM 5945 C CA . PHE B 1 4 ? 3.48 -34.969 39.219 1 24.06 4 PHE B CA 1
ATOM 5946 C C . PHE B 1 4 ? 3.967 -33.719 39.969 1 24.06 4 PHE B C 1
ATOM 5948 O O . PHE B 1 4 ? 4.414 -32.75 39.344 1 24.06 4 PHE B O 1
ATOM 5955 N N . GLU B 1 5 ? 3.104 -33.281 40.906 1 25.55 5 GLU B N 1
ATOM 5956 C CA . GLU B 1 5 ? 3.361 -32.375 42 1 25.55 5 GLU B CA 1
ATOM 5957 C C . GLU B 1 5 ? 4.723 -32.625 42.625 1 25.55 5 GLU B C 1
ATOM 5959 O O . GLU B 1 5 ? 4.969 -33.719 43.156 1 25.55 5 GLU B O 1
ATOM 5964 N N . LEU B 1 6 ? 5.699 -32.344 41.844 1 27.78 6 LEU B N 1
ATOM 5965 C CA . LEU B 1 6 ? 6.895 -32.656 42.594 1 27.78 6 LEU B CA 1
ATOM 5966 C C . LEU B 1 6 ? 6.969 -31.781 43.844 1 27.78 6 LEU B C 1
ATOM 5968 O O . LEU B 1 6 ? 6.883 -30.547 43.781 1 27.78 6 LEU B O 1
ATOM 5972 N N . GLU B 1 7 ? 6.32 -32.281 44.906 1 29.33 7 GLU B N 1
ATOM 5973 C CA . GLU B 1 7 ? 6.367 -31.75 46.25 1 29.33 7 GLU B CA 1
ATOM 5974 C C . GLU B 1 7 ? 7.801 -31.703 46.781 1 29.33 7 GLU B C 1
ATOM 5976 O O . GLU B 1 7 ? 8.367 -32.719 47.156 1 29.33 7 GLU B O 1
ATOM 5981 N N . PHE B 1 8 ? 8.766 -31.422 46 1 28.98 8 PHE B N 1
ATOM 5982 C CA . PHE B 1 8 ? 9.859 -31.5 46.969 1 28.98 8 PHE B CA 1
ATOM 5983 C C . PHE B 1 8 ? 9.672 -30.453 48.062 1 28.98 8 PHE B C 1
ATOM 5985 O O . PHE B 1 8 ? 9.023 -29.438 47.844 1 28.98 8 PHE B O 1
ATOM 5992 N N . GLU B 1 9 ? 10.031 -30.922 49.25 1 27.05 9 GLU B N 1
ATOM 5993 C CA . GLU B 1 9 ? 10.18 -30.156 50.5 1 27.05 9 GLU B CA 1
ATOM 5994 C C . GLU B 1 9 ? 10.945 -28.859 50.25 1 27.05 9 GLU B C 1
ATOM 5996 O O . GLU B 1 9 ? 12.055 -28.875 49.719 1 27.05 9 GLU B O 1
ATOM 6001 N N . GLY B 1 10 ? 10.359 -27.609 50.219 1 27.38 10 GLY B N 1
ATOM 6002 C CA . GLY B 1 10 ? 10.383 -26.172 50.344 1 27.38 10 GLY B CA 1
ATOM 6003 C C . GLY B 1 10 ? 10.352 -25.453 49 1 27.38 10 GLY B C 1
ATOM 6004 O O . GLY B 1 10 ? 10.328 -24.234 48.938 1 27.38 10 GLY B O 1
ATOM 6005 N N . LEU B 1 11 ? 11.211 -25.859 47.969 1 26.59 11 LEU B N 1
ATOM 6006 C CA . LEU B 1 11 ? 11.391 -25 46.812 1 26.59 11 LEU B CA 1
ATOM 6007 C C . LEU B 1 11 ? 10.289 -25.234 45.781 1 26.59 11 LEU B C 1
ATOM 6009 O O . LEU B 1 11 ? 10.117 -26.359 45.281 1 26.59 11 LEU B O 1
ATOM 6013 N N . LYS B 1 12 ? 9.219 -24.422 45.875 1 28.36 12 LYS B N 1
ATOM 6014 C CA . LYS B 1 12 ? 8.141 -24.484 44.906 1 28.36 12 LYS B CA 1
ATOM 6015 C C . LYS B 1 12 ? 8.586 -23.953 43.562 1 28.36 12 LYS B C 1
ATOM 6017 O O . LYS B 1 12 ? 9.039 -22.812 43.438 1 28.36 12 LYS B O 1
ATOM 6022 N N . VAL B 1 13 ? 9.148 -24.781 42.688 1 25.22 13 VAL B N 1
ATOM 6023 C CA . VAL B 1 13 ? 9.492 -24.312 41.344 1 25.22 13 VAL B CA 1
ATOM 6024 C C . VAL B 1 13 ? 8.227 -24.141 40.531 1 25.22 13 VAL B C 1
ATOM 6026 O O . VAL B 1 13 ? 7.477 -25.094 40.312 1 25.22 13 VAL B O 1
ATOM 6029 N N . GLN B 1 14 ? 7.543 -23.031 40.656 1 24.58 14 GLN B N 1
ATOM 6030 C CA . GLN B 1 14 ? 6.41 -22.812 39.781 1 24.58 14 GLN B CA 1
ATOM 6031 C C . GLN B 1 14 ? 6.871 -22.531 38.344 1 24.58 14 GLN B C 1
ATOM 6033 O O . GLN B 1 14 ? 7.738 -21.672 38.125 1 24.58 14 GLN B O 1
ATOM 6038 N N . ILE B 1 15 ? 6.918 -23.422 37.5 1 25.34 15 ILE B N 1
ATOM 6039 C CA . ILE B 1 15 ? 7.191 -23.328 36.094 1 25.34 15 ILE B CA 1
ATOM 6040 C C . ILE B 1 15 ? 6.16 -22.422 35.406 1 25.34 15 ILE B C 1
ATOM 6042 O O . ILE B 1 15 ? 4.969 -22.75 35.375 1 25.34 15 ILE B O 1
ATOM 6046 N N . GLY B 1 16 ? 6.402 -21.062 35.5 1 25.41 16 GLY B N 1
ATOM 6047 C CA . GLY B 1 16 ? 5.477 -20.109 34.906 1 25.41 16 GLY B CA 1
ATOM 6048 C C . GLY B 1 16 ? 5.316 -20.266 33.406 1 25.41 16 GLY B C 1
ATOM 6049 O O . GLY B 1 16 ? 6.297 -20.5 32.688 1 25.41 16 GLY B O 1
ATOM 6050 N N . SER B 1 17 ? 4.355 -20.953 32.969 1 28.27 17 SER B N 1
ATOM 6051 C CA . SER B 1 17 ? 3.934 -21.062 31.578 1 28.27 17 SER B CA 1
ATOM 6052 C C . SER B 1 17 ? 3.973 -19.719 30.875 1 28.27 17 SER B C 1
ATOM 6054 O O . SER B 1 17 ? 3.492 -18.719 31.406 1 28.27 17 SER B O 1
ATOM 6056 N N . ILE B 1 18 ? 5.055 -19.359 30.266 1 27.16 18 ILE B N 1
ATOM 6057 C CA . ILE B 1 18 ? 5.039 -18.156 29.453 1 27.16 18 ILE B CA 1
ATOM 6058 C C . ILE B 1 18 ? 3.793 -18.141 28.562 1 27.16 18 ILE B C 1
ATOM 6060 O O . ILE B 1 18 ? 3.691 -18.922 27.609 1 27.16 18 ILE B O 1
ATOM 6064 N N . GLU B 1 19 ? 2.621 -18.234 29.094 1 30.7 19 GLU B N 1
ATOM 6065 C CA . GLU B 1 19 ? 1.438 -17.953 28.297 1 30.7 19 GLU B CA 1
ATOM 6066 C C . GLU B 1 19 ? 1.687 -16.781 27.344 1 30.7 19 GLU B C 1
ATOM 6068 O O . GLU B 1 19 ? 2.236 -15.75 27.75 1 30.7 19 GLU B O 1
ATOM 6073 N N . GLY B 1 20 ? 2.105 -17.016 26.219 1 32.09 20 GLY B N 1
ATOM 6074 C CA . GLY B 1 20 ? 2.084 -15.992 25.188 1 32.09 20 GLY B CA 1
ATOM 6075 C C . GLY B 1 20 ? 1.039 -14.922 25.422 1 32.09 20 GLY B C 1
ATOM 6076 O O . GLY B 1 20 ? -0.158 -15.211 25.469 1 32.09 20 GLY B O 1
ATOM 6077 N N . PHE B 1 21 ? 1.337 -14.031 26.375 1 31.08 21 PHE B N 1
ATOM 6078 C CA . PHE B 1 21 ? 0.631 -12.938 27.031 1 31.08 21 PHE B CA 1
ATOM 6079 C C . PHE B 1 21 ? -0.191 -12.141 26.031 1 31.08 21 PHE B C 1
ATOM 6081 O O . PHE B 1 21 ? -0.348 -10.922 26.172 1 31.08 21 PHE B O 1
ATOM 6088 N N . GLU B 1 22 ? -0.331 -12.336 24.734 1 41.06 22 GLU B N 1
ATOM 6089 C CA . GLU B 1 22 ? -0.993 -11.094 24.375 1 41.06 22 GLU B CA 1
ATOM 6090 C C . GLU B 1 22 ? -2.283 -10.898 25.172 1 41.06 22 GLU B C 1
ATOM 6092 O O . GLU B 1 22 ? -3.24 -11.656 25 1 41.06 22 GLU B O 1
ATOM 6097 N N . PRO B 1 23 ? -2.227 -10.438 26.344 1 44.91 23 PRO B N 1
ATOM 6098 C CA . PRO B 1 23 ? -3.5 -10.188 27.031 1 44.91 23 PRO B CA 1
ATOM 6099 C C . PRO B 1 23 ? -4.555 -9.586 26.094 1 44.91 23 PRO B C 1
ATOM 6101 O O . PRO B 1 23 ? -4.293 -8.57 25.438 1 44.91 23 PRO B O 1
ATOM 6104 N N . ARG B 1 24 ? -5.461 -10.32 25.656 1 57.72 24 ARG B N 1
ATOM 6105 C CA . ARG B 1 24 ? -6.637 -9.844 24.938 1 57.72 24 ARG B CA 1
ATOM 6106 C C . ARG B 1 24 ? -7.27 -8.648 25.641 1 57.72 24 ARG B C 1
ATOM 6108 O O . ARG B 1 24 ? -7.453 -8.664 26.859 1 57.72 24 ARG B O 1
ATOM 6115 N N . GLY B 1 25 ? -7.129 -7.375 25.047 1 68.81 25 GLY B N 1
ATOM 6116 C CA . GLY B 1 25 ? -7.848 -6.203 25.531 1 68.81 25 GLY B CA 1
ATOM 6117 C C . GLY B 1 25 ? -9.172 -6.539 26.172 1 68.81 25 GLY B C 1
ATOM 6118 O O . GLY B 1 25 ? -9.656 -7.672 26.062 1 68.81 25 GLY B O 1
ATOM 6119 N N . GLU B 1 26 ? -9.594 -5.801 27.047 1 82.88 26 GLU B N 1
ATOM 6120 C CA . GLU B 1 26 ? -10.883 -5.926 27.719 1 82.88 26 GLU B CA 1
ATOM 6121 C C . GLU B 1 26 ? -12 -5.27 26.906 1 82.88 26 GLU B C 1
ATOM 6123 O O . GLU B 1 26 ? -11.727 -4.441 26.031 1 82.88 26 GLU B O 1
ATOM 6128 N N . GLY B 1 27 ? -13.18 -5.688 27.047 1 87.75 27 GLY B N 1
ATOM 6129 C CA . GLY B 1 27 ? -14.328 -5.086 26.406 1 87.75 27 GLY B CA 1
ATOM 6130 C C . GLY B 1 27 ? -14.961 -5.988 25.359 1 87.75 27 GLY B C 1
ATOM 6131 O O . GLY B 1 27 ? -14.531 -7.129 25.172 1 87.75 27 GLY B O 1
ATOM 6132 N N . PRO B 1 28 ? -15.906 -5.508 24.75 1 91.12 28 PRO B N 1
ATOM 6133 C CA . PRO B 1 28 ? -16.672 -6.34 23.812 1 91.12 28 PRO B CA 1
ATOM 6134 C C . PRO B 1 28 ? -15.883 -6.734 22.578 1 91.12 28 PRO B C 1
ATOM 6136 O O . PRO B 1 28 ? -16.016 -7.855 22.078 1 91.12 28 PRO B O 1
ATOM 6139 N N . LEU B 1 29 ? -15.055 -5.84 22.062 1 94.94 29 LEU B N 1
ATOM 6140 C CA . LEU B 1 29 ? -14.375 -6.145 20.812 1 94.94 29 LEU B CA 1
ATOM 6141 C C . LEU B 1 29 ? -13 -5.477 20.766 1 94.94 29 LEU B C 1
ATOM 6143 O O . LEU B 1 29 ? -12.766 -4.59 19.938 1 94.94 29 LEU B O 1
ATOM 6147 N N . PRO B 1 30 ? -12.078 -5.898 21.625 1 96.94 30 PRO B N 1
ATOM 6148 C CA . PRO B 1 30 ? -10.719 -5.352 21.547 1 96.94 30 PRO B CA 1
ATOM 6149 C C . PRO B 1 30 ? -10 -5.758 20.266 1 96.94 30 PRO B C 1
ATOM 6151 O O . PRO B 1 30 ? -10.164 -6.887 19.797 1 96.94 30 PRO B O 1
ATOM 6154 N N . CYS B 1 31 ? -9.25 -4.887 19.672 1 97.31 31 CYS B N 1
ATOM 6155 C CA . CYS B 1 31 ? -8.453 -5.113 18.469 1 97.31 31 CYS B CA 1
ATOM 6156 C C . CYS B 1 31 ? -9.305 -5.723 17.359 1 97.31 31 CYS B C 1
ATOM 6158 O O . CYS B 1 31 ? -8.977 -6.785 16.844 1 97.31 31 CYS B O 1
ATOM 6160 N N . PRO B 1 32 ? -10.352 -4.969 17.016 1 97.25 32 PRO B N 1
ATOM 6161 C CA . PRO B 1 32 ? -11.258 -5.516 16 1 97.25 32 PRO B CA 1
ATOM 6162 C C . PRO B 1 32 ? -10.57 -5.746 14.664 1 97.25 32 PRO B C 1
ATOM 6164 O O . PRO B 1 32 ? -9.695 -4.965 14.273 1 97.25 32 PRO B O 1
ATOM 6167 N N . THR B 1 33 ? -10.984 -6.773 13.953 1 95.81 33 THR B N 1
ATOM 6168 C CA . THR B 1 33 ? -10.562 -7.043 12.586 1 95.81 33 THR B CA 1
ATOM 6169 C C . THR B 1 33 ? -11.555 -6.461 11.586 1 95.81 33 THR B C 1
ATOM 6171 O O . THR B 1 33 ? -12.578 -5.895 11.977 1 95.81 33 THR B O 1
ATOM 6174 N N . VAL B 1 34 ? -11.32 -6.605 10.312 1 94.81 34 VAL B N 1
ATOM 6175 C CA . VAL B 1 34 ? -12.141 -6.051 9.242 1 94.81 34 VAL B CA 1
ATOM 6176 C C . VAL B 1 34 ? -13.555 -6.609 9.328 1 94.81 34 VAL B C 1
ATOM 6178 O O . VAL B 1 34 ? -14.531 -5.863 9.227 1 94.81 34 VAL B O 1
ATOM 6181 N N . SER B 1 35 ? -13.656 -7.883 9.547 1 94.31 35 SER B N 1
ATOM 6182 C CA . SER B 1 35 ? -14.969 -8.516 9.547 1 94.31 35 SER B CA 1
ATOM 6183 C C . SER B 1 35 ? -15.75 -8.172 10.812 1 94.31 35 SER B C 1
ATOM 6185 O O . SER B 1 35 ? -16.984 -8.094 10.781 1 94.31 35 SER B O 1
ATOM 6187 N N . ASP B 1 36 ? -15.016 -7.832 11.891 1 95.31 36 ASP B N 1
ATOM 6188 C CA . ASP B 1 36 ? -15.648 -7.57 13.18 1 95.31 36 ASP B CA 1
ATOM 6189 C C . ASP B 1 36 ? -16.547 -6.332 13.109 1 95.31 36 ASP B C 1
ATOM 6191 O O . ASP B 1 36 ? -17.562 -6.258 13.797 1 95.31 36 ASP B O 1
ATOM 6195 N N . LEU B 1 37 ? -16.109 -5.367 12.281 1 96.94 37 LEU B N 1
ATOM 6196 C CA . LEU B 1 37 ? -16.828 -4.098 12.273 1 96.94 37 LEU B CA 1
ATOM 6197 C C . LEU B 1 37 ? -17.516 -3.867 10.93 1 96.94 37 LEU B C 1
ATOM 6199 O O . LEU B 1 37 ? -18 -2.768 10.648 1 96.94 37 LEU B O 1
ATOM 6203 N N . ALA B 1 38 ? -17.547 -4.934 10.125 1 95.88 38 ALA B N 1
ATOM 6204 C CA . ALA B 1 38 ? -18.172 -4.812 8.805 1 95.88 38 ALA B CA 1
ATOM 6205 C C . ALA B 1 38 ? -19.672 -4.504 8.93 1 95.88 38 ALA B C 1
ATOM 6207 O O . ALA B 1 38 ? -20.234 -3.791 8.102 1 95.88 38 ALA B O 1
ATOM 6208 N N . ASP B 1 39 ? -20.25 -5.047 9.945 1 95 39 ASP B N 1
ATOM 6209 C CA . ASP B 1 39 ? -21.688 -4.801 10.141 1 95 39 ASP B CA 1
ATOM 6210 C C . ASP B 1 39 ? -21.953 -3.324 10.438 1 95 39 ASP B C 1
ATOM 6212 O O . ASP B 1 39 ? -22.938 -2.764 9.969 1 95 39 ASP B O 1
ATOM 6216 N N . TRP B 1 40 ? -21.094 -2.67 11.25 1 97.56 40 TRP B N 1
ATOM 6217 C CA . TRP B 1 40 ? -21.203 -1.235 11.492 1 97.56 40 TRP B CA 1
ATOM 6218 C C . TRP B 1 40 ? -21.078 -0.456 10.188 1 97.56 40 TRP B C 1
ATOM 6220 O O . TRP B 1 40 ? -21.859 0.465 9.922 1 97.56 40 TRP B O 1
ATOM 6230 N N . ASP B 1 41 ? -20.156 -0.839 9.367 1 98.06 41 ASP B N 1
ATOM 6231 C CA . ASP B 1 41 ? -19.922 -0.169 8.094 1 98.06 41 ASP B CA 1
ATOM 6232 C C . ASP B 1 41 ? -21.125 -0.312 7.164 1 98.06 41 ASP B C 1
ATOM 6234 O O . ASP B 1 41 ? -21.484 0.627 6.449 1 98.06 41 ASP B O 1
ATOM 6238 N N . ARG B 1 42 ? -21.719 -1.445 7.176 1 96.44 42 ARG B N 1
ATOM 6239 C CA . ARG B 1 42 ? -22.875 -1.684 6.328 1 96.44 42 ARG B CA 1
ATOM 6240 C C . ARG B 1 42 ? -24.062 -0.837 6.777 1 96.44 42 ARG B C 1
ATOM 6242 O O . ARG B 1 42 ? -24.875 -0.406 5.953 1 96.44 42 ARG B O 1
ATOM 6249 N N . LYS B 1 43 ? -24.125 -0.649 8.086 1 96.75 43 LYS B N 1
ATOM 6250 C CA . LYS B 1 43 ? -25.172 0.243 8.594 1 96.75 43 LYS B CA 1
ATOM 6251 C C . LYS B 1 43 ? -24.984 1.66 8.055 1 96.75 43 LYS B C 1
ATOM 6253 O O . LYS B 1 43 ? -25.969 2.338 7.73 1 96.75 43 LYS B O 1
ATOM 6258 N N . LEU B 1 44 ? -23.766 2.096 8.023 1 98.06 44 LEU B N 1
ATOM 6259 C CA . LEU B 1 44 ? -23.484 3.41 7.453 1 98.06 44 LEU B CA 1
ATOM 6260 C C . LEU B 1 44 ? -23.844 3.449 5.973 1 98.06 44 LEU B C 1
ATOM 6262 O O . LEU B 1 44 ? -24.469 4.402 5.508 1 98.06 44 LEU B O 1
ATOM 6266 N N . PHE B 1 45 ? -23.516 2.371 5.246 1 97.62 45 PHE B N 1
ATOM 6267 C CA . PHE B 1 45 ? -23.734 2.346 3.805 1 97.62 45 PHE B CA 1
ATOM 6268 C C . PHE B 1 45 ? -25.219 2.26 3.482 1 97.62 45 PHE B C 1
ATOM 6270 O O . PHE B 1 45 ? -25.656 2.662 2.4 1 97.62 45 PHE B O 1
ATOM 6277 N N . ALA B 1 46 ? -25.984 1.718 4.398 1 97.12 46 ALA B N 1
ATOM 6278 C CA . ALA B 1 46 ? -27.422 1.63 4.191 1 97.12 46 ALA B CA 1
ATOM 6279 C C . ALA B 1 46 ? -28.078 3.008 4.273 1 97.12 46 ALA B C 1
ATOM 6281 O O . ALA B 1 46 ? -29.156 3.229 3.707 1 97.12 46 ALA B O 1
ATOM 6282 N N . ARG B 1 47 ? -27.391 3.848 4.941 1 97.06 47 ARG B N 1
ATOM 6283 C CA . ARG B 1 47 ? -27.875 5.207 5.145 1 97.06 47 ARG B CA 1
ATOM 6284 C C . ARG B 1 47 ? -27.25 6.172 4.141 1 97.06 47 ARG B C 1
ATOM 6286 O O . ARG B 1 47 ? -27.906 7.094 3.664 1 97.06 47 ARG B O 1
ATOM 6293 N N . TYR B 1 48 ? -26 6.027 3.943 1 98.25 48 TYR B N 1
ATOM 6294 C CA . TYR B 1 48 ? -25.219 6.906 3.08 1 98.25 48 TYR B CA 1
ATOM 6295 C C . TYR B 1 48 ? -24.75 6.172 1.825 1 98.25 48 TYR B C 1
ATOM 6297 O O . TYR B 1 48 ? -23.969 5.23 1.905 1 98.25 48 TYR B O 1
ATOM 6305 N N . ARG B 1 49 ? -25.203 6.617 0.735 1 97.5 49 ARG B N 1
ATOM 6306 C CA . ARG B 1 49 ? -24.812 6.008 -0.53 1 97.5 49 ARG B CA 1
ATOM 6307 C C . ARG B 1 49 ? -23.359 6.34 -0.862 1 97.5 49 ARG B C 1
ATOM 6309 O O . ARG B 1 49 ? -22.953 7.504 -0.813 1 97.5 49 ARG B O 1
ATOM 6316 N N . VAL B 1 50 ? -22.641 5.289 -1.171 1 96.88 50 VAL B N 1
ATOM 6317 C CA . VAL B 1 50 ? -21.25 5.492 -1.585 1 96.88 50 VAL B CA 1
ATOM 6318 C C . VAL B 1 50 ? -21.203 5.902 -3.055 1 96.88 50 VAL B C 1
ATOM 6320 O O . VAL B 1 50 ? -21.594 5.137 -3.934 1 96.88 50 VAL B O 1
ATOM 6323 N N . ILE B 1 51 ? -20.75 7.086 -3.266 1 96.06 51 ILE B N 1
ATOM 6324 C CA . ILE B 1 51 ? -20.672 7.59 -4.633 1 96.06 51 ILE B CA 1
ATOM 6325 C C . ILE B 1 51 ? -19.203 7.613 -5.082 1 96.06 51 ILE B C 1
ATOM 6327 O O . ILE B 1 51 ? -18.328 8.102 -4.359 1 96.06 51 ILE B O 1
ATOM 6331 N N . ALA B 1 52 ? -19.016 7.07 -6.238 1 92.94 52 ALA B N 1
ATOM 6332 C CA . ALA B 1 52 ? -17.672 6.988 -6.785 1 92.94 52 ALA B CA 1
ATOM 6333 C C . ALA B 1 52 ? -17.438 8.07 -7.836 1 92.94 52 ALA B C 1
ATOM 6335 O O . ALA B 1 52 ? -18.312 8.352 -8.656 1 92.94 52 ALA B O 1
ATOM 6336 N N . PHE B 1 53 ? -16.281 8.688 -7.75 1 90.75 53 PHE B N 1
ATOM 6337 C CA . PHE B 1 53 ? -15.828 9.656 -8.75 1 90.75 53 PHE B CA 1
ATOM 6338 C C . PHE B 1 53 ? -14.492 9.227 -9.344 1 90.75 53 PHE B C 1
ATOM 6340 O O . PHE B 1 53 ? -13.445 9.758 -8.969 1 90.75 53 PHE B O 1
ATOM 6347 N N . PRO B 1 54 ? -14.516 8.383 -10.312 1 86.19 54 PRO B N 1
ATOM 6348 C CA . PRO B 1 54 ? -13.25 7.91 -10.875 1 86.19 54 PRO B CA 1
ATOM 6349 C C . PRO B 1 54 ? -12.469 9.008 -11.594 1 86.19 54 PRO B C 1
ATOM 6351 O O . PRO B 1 54 ? -13.031 9.719 -12.438 1 86.19 54 PRO B O 1
ATOM 6354 N N . ILE B 1 55 ? -11.25 9.203 -11.25 1 79.88 55 ILE B N 1
ATOM 6355 C CA . ILE B 1 55 ? -10.391 10.18 -11.906 1 79.88 55 ILE B CA 1
ATOM 6356 C C . ILE B 1 55 ? -9.805 9.57 -13.18 1 79.88 55 ILE B C 1
ATOM 6358 O O . ILE B 1 55 ? -9.445 10.297 -14.117 1 79.88 55 ILE B O 1
ATOM 6362 N N . CYS B 1 56 ? -9.688 8.297 -13.156 1 80.38 56 CYS B N 1
ATOM 6363 C CA . CYS B 1 56 ? -9.141 7.531 -14.273 1 80.38 56 CYS B CA 1
ATOM 6364 C C . CYS B 1 56 ? -9.977 6.289 -14.547 1 80.38 56 CYS B C 1
ATOM 6366 O O . CYS B 1 56 ? -10.328 5.551 -13.617 1 80.38 56 CYS B O 1
ATOM 6368 N N . ASP B 1 57 ? -10.352 6.094 -15.758 1 87.12 57 ASP B N 1
ATOM 6369 C CA . ASP B 1 57 ? -11.18 4.941 -16.109 1 87.12 57 ASP B CA 1
ATOM 6370 C C . ASP B 1 57 ? -10.312 3.758 -16.531 1 87.12 57 ASP B C 1
ATOM 6372 O O . ASP B 1 57 ? -10.836 2.756 -17.031 1 87.12 57 ASP B O 1
ATOM 6376 N N . MET B 1 58 ? -9.086 3.896 -16.406 1 89.19 58 MET B N 1
ATOM 6377 C CA . MET B 1 58 ? -8.156 2.832 -16.781 1 89.19 58 MET B CA 1
ATOM 6378 C C . MET B 1 58 ? -7.555 2.176 -15.547 1 89.19 58 MET B C 1
ATOM 6380 O O . MET B 1 58 ? -7.383 2.826 -14.508 1 89.19 58 MET B O 1
ATOM 6384 N N . CYS B 1 59 ? -7.309 0.958 -15.617 1 91.06 59 CYS B N 1
ATOM 6385 C CA . CYS B 1 59 ? -6.605 0.24 -14.562 1 91.06 59 CYS B CA 1
ATOM 6386 C C . CYS B 1 59 ? -5.277 -0.315 -15.062 1 91.06 59 CYS B C 1
ATOM 6388 O O . CYS B 1 59 ? -5.238 -0.998 -16.094 1 91.06 59 CYS B O 1
ATOM 6390 N N . CYS B 1 60 ? -4.176 -0.09 -14.375 1 88.75 60 CYS B N 1
ATOM 6391 C CA . CYS B 1 60 ? -2.848 -0.542 -14.766 1 88.75 60 CYS B CA 1
ATOM 6392 C C . CYS B 1 60 ? -2.18 -1.32 -13.641 1 88.75 60 CYS B C 1
ATOM 6394 O O . CYS B 1 60 ? -0.961 -1.244 -13.461 1 88.75 60 CYS B O 1
ATOM 6396 N N . MET B 1 61 ? -2.928 -2.057 -12.93 1 90.44 61 MET B N 1
ATOM 6397 C CA . MET B 1 61 ? -2.416 -2.635 -11.688 1 90.44 61 MET B CA 1
ATOM 6398 C C . MET B 1 61 ? -1.728 -3.969 -11.953 1 90.44 61 MET B C 1
ATOM 6400 O O . MET B 1 61 ? -1.007 -4.48 -11.094 1 90.44 61 MET B O 1
ATOM 6404 N N . CYS B 1 62 ? -1.917 -4.578 -13.109 1 92 62 CYS B N 1
ATOM 6405 C CA . CYS B 1 62 ? -1.302 -5.863 -13.414 1 92 62 CYS B CA 1
ATOM 6406 C C . CYS B 1 62 ? -0.664 -5.848 -14.805 1 92 62 CYS B C 1
ATOM 6408 O O . CYS B 1 62 ? -0.592 -4.797 -15.445 1 92 62 CYS B O 1
ATOM 6410 N N . THR B 1 63 ? -0.186 -7.02 -15.273 1 92 63 THR B N 1
ATOM 6411 C CA . THR B 1 63 ? 0.622 -6.996 -16.484 1 92 63 THR B CA 1
ATOM 6412 C C . THR B 1 63 ? -0.201 -7.441 -17.688 1 92 63 THR B C 1
ATOM 6414 O O . THR B 1 63 ? 0.353 -7.746 -18.75 1 92 63 THR B O 1
ATOM 6417 N N . TYR B 1 64 ? -1.562 -7.559 -17.516 1 90.12 64 TYR B N 1
ATOM 6418 C CA . TYR B 1 64 ? -2.414 -7.758 -18.672 1 90.12 64 TYR B CA 1
ATOM 6419 C C . TYR B 1 64 ? -2.449 -6.504 -19.547 1 90.12 64 TYR B C 1
ATOM 6421 O O . TYR B 1 64 ? -2.904 -6.547 -20.688 1 90.12 64 TYR B O 1
ATOM 6429 N N . GLY B 1 65 ? -1.865 -5.441 -18.953 1 86.31 65 GLY B N 1
ATOM 6430 C CA . GLY B 1 65 ? -1.917 -4.145 -19.625 1 86.31 65 GLY B CA 1
ATOM 6431 C C . GLY B 1 65 ? -3.049 -3.266 -19.125 1 86.31 65 GLY B C 1
ATOM 6432 O O . GLY B 1 65 ? -3.76 -3.635 -18.188 1 86.31 65 GLY B O 1
ATOM 6433 N N . ARG B 1 66 ? -3.236 -2.15 -19.781 1 88.5 66 ARG B N 1
ATOM 6434 C CA . ARG B 1 66 ? -4.242 -1.18 -19.359 1 88.5 66 ARG B CA 1
ATOM 6435 C C . ARG B 1 66 ? -5.648 -1.668 -19.688 1 88.5 66 ARG B C 1
ATOM 6437 O O . ARG B 1 66 ? -5.926 -2.07 -20.812 1 88.5 66 ARG B O 1
ATOM 6444 N N . CYS B 1 67 ? -6.469 -1.676 -18.734 1 92.69 67 CYS B N 1
ATOM 6445 C CA . CYS B 1 67 ? -7.871 -2.025 -18.938 1 92.69 67 CYS B CA 1
ATOM 6446 C C . CYS B 1 67 ? -8.75 -0.781 -18.938 1 92.69 67 CYS B C 1
ATOM 6448 O O . CYS B 1 67 ? -8.656 0.053 -18.031 1 92.69 67 CYS B O 1
ATOM 6450 N N . ASN B 1 68 ? -9.57 -0.642 -19.938 1 92.69 68 ASN B N 1
ATOM 6451 C CA . ASN B 1 68 ? -10.586 0.4 -20 1 92.69 68 ASN B CA 1
ATOM 6452 C C . ASN B 1 68 ? -11.859 -0.02 -19.281 1 92.69 68 ASN B C 1
ATOM 6454 O O . ASN B 1 68 ? -12.562 -0.931 -19.719 1 92.69 68 ASN B O 1
ATOM 6458 N N . LEU B 1 69 ? -12.195 0.634 -18.234 1 94.69 69 LEU B N 1
ATOM 6459 C CA . LEU B 1 69 ? -13.336 0.244 -17.406 1 94.69 69 LEU B CA 1
ATOM 6460 C C . LEU B 1 69 ? -14.531 1.151 -17.672 1 94.69 69 LEU B C 1
ATOM 6462 O O . LEU B 1 69 ? -15.555 1.054 -16.984 1 94.69 69 LEU B O 1
ATOM 6466 N N . ALA B 1 70 ? -14.414 2 -18.641 1 92.44 70 ALA B N 1
ATOM 6467 C CA . ALA B 1 70 ? -15.5 2.928 -18.953 1 92.44 70 ALA B CA 1
ATOM 6468 C C . ALA B 1 70 ? -16.719 2.191 -19.516 1 92.44 70 ALA B C 1
ATOM 6470 O O . ALA B 1 70 ? -16.578 1.076 -20.031 1 92.44 70 ALA B O 1
ATOM 6471 N N . GLU B 1 71 ? -17.844 2.766 -19.391 1 91.44 71 GLU B N 1
ATOM 6472 C CA . GLU B 1 71 ? -19.094 2.348 -20.016 1 91.44 71 GLU B CA 1
ATOM 6473 C C . GLU B 1 71 ? -19.438 0.906 -19.656 1 91.44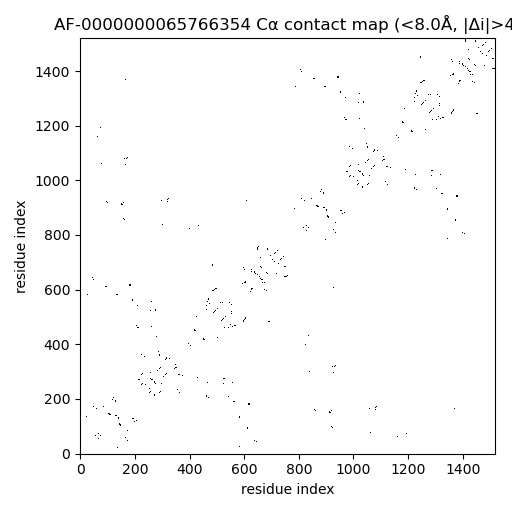 71 GLU B C 1
ATOM 6475 O O . GLU B 1 71 ? -19.797 0.112 -20.531 1 91.44 71 GLU B O 1
ATOM 6480 N N . GLY B 1 72 ? -19.188 0.531 -18.469 1 89.44 72 GLY B N 1
ATOM 6481 C CA . GLY B 1 72 ? -19.641 -0.758 -17.984 1 89.44 72 GLY B CA 1
ATOM 6482 C C . GLY B 1 72 ? -18.688 -1.894 -18.312 1 89.44 72 GLY B C 1
ATOM 6483 O O . GLY B 1 72 ? -18.938 -3.049 -17.969 1 89.44 72 GLY B O 1
ATOM 6484 N N . ARG B 1 73 ? -17.578 -1.609 -18.906 1 92.88 73 ARG B N 1
ATOM 6485 C CA . ARG B 1 73 ? -16.578 -2.623 -19.219 1 92.88 73 ARG B CA 1
ATOM 6486 C C . ARG B 1 73 ? -15.922 -3.158 -17.953 1 92.88 73 ARG B C 1
ATOM 6488 O O . ARG B 1 73 ? -15.891 -2.477 -16.938 1 92.88 73 ARG B O 1
ATOM 6495 N N . ARG B 1 74 ? -15.422 -4.383 -18.094 1 94.06 74 ARG B N 1
ATOM 6496 C CA . ARG B 1 74 ? -14.719 -5.035 -16.984 1 94.06 74 ARG B CA 1
ATOM 6497 C C . ARG B 1 74 ? -13.242 -5.23 -17.312 1 94.06 74 ARG B C 1
ATOM 6499 O O . ARG B 1 74 ? -12.883 -5.359 -18.484 1 94.06 74 ARG B O 1
ATOM 6506 N N . GLY B 1 75 ? -12.43 -5.188 -16.281 1 93.38 75 GLY B N 1
ATOM 6507 C CA . GLY B 1 75 ? -11.008 -5.441 -16.484 1 93.38 75 GLY B CA 1
ATOM 6508 C C . GLY B 1 75 ? -10.688 -6.906 -16.703 1 93.38 75 GLY B C 1
ATOM 6509 O O . GLY B 1 75 ? -11.578 -7.758 -16.641 1 93.38 75 GLY B O 1
ATOM 6510 N N . ALA B 1 76 ? -9.391 -7.168 -16.953 1 93.75 76 ALA B N 1
ATOM 6511 C CA . ALA B 1 76 ? -8.922 -8.523 -17.234 1 93.75 76 ALA B CA 1
ATOM 6512 C C . ALA B 1 76 ? -9.195 -9.445 -16.047 1 93.75 76 ALA B C 1
ATOM 6514 O O . ALA B 1 76 ? -9.336 -10.664 -16.219 1 93.75 76 ALA B O 1
ATOM 6515 N N . CYS B 1 77 ? -9.297 -8.852 -14.836 1 94.38 77 CYS B N 1
ATOM 6516 C CA . CYS B 1 77 ? -9.562 -9.648 -13.648 1 94.38 77 CYS B CA 1
ATOM 6517 C C . CYS B 1 77 ? -11.055 -9.664 -13.32 1 94.38 77 CYS B C 1
ATOM 6519 O O . CYS B 1 77 ? -11.453 -10.148 -12.258 1 94.38 77 CYS B O 1
ATOM 6521 N N . GLY B 1 78 ? -11.875 -9.016 -14.109 1 95.25 78 GLY B N 1
ATOM 6522 C CA . GLY B 1 78 ? -13.312 -9 -13.914 1 95.25 78 GLY B CA 1
ATOM 6523 C C . GLY B 1 78 ? -13.797 -7.824 -13.094 1 95.25 78 GLY B C 1
ATOM 6524 O O . GLY B 1 78 ? -14.992 -7.68 -12.844 1 95.25 78 GLY B O 1
ATOM 6525 N N . ILE B 1 79 ? -12.977 -6.914 -12.734 1 96 79 ILE B N 1
ATOM 6526 C CA . ILE B 1 79 ? -13.328 -5.809 -11.852 1 96 79 ILE B CA 1
ATOM 6527 C C . ILE B 1 79 ? -14.031 -4.715 -12.648 1 96 79 ILE B C 1
ATOM 6529 O O . ILE B 1 79 ? -13.742 -4.512 -13.828 1 96 79 ILE B O 1
ATOM 6533 N N . ASP B 1 80 ? -14.93 -4.055 -12.047 1 95.25 80 ASP B N 1
ATOM 6534 C CA . ASP B 1 80 ? -15.602 -2.93 -12.695 1 95.25 80 ASP B CA 1
ATOM 6535 C C . ASP B 1 80 ? -15.086 -1.599 -12.148 1 95.25 80 ASP B C 1
ATOM 6537 O O . ASP B 1 80 ? -14.203 -1.573 -11.281 1 95.25 80 ASP B O 1
ATOM 6541 N N . ILE B 1 81 ? -15.578 -0.492 -12.703 1 95.81 81 ILE B N 1
ATOM 6542 C CA . ILE B 1 81 ? -15.023 0.831 -12.43 1 95.81 81 ILE B CA 1
ATOM 6543 C C . ILE B 1 81 ? -15.312 1.225 -10.984 1 95.81 81 ILE B C 1
ATOM 6545 O O . ILE B 1 81 ? -14.484 1.876 -10.336 1 95.81 81 ILE B O 1
ATOM 6549 N N . ARG B 1 82 ? -16.484 0.909 -10.438 1 95.5 82 ARG B N 1
ATOM 6550 C CA . ARG B 1 82 ? -16.828 1.267 -9.07 1 95.5 82 ARG B CA 1
ATOM 6551 C C . ARG B 1 82 ? -15.922 0.565 -8.07 1 95.5 82 ARG B C 1
ATOM 6553 O O . ARG B 1 82 ? -15.422 1.189 -7.129 1 95.5 82 ARG B O 1
ATOM 6560 N N . SER B 1 83 ? -15.758 -0.748 -8.289 1 96 83 SER B N 1
ATOM 6561 C CA . SER B 1 83 ? -14.891 -1.53 -7.418 1 96 83 SER B CA 1
ATOM 6562 C C . SER B 1 83 ? -13.445 -1.059 -7.512 1 96 83 SER B C 1
ATOM 6564 O O . SER B 1 83 ? -12.75 -0.965 -6.5 1 96 83 SER B O 1
ATOM 6566 N N . ASN B 1 84 ? -12.969 -0.771 -8.742 1 95.94 84 ASN B N 1
ATOM 6567 C CA . ASN B 1 84 ? -11.602 -0.302 -8.906 1 95.94 84 ASN B CA 1
ATOM 6568 C C . ASN B 1 84 ? -11.383 1.047 -8.227 1 95.94 84 ASN B C 1
ATOM 6570 O O . ASN B 1 84 ? -10.312 1.302 -7.676 1 95.94 84 ASN B O 1
ATOM 6574 N N . THR B 1 85 ? -12.383 1.921 -8.32 1 95.94 85 THR B N 1
ATOM 6575 C CA . THR B 1 85 ? -12.305 3.215 -7.652 1 95.94 85 THR B CA 1
ATOM 6576 C C . THR B 1 85 ? -12.195 3.039 -6.141 1 95.94 85 THR B C 1
ATOM 6578 O O . THR B 1 85 ? -11.359 3.67 -5.496 1 95.94 85 THR B O 1
ATOM 6581 N N . ALA B 1 86 ? -13.062 2.188 -5.582 1 96.62 86 ALA B N 1
ATOM 6582 C CA . ALA B 1 86 ? -13.023 1.9 -4.152 1 96.62 86 ALA B CA 1
ATOM 6583 C C . ALA B 1 86 ? -11.711 1.244 -3.756 1 96.62 86 ALA B C 1
ATOM 6585 O O . ALA B 1 86 ? -11.195 1.482 -2.662 1 96.62 86 ALA B O 1
ATOM 6586 N N . ARG B 1 87 ? -11.164 0.368 -4.637 1 96.19 87 ARG B N 1
ATOM 6587 C CA . ARG B 1 87 ? -9.867 -0.263 -4.414 1 96.19 87 ARG B CA 1
ATOM 6588 C C . ARG B 1 87 ? -8.773 0.783 -4.23 1 96.19 87 ARG B C 1
ATOM 6590 O O . ARG B 1 87 ? -7.922 0.651 -3.35 1 96.19 87 ARG B O 1
ATOM 6597 N N . PHE B 1 88 ? -8.773 1.813 -5.016 1 95.38 88 PHE B N 1
ATOM 6598 C CA . PHE B 1 88 ? -7.75 2.852 -4.941 1 95.38 88 PHE B CA 1
ATOM 6599 C C . PHE B 1 88 ? -7.949 3.723 -3.707 1 95.38 88 PHE B C 1
ATOM 6601 O O . PHE B 1 88 ? -6.98 4.207 -3.117 1 95.38 88 PHE B O 1
ATOM 6608 N N . THR B 1 89 ? -9.242 3.879 -3.307 1 96.62 89 THR B N 1
ATOM 6609 C CA . THR B 1 89 ? -9.484 4.574 -2.045 1 96.62 89 THR B CA 1
ATOM 6610 C C . THR B 1 89 ? -8.867 3.807 -0.879 1 96.62 89 THR B C 1
ATOM 6612 O O . THR B 1 89 ? -8.211 4.395 -0.018 1 96.62 89 THR B O 1
ATOM 6615 N N . ALA B 1 90 ? -9.07 2.51 -0.911 1 97.75 90 ALA B N 1
ATOM 6616 C CA . ALA B 1 90 ? -8.492 1.669 0.132 1 97.75 90 ALA B CA 1
ATOM 6617 C C . ALA B 1 90 ? -6.965 1.717 0.09 1 97.75 90 ALA B C 1
ATOM 6619 O O . ALA B 1 90 ? -6.312 1.825 1.131 1 97.75 90 ALA B O 1
ATOM 6620 N N . LEU B 1 91 ? -6.406 1.683 -1.075 1 97.5 91 LEU B N 1
ATOM 6621 C CA . LEU B 1 91 ? -4.957 1.705 -1.261 1 97.5 91 LEU B CA 1
ATOM 6622 C C . LEU B 1 91 ? -4.363 3.004 -0.727 1 97.5 91 LEU B C 1
ATOM 6624 O O . LEU B 1 91 ? -3.395 2.979 0.038 1 97.5 91 LEU B O 1
ATOM 6628 N N . LYS B 1 92 ? -4.922 4.109 -1.139 1 97.31 92 LYS B N 1
ATOM 6629 C CA . LYS B 1 92 ? -4.41 5.414 -0.723 1 97.31 92 LYS B CA 1
ATOM 6630 C C . LYS B 1 92 ? -4.559 5.605 0.784 1 97.31 92 LYS B C 1
ATOM 6632 O O . LYS B 1 92 ? -3.703 6.223 1.423 1 97.31 92 LYS B O 1
ATOM 6637 N N . THR B 1 93 ? -5.668 5.082 1.329 1 98.44 93 THR B N 1
ATOM 6638 C CA . THR B 1 93 ? -5.852 5.156 2.773 1 98.44 93 THR B CA 1
ATOM 6639 C C . THR B 1 93 ? -4.777 4.348 3.498 1 98.44 93 THR B C 1
ATOM 6641 O O . THR B 1 93 ? -4.266 4.777 4.535 1 98.44 93 THR B O 1
ATOM 6644 N N . CYS B 1 94 ? -4.402 3.191 2.91 1 98.75 94 CYS B N 1
ATOM 6645 C CA . CYS B 1 94 ? -3.338 2.381 3.49 1 98.75 94 CYS B CA 1
ATOM 6646 C C . CYS B 1 94 ? -2.014 3.131 3.48 1 98.75 94 CYS B C 1
ATOM 6648 O O . CYS B 1 94 ? -1.256 3.076 4.449 1 98.75 94 CYS B O 1
ATOM 6650 N N . ILE B 1 95 ? -1.713 3.824 2.428 1 98.5 95 ILE B N 1
ATOM 6651 C CA . ILE B 1 95 ? -0.478 4.594 2.324 1 98.5 95 ILE B CA 1
ATOM 6652 C C . ILE B 1 95 ? -0.441 5.656 3.42 1 98.5 95 ILE B C 1
ATOM 6654 O O . ILE B 1 95 ? 0.568 5.809 4.113 1 98.5 95 ILE B O 1
ATOM 6658 N N . GLY B 1 96 ? -1.578 6.363 3.576 1 98.19 96 GLY B N 1
ATOM 6659 C CA . GLY B 1 96 ? -1.651 7.375 4.617 1 98.19 96 GLY B CA 1
ATOM 6660 C C . GLY B 1 96 ? -1.488 6.809 6.012 1 98.19 96 GLY B C 1
ATOM 6661 O O . GLY B 1 96 ? -0.766 7.371 6.84 1 98.19 96 GLY B O 1
ATOM 6662 N N . ALA B 1 97 ? -2.16 5.691 6.258 1 98.81 97 ALA B N 1
ATOM 6663 C CA . ALA B 1 97 ? -2.072 5.043 7.566 1 98.81 97 ALA B CA 1
ATOM 6664 C C . ALA B 1 97 ? -0.654 4.555 7.84 1 98.81 97 ALA B C 1
ATOM 6666 O O . ALA B 1 97 ? -0.181 4.609 8.977 1 98.81 97 ALA B O 1
ATOM 6667 N N . ALA B 1 98 ? 0.03 4.074 6.809 1 98.75 98 ALA B N 1
ATOM 6668 C CA . ALA B 1 98 ? 1.406 3.607 6.949 1 98.75 98 ALA B CA 1
ATOM 6669 C C . ALA B 1 98 ? 2.334 4.746 7.367 1 98.75 98 ALA B C 1
ATOM 6671 O O . ALA B 1 98 ? 3.271 4.539 8.141 1 98.75 98 ALA B O 1
ATOM 6672 N N . CYS B 1 99 ? 2.107 5.91 6.883 1 98.19 99 CYS B N 1
ATOM 6673 C CA . CYS B 1 99 ? 2.928 7.066 7.227 1 98.19 99 CYS B CA 1
ATOM 6674 C C . CYS B 1 99 ? 2.871 7.348 8.719 1 98.19 99 CYS B C 1
ATOM 6676 O O . CYS B 1 99 ? 3.908 7.457 9.375 1 98.19 99 CYS B O 1
ATOM 6678 N N . HIS B 1 100 ? 1.646 7.422 9.227 1 98.62 100 HIS B N 1
ATOM 6679 C CA . HIS B 1 100 ? 1.499 7.742 10.641 1 98.62 100 HIS B CA 1
ATOM 6680 C C . HIS B 1 100 ? 1.96 6.586 11.516 1 98.62 100 HIS B C 1
ATOM 6682 O O . HIS B 1 100 ? 2.504 6.801 12.602 1 98.62 100 HIS B O 1
ATOM 6688 N N . ALA B 1 101 ? 1.753 5.355 11.047 1 98.69 101 ALA B N 1
ATOM 6689 C CA . ALA B 1 101 ? 2.197 4.188 11.805 1 98.69 101 ALA B CA 1
ATOM 6690 C 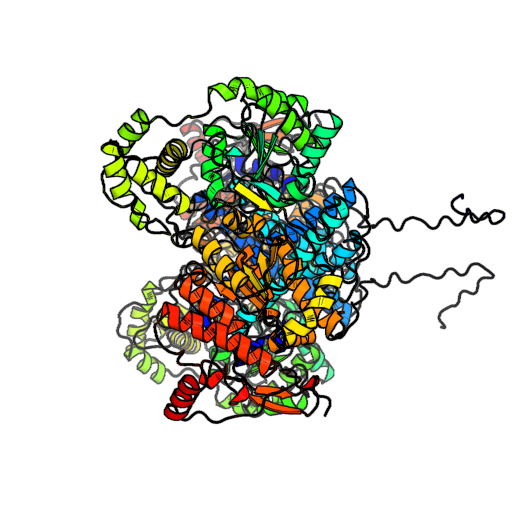C . ALA B 1 101 ? 3.721 4.133 11.883 1 98.69 101 ALA B C 1
ATOM 6692 O O . ALA B 1 101 ? 4.285 3.875 12.953 1 98.69 101 ALA B O 1
ATOM 6693 N N . ALA B 1 102 ? 4.379 4.328 10.766 1 98.06 102 ALA B N 1
ATOM 6694 C CA . ALA B 1 102 ? 5.84 4.312 10.727 1 98.06 102 ALA B CA 1
ATOM 6695 C C . ALA B 1 102 ? 6.422 5.445 11.57 1 98.06 102 ALA B C 1
ATOM 6697 O O . ALA B 1 102 ? 7.445 5.27 12.234 1 98.06 102 ALA B O 1
ATOM 6698 N N . HIS B 1 103 ? 5.789 6.586 11.492 1 97.94 103 HIS B N 1
ATOM 6699 C CA . HIS B 1 103 ? 6.18 7.727 12.312 1 97.94 103 HIS B CA 1
ATOM 6700 C C . HIS B 1 103 ? 6.07 7.395 13.797 1 97.94 103 HIS B C 1
ATOM 6702 O O . HIS B 1 103 ? 7.016 7.617 14.562 1 97.94 103 HIS B O 1
ATOM 6708 N N . ALA B 1 104 ? 4.941 6.832 14.195 1 98.69 104 ALA B N 1
ATOM 6709 C CA . ALA B 1 104 ? 4.703 6.461 15.594 1 98.69 104 ALA B CA 1
ATOM 6710 C C . ALA B 1 104 ? 5.715 5.418 16.062 1 98.69 104 ALA B C 1
ATOM 6712 O O . ALA B 1 104 ? 6.246 5.516 17.172 1 98.69 104 ALA B O 1
ATOM 6713 N N . ARG B 1 105 ? 5.988 4.445 15.227 1 98.25 105 ARG B N 1
ATOM 6714 C CA . ARG B 1 105 ? 6.949 3.396 15.562 1 98.25 105 ARG B CA 1
ATOM 6715 C C . ARG B 1 105 ? 8.336 3.982 15.805 1 98.25 105 ARG B C 1
ATOM 6717 O O . ARG B 1 105 ? 8.984 3.666 16.797 1 98.25 105 ARG B O 1
ATOM 6724 N N . HIS B 1 106 ? 8.773 4.789 14.914 1 97.56 106 HIS B N 1
ATOM 6725 C CA . HIS B 1 106 ? 10.094 5.395 15.062 1 97.56 106 HIS B CA 1
ATOM 6726 C C . HIS B 1 106 ? 10.195 6.199 16.344 1 97.56 106 HIS B C 1
ATOM 6728 O O . HIS B 1 106 ? 11.195 6.117 17.062 1 97.56 106 HIS B O 1
ATOM 6734 N N . LEU B 1 107 ? 9.164 7.016 16.641 1 98 107 LEU B N 1
ATOM 6735 C CA . LEU B 1 107 ? 9.18 7.867 17.828 1 98 107 LEU B CA 1
ATOM 6736 C C . LEU B 1 107 ? 9.242 7.031 19.109 1 98 107 LEU B C 1
ATOM 6738 O O . LEU B 1 107 ? 10 7.352 20.016 1 98 107 LEU B O 1
ATOM 6742 N N . VAL B 1 108 ? 8.391 5.98 19.141 1 98.5 108 VAL B N 1
ATOM 6743 C CA . VAL B 1 108 ? 8.352 5.125 20.312 1 98.5 108 VAL B CA 1
ATOM 6744 C C . VAL B 1 108 ? 9.719 4.48 20.531 1 98.5 108 VAL B C 1
ATOM 6746 O O . VAL B 1 108 ? 10.25 4.496 21.641 1 98.5 108 VAL B O 1
ATOM 6749 N N . GLU B 1 109 ? 10.32 3.953 19.484 1 97.44 109 GLU B N 1
ATOM 6750 C CA . GLU B 1 109 ? 11.625 3.316 19.578 1 97.44 109 GLU B CA 1
ATOM 6751 C C . GLU B 1 109 ? 12.703 4.328 19.953 1 97.44 109 GLU B C 1
ATOM 6753 O O . GLU B 1 109 ? 13.57 4.043 20.797 1 97.44 109 GLU B O 1
ATOM 6758 N N . TYR B 1 110 ? 12.672 5.469 19.344 1 97.69 110 TYR B N 1
ATOM 6759 C CA . TYR B 1 110 ? 13.625 6.535 19.625 1 97.69 110 TYR B CA 1
ATOM 6760 C C . TYR B 1 110 ? 13.562 6.957 21.094 1 97.69 110 TYR B C 1
ATOM 6762 O O . TYR B 1 110 ? 14.594 7.082 21.75 1 97.69 110 TYR B O 1
ATOM 6770 N N . ILE B 1 111 ? 12.344 7.148 21.594 1 98.19 111 ILE B N 1
ATOM 6771 C CA . ILE B 1 111 ? 12.141 7.594 22.969 1 98.19 111 ILE B CA 1
ATOM 6772 C C . ILE B 1 111 ? 12.617 6.52 23.938 1 98.19 111 ILE B C 1
ATOM 6774 O O . ILE B 1 111 ? 13.297 6.82 24.922 1 98.19 111 ILE B O 1
ATOM 6778 N N . LEU B 1 112 ? 12.258 5.277 23.688 1 98 112 LEU B N 1
ATOM 6779 C CA . LEU B 1 112 ? 12.672 4.18 24.547 1 98 112 LEU B CA 1
ATOM 6780 C C . LEU B 1 112 ? 14.195 4.07 24.609 1 98 112 LEU B C 1
ATOM 6782 O O . LEU B 1 112 ? 14.766 3.807 25.672 1 98 112 LEU B O 1
ATOM 6786 N N . GLU B 1 113 ? 14.836 4.277 23.484 1 96.75 113 GLU B N 1
ATOM 6787 C CA . GLU B 1 113 ? 16.297 4.195 23.406 1 96.75 113 GLU B CA 1
ATOM 6788 C C . GLU B 1 113 ? 16.953 5.379 24.109 1 96.75 113 GLU B C 1
ATOM 6790 O O . GLU B 1 113 ? 17.922 5.207 24.844 1 96.75 113 GLU B O 1
ATOM 6795 N N . LYS B 1 114 ? 16.422 6.562 23.922 1 96.12 114 LYS B N 1
ATOM 6796 C CA . LYS B 1 114 ? 17.062 7.789 24.391 1 96.12 114 LYS B CA 1
ATOM 6797 C C . LYS B 1 114 ? 16.703 8.086 25.844 1 96.12 114 LYS B C 1
ATOM 6799 O O . LYS B 1 114 ? 17.547 8.523 26.609 1 96.12 114 LYS B O 1
ATOM 6804 N N . LEU B 1 115 ? 15.414 7.844 26.203 1 96.62 115 LEU B N 1
ATOM 6805 C CA . LEU B 1 115 ? 14.938 8.328 27.5 1 96.62 115 LEU B CA 1
ATOM 6806 C C . LEU B 1 115 ? 14.484 7.164 28.375 1 96.62 115 LEU B C 1
ATOM 6808 O O . LEU B 1 115 ? 14.211 7.352 29.562 1 96.62 115 LEU B O 1
ATOM 6812 N N . GLY B 1 116 ? 14.469 5.922 27.844 1 96.56 116 GLY B N 1
ATOM 6813 C CA . GLY B 1 116 ? 13.891 4.801 28.578 1 96.56 116 GLY B CA 1
ATOM 6814 C C . GLY B 1 116 ? 12.375 4.766 28.516 1 96.56 116 GLY B C 1
ATOM 6815 O O . GLY B 1 116 ? 11.766 5.453 27.703 1 96.56 116 GLY B O 1
ATOM 6816 N N . ASP B 1 117 ? 11.781 3.971 29.328 1 97.62 117 ASP B N 1
ATOM 6817 C CA . ASP B 1 117 ? 10.336 3.756 29.312 1 97.62 117 ASP B CA 1
ATOM 6818 C C . ASP B 1 117 ? 9.617 4.82 30.141 1 97.62 117 ASP B C 1
ATOM 6820 O O . ASP B 1 117 ? 9.188 4.559 31.266 1 97.62 117 ASP B O 1
ATOM 6824 N N . VAL B 1 118 ? 9.312 5.883 29.5 1 97.19 118 VAL B N 1
ATOM 6825 C CA . VAL B 1 118 ? 8.734 7.07 30.125 1 97.19 118 VAL B CA 1
ATOM 6826 C C . VAL B 1 118 ? 7.266 6.816 30.453 1 97.19 118 VAL B C 1
ATOM 6828 O O . VAL B 1 118 ? 6.559 6.141 29.703 1 97.19 118 VAL B O 1
ATOM 6831 N N . GLU B 1 119 ? 6.836 7.336 31.578 1 97.31 119 GLU B N 1
ATOM 6832 C CA . GLU B 1 119 ? 5.426 7.262 31.953 1 97.31 119 GLU B CA 1
ATOM 6833 C C . GLU B 1 119 ? 4.582 8.219 31.125 1 97.31 119 GLU B C 1
ATOM 6835 O O . GLU B 1 119 ? 5 9.344 30.844 1 97.31 119 GLU B O 1
ATOM 6840 N N . ILE B 1 120 ? 3.393 7.836 30.75 1 97.38 120 ILE B N 1
ATOM 6841 C CA . ILE B 1 120 ? 2.482 8.672 29.984 1 97.38 120 ILE B CA 1
ATOM 6842 C C . ILE B 1 120 ? 1.737 9.625 30.906 1 97.38 120 ILE B C 1
ATOM 6844 O O . ILE B 1 120 ? 0.99 9.188 31.797 1 97.38 120 ILE B O 1
ATOM 6848 N N . ASP B 1 121 ? 1.979 10.852 30.75 1 95.94 121 ASP B N 1
ATOM 6849 C CA . ASP B 1 121 ? 1.35 11.922 31.516 1 95.94 121 ASP B CA 1
ATOM 6850 C C . ASP B 1 121 ? 0.968 13.094 30.625 1 95.94 121 ASP B C 1
ATOM 6852 O O . ASP B 1 121 ? 1.84 13.781 30.078 1 95.94 121 ASP B O 1
ATOM 6856 N N . LEU B 1 122 ? -0.307 13.312 30.5 1 95.69 122 LEU B N 1
ATOM 6857 C CA . LEU B 1 122 ? -0.779 14.383 29.625 1 95.69 122 LEU B CA 1
ATOM 6858 C C . LEU B 1 122 ? -1.301 15.562 30.438 1 95.69 122 LEU B C 1
ATOM 6860 O O . LEU B 1 122 ? -2.055 16.391 29.938 1 95.69 122 LEU B O 1
ATOM 6864 N N . GLY B 1 123 ? -0.928 15.602 31.688 1 92.75 123 GLY B N 1
ATOM 6865 C CA . GLY B 1 123 ? -1.328 16.719 32.531 1 92.75 123 GLY B CA 1
ATOM 6866 C C . GLY B 1 123 ? -2.346 16.312 33.594 1 92.75 123 GLY B C 1
ATOM 6867 O O . GLY B 1 123 ? -3.047 15.32 33.438 1 92.75 123 GLY B O 1
ATOM 6868 N N . SER B 1 124 ? -2.525 17.094 34.625 1 89.5 124 SER B N 1
ATOM 6869 C CA . SER B 1 124 ? -3.336 16.75 35.781 1 89.5 124 SER B CA 1
ATOM 6870 C C . SER B 1 124 ? -4.824 16.812 35.469 1 89.5 124 SER B C 1
ATOM 6872 O O . SER B 1 124 ? -5.641 16.188 36.156 1 89.5 124 SER B O 1
ATOM 6874 N N . GLU B 1 125 ? -5.203 17.484 34.406 1 92.5 125 GLU B N 1
ATOM 6875 C CA . GLU B 1 125 ? -6.621 17.641 34.094 1 92.5 125 GLU B CA 1
ATOM 6876 C C . GLU B 1 125 ? -7.035 16.75 32.938 1 92.5 125 GLU B C 1
ATOM 6878 O O . GLU B 1 125 ? -8.047 17 32.281 1 92.5 125 GLU B O 1
ATOM 6883 N N . VAL B 1 126 ? -6.223 15.766 32.688 1 94.81 126 VAL B N 1
ATOM 6884 C CA . VAL B 1 126 ? -6.512 14.828 31.594 1 94.81 126 VAL B CA 1
ATOM 6885 C C . VAL B 1 126 ? -6.473 13.398 32.125 1 94.81 126 VAL B C 1
ATOM 6887 O O . VAL B 1 126 ? -5.43 12.742 32.125 1 94.81 126 VAL B O 1
ATOM 6890 N N . ASP B 1 127 ? -7.574 12.875 32.531 1 92.5 127 ASP B N 1
ATOM 6891 C CA . ASP B 1 127 ? -7.668 11.523 33.094 1 92.5 127 ASP B CA 1
ATOM 6892 C C . ASP B 1 127 ? -7.777 10.484 31.969 1 92.5 127 ASP B C 1
ATOM 6894 O O . ASP B 1 127 ? -7.168 9.414 32.031 1 92.5 127 ASP B O 1
ATOM 6898 N N . VAL B 1 128 ? -8.609 10.789 30.984 1 96 128 VAL B N 1
ATOM 6899 C CA . VAL B 1 128 ? -8.68 9.938 29.797 1 96 128 VAL B CA 1
ATOM 6900 C C . VAL B 1 128 ? -7.57 10.312 28.828 1 96 128 VAL B C 1
ATOM 6902 O O . VAL B 1 128 ? -7.793 11.07 27.875 1 96 128 VAL B O 1
ATOM 6905 N N . MET B 1 129 ? -6.484 9.711 28.953 1 95.44 129 MET B N 1
ATOM 6906 C CA . MET B 1 129 ? -5.277 10.141 28.266 1 95.44 129 MET B CA 1
ATOM 6907 C C . MET B 1 129 ? -5.234 9.57 26.844 1 95.44 129 MET B C 1
ATOM 6909 O O . MET B 1 129 ? -4.703 10.211 25.938 1 95.44 129 MET B O 1
ATOM 6913 N N . THR B 1 130 ? -5.781 8.328 26.672 1 98.06 130 THR B N 1
ATOM 6914 C CA . THR B 1 130 ? -5.688 7.656 25.391 1 98.06 130 THR B CA 1
ATOM 6915 C C . THR B 1 130 ? -7.035 7.066 24.984 1 98.06 130 THR B C 1
ATOM 6917 O O . THR B 1 130 ? -7.188 5.848 24.906 1 98.06 130 THR B O 1
ATOM 6920 N N . PRO B 1 131 ? -7.965 7.926 24.672 1 98.44 131 PRO B N 1
ATOM 6921 C CA . PRO B 1 131 ? -9.328 7.461 24.375 1 98.44 131 PRO B CA 1
ATOM 6922 C C . PRO B 1 131 ? -9.391 6.527 23.172 1 98.44 131 PRO B C 1
ATOM 6924 O O . PRO B 1 131 ? -10.125 5.539 23.188 1 98.44 131 PRO B O 1
ATOM 6927 N N . ILE B 1 132 ? -8.672 6.754 22.094 1 98.81 132 ILE B N 1
ATOM 6928 C CA . ILE B 1 132 ? -8.727 5.922 20.906 1 98.81 132 ILE B CA 1
ATOM 6929 C C . ILE B 1 132 ? -8.109 4.555 21.203 1 98.81 132 ILE B C 1
ATOM 6931 O O . ILE B 1 132 ? -8.68 3.52 20.844 1 98.81 132 ILE B O 1
ATOM 6935 N N . PHE B 1 133 ? -6.898 4.562 21.875 1 98.75 133 PHE B N 1
ATOM 6936 C CA . PHE B 1 133 ? -6.18 3.346 22.25 1 98.75 133 PHE B CA 1
ATOM 6937 C C . PHE B 1 133 ? -7.043 2.447 23.125 1 98.75 133 PHE B C 1
ATOM 6939 O O . PHE B 1 133 ? -7.133 1.24 22.891 1 98.75 133 PHE B O 1
ATOM 6946 N N . GLU B 1 134 ? -7.664 3.016 24.172 1 98.25 134 GLU B N 1
ATOM 6947 C CA . GLU B 1 134 ? -8.508 2.252 25.078 1 98.25 134 GLU B CA 1
ATOM 6948 C C . GLU B 1 134 ? -9.719 1.666 24.359 1 98.25 134 GLU B C 1
ATOM 6950 O O . GLU B 1 134 ? -10.094 0.517 24.594 1 98.25 134 GLU B O 1
ATOM 6955 N N . THR B 1 135 ? -10.273 2.43 23.484 1 98.62 135 THR B N 1
ATOM 6956 C CA . THR B 1 135 ? -11.477 2.002 22.781 1 98.62 135 THR B CA 1
ATOM 6957 C C . THR B 1 135 ? -11.164 0.873 21.812 1 98.62 135 THR B C 1
ATOM 6959 O O . THR B 1 135 ? -11.961 -0.058 21.656 1 98.62 135 THR B O 1
ATOM 6962 N N . LEU B 1 136 ? -10.047 0.895 21.141 1 98.56 136 LEU B N 1
ATOM 6963 C CA . LEU B 1 136 ? -9.75 -0.066 20.078 1 98.56 136 LEU B CA 1
ATOM 6964 C C . LEU B 1 136 ? -8.984 -1.261 20.641 1 98.56 136 LEU B C 1
ATOM 6966 O O . LEU B 1 136 ? -9.25 -2.404 20.266 1 98.56 136 LEU B O 1
ATOM 6970 N N . VAL B 1 137 ? -7.973 -0.966 21.469 1 98.06 137 VAL B N 1
ATOM 6971 C CA . VAL B 1 137 ? -7.07 -2.018 21.922 1 98.06 137 VAL B CA 1
ATOM 6972 C C . VAL B 1 137 ? -7.621 -2.652 23.203 1 98.06 137 VAL B C 1
ATOM 6974 O O . VAL B 1 137 ? -7.305 -3.803 23.516 1 98.06 137 VAL B O 1
ATOM 6977 N N . GLY B 1 138 ? -8.477 -1.928 24 1 96.81 138 GLY B N 1
ATOM 6978 C CA . GLY B 1 138 ? -9.07 -2.445 25.234 1 96.81 138 GLY B CA 1
ATOM 6979 C C . GLY B 1 138 ? -8.094 -2.477 26.391 1 96.81 138 GLY B C 1
ATOM 6980 O O . GLY B 1 138 ? -8.203 -3.332 27.281 1 96.81 138 GLY B O 1
ATOM 6981 N N . PHE B 1 139 ? -7.082 -1.584 26.234 1 94.56 139 PHE B N 1
ATOM 6982 C CA . PHE B 1 139 ? -5.992 -1.482 27.203 1 94.56 139 PHE B CA 1
ATOM 6983 C C . PHE B 1 139 ? -5.629 -0.024 27.453 1 94.56 139 PHE B C 1
ATOM 6985 O O . PHE B 1 139 ? -5.629 0.791 26.531 1 94.56 139 PHE B O 1
ATOM 6992 N N . LYS B 1 140 ? -5.461 0.345 28.75 1 95.94 140 LYS B N 1
ATOM 6993 C CA . LYS B 1 140 ? -4.98 1.686 29.078 1 95.94 140 LYS B CA 1
ATOM 6994 C C . LYS B 1 140 ? -3.461 1.702 29.234 1 95.94 140 LYS B C 1
ATOM 6996 O O . LYS B 1 140 ? -2.926 1.21 30.219 1 95.94 140 LYS B O 1
ATOM 7001 N N . PRO B 1 141 ? -2.787 2.277 28.328 1 97.5 141 PRO B N 1
ATOM 7002 C CA . PRO B 1 141 ? -1.328 2.314 28.438 1 97.5 141 PRO B CA 1
ATOM 7003 C C . PRO B 1 141 ? -0.852 3.223 29.578 1 97.5 141 PRO B C 1
ATOM 7005 O O . PRO B 1 141 ? -1.446 4.277 29.812 1 97.5 141 PRO B O 1
ATOM 7008 N N . LYS B 1 142 ? 0.237 2.799 30.25 1 97.62 142 LYS B N 1
ATOM 7009 C CA . LYS B 1 142 ? 0.795 3.568 31.344 1 97.62 142 LYS B CA 1
ATOM 7010 C C . LYS B 1 142 ? 2.15 4.164 30.984 1 97.62 142 LYS B C 1
ATOM 7012 O O . LYS B 1 142 ? 2.527 5.227 31.484 1 97.62 142 LYS B O 1
ATOM 7017 N N . THR B 1 143 ? 2.889 3.436 30.188 1 98.31 143 THR B N 1
ATOM 7018 C CA . THR B 1 143 ? 4.211 3.871 29.75 1 98.31 143 THR B CA 1
ATOM 7019 C C . THR B 1 143 ? 4.312 3.852 28.219 1 98.31 143 THR B C 1
ATOM 7021 O O . THR B 1 143 ? 3.424 3.332 27.547 1 98.31 143 THR B O 1
ATOM 7024 N N . VAL B 1 144 ? 5.332 4.41 27.703 1 98.25 144 VAL B N 1
ATOM 7025 C CA . VAL B 1 144 ? 5.539 4.504 26.266 1 98.25 144 VAL B CA 1
ATOM 7026 C C . VAL B 1 144 ? 5.699 3.105 25.672 1 98.25 144 VAL B C 1
ATOM 7028 O O . VAL B 1 144 ? 5.254 2.846 24.547 1 98.25 144 VAL B O 1
ATOM 7031 N N . SER B 1 145 ? 6.32 2.137 26.391 1 98.12 145 SER B N 1
ATOM 7032 C CA . SER B 1 145 ? 6.488 0.776 25.891 1 98.12 145 SER B CA 1
ATOM 7033 C C . SER B 1 145 ? 5.141 0.09 25.703 1 98.12 145 SER B C 1
ATOM 7035 O O . SER B 1 145 ? 5 -0.763 24.812 1 98.12 145 SER B O 1
ATOM 7037 N N . ASP B 1 146 ? 4.105 0.508 26.484 1 97.94 146 ASP B N 1
ATOM 7038 C CA . ASP B 1 146 ? 2.768 -0.066 26.375 1 97.94 146 ASP B CA 1
ATOM 7039 C C . ASP B 1 146 ? 2.146 0.253 25.016 1 97.94 146 ASP B C 1
ATOM 7041 O O . ASP B 1 146 ? 1.275 -0.477 24.547 1 97.94 146 ASP B O 1
ATOM 7045 N N . LEU B 1 147 ? 2.562 1.321 24.422 1 98.5 147 LEU B N 1
ATOM 7046 C CA . LEU B 1 147 ? 1.996 1.771 23.156 1 98.5 147 LEU B CA 1
ATOM 7047 C C . LEU B 1 147 ? 2.342 0.8 22.031 1 98.5 147 LEU B C 1
ATOM 7049 O O . LEU B 1 147 ? 1.693 0.804 20.984 1 98.5 147 LEU B O 1
ATOM 7053 N N . GLU B 1 148 ? 3.369 -0.086 22.234 1 97.5 148 GLU B N 1
ATOM 7054 C CA . GLU B 1 148 ? 3.803 -1.062 21.25 1 97.5 148 GLU B CA 1
ATOM 7055 C C . GLU B 1 148 ? 2.686 -2.049 20.922 1 97.5 148 GLU B C 1
ATOM 7057 O O . GLU B 1 148 ? 2.576 -2.516 19.781 1 97.5 148 GLU B O 1
ATOM 7062 N N . LYS B 1 149 ? 1.859 -2.303 21.906 1 96.81 149 LYS B N 1
ATOM 7063 C CA . LYS B 1 149 ? 0.736 -3.207 21.688 1 96.81 149 LYS B CA 1
ATOM 7064 C C . LYS B 1 149 ? -0.172 -2.684 20.578 1 96.81 149 LYS B C 1
ATOM 7066 O O . LYS B 1 149 ? -0.64 -3.453 19.734 1 96.81 149 LYS B O 1
ATOM 7071 N N . GLY B 1 150 ? -0.433 -1.362 20.656 1 98.19 150 GLY B N 1
ATOM 7072 C CA . GLY B 1 150 ? -1.24 -0.75 19.625 1 98.19 150 GLY B CA 1
ATOM 7073 C C . GLY B 1 150 ? -0.562 -0.746 18.266 1 98.19 150 GLY B C 1
ATOM 7074 O O . GLY B 1 150 ? -1.216 -0.931 17.234 1 98.19 150 GLY B O 1
ATOM 7075 N N . LEU B 1 151 ? 0.788 -0.578 18.266 1 98.5 151 LEU B N 1
ATOM 7076 C CA . LEU B 1 151 ? 1.549 -0.542 17.031 1 98.5 151 LEU B CA 1
ATOM 7077 C C . LEU B 1 151 ? 1.533 -1.904 16.344 1 98.5 151 LEU B C 1
ATOM 7079 O O . LEU B 1 151 ? 1.403 -1.986 15.117 1 98.5 151 LEU B O 1
ATOM 7083 N N . GLU B 1 152 ? 1.693 -2.957 17.094 1 97.25 152 GLU B N 1
ATOM 7084 C CA . GLU B 1 152 ? 1.649 -4.309 16.547 1 97.25 152 GLU B CA 1
ATOM 7085 C C . GLU B 1 152 ? 0.294 -4.602 15.914 1 97.25 152 GLU B C 1
ATOM 7087 O O . GLU B 1 152 ? 0.224 -5.211 14.844 1 97.25 152 GLU B O 1
ATOM 7092 N N . TYR B 1 153 ? -0.771 -4.152 16.609 1 97.81 153 TYR B N 1
ATOM 7093 C CA . TYR B 1 153 ? -2.121 -4.297 16.078 1 97.81 153 TYR B CA 1
ATOM 7094 C C . TYR B 1 153 ? -2.264 -3.549 14.758 1 97.81 153 TYR B C 1
ATOM 7096 O O . TYR B 1 153 ? -2.787 -4.098 13.781 1 97.81 153 TYR B O 1
ATOM 7104 N N . ILE B 1 154 ? -1.769 -2.318 14.695 1 98.75 154 ILE B N 1
ATOM 7105 C CA . ILE B 1 154 ? -1.862 -1.474 13.508 1 98.75 154 ILE B CA 1
ATOM 7106 C C . ILE B 1 154 ? -1.133 -2.139 12.344 1 98.75 154 ILE B C 1
ATOM 7108 O O . ILE B 1 154 ? -1.678 -2.242 11.242 1 98.75 154 ILE B O 1
ATOM 7112 N N . GLU B 1 155 ? 0.085 -2.557 12.586 1 98.62 155 GLU B N 1
ATOM 7113 C CA . GLU B 1 155 ? 0.933 -3.111 11.531 1 98.62 155 GLU B CA 1
ATOM 7114 C C . GLU B 1 155 ? 0.35 -4.41 10.984 1 98.62 155 GLU B C 1
ATOM 7116 O O . GLU B 1 155 ? 0.394 -4.652 9.773 1 98.62 155 GLU B O 1
ATOM 7121 N N . ARG B 1 156 ? -0.22 -5.211 11.82 1 97.75 156 ARG B N 1
ATOM 7122 C CA . ARG B 1 156 ? -0.858 -6.457 11.406 1 97.75 156 ARG B CA 1
ATOM 7123 C C . ARG B 1 156 ? -2.074 -6.18 10.523 1 97.75 156 ARG B C 1
ATOM 7125 O O . ARG B 1 156 ? -2.203 -6.754 9.438 1 97.75 156 ARG B O 1
ATOM 7132 N N . GLU B 1 157 ? -2.967 -5.285 10.984 1 98.12 157 GLU B N 1
ATOM 7133 C CA . GLU B 1 157 ? -4.203 -5.004 10.258 1 98.12 157 GLU B CA 1
ATOM 7134 C C . GLU B 1 157 ? -3.92 -4.258 8.953 1 98.12 157 GLU B C 1
ATOM 7136 O O . GLU B 1 157 ? -4.613 -4.461 7.957 1 98.12 157 GLU B O 1
ATOM 7141 N N . LEU B 1 158 ? -2.918 -3.379 9.023 1 98.69 158 LEU B N 1
ATOM 7142 C CA . LEU B 1 158 ? -2.564 -2.641 7.812 1 98.69 158 LEU B CA 1
ATOM 7143 C C . LEU B 1 158 ? -2.09 -3.586 6.715 1 98.69 158 LEU B C 1
ATOM 7145 O O . LEU B 1 158 ? -2.451 -3.418 5.547 1 98.69 158 LEU B O 1
ATOM 7149 N N . THR B 1 159 ? -1.24 -4.547 7.086 1 98.44 159 THR B N 1
ATOM 7150 C CA . THR B 1 159 ? -0.752 -5.547 6.145 1 98.44 159 THR B CA 1
ATOM 7151 C C . THR B 1 159 ? -1.914 -6.328 5.531 1 98.44 159 THR B C 1
ATOM 7153 O O . THR B 1 159 ? -1.936 -6.57 4.324 1 98.44 159 THR B O 1
ATOM 7156 N N . LYS B 1 160 ? -2.875 -6.621 6.336 1 97 160 LYS B N 1
ATOM 7157 C CA . LYS B 1 160 ? -4.051 -7.355 5.883 1 97 160 LYS B CA 1
ATOM 7158 C C . LYS B 1 160 ? -4.859 -6.539 4.879 1 97 160 LYS B C 1
ATOM 7160 O O . LYS B 1 160 ? -5.203 -7.035 3.803 1 97 160 LYS B O 1
ATOM 7165 N N . VAL B 1 161 ? -5.156 -5.32 5.223 1 98.25 161 VAL B N 1
ATOM 7166 C CA . VAL B 1 161 ? -5.977 -4.48 4.355 1 98.25 161 VAL B CA 1
ATOM 7167 C C . VAL B 1 161 ? -5.242 -4.219 3.043 1 98.25 161 VAL B C 1
ATOM 7169 O O . VAL B 1 161 ? -5.852 -4.242 1.971 1 98.25 161 VAL B O 1
ATOM 7172 N N . LEU B 1 162 ? -3.922 -3.953 3.123 1 98.44 162 LEU B N 1
ATOM 7173 C CA . LEU B 1 162 ? -3.146 -3.721 1.91 1 98.44 162 LEU B CA 1
ATOM 7174 C C . LEU B 1 162 ? -3.207 -4.934 0.985 1 98.44 162 LEU B C 1
ATOM 7176 O O . LEU B 1 162 ? -3.26 -4.785 -0.238 1 98.44 162 LEU B O 1
ATOM 7180 N N . SER B 1 163 ? -3.188 -6.117 1.539 1 97.88 163 SER B N 1
ATOM 7181 C CA . SER B 1 163 ? -3.223 -7.344 0.748 1 97.88 163 SER B CA 1
ATOM 7182 C C . SER B 1 163 ? -4.512 -7.441 -0.06 1 97.88 163 SER B C 1
ATOM 7184 O O . SER B 1 163 ? -4.535 -8.047 -1.136 1 97.88 163 SER B O 1
ATOM 7186 N N . SER B 1 164 ? -5.59 -6.852 0.415 1 97 164 SER B N 1
ATOM 7187 C CA . SER B 1 164 ? -6.898 -6.965 -0.228 1 97 164 SER B CA 1
ATOM 7188 C C . SER B 1 164 ? -6.922 -6.219 -1.56 1 97 164 SER B C 1
ATOM 7190 O O . SER B 1 164 ? -7.789 -6.473 -2.4 1 97 164 SER B O 1
ATOM 7192 N N . VAL B 1 165 ? -5.957 -5.32 -1.786 1 96.31 165 VAL B N 1
ATOM 7193 C CA . VAL B 1 165 ? -5.984 -4.488 -2.986 1 96.31 165 VAL B CA 1
ATOM 7194 C C . VAL B 1 165 ? -5.297 -5.219 -4.137 1 96.31 165 VAL B C 1
ATOM 7196 O O . VAL B 1 165 ? -5.336 -4.762 -5.281 1 96.31 165 VAL B O 1
ATOM 7199 N N . HIS B 1 166 ? -4.73 -6.344 -3.857 1 95.12 166 HIS B N 1
ATOM 7200 C CA . HIS B 1 166 ? -4.066 -7.164 -4.867 1 95.12 166 HIS B CA 1
ATOM 7201 C C . HIS B 1 166 ? -5.023 -7.523 -6 1 95.12 166 HIS B C 1
ATOM 7203 O O . HIS B 1 166 ? -6.238 -7.57 -5.801 1 95.12 166 HIS B O 1
ATOM 7209 N N . VAL B 1 167 ? -4.496 -7.773 -7.145 1 87.25 167 VAL B N 1
ATOM 7210 C CA . VAL B 1 167 ? -5.281 -8.164 -8.312 1 87.25 167 VAL B CA 1
ATOM 7211 C C . VAL B 1 167 ? -5.934 -9.523 -8.055 1 87.25 167 VAL B C 1
ATOM 7213 O O . VAL B 1 167 ? -5.262 -10.477 -7.66 1 87.25 167 VAL B O 1
ATOM 7216 N N . GLY B 1 168 ? -7.234 -9.578 -8.281 1 81.25 168 GLY B N 1
ATOM 7217 C CA . GLY B 1 168 ? -7.969 -10.82 -8.078 1 81.25 168 GLY B CA 1
ATOM 7218 C C . GLY B 1 168 ? -8.117 -11.195 -6.617 1 81.25 168 GLY B C 1
ATOM 7219 O O . GLY B 1 168 ? -7.676 -12.266 -6.199 1 81.25 168 GLY B O 1
ATOM 7220 N N . GLN B 1 169 ? -8.641 -10.328 -5.742 1 92.25 169 GLN B N 1
ATOM 7221 C CA . GLN B 1 169 ? -8.867 -10.516 -4.312 1 92.25 169 GLN B CA 1
ATOM 7222 C C . GLN B 1 169 ? -10.258 -10.039 -3.908 1 92.25 169 GLN B C 1
ATOM 7224 O O . GLN B 1 169 ? -11.258 -10.68 -4.23 1 92.25 169 GLN B O 1
ATOM 7229 N N . GLU B 1 170 ? -10.406 -8.828 -3.363 1 93.62 170 GLU B N 1
ATOM 7230 C CA . GLU B 1 170 ? -11.719 -8.25 -3.096 1 93.62 170 GLU B CA 1
ATOM 7231 C C . GLU B 1 170 ? -12.391 -7.781 -4.383 1 93.62 170 GLU B C 1
ATOM 7233 O O . GLU B 1 170 ? -11.719 -7.547 -5.391 1 93.62 170 GLU B O 1
ATOM 7238 N N . MET B 1 171 ? -13.773 -7.781 -4.371 1 95.81 171 MET B N 1
ATOM 7239 C CA . MET B 1 171 ? -14.438 -7.5 -5.641 1 95.81 171 MET B CA 1
ATOM 7240 C C . MET B 1 171 ? -15.633 -6.57 -5.438 1 95.81 171 MET B C 1
ATOM 7242 O O . MET B 1 171 ? -16.203 -6.066 -6.406 1 95.81 171 MET B O 1
ATOM 7246 N N . ASP B 1 172 ? -16.047 -6.363 -4.23 1 97.12 172 ASP B N 1
ATOM 7247 C CA . ASP B 1 172 ? -17.203 -5.52 -3.947 1 97.12 172 ASP B CA 1
ATOM 7248 C C . ASP B 1 172 ? -16.781 -4.121 -3.512 1 97.12 172 ASP B C 1
ATOM 7250 O O . ASP B 1 172 ? -15.898 -3.975 -2.654 1 97.12 172 ASP B O 1
ATOM 7254 N N . PRO B 1 173 ? -17.391 -3.086 -4.145 1 96.75 173 PRO B N 1
ATOM 7255 C CA . PRO B 1 173 ? -16.984 -1.722 -3.797 1 96.75 173 PRO B CA 1
ATOM 7256 C C . PRO B 1 173 ? -17.234 -1.389 -2.328 1 96.75 173 PRO B C 1
ATOM 7258 O O . PRO B 1 173 ? -16.422 -0.696 -1.703 1 96.75 173 PRO B O 1
ATOM 7261 N N . HIS B 1 174 ? -18.359 -1.857 -1.756 1 97.62 174 HIS B N 1
ATOM 7262 C CA . HIS B 1 174 ? -18.656 -1.574 -0.356 1 97.62 174 HIS B CA 1
ATOM 7263 C C . HIS B 1 174 ? -17.641 -2.254 0.569 1 97.62 174 HIS B C 1
ATOM 7265 O O . HIS B 1 174 ? -17.281 -1.7 1.606 1 97.62 174 HIS B O 1
ATOM 7271 N N . ASP B 1 175 ? -17.25 -3.441 0.203 1 97.81 175 ASP B N 1
ATOM 7272 C CA . ASP B 1 175 ? -16.234 -4.129 1.007 1 97.81 175 ASP B CA 1
ATOM 7273 C C . ASP B 1 175 ? -14.898 -3.398 0.951 1 97.81 175 ASP B C 1
ATOM 7275 O O . ASP B 1 175 ? -14.18 -3.33 1.95 1 97.81 175 ASP B O 1
ATOM 7279 N N . TYR B 1 176 ? -14.492 -2.891 -0.235 1 97.75 176 TYR B N 1
ATOM 7280 C CA . TYR B 1 176 ? -13.297 -2.068 -0.329 1 97.75 176 TYR B CA 1
ATOM 7281 C C . TYR B 1 176 ? -13.398 -0.844 0.572 1 97.75 176 TYR B C 1
ATOM 7283 O O . TYR B 1 176 ? -12.445 -0.494 1.269 1 97.75 176 TYR B O 1
ATOM 7291 N N . GLU B 1 177 ? -14.562 -0.208 0.531 1 98.06 177 GLU B N 1
ATOM 7292 C CA . GLU B 1 177 ? -14.75 0.983 1.353 1 98.06 177 GLU B CA 1
ATOM 7293 C C . GLU B 1 177 ? -14.711 0.64 2.84 1 98.06 177 GLU B C 1
ATOM 7295 O O . GLU B 1 177 ? -14.227 1.429 3.65 1 98.06 177 GLU B O 1
ATOM 7300 N N . SER B 1 178 ? -15.336 -0.513 3.205 1 98.38 178 SER B N 1
ATOM 7301 C CA . SER B 1 178 ? -15.242 -0.98 4.582 1 98.38 178 SER B CA 1
ATOM 7302 C C . SER B 1 178 ? -13.781 -1.151 5.004 1 98.38 178 SER B C 1
ATOM 7304 O O . SER B 1 178 ? -13.414 -0.8 6.125 1 98.38 178 SER B O 1
ATOM 7306 N N . LYS B 1 179 ? -13.016 -1.684 4.145 1 98.5 179 LYS B N 1
ATOM 7307 C CA . LYS B 1 179 ? -11.594 -1.869 4.418 1 98.5 179 LYS B CA 1
ATOM 7308 C C . LYS B 1 179 ? -10.867 -0.528 4.488 1 98.5 179 LYS B C 1
ATOM 7310 O O . LYS B 1 179 ? -9.914 -0.374 5.25 1 98.5 179 LYS B O 1
ATOM 7315 N N . ALA B 1 180 ? -11.258 0.446 3.65 1 98.5 180 ALA B N 1
ATOM 7316 C CA . ALA B 1 180 ? -10.727 1.803 3.764 1 98.5 180 ALA B CA 1
ATOM 7317 C C . ALA B 1 180 ? -11.055 2.41 5.121 1 98.5 180 ALA B C 1
ATOM 7319 O O . ALA B 1 180 ? -10.211 3.049 5.75 1 98.5 180 ALA B O 1
ATOM 7320 N N . LEU B 1 181 ? -12.32 2.201 5.578 1 98.81 181 LEU B N 1
ATOM 7321 C CA . LEU B 1 181 ? -12.734 2.68 6.891 1 98.81 181 LEU B CA 1
ATOM 7322 C C . LEU B 1 181 ? -11.898 2.045 7.996 1 98.81 181 LEU B C 1
ATOM 7324 O O . LEU B 1 181 ? -11.531 2.713 8.961 1 98.81 181 LEU B O 1
ATOM 7328 N N . HIS B 1 182 ? -11.586 0.787 7.824 1 98.81 182 HIS B N 1
ATOM 7329 C CA . HIS B 1 182 ? -10.758 0.078 8.797 1 98.81 182 HIS B CA 1
ATOM 7330 C C . HIS B 1 182 ? -9.344 0.652 8.844 1 98.81 182 HIS B C 1
ATOM 7332 O O . HIS B 1 182 ? -8.805 0.882 9.922 1 98.81 182 HIS B O 1
ATOM 7338 N N . ALA B 1 183 ? -8.773 0.882 7.68 1 98.81 183 ALA B N 1
ATOM 7339 C CA . ALA B 1 183 ? -7.445 1.487 7.598 1 98.81 183 ALA B CA 1
ATOM 7340 C C . ALA B 1 183 ? -7.441 2.883 8.211 1 98.81 183 ALA B C 1
ATOM 7342 O O . ALA B 1 183 ? -6.477 3.271 8.875 1 98.81 183 ALA B O 1
ATOM 7343 N N . GLY B 1 184 ? -8.508 3.629 7.949 1 98.81 184 GLY B N 1
ATOM 7344 C CA . GLY B 1 184 ? -8.625 4.945 8.555 1 98.81 184 GLY B CA 1
ATOM 7345 C C . GLY B 1 184 ? -8.703 4.898 10.07 1 98.81 184 GLY B C 1
ATOM 7346 O O . GLY B 1 184 ? -8.102 5.73 10.758 1 98.81 184 GLY B O 1
ATOM 7347 N N . MET B 1 185 ? -9.422 3.938 10.602 1 98.81 185 MET B N 1
ATOM 7348 C CA . MET B 1 185 ? -9.586 3.777 12.039 1 98.81 185 MET B CA 1
ATOM 7349 C C . MET B 1 185 ? -8.242 3.479 12.711 1 98.81 185 MET B C 1
ATOM 7351 O O . MET B 1 185 ? -7.902 4.086 13.727 1 98.81 185 MET B O 1
ATOM 7355 N N . ILE B 1 186 ? -7.496 2.555 12.133 1 98.75 186 ILE B N 1
ATOM 7356 C CA . ILE B 1 186 ? -6.215 2.215 12.75 1 98.75 186 ILE B CA 1
ATOM 7357 C C . ILE B 1 186 ? -5.23 3.369 12.562 1 98.75 186 ILE B C 1
ATOM 7359 O O . ILE B 1 186 ? -4.328 3.557 13.383 1 98.75 186 ILE B O 1
ATOM 7363 N N . ASP B 1 187 ? -5.375 4.141 11.523 1 98.81 187 ASP B N 1
ATOM 7364 C CA . ASP B 1 187 ? -4.594 5.359 11.359 1 98.81 187 ASP B CA 1
ATOM 7365 C C . ASP B 1 187 ? -4.801 6.312 12.531 1 98.81 187 ASP B C 1
ATOM 7367 O O . ASP B 1 187 ? -3.848 6.918 13.023 1 98.81 187 ASP B O 1
ATOM 7371 N N . ASN B 1 188 ? -6.094 6.488 12.922 1 98.88 188 ASN B N 1
ATOM 7372 C CA . ASN B 1 188 ? -6.383 7.355 14.055 1 98.88 188 ASN B CA 1
ATOM 7373 C C . ASN B 1 188 ? -5.668 6.887 15.32 1 98.88 188 ASN B C 1
ATOM 7375 O O . ASN B 1 188 ? -5.242 7.703 16.141 1 98.88 188 ASN B O 1
ATOM 7379 N N . LEU B 1 189 ? -5.574 5.57 15.438 1 98.88 189 LEU B N 1
ATOM 7380 C CA . LEU B 1 189 ? -4.832 5.012 16.562 1 98.88 189 LEU B CA 1
ATOM 7381 C C . LEU B 1 189 ? -3.354 5.367 16.469 1 98.88 189 LEU B C 1
ATOM 7383 O O . LEU B 1 189 ? -2.721 5.688 17.469 1 98.88 189 LEU B O 1
ATOM 7387 N N . ALA B 1 190 ? -2.795 5.305 15.297 1 98.88 190 ALA B N 1
ATOM 7388 C CA . ALA B 1 190 ? -1.393 5.652 15.086 1 98.88 190 ALA B CA 1
ATOM 7389 C C . ALA B 1 190 ? -1.125 7.105 15.453 1 98.88 190 ALA B C 1
ATOM 7391 O O . ALA B 1 190 ? -0.072 7.43 16 1 98.88 190 ALA B O 1
ATOM 7392 N N . LEU B 1 191 ? -2.1 7.988 15.109 1 98.81 191 LEU B N 1
ATOM 7393 C CA . LEU B 1 191 ? -1.974 9.398 15.469 1 98.81 191 LEU B CA 1
ATOM 7394 C C . LEU B 1 191 ? -1.823 9.562 16.969 1 98.81 191 LEU B C 1
ATOM 7396 O O . LEU B 1 191 ? -0.943 10.289 17.438 1 98.81 191 LEU B O 1
ATOM 7400 N N . GLU B 1 192 ? -2.701 8.875 17.688 1 98.81 192 GLU B N 1
ATOM 7401 C CA . GLU B 1 192 ? -2.701 9 19.141 1 98.81 192 GLU B CA 1
ATOM 7402 C C . GLU B 1 192 ? -1.399 8.477 19.75 1 98.81 192 GLU B C 1
ATOM 7404 O O . GLU B 1 192 ? -0.82 9.109 20.641 1 98.81 192 GLU B O 1
ATOM 7409 N N . ILE B 1 193 ? -0.938 7.332 19.266 1 98.81 193 ILE B N 1
ATOM 7410 C CA . ILE B 1 193 ? 0.297 6.746 19.781 1 98.81 193 ILE B CA 1
ATOM 7411 C C . ILE B 1 193 ? 1.455 7.719 19.562 1 98.81 193 ILE B C 1
ATOM 7413 O O . ILE B 1 193 ? 2.258 7.945 20.469 1 98.81 193 ILE B O 1
ATOM 7417 N N . ALA B 1 194 ? 1.54 8.305 18.422 1 98.69 194 ALA B N 1
ATOM 7418 C CA . ALA B 1 194 ? 2.633 9.211 18.078 1 98.69 194 ALA B CA 1
ATOM 7419 C C . ALA B 1 194 ? 2.613 10.445 18.984 1 98.69 194 ALA B C 1
ATOM 7421 O O . ALA B 1 194 ? 3.635 10.805 19.578 1 98.69 194 ALA B O 1
ATOM 7422 N N . ASP B 1 195 ? 1.425 11.094 19.062 1 98.56 195 ASP B N 1
ATOM 7423 C CA . ASP B 1 195 ? 1.394 12.367 19.781 1 98.56 195 ASP B CA 1
ATOM 7424 C C . ASP B 1 195 ? 1.487 12.156 21.281 1 98.56 195 ASP B C 1
ATOM 7426 O O . ASP B 1 195 ? 2.066 12.977 22 1 98.56 195 ASP B O 1
ATOM 7430 N N . VAL B 1 196 ? 0.918 11.07 21.828 1 98.31 196 VAL B N 1
ATOM 7431 C CA . VAL B 1 196 ? 1.02 10.758 23.25 1 98.31 196 VAL B CA 1
ATOM 7432 C C . VAL B 1 196 ? 2.477 10.477 23.609 1 98.31 196 VAL B C 1
ATOM 7434 O O . VAL B 1 196 ? 2.963 10.938 24.641 1 98.31 196 VAL B O 1
ATOM 7437 N N . ALA B 1 197 ? 3.16 9.75 22.734 1 98.44 197 ALA B N 1
ATOM 7438 C CA . ALA B 1 197 ? 4.566 9.438 22.984 1 98.44 197 ALA B CA 1
ATOM 7439 C C . ALA B 1 197 ? 5.406 10.719 23.031 1 98.44 197 ALA B C 1
ATOM 7441 O O . ALA B 1 197 ? 6.223 10.891 23.953 1 98.44 197 ALA B O 1
ATOM 7442 N N . GLN B 1 198 ? 5.23 11.617 22.109 1 97.56 198 GLN B N 1
ATOM 7443 C CA . GLN B 1 198 ? 6.098 12.797 22.062 1 97.56 198 GLN B CA 1
ATOM 7444 C C . GLN B 1 198 ? 5.734 13.789 23.156 1 97.56 198 GLN B C 1
ATOM 7446 O O . GLN B 1 198 ? 6.609 14.461 23.703 1 97.56 198 GLN B O 1
ATOM 7451 N N . ILE B 1 199 ? 4.406 13.898 23.516 1 97.44 199 ILE B N 1
ATOM 7452 C CA . ILE B 1 199 ? 4.023 14.781 24.625 1 97.44 199 ILE B CA 1
ATOM 7453 C C . ILE B 1 199 ? 4.641 14.273 25.922 1 97.44 199 ILE B C 1
ATOM 7455 O O . ILE B 1 199 ? 5.191 15.055 26.703 1 97.44 199 ILE B O 1
ATOM 7459 N N . ALA B 1 200 ? 4.547 12.992 26.094 1 96.56 200 ALA B N 1
ATOM 7460 C CA . ALA B 1 200 ? 5.059 12.383 27.328 1 96.56 200 ALA B CA 1
ATOM 7461 C C . ALA B 1 200 ? 6.578 12.516 27.406 1 96.56 200 ALA B C 1
ATOM 7463 O O . ALA B 1 200 ? 7.129 12.75 28.484 1 96.56 200 ALA B O 1
ATOM 7464 N N . ALA B 1 201 ? 7.266 12.398 26.328 1 97.19 201 ALA B N 1
ATOM 7465 C CA . ALA B 1 201 ? 8.727 12.328 26.312 1 97.19 201 ALA B CA 1
ATOM 7466 C C . ALA B 1 201 ? 9.344 13.719 26.359 1 97.19 201 ALA B C 1
ATOM 7468 O O . ALA B 1 201 ? 10.406 13.906 26.953 1 97.19 201 ALA B O 1
ATOM 7469 N N . PHE B 1 202 ? 8.734 14.742 25.75 1 96.31 202 PHE B N 1
ATOM 7470 C CA . PHE B 1 202 ? 9.422 16.016 25.562 1 96.31 202 PHE B CA 1
ATOM 7471 C C . PHE B 1 202 ? 8.695 17.141 26.297 1 96.31 202 PHE B C 1
ATOM 7473 O O . PHE B 1 202 ? 8.914 18.312 26.016 1 96.31 202 PHE B O 1
ATOM 7480 N N . ASP B 1 203 ? 7.785 16.766 27.172 1 91.5 203 ASP B N 1
ATOM 7481 C CA . ASP B 1 203 ? 7.051 17.703 28.016 1 91.5 203 ASP B CA 1
ATOM 7482 C C . ASP B 1 203 ? 6.391 18.797 27.203 1 91.5 203 ASP B C 1
ATOM 7484 O O . ASP B 1 203 ? 6.574 19.984 27.484 1 91.5 203 ASP B O 1
ATOM 7488 N N . MET B 1 204 ? 5.781 18.438 26.156 1 95.62 204 MET B N 1
ATOM 7489 C CA . MET B 1 204 ? 5.023 19.344 25.297 1 95.62 204 MET B CA 1
ATOM 7490 C C . MET B 1 204 ? 3.801 19.891 26.031 1 95.62 204 MET B C 1
ATOM 7492 O O . MET B 1 204 ? 3.445 19.406 27.109 1 95.62 204 MET B O 1
ATOM 7496 N N . PRO B 1 205 ? 3.17 20.922 25.391 1 94.19 205 PRO B N 1
ATOM 7497 C CA . PRO B 1 205 ? 1.996 21.531 26.016 1 94.19 205 PRO B CA 1
ATOM 7498 C C . PRO B 1 205 ? 0.887 20.531 26.297 1 94.19 205 PRO B C 1
ATOM 7500 O O . PRO B 1 205 ? 0.637 19.641 25.484 1 94.19 205 PRO B O 1
ATOM 7503 N N . LYS B 1 206 ? 0.253 20.719 27.469 1 94.94 206 LYS B N 1
ATOM 7504 C CA . LYS B 1 206 ? -0.782 19.797 27.922 1 94.94 206 LYS B CA 1
ATOM 7505 C C . LYS B 1 206 ? -2.1 20.531 28.156 1 94.94 206 LYS B C 1
ATOM 7507 O O . LYS B 1 206 ? -2.707 20.391 29.234 1 94.94 206 LYS B O 1
ATOM 7512 N N . GLY B 1 207 ? -2.473 21.359 27.188 1 92.31 207 GLY B N 1
ATOM 7513 C CA . GLY B 1 207 ? -3.783 21.984 27.266 1 92.31 207 GLY B CA 1
ATOM 7514 C C . GLY B 1 207 ? -3.727 23.5 27.172 1 92.31 207 GLY B C 1
ATOM 7515 O O . GLY B 1 207 ? -4.766 24.172 27.172 1 92.31 207 GLY B O 1
ATOM 7516 N N . GLU B 1 208 ? -2.578 24.078 27.047 1 89.06 208 GLU B N 1
ATOM 7517 C CA . GLU B 1 208 ? -2.371 25.5 26.828 1 89.06 208 GLU B CA 1
ATOM 7518 C C . GLU B 1 208 ? -1.129 25.75 25.969 1 89.06 208 GLU B C 1
ATOM 7520 O O . GLU B 1 208 ? -0.116 25.062 26.125 1 89.06 208 GLU B O 1
ATOM 7525 N N . ALA B 1 209 ? -1.278 26.688 25.125 1 91.06 209 ALA B N 1
ATOM 7526 C CA . ALA B 1 209 ? -0.145 26.953 24.234 1 91.06 209 ALA B CA 1
ATOM 7527 C C . ALA B 1 209 ? 0.079 28.453 24.062 1 91.06 209 ALA B C 1
ATOM 7529 O O . ALA B 1 209 ? -0.877 29.219 24.047 1 91.06 209 ALA B O 1
ATOM 7530 N N . PRO B 1 210 ? 1.254 28.859 23.891 1 90.69 210 PRO B N 1
ATOM 7531 C CA . PRO B 1 210 ? 1.575 30.281 23.719 1 90.69 210 PRO B CA 1
ATOM 7532 C C . PRO B 1 210 ? 1.372 30.766 22.281 1 90.69 210 PRO B C 1
ATOM 7534 O O . PRO B 1 210 ? 1.314 29.953 21.359 1 90.69 210 PRO B O 1
ATOM 7537 N N . LEU B 1 211 ? 1.246 32.062 22.141 1 92.5 211 LEU B N 1
ATOM 7538 C CA . LEU B 1 211 ? 1.298 32.719 20.828 1 92.5 211 LEU B CA 1
ATOM 7539 C C . LEU B 1 211 ? 2.74 32.938 20.391 1 92.5 211 LEU B C 1
ATOM 7541 O O . LEU B 1 211 ? 3.574 33.375 21.203 1 92.5 211 LEU B O 1
ATOM 7545 N N . VAL B 1 212 ? 3.074 32.625 19.188 1 90.94 212 VAL B N 1
ATOM 7546 C CA . VAL B 1 212 ? 4.43 32.812 18.672 1 90.94 212 VAL B CA 1
ATOM 7547 C C . VAL B 1 212 ? 4.379 33.5 17.312 1 90.94 212 VAL B C 1
ATOM 7549 O O . VAL B 1 212 ? 3.334 33.5 16.656 1 90.94 212 VAL B O 1
ATOM 7552 N N . GLU B 1 213 ? 5.5 34.031 16.906 1 88.75 213 GLU B N 1
ATOM 7553 C CA . GLU B 1 213 ? 5.598 34.594 15.57 1 88.75 213 GLU B CA 1
ATOM 7554 C C . GLU B 1 213 ? 5.574 33.531 14.492 1 88.75 213 GLU B C 1
ATOM 7556 O O . GLU B 1 213 ? 6.035 32.406 14.719 1 88.75 213 GLU B O 1
ATOM 7561 N N . PHE B 1 214 ? 5.055 33.938 13.406 1 91.69 214 PHE B N 1
ATOM 7562 C CA . PHE B 1 214 ? 4.82 33.031 12.305 1 91.69 214 PHE B CA 1
ATOM 7563 C C . PHE B 1 214 ? 5.129 33.688 10.961 1 91.69 214 PHE B C 1
ATOM 7565 O O . PHE B 1 214 ? 4.895 34.875 10.789 1 91.69 214 PHE B O 1
ATOM 7572 N N . GLY B 1 215 ? 5.711 32.875 10.07 1 90.38 215 GLY B N 1
ATOM 7573 C CA . GLY B 1 215 ? 6.02 33.344 8.734 1 90.38 215 GLY B CA 1
ATOM 7574 C C . GLY B 1 215 ? 7.504 33.344 8.422 1 90.38 215 GLY B C 1
ATOM 7575 O O . GLY B 1 215 ? 8.328 33.125 9.312 1 90.38 215 GLY B O 1
ATOM 7576 N N . PRO B 1 216 ? 7.805 33.594 7.176 1 89 216 PRO B N 1
ATOM 7577 C CA . PRO B 1 216 ? 9.219 33.531 6.801 1 89 216 PRO B CA 1
ATOM 7578 C C . PRO B 1 216 ? 10.062 34.625 7.48 1 89 216 PRO B C 1
ATOM 7580 O O . PRO B 1 216 ? 11.242 34.406 7.754 1 89 216 PRO B O 1
ATOM 7583 N N . PHE B 1 217 ? 9.484 35.688 7.84 1 89.88 217 PHE B N 1
ATOM 7584 C CA . PHE B 1 217 ? 10.242 36.781 8.391 1 89.88 217 PHE B CA 1
ATOM 7585 C C . PHE B 1 217 ? 10.328 36.688 9.906 1 89.88 217 PHE B C 1
ATOM 7587 O O . PHE B 1 217 ? 10.945 37.531 10.555 1 89.88 217 PHE B O 1
ATOM 7594 N N . ALA B 1 218 ? 9.711 35.656 10.414 1 89.69 218 ALA B N 1
ATOM 7595 C CA . ALA B 1 218 ? 9.969 35.344 11.82 1 89.69 218 ALA B CA 1
ATOM 7596 C C . ALA B 1 218 ? 11.406 34.875 12.008 1 89.69 218 ALA B C 1
ATOM 7598 O O . ALA B 1 218 ? 11.945 34.938 13.117 1 89.69 218 ALA B O 1
ATOM 7599 N N . ALA B 1 219 ? 11.992 34.438 10.945 1 90.56 219 ALA B N 1
ATOM 7600 C CA . ALA B 1 219 ? 13.383 34 10.969 1 90.56 219 ALA B CA 1
ATOM 7601 C C . ALA B 1 219 ? 14.344 35.188 11.023 1 90.56 219 ALA B C 1
ATOM 7603 O O . ALA B 1 219 ? 14.125 36.188 10.359 1 90.56 219 ALA B O 1
ATOM 7604 N N . ASP B 1 220 ? 15.305 35.125 11.867 1 89.19 220 ASP B N 1
ATOM 7605 C CA . ASP B 1 220 ? 16.406 36.094 11.891 1 89.19 220 ASP B CA 1
ATOM 7606 C C . ASP B 1 220 ? 17.562 35.625 11 1 89.19 220 ASP B C 1
ATOM 7608 O O . ASP B 1 220 ? 18.406 34.875 11.438 1 89.19 220 ASP B O 1
ATOM 7612 N N . ASP B 1 221 ? 17.625 36.125 9.828 1 84.69 221 ASP B N 1
ATOM 7613 C CA . ASP B 1 221 ? 18.562 35.625 8.828 1 84.69 221 ASP B CA 1
ATOM 7614 C C . ASP B 1 221 ? 19.953 36.188 9.062 1 84.69 221 ASP B C 1
ATOM 7616 O O . ASP B 1 221 ? 20.891 35.938 8.297 1 84.69 221 ASP B O 1
ATOM 7620 N N . SER B 1 222 ? 20.141 37.062 10.055 1 89.38 222 SER B N 1
ATOM 7621 C CA . SER B 1 222 ? 21.469 37.531 10.43 1 89.38 222 SER B CA 1
ATOM 7622 C C . SER B 1 222 ? 22.234 36.438 11.188 1 89.38 222 SER B C 1
ATOM 7624 O O . SER B 1 222 ? 23.453 36.5 11.312 1 89.38 222 SER B O 1
ATOM 7626 N N . LYS B 1 223 ? 21.484 35.469 11.656 1 94.56 223 LYS B N 1
ATOM 7627 C CA . LYS B 1 223 ? 22.062 34.312 12.359 1 94.56 223 LYS B CA 1
ATOM 7628 C C . LYS B 1 223 ? 22.047 33.094 11.469 1 94.56 223 LYS B C 1
ATOM 7630 O O . LYS B 1 223 ? 21.281 33 10.508 1 94.56 223 LYS B O 1
ATOM 7635 N N . PRO B 1 224 ? 22.984 32.156 11.82 1 97.19 224 PRO B N 1
ATOM 7636 C CA . PRO B 1 224 ? 22.844 30.859 11.133 1 97.19 224 PRO B CA 1
ATOM 7637 C C . PRO B 1 224 ? 21.453 30.234 11.328 1 97.19 224 PRO B C 1
ATOM 7639 O O . PRO B 1 224 ? 20.906 30.281 12.43 1 97.19 224 PRO B O 1
ATOM 7642 N N . CYS B 1 225 ? 20.859 29.734 10.258 1 97 225 CYS B N 1
ATOM 7643 C CA . CYS B 1 225 ? 19.5 29.203 10.305 1 97 225 CYS B CA 1
ATOM 7644 C C . CYS B 1 225 ? 19.484 27.719 9.922 1 97 225 CYS B C 1
ATOM 7646 O O . CYS B 1 225 ? 20.031 27.344 8.891 1 97 225 CYS B O 1
ATOM 7648 N N . ILE B 1 226 ? 18.938 26.891 10.75 1 98.31 226 ILE B N 1
ATOM 7649 C CA . ILE B 1 226 ? 18.672 25.484 10.461 1 98.31 226 ILE B CA 1
ATOM 7650 C C . ILE B 1 226 ? 17.188 25.281 10.227 1 98.31 226 ILE B C 1
ATOM 7652 O O . ILE B 1 226 ? 16.359 25.609 11.086 1 98.31 226 ILE B O 1
ATOM 7656 N N . LEU B 1 227 ? 16.812 24.828 9.094 1 98.19 227 LEU B N 1
ATOM 7657 C CA . LEU B 1 227 ? 15.422 24.594 8.742 1 98.19 227 LEU B CA 1
ATOM 7658 C C . LEU B 1 227 ? 15.078 23.109 8.828 1 98.19 227 LEU B C 1
ATOM 7660 O O . LEU B 1 227 ? 15.68 22.297 8.141 1 98.19 227 LEU B O 1
ATOM 7664 N N . LEU B 1 228 ? 14.188 22.766 9.703 1 98.25 228 LEU B N 1
ATOM 7665 C CA . LEU B 1 228 ? 13.68 21.406 9.844 1 98.25 228 LEU B CA 1
ATOM 7666 C C . LEU B 1 228 ? 12.422 21.219 8.992 1 98.25 228 LEU B C 1
ATOM 7668 O O . LEU B 1 228 ? 11.477 22 9.086 1 98.25 228 LEU B O 1
ATOM 7672 N N . VAL B 1 229 ? 12.391 20.188 8.141 1 97.75 229 VAL B N 1
ATOM 7673 C CA . VAL B 1 229 ? 11.266 19.969 7.234 1 97.75 229 VAL B CA 1
ATOM 7674 C C . VAL B 1 229 ? 10.75 18.531 7.402 1 97.75 229 VAL B C 1
ATOM 7676 O O . VAL B 1 229 ? 11.516 17.578 7.309 1 97.75 229 VAL B O 1
ATOM 7679 N N . GLY B 1 230 ? 9.438 18.453 7.672 1 96.38 230 GLY B N 1
ATOM 7680 C CA . GLY B 1 230 ? 8.828 17.141 7.707 1 96.38 230 GLY B CA 1
ATOM 7681 C C . GLY B 1 230 ? 7.777 16.984 8.797 1 96.38 230 GLY B C 1
ATOM 7682 O O . GLY B 1 230 ? 6.922 17.859 8.953 1 96.38 230 GLY B O 1
ATOM 7683 N N . HIS B 1 231 ? 7.801 15.742 9.5 1 96.94 231 HIS B N 1
ATOM 7684 C CA . HIS B 1 231 ? 6.715 15.438 10.43 1 96.94 231 HIS B CA 1
ATOM 7685 C C . HIS B 1 231 ? 7.234 14.742 11.68 1 96.94 231 HIS B C 1
ATOM 7687 O O . HIS B 1 231 ? 6.453 14.344 12.539 1 96.94 231 HIS B O 1
ATOM 7693 N N . ASN B 1 232 ? 8.492 14.57 11.75 1 97.56 232 ASN B N 1
ATOM 7694 C CA . ASN B 1 232 ? 9.094 13.844 12.867 1 97.56 232 ASN B CA 1
ATOM 7695 C C . ASN B 1 232 ? 9.945 14.766 13.734 1 97.56 232 ASN B C 1
ATOM 7697 O O . ASN B 1 232 ? 10.961 15.297 13.281 1 97.56 232 ASN B O 1
ATOM 7701 N N . VAL B 1 233 ? 9.664 14.898 14.953 1 97.81 233 VAL B N 1
ATOM 7702 C CA . VAL B 1 233 ? 10.25 15.891 15.852 1 97.81 233 VAL B CA 1
ATOM 7703 C C . VAL B 1 233 ? 11.633 15.43 16.297 1 97.81 233 VAL B C 1
ATOM 7705 O O . VAL B 1 233 ? 12.461 16.234 16.719 1 97.81 233 VAL B O 1
ATOM 7708 N N . ALA B 1 234 ? 11.984 14.156 16.125 1 97.94 234 ALA B N 1
ATOM 7709 C CA . ALA B 1 234 ? 13.156 13.539 16.734 1 97.94 234 ALA B CA 1
ATOM 7710 C C . ALA B 1 234 ? 14.438 14.258 16.312 1 97.94 234 ALA B C 1
ATOM 7712 O O . ALA B 1 234 ? 15.242 14.648 17.156 1 97.94 234 ALA B O 1
ATOM 7713 N N . PRO B 1 235 ? 14.68 14.508 14.992 1 97.44 235 PRO B N 1
ATOM 7714 C CA . PRO B 1 235 ? 15.898 15.234 14.625 1 97.44 235 PRO B CA 1
ATOM 7715 C C . PRO B 1 235 ? 15.938 16.641 15.219 1 97.44 235 PRO B C 1
ATOM 7717 O O . PRO B 1 235 ? 17 17.125 15.594 1 97.44 235 PRO B O 1
ATOM 7720 N N . GLY B 1 236 ? 14.797 17.312 15.281 1 97.62 236 GLY B N 1
ATOM 7721 C CA . GLY B 1 236 ? 14.719 18.656 15.82 1 97.62 236 GLY B CA 1
ATOM 7722 C C . GLY B 1 236 ? 15.07 18.719 17.297 1 97.62 236 GLY B C 1
ATOM 7723 O O . GLY B 1 236 ? 15.727 19.656 17.75 1 97.62 236 GLY B O 1
ATOM 7724 N N . THR B 1 237 ? 14.594 17.719 18.047 1 97.25 237 THR B N 1
ATOM 7725 C CA . THR B 1 237 ? 14.898 17.688 19.469 1 97.25 237 THR B CA 1
ATOM 7726 C C . THR B 1 237 ? 16.406 17.531 19.703 1 97.25 237 THR B C 1
ATOM 7728 O O . THR B 1 237 ? 16.969 18.094 20.641 1 97.25 237 THR B O 1
ATOM 7731 N N . GLU B 1 238 ? 17.062 16.734 18.859 1 98 238 GLU B N 1
ATOM 7732 C CA . GLU B 1 238 ? 18.5 16.562 18.953 1 98 238 GLU B CA 1
ATOM 7733 C C . GLU B 1 238 ? 19.25 17.859 18.641 1 98 238 GLU B C 1
ATOM 7735 O O . GLU B 1 238 ? 20.281 18.156 19.266 1 98 238 GLU B O 1
ATOM 7740 N N . VAL B 1 239 ? 18.75 18.609 17.688 1 98.25 239 VAL B N 1
ATOM 7741 C CA . VAL B 1 239 ? 19.359 19.891 17.359 1 98.25 239 VAL B CA 1
ATOM 7742 C C . VAL B 1 239 ? 19.234 20.844 18.547 1 98.25 239 VAL B C 1
ATOM 7744 O O . VAL B 1 239 ? 20.219 21.5 18.922 1 98.25 239 VAL B O 1
ATOM 7747 N N . LEU B 1 240 ? 18.047 20.938 19.156 1 97.25 240 LEU B N 1
ATOM 7748 C CA . LEU B 1 240 ? 17.812 21.797 20.297 1 97.25 240 LEU B CA 1
ATOM 7749 C C . LEU B 1 240 ? 18.703 21.391 21.469 1 97.25 240 LEU B C 1
ATOM 7751 O O . LEU B 1 240 ? 19.281 22.25 22.156 1 97.25 240 LEU B O 1
ATOM 7755 N N . ASP B 1 241 ? 18.797 20.078 21.703 1 96.62 241 ASP B N 1
ATOM 7756 C CA . ASP B 1 241 ? 19.641 19.578 22.781 1 96.62 241 ASP B CA 1
ATOM 7757 C C . ASP B 1 241 ? 21.109 19.969 22.562 1 96.62 241 ASP B C 1
ATOM 7759 O O . ASP B 1 241 ? 21.781 20.391 23.5 1 96.62 241 ASP B O 1
ATOM 7763 N N . TYR B 1 242 ? 21.578 19.797 21.391 1 97.75 242 TYR B N 1
ATOM 7764 C CA . TYR B 1 242 ? 22.969 20.141 21.078 1 97.75 242 TYR B CA 1
ATOM 7765 C C . TYR B 1 242 ? 23.219 21.625 21.281 1 97.75 242 TYR B C 1
ATOM 7767 O O . TYR B 1 242 ? 24.25 22.016 21.812 1 97.75 242 TYR B O 1
ATOM 7775 N N . LEU B 1 243 ? 22.328 22.5 20.828 1 97.69 243 LEU B N 1
ATOM 7776 C CA . LEU B 1 243 ? 22.453 23.938 21 1 97.69 243 LEU B CA 1
ATOM 7777 C C . LEU B 1 243 ? 22.5 24.312 22.469 1 97.69 243 LEU B C 1
ATOM 7779 O O . LEU B 1 243 ? 23.297 25.172 22.875 1 97.69 243 LEU B O 1
ATOM 7783 N N . GLU B 1 244 ? 21.641 23.703 23.219 1 96.31 244 GLU B N 1
ATOM 7784 C CA . GLU B 1 244 ? 21.594 23.969 24.656 1 96.31 244 GLU B CA 1
ATOM 7785 C C . GLU B 1 244 ? 22.891 23.531 25.328 1 96.31 244 GLU B C 1
ATOM 7787 O O . GLU B 1 244 ? 23.453 24.281 26.141 1 96.31 244 GLU B O 1
ATOM 7792 N N . GLU B 1 245 ? 23.312 22.375 25.031 1 96.88 245 GLU B N 1
ATOM 7793 C CA . GLU B 1 245 ? 24.531 21.828 25.625 1 96.88 245 GLU B CA 1
ATOM 7794 C C . GLU B 1 245 ? 25.75 22.703 25.312 1 96.88 245 GLU B C 1
ATOM 7796 O O . GLU B 1 245 ? 26.641 22.844 26.141 1 96.88 245 GLU B O 1
ATOM 7801 N N . ARG B 1 246 ? 25.734 23.344 24.188 1 96.38 246 ARG B N 1
ATOM 7802 C CA . ARG B 1 246 ? 26.875 24.141 23.75 1 96.38 246 ARG B CA 1
ATOM 7803 C C . ARG B 1 246 ? 26.656 25.625 24.047 1 96.38 246 ARG B C 1
ATOM 7805 O O . ARG B 1 246 ? 27.531 26.453 23.781 1 96.38 246 ARG B O 1
ATOM 7812 N N . GLY B 1 247 ? 25.531 25.969 24.578 1 95.88 247 GLY B N 1
ATOM 7813 C CA . GLY B 1 247 ? 25.219 27.359 24.891 1 95.88 247 GLY B CA 1
ATOM 7814 C C . GLY B 1 247 ? 25.047 28.234 23.656 1 95.88 247 GLY B C 1
ATOM 7815 O O . GLY B 1 247 ? 25.453 29.391 23.641 1 95.88 247 GLY B O 1
ATOM 7816 N N . LEU B 1 248 ? 24.484 27.672 22.594 1 95.56 248 LEU B N 1
ATOM 7817 C CA . LEU B 1 248 ? 24.375 28.359 21.312 1 95.56 248 LEU B CA 1
ATOM 7818 C C . LEU B 1 248 ? 22.922 28.688 21 1 95.56 248 LEU B C 1
ATOM 7820 O O . LEU B 1 248 ? 22.594 29.047 19.859 1 95.56 248 LEU B O 1
ATOM 7824 N N . ASP B 1 249 ? 22.031 28.641 21.953 1 91.25 249 ASP B N 1
ATOM 7825 C CA . ASP B 1 249 ? 20.594 28.797 21.766 1 91.25 249 ASP B CA 1
ATOM 7826 C C . ASP B 1 249 ? 20.266 30.172 21.172 1 91.25 249 ASP B C 1
ATOM 7828 O O . ASP B 1 249 ? 19.328 30.297 20.391 1 91.25 249 ASP B O 1
ATOM 7832 N N . GLU B 1 250 ? 21.031 31.109 21.5 1 91.38 250 GLU B N 1
ATOM 7833 C CA . GLU B 1 250 ? 20.766 32.469 21.016 1 91.38 250 GLU B CA 1
ATOM 7834 C C . GLU B 1 250 ? 21.562 32.781 19.766 1 91.38 250 GLU B C 1
ATOM 7836 O O . GLU B 1 250 ? 21.312 33.781 19.094 1 91.38 250 GLU B O 1
ATOM 7841 N N . GLU B 1 251 ? 22.359 31.891 19.406 1 94.81 251 GLU B N 1
ATOM 7842 C CA . GLU B 1 251 ? 23.281 32.156 18.297 1 94.81 251 GLU B CA 1
ATOM 7843 C C . GLU B 1 251 ? 22.781 31.531 17 1 94.81 251 GLU B C 1
ATOM 7845 O O . GLU B 1 251 ? 23.109 32 15.906 1 94.81 251 GLU B O 1
ATOM 7850 N N . VAL B 1 252 ? 22.031 30.5 17.094 1 96.94 252 VAL B N 1
ATOM 7851 C CA . VAL B 1 252 ? 21.547 29.766 15.93 1 96.94 252 VAL B CA 1
ATOM 7852 C C . VAL B 1 252 ? 20.016 29.734 15.938 1 96.94 252 VAL B C 1
ATOM 7854 O O . VAL B 1 252 ? 19.406 29.531 16.984 1 96.94 252 VAL B O 1
ATOM 7857 N N . GLU B 1 253 ? 19.422 29.984 14.75 1 95.56 253 GLU B N 1
ATOM 7858 C CA . GLU B 1 253 ? 17.969 29.938 14.609 1 95.56 253 GLU B CA 1
ATOM 7859 C C . GLU B 1 253 ? 17.5 28.547 14.164 1 95.56 253 GLU B C 1
ATOM 7861 O O . GLU B 1 253 ? 18.094 27.953 13.266 1 95.56 253 GLU B O 1
ATOM 7866 N N . VAL B 1 254 ? 16.5 28.031 14.875 1 97.19 254 VAL B N 1
ATOM 7867 C CA . VAL B 1 254 ? 15.867 26.781 14.461 1 97.19 254 VAL B CA 1
ATOM 7868 C C . VAL B 1 254 ? 14.484 27.062 13.875 1 97.19 254 VAL B C 1
ATOM 7870 O O . VAL B 1 254 ? 13.625 27.625 14.555 1 97.19 254 VAL B O 1
ATOM 7873 N N . LEU B 1 255 ? 14.344 26.766 12.648 1 96.75 255 LEU B N 1
ATOM 7874 C CA . LEU B 1 255 ? 13.125 27.016 11.891 1 96.75 255 LEU B CA 1
ATOM 7875 C C . LEU B 1 255 ? 12.461 25.719 11.469 1 96.75 255 LEU B C 1
ATOM 7877 O O . LEU B 1 255 ? 13.117 24.672 11.414 1 96.75 255 LEU B O 1
ATOM 7881 N N . GLY B 1 256 ? 11.164 25.766 11.219 1 96.38 256 GLY B N 1
ATOM 7882 C CA . GLY B 1 256 ? 10.469 24.562 10.781 1 96.38 256 GLY B CA 1
ATOM 7883 C C . GLY B 1 256 ? 9.406 24.828 9.742 1 96.38 256 GLY B C 1
ATOM 7884 O O . GLY B 1 256 ? 8.852 25.922 9.688 1 96.38 256 GLY B O 1
ATOM 7885 N N . ILE B 1 257 ? 9.164 23.859 8.906 1 96.06 257 ILE B N 1
ATOM 7886 C CA . ILE B 1 257 ? 8.062 23.844 7.949 1 96.06 257 ILE B CA 1
ATOM 7887 C C . ILE B 1 257 ? 7.23 22.578 8.156 1 96.06 257 ILE B C 1
ATOM 7889 O O . ILE B 1 257 ? 7.777 21.516 8.469 1 96.06 257 ILE B O 1
ATOM 7893 N N . CYS B 1 258 ? 5.883 22.641 8.039 1 94.44 258 CYS B N 1
ATOM 7894 C CA . CYS B 1 258 ? 4.926 21.547 8.18 1 94.44 258 CYS B CA 1
ATOM 7895 C C . CYS B 1 258 ? 4.848 21.078 9.625 1 94.44 258 CYS B C 1
ATOM 7897 O O . CYS B 1 258 ? 4.965 21.875 10.555 1 94.44 258 CYS B O 1
ATOM 7899 N N . CYS B 1 259 ? 4.578 19.797 9.875 1 95.69 259 CYS B N 1
ATOM 7900 C CA . CYS B 1 259 ? 4.223 19.328 11.203 1 95.69 259 CYS B CA 1
ATOM 7901 C C . CYS B 1 259 ? 5.434 19.328 12.133 1 95.69 259 CYS B C 1
ATOM 7903 O O . CYS B 1 259 ? 5.297 19.531 13.336 1 95.69 259 CYS B O 1
ATOM 7905 N N . THR B 1 260 ? 6.637 19.125 11.578 1 96.19 260 THR B N 1
ATOM 7906 C CA . THR B 1 260 ? 7.836 19.234 12.406 1 96.19 260 THR B CA 1
ATOM 7907 C C . THR B 1 260 ? 7.945 20.625 13.023 1 96.19 260 THR B C 1
ATOM 7909 O O . THR B 1 260 ? 8.398 20.781 14.156 1 96.19 260 THR B O 1
ATOM 7912 N N . ALA B 1 261 ? 7.512 21.656 12.297 1 96 261 ALA B N 1
ATOM 7913 C CA . ALA B 1 261 ? 7.52 23.031 12.805 1 96 261 ALA B CA 1
ATOM 7914 C C . ALA B 1 261 ? 6.688 23.141 14.078 1 96 261 ALA B C 1
ATOM 7916 O O . ALA B 1 261 ? 7.117 23.766 15.055 1 96 261 ALA B O 1
ATOM 7917 N N . TRP B 1 262 ? 5.461 22.531 14 1 96.44 262 TRP B N 1
ATOM 7918 C CA . TRP B 1 262 ? 4.598 22.547 15.18 1 96.44 262 TRP B CA 1
ATOM 7919 C C . TRP B 1 262 ? 5.258 21.844 16.359 1 96.44 262 TRP B C 1
ATOM 7921 O O . TRP B 1 262 ? 5.344 22.406 17.453 1 96.44 262 TRP B O 1
ATOM 7931 N N . ASP B 1 263 ? 5.738 20.672 16.125 1 96.94 263 ASP B N 1
ATOM 7932 C CA . ASP B 1 263 ? 6.18 19.812 17.219 1 96.94 263 ASP B CA 1
ATOM 7933 C C . ASP B 1 263 ? 7.453 20.344 17.859 1 96.94 263 ASP B C 1
ATOM 7935 O O . ASP B 1 263 ? 7.621 20.266 19.078 1 96.94 263 ASP B O 1
ATOM 7939 N N . VAL B 1 264 ? 8.359 20.875 17.094 1 96.31 264 VAL B N 1
ATOM 7940 C CA . VAL B 1 264 ? 9.578 21.422 17.656 1 96.31 264 VAL B CA 1
ATOM 7941 C C . VAL B 1 264 ? 9.25 22.688 18.453 1 96.31 264 VAL B C 1
ATOM 7943 O O . VAL B 1 264 ? 9.859 22.953 19.484 1 96.31 264 VAL B O 1
ATOM 7946 N N . SER B 1 265 ? 8.289 23.484 17.984 1 94.94 265 SER B N 1
ATOM 7947 C CA . SER B 1 265 ? 7.875 24.688 18.688 1 94.94 265 SER B CA 1
ATOM 7948 C C . SER B 1 265 ? 7.18 24.328 20 1 94.94 265 SER B C 1
ATOM 7950 O O . SER B 1 265 ? 7.18 25.125 20.938 1 94.94 265 SER B O 1
ATOM 7952 N N . ARG B 1 266 ? 6.555 23.172 20.047 1 95.44 266 ARG B N 1
ATOM 7953 C CA . ARG B 1 266 ? 5.93 22.688 21.281 1 95.44 266 ARG B CA 1
ATOM 7954 C C . ARG B 1 266 ? 6.977 22.25 22.297 1 95.44 266 ARG B C 1
ATOM 7956 O O . ARG B 1 266 ? 6.734 22.281 23.5 1 95.44 266 ARG B O 1
ATOM 7963 N N . VAL B 1 267 ? 8.156 21.797 21.766 1 94.94 267 VAL B N 1
ATOM 7964 C CA . VAL B 1 267 ? 9.25 21.391 22.641 1 94.94 267 VAL B CA 1
ATOM 7965 C C . VAL B 1 267 ? 9.945 22.625 23.203 1 94.94 267 VAL B C 1
ATOM 7967 O O . VAL B 1 267 ? 10.258 22.672 24.406 1 94.94 267 VAL B O 1
ATOM 7970 N N . ASP B 1 268 ? 10.219 23.562 22.344 1 92.06 268 ASP B N 1
ATOM 7971 C CA . ASP B 1 268 ? 10.891 24.812 22.703 1 92.06 268 ASP B CA 1
ATOM 7972 C C . ASP B 1 268 ? 10.336 25.984 21.891 1 92.06 268 ASP B C 1
ATOM 7974 O O . ASP B 1 268 ? 10.469 26.031 20.672 1 92.06 268 ASP B O 1
ATOM 7978 N N . ASP B 1 269 ? 9.828 26.891 22.5 1 83.19 269 ASP B N 1
ATOM 7979 C CA . ASP B 1 269 ? 9.133 27.984 21.828 1 83.19 269 ASP B CA 1
ATOM 7980 C C . ASP B 1 269 ? 10.125 28.891 21.109 1 83.19 269 ASP B C 1
ATOM 7982 O O . ASP B 1 269 ? 9.719 29.859 20.438 1 83.19 269 ASP B O 1
ATOM 7986 N N . ARG B 1 270 ? 11.492 28.703 21.328 1 86.19 270 ARG B N 1
ATOM 7987 C CA . ARG B 1 270 ? 12.492 29.469 20.594 1 86.19 270 ARG B CA 1
ATOM 7988 C C . ARG B 1 270 ? 12.531 29.047 19.125 1 86.19 270 ARG B C 1
ATOM 7990 O O . ARG B 1 270 ? 13.016 29.781 18.266 1 86.19 270 ARG B O 1
ATOM 7997 N N . SER B 1 271 ? 12.023 27.797 18.875 1 92.19 271 SER B N 1
ATOM 7998 C CA . SER B 1 271 ? 11.93 27.359 17.484 1 92.19 271 SER B CA 1
ATOM 7999 C C . SER B 1 271 ? 10.781 28.047 16.766 1 92.19 271 SER B C 1
ATOM 8001 O O . SER B 1 271 ? 9.711 28.25 17.344 1 92.19 271 SER B O 1
ATOM 8003 N N . LYS B 1 272 ? 10.992 28.406 15.586 1 93.62 272 LYS B N 1
ATOM 8004 C CA . LYS B 1 272 ? 10.023 29.219 14.867 1 93.62 272 LYS B CA 1
ATOM 8005 C C . LYS B 1 272 ? 9.289 28.406 13.805 1 93.62 272 LYS B C 1
ATOM 8007 O O . LYS B 1 272 ? 9.891 27.562 13.148 1 93.62 272 LYS B O 1
ATOM 8012 N N . VAL B 1 273 ? 7.98 28.609 13.688 1 94.19 273 VAL B N 1
ATOM 8013 C CA . VAL B 1 273 ? 7.148 28.047 12.625 1 94.19 273 VAL B CA 1
ATOM 8014 C C . VAL B 1 273 ? 7.137 29 11.43 1 94.19 273 VAL B C 1
ATOM 8016 O O . VAL B 1 273 ? 6.648 30.125 11.523 1 94.19 273 VAL B O 1
ATOM 8019 N N . ILE B 1 274 ? 7.574 28.547 10.273 1 93 274 ILE B N 1
ATOM 8020 C CA . ILE B 1 274 ? 7.73 29.578 9.25 1 93 274 ILE B CA 1
ATOM 8021 C C . ILE B 1 274 ? 6.75 29.328 8.109 1 93 274 ILE B C 1
ATOM 8023 O O . ILE B 1 274 ? 6.531 30.203 7.262 1 93 274 ILE B O 1
ATOM 8027 N N . GLY B 1 275 ? 6.145 28.062 8.102 1 93.19 275 GLY B N 1
ATOM 8028 C CA . GLY B 1 275 ? 5.148 27.953 7.051 1 93.19 275 GLY B CA 1
ATOM 8029 C C . GLY B 1 275 ? 4.695 26.531 6.801 1 93.19 275 GLY B C 1
ATOM 8030 O O . GLY B 1 275 ? 5.273 25.578 7.34 1 93.19 275 GLY B O 1
ATOM 8031 N N . PRO B 1 276 ? 3.584 26.344 5.984 1 94.62 276 PRO B N 1
ATOM 8032 C CA . PRO B 1 276 ? 3.053 25.047 5.555 1 94.62 276 PRO B CA 1
ATOM 8033 C C . PRO B 1 276 ? 3.736 24.516 4.297 1 94.62 276 PRO B C 1
ATOM 8035 O O . PRO B 1 276 ? 4.633 25.172 3.756 1 94.62 276 PRO B O 1
ATOM 8038 N N . LEU B 1 277 ? 3.346 23.422 3.836 1 94.38 277 LEU B N 1
ATOM 8039 C CA . LEU B 1 277 ? 3.928 22.766 2.668 1 94.38 277 LEU B CA 1
ATOM 8040 C C . LEU B 1 277 ? 3.818 23.656 1.436 1 94.38 277 LEU B C 1
ATOM 8042 O O . LEU B 1 277 ? 4.711 23.656 0.584 1 94.38 277 LEU B O 1
ATOM 8046 N N . SER B 1 278 ? 2.746 24.422 1.289 1 92.94 278 SER B N 1
ATOM 8047 C CA . SER B 1 278 ? 2.52 25.266 0.113 1 92.94 278 SER B CA 1
ATOM 8048 C C . SER B 1 278 ? 3.594 26.328 -0.015 1 92.94 278 SER B C 1
ATOM 8050 O O . SER B 1 278 ? 3.801 26.891 -1.097 1 92.94 278 SER B O 1
ATOM 8052 N N . ARG B 1 279 ? 4.289 26.609 1.086 1 94.62 279 ARG B N 1
ATOM 8053 C CA . ARG B 1 279 ? 5.316 27.656 1.072 1 94.62 279 ARG B CA 1
ATOM 8054 C C . ARG B 1 279 ? 6.711 27.047 1.049 1 94.62 279 ARG B C 1
ATOM 8056 O O . ARG B 1 279 ? 7.711 27.766 1.008 1 94.62 279 ARG B O 1
ATOM 8063 N N . GLN B 1 280 ? 6.797 25.734 1.069 1 95.81 280 GLN B N 1
ATOM 8064 C CA . GLN B 1 280 ? 8.07 25.031 1.221 1 95.81 280 GLN B CA 1
ATOM 8065 C C . GLN B 1 280 ? 9.047 25.438 0.116 1 95.81 280 GLN B C 1
ATOM 8067 O O . GLN B 1 280 ? 10.18 25.828 0.393 1 95.81 280 GLN B O 1
ATOM 8072 N N . LEU B 1 281 ? 8.594 25.375 -1.106 1 95.88 281 LEU B N 1
ATOM 8073 C CA . LEU B 1 281 ? 9.477 25.688 -2.227 1 95.88 281 LEU B CA 1
ATOM 8074 C C . LEU B 1 281 ? 9.867 27.156 -2.221 1 95.88 281 LEU B C 1
ATOM 8076 O O . LEU B 1 281 ? 11.031 27.5 -2.477 1 95.88 281 LEU B O 1
ATOM 8080 N N . HIS B 1 282 ? 8.898 28.047 -1.965 1 94.69 282 HIS B N 1
ATOM 8081 C CA . HIS B 1 282 ? 9.188 29.484 -1.892 1 94.69 282 HIS B CA 1
ATOM 8082 C C . HIS B 1 282 ? 10.289 29.766 -0.879 1 94.69 282 HIS B C 1
ATOM 8084 O O . HIS B 1 282 ? 11.273 30.438 -1.201 1 94.69 282 HIS B O 1
ATOM 8090 N N . TYR B 1 283 ? 10.164 29.25 0.286 1 94 283 TYR B N 1
ATOM 8091 C CA . TYR B 1 283 ? 11.047 29.609 1.387 1 94 283 TYR B CA 1
ATOM 8092 C C . TYR B 1 283 ? 12.406 28.953 1.233 1 94 283 TYR B C 1
ATOM 8094 O O . TYR B 1 283 ? 13.43 29.5 1.659 1 94 283 TYR B O 1
ATOM 8102 N N . VAL B 1 284 ? 12.445 27.75 0.609 1 95.94 284 VAL B N 1
ATOM 8103 C CA . VAL B 1 284 ? 13.719 27.125 0.277 1 95.94 284 VAL B CA 1
ATOM 8104 C C . VAL B 1 284 ? 14.453 27.953 -0.771 1 95.94 284 VAL B C 1
ATOM 8106 O O . VAL B 1 284 ? 15.648 28.219 -0.638 1 95.94 284 VAL B O 1
ATOM 8109 N N . ARG B 1 285 ? 13.758 28.453 -1.765 1 95.44 285 ARG B N 1
ATOM 8110 C CA . ARG B 1 285 ? 14.344 29.234 -2.857 1 95.44 285 ARG B CA 1
ATOM 8111 C C . ARG B 1 285 ? 14.789 30.609 -2.381 1 95.44 285 ARG B C 1
ATOM 8113 O O . ARG B 1 285 ? 15.672 31.219 -2.977 1 95.44 285 ARG B O 1
ATOM 8120 N N . MET B 1 286 ? 14.164 31.094 -1.301 1 92.44 286 MET B N 1
ATOM 8121 C CA . MET B 1 286 ? 14.57 32.375 -0.716 1 92.44 286 MET B CA 1
ATOM 8122 C C . MET B 1 286 ? 15.961 32.25 -0.093 1 92.44 286 MET B C 1
ATOM 8124 O O . MET B 1 286 ? 16.609 33.281 0.154 1 92.44 286 MET B O 1
ATOM 8128 N N . GLY B 1 287 ? 16.391 31 0.21 1 93.31 287 GLY B N 1
ATOM 8129 C CA . GLY B 1 287 ? 17.719 30.781 0.78 1 93.31 287 GLY B CA 1
ATOM 8130 C C . GLY B 1 287 ? 17.797 31.141 2.254 1 93.31 287 GLY B C 1
ATOM 8131 O O . GLY B 1 287 ? 18.859 31.469 2.76 1 93.31 287 GLY B O 1
ATOM 8132 N N . ILE B 1 288 ? 16.641 31 2.938 1 90.31 288 ILE B N 1
ATOM 8133 C CA . ILE B 1 288 ? 16.547 31.375 4.34 1 90.31 288 ILE B CA 1
ATOM 8134 C C . ILE B 1 288 ? 17.438 30.484 5.188 1 90.31 288 ILE B C 1
ATOM 8136 O O . ILE B 1 288 ? 18.094 30.953 6.129 1 90.31 288 ILE B O 1
ATOM 8140 N N . ALA B 1 289 ? 17.594 29.281 4.863 1 95.75 289 ALA B N 1
ATOM 8141 C CA . ALA B 1 289 ? 18.266 28.297 5.711 1 95.75 289 ALA B CA 1
ATOM 8142 C C . ALA B 1 289 ? 19.688 28.031 5.227 1 95.75 289 ALA B C 1
ATOM 8144 O O . ALA B 1 289 ? 19.938 27.969 4.02 1 95.75 289 ALA B O 1
ATOM 8145 N N . ASP B 1 290 ? 20.625 27.969 6.168 1 97.69 290 ASP B N 1
ATOM 8146 C CA . ASP B 1 290 ? 21.969 27.531 5.844 1 97.69 290 ASP B CA 1
ATOM 8147 C C . ASP B 1 290 ? 22.031 26 5.688 1 97.69 290 ASP B C 1
ATOM 8149 O O . ASP B 1 290 ? 22.75 25.484 4.824 1 97.69 290 ASP B O 1
ATOM 8153 N N . VAL B 1 291 ? 21.359 25.344 6.562 1 98.56 291 VAL B N 1
ATOM 8154 C CA . VAL B 1 291 ? 21.25 23.891 6.512 1 98.56 291 VAL B CA 1
ATOM 8155 C C . VAL B 1 291 ? 19.781 23.484 6.574 1 98.56 291 VAL B C 1
ATOM 8157 O O . VAL B 1 291 ? 19.016 24.016 7.383 1 98.56 291 VAL B O 1
ATOM 8160 N N . VAL B 1 292 ? 19.359 22.641 5.703 1 98.62 292 VAL B N 1
ATOM 8161 C CA . VAL B 1 292 ? 18.031 22.031 5.707 1 98.62 292 VAL B CA 1
ATOM 8162 C C . VAL B 1 292 ? 18.109 20.594 6.199 1 98.62 292 VAL B C 1
ATOM 8164 O O . VAL B 1 292 ? 18.891 19.797 5.676 1 98.62 292 VAL B O 1
ATOM 8167 N N . VAL B 1 293 ? 17.438 20.25 7.219 1 98.75 293 VAL B N 1
ATOM 8168 C CA . VAL B 1 293 ? 17.375 18.891 7.758 1 98.75 293 VAL B CA 1
ATOM 8169 C C . VAL B 1 293 ? 16.031 18.25 7.395 1 98.75 293 VAL B C 1
ATOM 8171 O O . VAL B 1 293 ? 14.977 18.797 7.715 1 98.75 293 VAL B O 1
ATOM 8174 N N . LEU B 1 294 ? 16.094 17.156 6.699 1 98.19 294 LEU B N 1
ATOM 8175 C CA . LEU B 1 294 ? 14.891 16.438 6.266 1 98.19 294 LEU B CA 1
ATOM 8176 C C . LEU B 1 294 ? 14.609 15.25 7.184 1 98.19 294 LEU B C 1
ATOM 8178 O O . LEU B 1 294 ? 15.508 14.445 7.457 1 98.19 294 LEU B O 1
ATOM 8182 N N . ASP B 1 295 ? 13.43 15.172 7.656 1 96.69 295 ASP B N 1
ATOM 8183 C CA . ASP B 1 295 ? 13.047 14.008 8.453 1 96.69 295 ASP B CA 1
ATOM 8184 C C . ASP B 1 295 ? 12.141 13.078 7.648 1 96.69 295 ASP B C 1
ATOM 8186 O O . ASP B 1 295 ? 12.617 12.203 6.926 1 96.69 295 ASP B O 1
ATOM 8190 N N . GLU B 1 296 ? 10.727 13.375 7.637 1 96.62 296 GLU B N 1
ATOM 8191 C CA . GLU B 1 296 ? 9.891 12.484 6.836 1 96.62 296 GLU B CA 1
ATOM 8192 C C . GLU B 1 296 ? 8.555 13.141 6.492 1 96.62 296 GLU B C 1
ATOM 8194 O O . GLU B 1 296 ? 8.117 14.055 7.188 1 96.62 296 GLU B O 1
ATOM 8199 N N . GLN B 1 297 ? 7.938 12.711 5.367 1 95.25 297 GLN B N 1
ATOM 8200 C CA . GLN B 1 297 ? 6.59 13.047 4.918 1 95.25 297 GLN B CA 1
ATOM 8201 C C . GLN B 1 297 ? 6.492 14.516 4.516 1 95.25 297 GLN B C 1
ATOM 8203 O O . GLN B 1 297 ? 7.043 15.391 5.191 1 95.25 297 GLN B O 1
ATOM 8208 N N . CYS B 1 298 ? 5.754 14.836 3.502 1 93.62 298 CYS B N 1
ATOM 8209 C CA . CYS B 1 298 ? 5.441 16.172 3.004 1 93.62 298 CYS B CA 1
ATOM 8210 C C . CYS B 1 298 ? 6.719 16.953 2.699 1 93.62 298 CYS B C 1
ATOM 8212 O O . CYS B 1 298 ? 6.875 18.094 3.143 1 93.62 298 CYS B O 1
ATOM 8214 N N . ILE B 1 299 ? 7.645 16.328 2.133 1 96.5 299 ILE B N 1
ATOM 8215 C CA . ILE B 1 299 ? 8.891 16.891 1.628 1 96.5 299 ILE B CA 1
ATOM 8216 C C . ILE B 1 299 ? 8.883 16.891 0.101 1 96.5 299 ILE B C 1
ATOM 8218 O O . ILE B 1 299 ? 8.703 15.844 -0.523 1 96.5 299 ILE B O 1
ATOM 8222 N N . ARG B 1 300 ? 9.047 17.938 -0.42 1 96.38 300 ARG B N 1
ATOM 8223 C CA . ARG B 1 300 ? 9.062 18.016 -1.877 1 96.38 300 ARG B CA 1
ATOM 8224 C C . ARG B 1 300 ? 10.188 17.156 -2.451 1 96.38 300 ARG B C 1
ATOM 8226 O O . ARG B 1 300 ? 11.289 17.109 -1.89 1 96.38 300 ARG B O 1
ATOM 8233 N N . ALA B 1 301 ? 9.953 16.625 -3.645 1 96.12 301 ALA B N 1
ATOM 8234 C CA . ALA B 1 301 ? 10.891 15.672 -4.238 1 96.12 301 ALA B CA 1
ATOM 8235 C C . ALA B 1 301 ? 12.07 16.391 -4.879 1 96.12 301 ALA B C 1
ATOM 8237 O O . ALA B 1 301 ? 13.086 15.773 -5.203 1 96.12 301 ALA B O 1
ATOM 8238 N N . ASP B 1 302 ? 12.008 17.688 -5.047 1 96.06 302 ASP B N 1
ATOM 8239 C CA . ASP B 1 302 ? 13.102 18.422 -5.66 1 96.06 302 ASP B CA 1
ATOM 8240 C C . ASP B 1 302 ? 13.781 19.344 -4.645 1 96.06 302 ASP B C 1
ATOM 8242 O O . ASP B 1 302 ? 14.469 20.297 -5.02 1 96.06 302 ASP B O 1
ATOM 8246 N N . ILE B 1 303 ? 13.555 19.094 -3.369 1 97.5 303 ILE B N 1
ATOM 8247 C CA . ILE B 1 303 ? 13.992 20.016 -2.324 1 97.5 303 ILE B CA 1
ATOM 8248 C C . ILE B 1 303 ? 15.523 20.062 -2.275 1 97.5 303 ILE B C 1
ATOM 8250 O O . ILE B 1 303 ? 16.109 21.109 -2.018 1 97.5 303 ILE B O 1
ATOM 8254 N N . VAL B 1 304 ? 16.188 18.906 -2.488 1 97.88 304 VAL B N 1
ATOM 8255 C CA . VAL B 1 304 ? 17.656 18.844 -2.414 1 97.88 304 VAL B CA 1
ATOM 8256 C C . VAL B 1 304 ? 18.266 19.719 -3.512 1 97.88 304 VAL B C 1
ATOM 8258 O O . VAL B 1 304 ? 19.141 20.531 -3.248 1 97.88 304 VAL B O 1
ATOM 8261 N N . GLU B 1 305 ? 17.75 19.594 -4.703 1 96.69 305 GLU B N 1
ATOM 8262 C CA . GLU B 1 305 ? 18.234 20.375 -5.84 1 96.69 305 GLU B CA 1
ATOM 8263 C C . GLU B 1 305 ? 17.984 21.859 -5.621 1 96.69 305 GLU B C 1
ATOM 8265 O O . GLU B 1 305 ? 18.875 22.688 -5.859 1 96.69 305 GLU B O 1
ATOM 8270 N N . GLU B 1 306 ? 16.766 22.219 -5.176 1 96.69 306 GLU B N 1
ATOM 8271 C CA . GLU B 1 306 ? 16.375 23.609 -4.973 1 96.69 306 GLU B CA 1
ATOM 8272 C C . GLU B 1 306 ? 17.188 24.25 -3.846 1 96.69 306 GLU B C 1
ATOM 8274 O O . GLU B 1 306 ? 17.578 25.422 -3.932 1 96.69 306 GLU B O 1
ATOM 8279 N N . ALA B 1 307 ? 17.438 23.5 -2.764 1 97.44 307 ALA B N 1
ATOM 8280 C CA . ALA B 1 307 ? 18.25 24 -1.648 1 97.44 307 ALA B CA 1
ATOM 8281 C C . ALA B 1 307 ? 19.688 24.234 -2.074 1 97.44 307 ALA B C 1
ATOM 8283 O O . ALA B 1 307 ? 20.281 25.266 -1.738 1 97.44 307 ALA B O 1
ATOM 8284 N N . ASN B 1 308 ? 20.266 23.281 -2.824 1 96.44 308 ASN B N 1
ATOM 8285 C CA . ASN B 1 308 ? 21.656 23.375 -3.266 1 96.44 308 ASN B CA 1
ATOM 8286 C C . ASN B 1 308 ? 21.859 24.562 -4.207 1 96.44 308 ASN B C 1
ATOM 8288 O O . ASN B 1 308 ? 22.938 25.172 -4.219 1 96.44 308 ASN B O 1
ATOM 8292 N N . GLU B 1 309 ? 20.875 24.875 -4.996 1 94.56 309 GLU B N 1
ATOM 8293 C CA . GLU B 1 309 ? 20.953 25.969 -5.949 1 94.56 309 GLU B CA 1
ATOM 8294 C C . GLU B 1 309 ? 21.188 27.297 -5.238 1 94.56 309 GLU B C 1
ATOM 8296 O O . GLU B 1 309 ? 21.812 28.203 -5.797 1 94.56 309 GLU B O 1
ATOM 8301 N N . VAL B 1 310 ? 20.688 27.422 -4.051 1 94.81 310 VAL B N 1
ATOM 8302 C CA . VAL B 1 310 ? 20.844 28.688 -3.332 1 94.81 310 VAL B CA 1
ATOM 8303 C C . VAL B 1 310 ? 21.953 28.547 -2.291 1 94.81 310 VAL B C 1
ATOM 8305 O O . VAL B 1 310 ? 22.094 29.391 -1.408 1 94.81 310 VAL B O 1
ATOM 8308 N N . GLY B 1 311 ? 22.656 27.438 -2.326 1 94.94 311 GLY B N 1
ATOM 8309 C CA . GLY B 1 311 ? 23.859 27.281 -1.522 1 94.94 311 GLY B CA 1
ATOM 8310 C C . GLY B 1 311 ? 23.594 26.609 -0.187 1 94.94 311 GLY B C 1
ATOM 8311 O O . GLY B 1 311 ? 24.531 26.391 0.597 1 94.94 311 GLY B O 1
ATOM 8312 N N . SER B 1 312 ? 22.359 26.25 0.147 1 97.12 312 SER B N 1
ATOM 8313 C CA . SER B 1 312 ? 22.047 25.547 1.392 1 97.12 312 SER B CA 1
ATOM 8314 C C . SER B 1 312 ? 22.562 24.125 1.376 1 97.12 312 SER B C 1
ATOM 8316 O O . SER B 1 312 ? 22.641 23.5 0.315 1 97.12 312 SER B O 1
ATOM 8318 N N . ARG B 1 313 ? 23.031 23.672 2.512 1 98.25 313 ARG B N 1
ATOM 8319 C CA . ARG B 1 313 ? 23.391 22.266 2.68 1 98.25 313 ARG B CA 1
ATOM 8320 C C . ARG B 1 313 ? 22.188 21.453 3.158 1 98.25 313 ARG B C 1
ATOM 8322 O O . ARG B 1 313 ? 21.312 21.969 3.844 1 98.25 313 ARG B O 1
ATOM 8329 N N . VAL B 1 314 ? 22.125 20.156 2.764 1 98.81 314 VAL B N 1
ATOM 8330 C CA . VAL B 1 314 ? 20.969 19.328 3.117 1 98.81 314 VAL B CA 1
ATOM 8331 C C . VAL B 1 314 ? 21.438 18.094 3.893 1 98.81 314 VAL B C 1
ATOM 8333 O O . VAL B 1 314 ? 22.453 17.484 3.543 1 98.81 314 VAL B O 1
ATOM 8336 N N . ILE B 1 315 ? 20.781 17.75 4.941 1 98.88 315 ILE B N 1
ATOM 8337 C CA . ILE B 1 315 ? 21.016 16.531 5.715 1 98.88 315 ILE B CA 1
ATOM 8338 C C . ILE B 1 315 ? 19.719 15.742 5.824 1 98.88 315 ILE B C 1
ATOM 8340 O O . ILE B 1 315 ? 18.734 16.203 6.414 1 98.88 315 ILE B O 1
ATOM 8344 N N . ALA B 1 316 ? 19.625 14.609 5.227 1 98.25 316 ALA B N 1
ATOM 8345 C CA . ALA B 1 316 ? 18.516 13.68 5.414 1 98.25 316 ALA B CA 1
ATOM 8346 C C . ALA B 1 316 ? 18.766 12.773 6.613 1 98.25 316 ALA B C 1
ATOM 8348 O O . ALA B 1 316 ? 19.891 12.328 6.844 1 98.25 316 ALA B O 1
ATOM 8349 N N . THR B 1 317 ? 17.688 12.398 7.34 1 98.06 317 THR B N 1
ATOM 8350 C CA . THR B 1 317 ? 17.953 11.773 8.625 1 98.06 317 THR B CA 1
ATOM 8351 C C . THR B 1 317 ? 17.141 10.492 8.789 1 98.06 317 THR B C 1
ATOM 8353 O O . THR B 1 317 ? 17.281 9.781 9.781 1 98.06 317 THR B O 1
ATOM 8356 N N . ARG B 1 318 ? 16.281 10.188 7.887 1 96.69 318 ARG B N 1
ATOM 8357 C CA . ARG B 1 318 ? 15.414 9.023 8.008 1 96.69 318 ARG B CA 1
ATOM 8358 C C . ARG B 1 318 ? 15.586 8.086 6.812 1 96.69 318 ARG B C 1
ATOM 8360 O O . ARG B 1 318 ? 15.727 8.547 5.676 1 96.69 318 ARG B O 1
ATOM 8367 N N . ASP B 1 319 ? 15.516 6.828 7.016 1 94.44 319 ASP B N 1
ATOM 8368 C CA . ASP B 1 319 ? 15.688 5.84 5.953 1 94.44 319 ASP B CA 1
ATOM 8369 C C . ASP B 1 319 ? 14.516 5.867 4.977 1 94.44 319 ASP B C 1
ATOM 8371 O O . ASP B 1 319 ? 14.609 5.316 3.875 1 94.44 319 ASP B O 1
ATOM 8375 N N . LEU B 1 320 ? 13.469 6.547 5.281 1 94.88 320 LEU B N 1
ATOM 8376 C CA . LEU B 1 320 ? 12.32 6.695 4.387 1 94.88 320 LEU B CA 1
ATOM 8377 C C . LEU B 1 320 ? 12.578 7.785 3.352 1 94.88 320 LEU B C 1
ATOM 8379 O O . LEU B 1 320 ? 11.891 7.859 2.336 1 94.88 320 LEU B O 1
ATOM 8383 N N . VAL B 1 321 ? 13.578 8.672 3.674 1 95.19 321 VAL B N 1
ATOM 8384 C CA . VAL B 1 321 ? 13.961 9.773 2.805 1 95.19 321 VAL B CA 1
ATOM 8385 C C . VAL B 1 321 ? 15.484 9.844 2.695 1 95.19 321 VAL B C 1
ATOM 8387 O O . VAL B 1 321 ? 16.125 10.68 3.33 1 95.19 321 VAL B O 1
ATOM 8390 N N . MET B 1 322 ? 16.031 9.062 1.916 1 95.44 322 MET B N 1
ATOM 8391 C CA . MET B 1 322 ? 17.484 9.047 1.746 1 95.44 322 MET B CA 1
ATOM 8392 C C . MET B 1 322 ? 17.906 9.945 0.59 1 95.44 322 MET B C 1
ATOM 8394 O O . MET B 1 322 ? 19.062 10.367 0.511 1 95.44 322 MET B O 1
ATOM 8398 N N . ALA B 1 323 ? 17.078 10.266 -0.331 1 96 323 ALA B N 1
ATOM 8399 C CA . ALA B 1 323 ? 17.125 11.328 -1.339 1 96 323 ALA B CA 1
ATOM 8400 C C . ALA B 1 323 ? 18.344 11.156 -2.25 1 96 323 ALA B C 1
ATOM 8402 O O . ALA B 1 323 ? 18.844 12.133 -2.805 1 96 323 ALA B O 1
ATOM 8403 N N . GLY B 1 324 ? 18.875 9.93 -2.334 1 95.56 324 GLY B N 1
ATOM 8404 C CA . GLY B 1 324 ? 20.016 9.672 -3.195 1 95.56 324 GLY B CA 1
ATOM 8405 C C . GLY B 1 324 ? 21.312 10.219 -2.635 1 95.56 324 GLY B C 1
ATOM 8406 O O . GLY B 1 324 ? 22.328 10.25 -3.332 1 95.56 324 GLY B O 1
ATOM 8407 N N . LEU B 1 325 ? 21.297 10.672 -1.418 1 97.62 325 LEU B N 1
ATOM 8408 C CA . LEU B 1 325 ? 22.453 11.305 -0.794 1 97.62 325 LEU B CA 1
ATOM 8409 C C . LEU B 1 325 ? 23.438 10.25 -0.264 1 97.62 325 LEU B C 1
ATOM 8411 O O . LEU B 1 325 ? 23.016 9.148 0.109 1 97.62 325 LEU B O 1
ATOM 8415 N N . PRO B 1 326 ? 24.703 10.523 -0.277 1 96.94 326 PRO B N 1
ATOM 8416 C CA . PRO B 1 326 ? 25.641 9.562 0.299 1 96.94 326 PRO B CA 1
ATOM 8417 C C . PRO B 1 326 ? 25.406 9.312 1.786 1 96.94 326 PRO B C 1
ATOM 8419 O O . PRO B 1 326 ? 25.219 10.266 2.553 1 96.94 326 PRO B O 1
ATOM 8422 N N . ASP B 1 327 ? 25.344 8.094 2.135 1 97.38 327 ASP B N 1
ATOM 8423 C CA . ASP B 1 327 ? 25.203 7.723 3.539 1 97.38 327 ASP B CA 1
ATOM 8424 C C . ASP B 1 327 ? 26.547 7.867 4.27 1 97.38 327 ASP B C 1
ATOM 8426 O O . ASP B 1 327 ? 27.469 7.078 4.051 1 97.38 327 ASP B O 1
ATOM 8430 N N . VAL B 1 328 ? 26.672 8.82 5.148 1 98.12 328 VAL B N 1
ATOM 8431 C CA . VAL B 1 328 ? 27.938 9.102 5.828 1 98.12 328 VAL B CA 1
ATOM 8432 C C . VAL B 1 328 ? 27.781 8.867 7.328 1 98.12 328 VAL B C 1
ATOM 8434 O O . VAL B 1 328 ? 28.5 9.453 8.133 1 98.12 328 VAL B O 1
ATOM 8437 N N . THR B 1 329 ? 26.781 8.055 7.711 1 97.5 329 THR B N 1
ATOM 8438 C CA . THR B 1 329 ? 26.453 7.793 9.109 1 97.5 329 THR B CA 1
ATOM 8439 C C . THR B 1 329 ? 27.688 7.289 9.867 1 97.5 329 THR B C 1
ATOM 8441 O O . THR B 1 329 ? 27.891 7.641 11.031 1 97.5 329 THR B O 1
ATOM 8444 N N . ASP B 1 330 ? 28.547 6.531 9.18 1 95.62 330 ASP B N 1
ATOM 8445 C CA . ASP B 1 330 ? 29.672 5.887 9.852 1 95.62 330 ASP B CA 1
ATOM 8446 C C . ASP B 1 330 ? 30.969 6.672 9.641 1 95.62 330 ASP B C 1
ATOM 8448 O O . ASP B 1 330 ? 32.031 6.293 10.156 1 95.62 330 ASP B O 1
ATOM 8452 N N . GLU B 1 331 ? 30.922 7.766 8.898 1 97.62 331 GLU B N 1
ATOM 8453 C CA . GLU B 1 331 ? 32.094 8.625 8.719 1 97.62 331 GLU B CA 1
ATOM 8454 C C . GLU B 1 331 ? 32.375 9.469 9.953 1 97.62 331 GLU B C 1
ATOM 8456 O O . GLU B 1 331 ? 31.438 9.789 10.703 1 97.62 331 GLU B O 1
ATOM 8461 N N . PRO B 1 332 ? 33.625 9.773 10.203 1 98.12 332 PRO B N 1
ATOM 8462 C CA . PRO B 1 332 ? 33.906 10.664 11.336 1 98.12 332 PRO B CA 1
ATOM 8463 C C . PRO B 1 332 ? 33.188 12.008 11.211 1 98.12 332 PRO B C 1
ATOM 8465 O O . PRO B 1 332 ? 33.125 12.586 10.125 1 98.12 332 PRO B O 1
ATOM 8468 N N . THR B 1 333 ? 32.656 12.516 12.273 1 98.5 333 THR B N 1
ATOM 8469 C CA . THR B 1 333 ? 31.844 13.727 12.305 1 98.5 333 THR B CA 1
ATOM 8470 C C . THR B 1 333 ? 32.594 14.914 11.734 1 98.5 333 THR B C 1
ATOM 8472 O O . THR B 1 333 ? 32.062 15.672 10.922 1 98.5 333 THR B O 1
ATOM 8475 N N . GLU B 1 334 ? 33.844 15.055 12.117 1 98.19 334 GLU B N 1
ATOM 8476 C CA . GLU B 1 334 ? 34.656 16.188 11.68 1 98.19 334 GLU B CA 1
ATOM 8477 C C . GLU B 1 334 ? 34.875 16.172 10.164 1 98.19 334 GLU B C 1
ATOM 8479 O O . GLU B 1 334 ? 34.906 17.219 9.523 1 98.19 334 GLU B O 1
ATOM 8484 N N . LYS B 1 335 ? 35.031 14.945 9.688 1 98.44 335 LYS B N 1
ATOM 8485 C CA . LYS B 1 335 ? 35.188 14.797 8.242 1 98.44 335 LYS B CA 1
ATOM 8486 C C . LYS B 1 335 ? 33.906 15.242 7.504 1 98.44 335 LYS B C 1
ATOM 8488 O O . LYS B 1 335 ? 34 15.914 6.477 1 98.44 335 LYS B O 1
ATOM 8493 N N . ILE B 1 336 ? 32.781 14.891 7.98 1 98.75 336 ILE B N 1
ATOM 8494 C CA . ILE B 1 336 ? 31.516 15.273 7.379 1 98.75 336 ILE B CA 1
ATOM 8495 C C . ILE B 1 336 ? 31.375 16.797 7.379 1 98.75 336 ILE B C 1
ATOM 8497 O O . ILE B 1 336 ? 31.031 17.391 6.359 1 98.75 336 ILE B O 1
ATOM 8501 N N . ILE B 1 337 ? 31.688 17.422 8.523 1 98.69 337 ILE B N 1
ATOM 8502 C CA . ILE B 1 337 ? 31.562 18.875 8.688 1 98.69 337 ILE B CA 1
ATOM 8503 C C . ILE B 1 337 ? 32.469 19.578 7.688 1 98.69 337 ILE B C 1
ATOM 8505 O O . ILE B 1 337 ? 32.031 20.484 6.977 1 98.69 337 ILE B O 1
ATOM 8509 N N . GLU B 1 338 ? 33.688 19.125 7.586 1 98.5 338 GLU B N 1
ATOM 8510 C CA . GLU B 1 338 ? 34.688 19.75 6.699 1 98.5 338 GLU B CA 1
ATOM 8511 C C . GLU B 1 338 ? 34.25 19.641 5.242 1 98.5 338 GLU B C 1
ATOM 8513 O O . GLU B 1 338 ? 34.312 20.625 4.492 1 98.5 338 GLU B O 1
ATOM 8518 N N . LYS B 1 339 ? 33.781 18.484 4.875 1 98.56 339 LYS B N 1
ATOM 8519 C CA . LYS B 1 339 ? 33.375 18.266 3.486 1 98.56 339 LYS B CA 1
ATOM 8520 C C . LYS B 1 339 ? 32.125 19.031 3.133 1 98.56 339 LYS B C 1
ATOM 8522 O O . LYS B 1 339 ? 31.969 19.5 1.998 1 98.56 339 LYS B O 1
ATOM 8527 N N . MET B 1 340 ? 31.25 19.203 4.035 1 98.5 340 MET B N 1
ATOM 8528 C CA . MET B 1 340 ? 30.047 19.984 3.77 1 98.5 340 MET B CA 1
ATOM 8529 C C . MET B 1 340 ? 30.344 21.469 3.75 1 98.5 340 MET B C 1
ATOM 8531 O O . MET B 1 340 ? 29.797 22.203 2.928 1 98.5 340 MET B O 1
ATOM 8535 N N . VAL B 1 341 ? 31.203 21.938 4.676 1 98.12 341 VAL B N 1
ATOM 8536 C CA . VAL B 1 341 ? 31.562 23.359 4.727 1 98.12 341 VAL B CA 1
ATOM 8537 C C . VAL B 1 341 ? 32.281 23.75 3.443 1 98.12 341 VAL B C 1
ATOM 8539 O O . VAL B 1 341 ? 32.062 24.828 2.895 1 98.12 341 VAL B O 1
ATOM 8542 N N . SER B 1 342 ? 33.156 22.844 2.934 1 96.94 342 SER B N 1
ATOM 8543 C CA . SER B 1 342 ? 33.938 23.141 1.73 1 96.94 342 SER B CA 1
ATOM 8544 C C . SER B 1 342 ? 33.062 23.109 0.486 1 96.94 342 SER B C 1
ATOM 8546 O O . SER B 1 342 ? 33.438 23.656 -0.557 1 96.94 342 SER B O 1
ATOM 8548 N N . GLY B 1 343 ? 31.953 22.391 0.603 1 96 343 GLY B N 1
ATOM 8549 C CA . GLY B 1 343 ? 31.062 22.266 -0.54 1 96 343 GLY B CA 1
ATOM 8550 C C . GLY B 1 343 ? 31.281 21 -1.342 1 96 343 GLY B C 1
ATOM 8551 O O . GLY B 1 343 ? 30.594 20.75 -2.334 1 96 343 GLY B O 1
ATOM 8552 N N . GLU B 1 344 ? 32.188 20.172 -0.925 1 97.19 344 GLU B N 1
ATOM 8553 C CA . GLU B 1 344 ? 32.375 18.875 -1.573 1 97.19 344 GLU B CA 1
ATOM 8554 C C . GLU B 1 344 ? 31.094 18.031 -1.481 1 97.19 344 GLU B C 1
ATOM 8556 O O . GLU B 1 344 ? 30.719 17.359 -2.443 1 97.19 344 GLU B O 1
ATOM 8561 N N . TRP B 1 345 ? 30.531 18 -0.293 1 97.94 345 TRP B N 1
ATOM 8562 C CA . TRP B 1 345 ? 29.203 17.422 -0.103 1 97.94 345 TRP B CA 1
ATOM 8563 C C . TRP B 1 345 ? 28.156 18.5 0.133 1 97.94 345 TRP B C 1
ATOM 8565 O O . TRP B 1 345 ? 28.188 19.188 1.155 1 97.94 345 TRP B O 1
ATOM 8575 N N . MET B 1 346 ? 27.234 18.625 -0.777 1 97.88 346 MET B N 1
ATOM 8576 C CA . MET B 1 346 ? 26.172 19.594 -0.628 1 97.88 346 MET B CA 1
ATOM 8577 C C . MET B 1 346 ? 24.984 19 0.124 1 97.88 346 MET B C 1
ATOM 8579 O O . MET B 1 346 ? 24.141 19.734 0.635 1 97.88 346 MET B O 1
ATOM 8583 N N . GLY B 1 347 ? 24.922 17.719 0.182 1 98.31 347 GLY B N 1
ATOM 8584 C CA . GLY B 1 347 ? 23.906 16.969 0.901 1 98.31 347 GLY B CA 1
ATOM 8585 C C . GLY B 1 347 ? 24.391 15.602 1.343 1 98.31 347 GLY B C 1
ATOM 8586 O O . GLY B 1 347 ? 25.172 14.961 0.644 1 98.31 347 GLY B O 1
ATOM 8587 N N . VAL B 1 348 ? 23.953 15.133 2.465 1 98.69 348 VAL B N 1
ATOM 8588 C CA . VAL B 1 348 ? 24.359 13.836 2.99 1 98.69 348 VAL B CA 1
ATOM 8589 C C . VAL B 1 348 ? 23.203 13.188 3.725 1 98.69 348 VAL B C 1
ATOM 8591 O O . VAL B 1 348 ? 22.203 13.852 4.027 1 98.69 348 VAL B O 1
ATOM 8594 N N . PHE B 1 349 ? 23.25 11.914 3.906 1 98.12 349 PHE B N 1
ATOM 8595 C CA . PHE B 1 349 ? 22.344 11.148 4.75 1 98.12 349 PHE B CA 1
ATOM 8596 C C . PHE B 1 349 ? 23.047 10.703 6.031 1 98.12 349 PHE B C 1
ATOM 8598 O O . PHE B 1 349 ? 24.109 10.102 5.988 1 98.12 349 PHE B O 1
ATOM 8605 N N . ILE B 1 350 ? 22.5 11.086 7.168 1 98.56 350 ILE B N 1
ATOM 8606 C CA . ILE B 1 350 ? 23 10.68 8.477 1 98.56 350 ILE B CA 1
ATOM 8607 C C . ILE B 1 350 ? 21.859 10.094 9.305 1 98.56 350 ILE B C 1
ATOM 8609 O O . ILE B 1 350 ? 20.969 10.82 9.742 1 98.56 350 ILE B O 1
ATOM 8613 N N . GLU B 1 351 ? 21.922 8.836 9.617 1 96.56 351 GLU B N 1
ATOM 8614 C CA . GLU B 1 351 ? 20.844 8.164 10.344 1 96.56 351 GLU B CA 1
ATOM 8615 C C . GLU B 1 351 ? 20.953 8.414 11.844 1 96.56 351 GLU B C 1
ATOM 8617 O O . GLU B 1 351 ? 19.922 8.484 12.539 1 96.56 351 GLU B O 1
ATOM 8622 N N . ASP B 1 352 ? 22.172 8.508 12.344 1 97.44 352 ASP B N 1
ATOM 8623 C CA . ASP B 1 352 ? 22.391 8.852 13.75 1 97.44 352 ASP B CA 1
ATOM 8624 C C . ASP B 1 352 ? 21.938 10.281 14.039 1 97.44 352 ASP B C 1
ATOM 8626 O O . ASP B 1 352 ? 22.609 11.242 13.641 1 97.44 352 ASP B O 1
ATOM 8630 N N . LEU B 1 353 ? 20.938 10.438 14.812 1 98.31 353 LEU B N 1
ATOM 8631 C CA . LEU B 1 353 ? 20.281 11.734 14.961 1 98.31 353 LEU B CA 1
ATOM 8632 C C . LEU B 1 353 ? 21.141 12.695 15.773 1 98.31 353 LEU B C 1
ATOM 8634 O O . LEU B 1 353 ? 21.125 13.898 15.531 1 98.31 353 LEU B O 1
ATOM 8638 N N . GLU B 1 354 ? 21.859 12.211 16.781 1 98.06 354 GLU B N 1
ATOM 8639 C CA . GLU B 1 354 ? 22.766 13.055 17.547 1 98.06 354 GLU B CA 1
ATOM 8640 C C . GLU B 1 354 ? 23.875 13.609 16.672 1 98.06 354 GLU B C 1
ATOM 8642 O O . GLU B 1 354 ? 24.203 14.797 16.734 1 98.06 354 GLU B O 1
ATOM 8647 N N . LYS B 1 355 ? 24.484 12.742 15.867 1 97.94 355 LYS B N 1
ATOM 8648 C CA . LYS B 1 355 ? 25.516 13.148 14.922 1 97.94 355 LYS B CA 1
ATOM 8649 C C . LYS B 1 355 ? 24.969 14.141 13.898 1 97.94 355 LYS B C 1
ATOM 8651 O O . LYS B 1 355 ? 25.641 15.125 13.562 1 97.94 355 LYS B O 1
ATOM 8656 N N . ALA B 1 356 ? 23.766 13.852 13.359 1 98.81 356 ALA B N 1
ATOM 8657 C CA . ALA B 1 356 ? 23.125 14.742 12.391 1 98.81 356 ALA B CA 1
ATOM 8658 C C . ALA B 1 356 ? 22.953 16.141 12.969 1 98.81 356 ALA B C 1
ATOM 8660 O O . ALA B 1 356 ? 23.172 17.141 12.273 1 98.81 356 ALA B O 1
ATOM 8661 N N . ALA B 1 357 ? 22.531 16.219 14.211 1 98.69 357 ALA B N 1
ATOM 8662 C CA . ALA B 1 357 ? 22.328 17.5 14.883 1 98.69 357 ALA B CA 1
ATOM 8663 C C . ALA B 1 357 ? 23.641 18.266 15.016 1 98.69 357 ALA B C 1
ATOM 8665 O O . ALA B 1 357 ? 23.688 19.469 14.742 1 98.69 357 ALA B O 1
ATOM 8666 N N . GLU B 1 358 ? 24.672 17.531 15.477 1 98.69 358 GLU B N 1
ATOM 8667 C CA . GLU B 1 358 ? 25.984 18.156 15.602 1 98.69 358 GLU B CA 1
ATOM 8668 C C . GLU B 1 358 ? 26.469 18.703 14.266 1 98.69 358 GLU B C 1
ATOM 8670 O O . GLU B 1 358 ? 26.922 19.844 14.18 1 98.69 358 GLU B O 1
ATOM 8675 N N . VAL B 1 359 ? 26.359 17.875 13.227 1 98.88 359 VAL B N 1
ATOM 8676 C CA . VAL B 1 359 ? 26.797 18.266 11.891 1 98.88 359 VAL B CA 1
ATOM 8677 C C . VAL B 1 359 ? 25.984 19.469 11.422 1 98.88 359 VAL B C 1
ATOM 8679 O O . VAL B 1 359 ? 26.531 20.438 10.875 1 98.88 359 VAL B O 1
ATOM 8682 N N . ALA B 1 360 ? 24.672 19.453 11.633 1 98.88 360 ALA B N 1
ATOM 8683 C CA . ALA B 1 360 ? 23.797 20.531 11.18 1 98.88 360 ALA B CA 1
ATOM 8684 C C . ALA B 1 360 ? 24.188 21.859 11.805 1 98.88 360 ALA B C 1
ATOM 8686 O O . ALA B 1 360 ? 24.297 22.875 11.109 1 98.88 360 ALA B O 1
ATOM 8687 N N . VAL B 1 361 ? 24.406 21.906 13.117 1 98.69 361 VAL B N 1
ATOM 8688 C CA . VAL B 1 361 ? 24.703 23.141 13.844 1 98.69 361 VAL B CA 1
ATOM 8689 C C . VAL B 1 361 ? 26.078 23.672 13.422 1 98.69 361 VAL B C 1
ATOM 8691 O O . VAL B 1 361 ? 26.234 24.844 13.094 1 98.69 361 VAL B O 1
ATOM 8694 N N . GLU B 1 362 ? 27.125 22.812 13.414 1 98.56 362 GLU B N 1
ATOM 8695 C CA . GLU B 1 362 ? 28.484 23.219 13.094 1 98.56 362 GLU B CA 1
ATOM 8696 C C . GLU B 1 362 ? 28.594 23.719 11.656 1 98.56 362 GLU B C 1
ATOM 8698 O O . GLU B 1 362 ? 29.266 24.703 11.391 1 98.56 362 GLU B O 1
ATOM 8703 N N . VAL B 1 363 ? 27.953 23 10.75 1 98.75 363 VAL B N 1
ATOM 8704 C CA . VAL B 1 363 ? 27.984 23.406 9.352 1 98.75 363 VAL B CA 1
ATOM 8705 C C . VAL B 1 363 ? 27.266 24.75 9.18 1 98.75 363 VAL B C 1
ATOM 8707 O O . VAL B 1 363 ? 27.75 25.625 8.469 1 98.75 363 VAL B O 1
ATOM 8710 N N . ALA B 1 364 ? 26.062 24.906 9.805 1 98.44 364 ALA B N 1
ATOM 8711 C CA . ALA B 1 364 ? 25.312 26.141 9.695 1 98.44 364 ALA B CA 1
ATOM 8712 C C . ALA B 1 364 ? 26.141 27.344 10.133 1 98.44 364 ALA B C 1
ATOM 8714 O O . ALA B 1 364 ? 26.172 28.375 9.453 1 98.44 364 ALA B O 1
ATOM 8715 N N . ILE B 1 365 ? 26.828 27.234 11.258 1 97.75 365 ILE B N 1
ATOM 8716 C CA . ILE B 1 365 ? 27.625 28.312 11.812 1 97.75 365 ILE B CA 1
ATOM 8717 C C . ILE B 1 365 ? 28.781 28.656 10.859 1 97.75 365 ILE B C 1
ATOM 8719 O O . ILE B 1 365 ? 29.031 29.828 10.578 1 97.75 365 ILE B O 1
ATOM 8723 N N . ARG B 1 366 ? 29.375 27.625 10.32 1 97.31 366 ARG B N 1
ATOM 8724 C CA . ARG B 1 366 ? 30.609 27.828 9.562 1 97.31 366 ARG B CA 1
ATOM 8725 C C . ARG B 1 366 ? 30.312 28.312 8.156 1 97.31 366 ARG B C 1
ATOM 8727 O O . ARG B 1 366 ? 31.125 29.031 7.559 1 97.31 366 ARG B O 1
ATOM 8734 N N . VAL B 1 367 ? 29.188 28.016 7.629 1 96.94 367 VAL B N 1
ATOM 8735 C CA . VAL B 1 367 ? 28.922 28.375 6.242 1 96.94 367 VAL B CA 1
ATOM 8736 C C . VAL B 1 367 ? 28.172 29.703 6.199 1 96.94 367 VAL B C 1
ATOM 8738 O O . VAL B 1 367 ? 28.078 30.344 5.145 1 96.94 367 VAL B O 1
ATOM 8741 N N . HIS B 1 368 ? 27.641 30.203 7.227 1 96.25 368 HIS B N 1
ATOM 8742 C CA . HIS B 1 368 ? 26.703 31.312 7.285 1 96.25 368 HIS B CA 1
ATOM 8743 C C . HIS B 1 368 ? 27.312 32.594 6.688 1 96.25 368 HIS B C 1
ATOM 8745 O O . HIS B 1 368 ? 26.672 33.25 5.863 1 96.25 368 HIS B O 1
ATOM 8751 N N . GLU B 1 369 ? 28.516 32.969 7.078 1 91.12 369 GLU B N 1
ATOM 8752 C CA . GLU B 1 369 ? 29.109 34.219 6.656 1 91.12 369 GLU B CA 1
ATOM 8753 C C . GLU B 1 369 ? 29.328 34.25 5.148 1 91.12 369 GLU B C 1
ATOM 8755 O O . GLU B 1 369 ? 29.094 35.281 4.504 1 91.12 369 GLU B O 1
ATOM 8760 N N . ARG B 1 370 ? 29.703 33.188 4.668 1 89.62 370 ARG B N 1
ATOM 8761 C CA . ARG B 1 370 ? 29.938 33.094 3.229 1 89.62 370 ARG B CA 1
ATOM 8762 C C . ARG B 1 370 ? 28.625 33.125 2.463 1 89.62 370 ARG B C 1
ATOM 8764 O O . ARG B 1 370 ? 28.516 33.781 1.414 1 89.62 370 ARG B O 1
ATOM 8771 N N . ARG B 1 371 ? 27.656 32.531 2.941 1 91.69 371 ARG B N 1
ATOM 8772 C CA . ARG B 1 371 ? 26.375 32.406 2.25 1 91.69 371 ARG B CA 1
ATOM 8773 C C . ARG B 1 371 ? 25.562 33.688 2.322 1 91.69 371 ARG B C 1
ATOM 8775 O O . ARG B 1 371 ? 24.781 33.969 1.411 1 91.69 371 ARG B O 1
ATOM 8782 N N . LYS B 1 372 ? 25.688 34.312 3.348 1 85.12 372 LYS B N 1
ATOM 8783 C CA . LYS B 1 372 ? 24.891 35.531 3.559 1 85.12 372 LYS B CA 1
ATOM 8784 C C . LYS B 1 372 ? 25.016 36.469 2.377 1 85.12 372 LYS B C 1
ATOM 8786 O O . LYS B 1 372 ? 24.047 37.156 2.02 1 85.12 372 LYS B O 1
ATOM 8791 N N . LYS B 1 373 ? 26.078 36.406 1.738 1 82.19 373 LYS B N 1
ATOM 8792 C CA . LYS B 1 373 ? 26.359 37.312 0.623 1 82.19 373 LYS B CA 1
ATOM 8793 C C . LYS B 1 373 ? 25.75 36.781 -0.673 1 82.19 373 LYS B C 1
ATOM 8795 O O . LYS B 1 373 ? 25.547 37.562 -1.624 1 82.19 373 LYS B O 1
ATOM 8800 N N . GLU B 1 374 ? 25.359 35.594 -0.577 1 83.69 374 GLU B N 1
ATOM 8801 C CA . GLU B 1 374 ? 24.938 34.938 -1.813 1 83.69 374 GLU B CA 1
ATOM 8802 C C . GLU B 1 374 ? 23.422 34.719 -1.837 1 83.69 374 GLU B C 1
ATOM 8804 O O . GLU B 1 374 ? 22.875 34.281 -2.85 1 83.69 374 GLU B O 1
ATOM 8809 N N . ILE B 1 375 ? 22.75 35.125 -0.862 1 84.31 375 ILE B N 1
ATOM 8810 C CA . ILE B 1 375 ? 21.312 34.938 -0.787 1 84.31 375 ILE B CA 1
ATOM 8811 C C . ILE B 1 375 ? 20.609 35.812 -1.829 1 84.31 375 ILE B C 1
ATOM 8813 O O . ILE B 1 375 ? 20.859 37 -1.907 1 84.31 375 ILE B O 1
ATOM 8817 N N . PRO B 1 376 ? 19.75 35.219 -2.562 1 82.38 376 PRO B N 1
ATOM 8818 C CA . PRO B 1 376 ? 19.062 35.969 -3.617 1 82.38 376 PRO B CA 1
ATOM 8819 C C . PRO B 1 376 ? 18.156 37.062 -3.068 1 82.38 376 PRO B C 1
ATOM 8821 O O . PRO B 1 376 ? 17.438 36.844 -2.094 1 82.38 376 PRO B O 1
ATOM 8824 N N . GLN B 1 377 ? 18.297 38.188 -3.656 1 87.88 377 GLN B N 1
ATOM 8825 C CA . GLN B 1 377 ? 17.438 39.312 -3.311 1 87.88 377 GLN B CA 1
ATOM 8826 C C . GLN B 1 377 ? 16.578 39.719 -4.496 1 87.88 377 GLN B C 1
ATOM 8828 O O . GLN B 1 377 ? 17.016 39.656 -5.648 1 87.88 377 GLN B O 1
ATOM 8833 N N . PRO B 1 378 ? 15.305 40.156 -4.145 1 91.81 378 PRO B N 1
ATOM 8834 C CA . PRO B 1 378 ? 14.461 40.625 -5.246 1 91.81 378 PRO B CA 1
ATOM 8835 C C . PRO B 1 378 ? 15.023 41.844 -5.949 1 91.81 378 PRO B C 1
ATOM 8837 O O . PRO B 1 378 ? 15.539 42.75 -5.293 1 91.81 378 PRO B O 1
ATOM 8840 N N . ASP B 1 379 ? 15.023 41.812 -7.277 1 94.31 379 ASP B N 1
ATOM 8841 C CA . ASP B 1 379 ? 15.469 42.906 -8.133 1 94.31 379 ASP B CA 1
ATOM 8842 C C . ASP B 1 379 ? 14.398 43.281 -9.141 1 94.31 379 ASP B C 1
ATOM 8844 O O . ASP B 1 379 ? 14.117 42.531 -10.086 1 94.31 379 ASP B O 1
ATOM 8848 N N . PRO B 1 380 ? 13.828 44.5 -8.984 1 95.88 380 PRO B N 1
ATOM 8849 C CA . PRO B 1 380 ? 12.742 44.938 -9.875 1 95.88 380 PRO B CA 1
ATOM 8850 C C . PRO B 1 380 ? 13.156 44.938 -11.344 1 95.88 380 PRO B C 1
ATOM 8852 O O . PRO B 1 380 ? 12.359 44.562 -12.211 1 95.88 380 PRO B O 1
ATOM 8855 N N . LYS B 1 381 ? 14.367 45.344 -11.641 1 96.81 381 LYS B N 1
ATOM 8856 C CA . LYS B 1 381 ? 14.828 45.375 -13.031 1 96.81 381 LYS B CA 1
ATOM 8857 C C . LYS B 1 381 ? 14.922 43.969 -13.617 1 96.81 381 LYS B C 1
ATOM 8859 O O . LYS B 1 381 ? 14.516 43.75 -14.758 1 96.81 381 LYS B O 1
ATOM 8864 N N . LYS B 1 382 ? 15.516 43.156 -12.812 1 95.62 382 LYS B N 1
ATOM 8865 C CA . LYS B 1 382 ? 15.625 41.781 -13.25 1 95.62 382 LYS B CA 1
ATOM 8866 C C . LYS B 1 382 ? 14.242 41.156 -13.438 1 95.62 382 LYS B C 1
ATOM 8868 O O . LYS B 1 382 ? 14.016 40.406 -14.398 1 95.62 382 LYS B O 1
ATOM 8873 N N . LEU B 1 383 ? 13.32 41.406 -12.508 1 97.12 383 LEU B N 1
ATOM 8874 C CA . LEU B 1 383 ? 11.961 40.875 -12.57 1 97.12 383 LEU B CA 1
ATOM 8875 C C . LEU B 1 383 ? 11.25 41.375 -13.82 1 97.12 383 LEU B C 1
ATOM 8877 O O . LEU B 1 383 ? 10.57 40.594 -14.5 1 97.12 383 LEU B O 1
ATOM 8881 N N . GLN B 1 384 ? 11.406 42.625 -14.125 1 97.62 384 GLN B N 1
ATOM 8882 C CA . GLN B 1 384 ? 10.797 43.188 -15.328 1 97.62 384 GLN B CA 1
ATOM 8883 C C . GLN B 1 384 ? 11.367 42.562 -16.594 1 97.62 384 GLN B C 1
ATOM 8885 O O . GLN B 1 384 ? 10.633 42.25 -17.531 1 97.62 384 GLN B O 1
ATOM 8890 N N . LYS B 1 385 ? 12.672 42.406 -16.625 1 97.38 385 LYS B N 1
ATOM 8891 C CA . LYS B 1 385 ? 13.344 41.781 -17.781 1 97.38 385 LYS B CA 1
ATOM 8892 C C . LYS B 1 385 ? 12.852 40.344 -18 1 97.38 385 LYS B C 1
ATOM 8894 O O . LYS B 1 385 ? 12.594 39.969 -19.141 1 97.38 385 LYS B O 1
ATOM 8899 N N . GLU B 1 386 ? 12.781 39.594 -16.906 1 97 386 GLU B N 1
ATOM 8900 C CA . GLU B 1 386 ? 12.289 38.219 -17 1 97 386 GLU B CA 1
ATOM 8901 C C . GLU B 1 386 ? 10.844 38.188 -17.484 1 97 386 GLU B C 1
ATOM 8903 O O . GLU B 1 386 ? 10.477 37.312 -18.281 1 97 386 GLU B O 1
ATOM 8908 N N . ALA B 1 387 ? 10.008 39.094 -17.016 1 98.06 387 ALA B N 1
ATOM 8909 C CA . ALA B 1 387 ? 8.602 39.125 -17.406 1 98.06 387 ALA B CA 1
ATOM 8910 C C . ALA B 1 387 ? 8.469 39.406 -18.906 1 98.06 387 ALA B C 1
ATOM 8912 O O . ALA B 1 387 ? 7.543 38.906 -19.547 1 98.06 387 ALA B O 1
ATOM 8913 N N . LYS B 1 388 ? 9.367 40.125 -19.5 1 97.44 388 LYS B N 1
ATOM 8914 C CA . LYS B 1 388 ? 9.336 40.469 -20.922 1 97.44 388 LYS B CA 1
ATOM 8915 C C . LYS B 1 388 ? 9.594 39.219 -21.766 1 97.44 388 LYS B C 1
ATOM 8917 O O . LYS B 1 388 ? 9.242 39.188 -22.953 1 97.44 388 LYS B O 1
ATOM 8922 N N . ARG B 1 389 ? 10.172 38.219 -21.156 1 97.56 389 ARG B N 1
ATOM 8923 C CA . ARG B 1 389 ? 10.469 37 -21.891 1 97.56 389 ARG B CA 1
ATOM 8924 C C . ARG B 1 389 ? 9.227 36.125 -22.016 1 97.56 389 ARG B C 1
ATOM 8926 O O . ARG B 1 389 ? 9.203 35.156 -22.797 1 97.56 389 ARG B O 1
ATOM 8933 N N . CYS B 1 390 ? 8.148 36.469 -21.312 1 97.81 390 CYS B N 1
ATOM 8934 C CA . CYS B 1 390 ? 6.906 35.719 -21.375 1 97.81 390 CYS B CA 1
ATOM 8935 C C . CYS B 1 390 ? 6.266 35.844 -22.75 1 97.81 390 CYS B C 1
ATOM 8937 O O . CYS B 1 390 ? 6.125 36.938 -23.281 1 97.81 390 CYS B O 1
ATOM 8939 N N . LEU B 1 391 ? 5.805 34.656 -23.312 1 96.94 391 LEU B N 1
ATOM 8940 C CA . LEU B 1 391 ? 5.234 34.656 -24.656 1 96.94 391 LEU B CA 1
ATOM 8941 C C . LEU B 1 391 ? 3.729 34.875 -24.609 1 96.94 391 LEU B C 1
ATOM 8943 O O . LEU B 1 391 ? 3.092 35.031 -25.656 1 96.94 391 LEU B O 1
ATOM 8947 N N . GLY B 1 392 ? 3.178 34.844 -23.453 1 96.38 392 GLY B N 1
ATOM 8948 C CA . GLY B 1 392 ? 1.735 34.969 -23.312 1 96.38 392 GLY B CA 1
ATOM 8949 C C . GLY B 1 392 ? 0.973 33.75 -23.812 1 96.38 392 GLY B C 1
ATOM 8950 O O . GLY B 1 392 ? -0.185 33.875 -24.219 1 96.38 392 GLY B O 1
ATOM 8951 N N . CYS B 1 393 ? 1.56 32.594 -23.828 1 95.94 393 CYS B N 1
ATOM 8952 C CA . CYS B 1 393 ? 0.993 31.422 -24.469 1 95.94 393 CYS B CA 1
ATOM 8953 C C . CYS B 1 393 ? -0.095 30.797 -23.594 1 95.94 393 CYS B C 1
ATOM 8955 O O . CYS B 1 393 ? -0.959 30.078 -24.094 1 95.94 393 CYS B O 1
ATOM 8957 N N . GLY B 1 394 ? -0.003 30.922 -22.219 1 96.12 394 GLY B N 1
ATOM 8958 C CA . GLY B 1 394 ? -1.056 30.469 -21.312 1 96.12 394 GLY B CA 1
ATOM 8959 C C . GLY B 1 394 ? -0.866 29.031 -20.859 1 96.12 394 GLY B C 1
ATOM 8960 O O . GLY B 1 394 ? -1.673 28.516 -20.078 1 96.12 394 GLY B O 1
ATOM 8961 N N . ASP B 1 395 ? 0.174 28.312 -21.188 1 95.25 395 ASP B N 1
ATOM 8962 C CA . ASP B 1 395 ? 0.41 26.922 -20.797 1 95.25 395 ASP B CA 1
ATOM 8963 C C . ASP B 1 395 ? 0.496 26.812 -19.266 1 95.25 395 ASP B C 1
ATOM 8965 O O . ASP B 1 395 ? 0.017 25.828 -18.688 1 95.25 395 ASP B O 1
ATOM 8969 N N . CYS B 1 396 ? 1.102 27.797 -18.672 1 95.94 396 CYS B N 1
ATOM 8970 C CA . CYS B 1 396 ? 1.225 27.828 -17.219 1 95.94 396 CYS B CA 1
ATOM 8971 C C . CYS B 1 396 ? -0.146 27.891 -16.547 1 95.94 396 CYS B C 1
ATOM 8973 O O . CYS B 1 396 ? -0.378 27.219 -15.539 1 95.94 396 CYS B O 1
ATOM 8975 N N . GLU B 1 397 ? -1.098 28.578 -17.109 1 96.19 397 GLU B N 1
ATOM 8976 C CA . GLU B 1 397 ? -2.441 28.734 -16.562 1 96.19 397 GLU B CA 1
ATOM 8977 C C . GLU B 1 397 ? -3.258 27.453 -16.734 1 96.19 397 GLU B C 1
ATOM 8979 O O . GLU B 1 397 ? -4.031 27.078 -15.859 1 96.19 397 GLU B O 1
ATOM 8984 N N . ARG B 1 398 ? -3.043 26.812 -17.828 1 94.38 398 ARG B N 1
ATOM 8985 C CA . ARG B 1 398 ? -3.801 25.594 -18.141 1 94.38 398 ARG B CA 1
ATOM 8986 C C . ARG B 1 398 ? -3.488 24.484 -17.156 1 94.38 398 ARG B C 1
ATOM 8988 O O . ARG B 1 398 ? -4.359 23.672 -16.828 1 94.38 398 ARG B O 1
ATOM 8995 N N . VAL B 1 399 ? -2.297 24.438 -16.641 1 93.69 399 VAL B N 1
ATOM 8996 C CA . VAL B 1 399 ? -1.895 23.328 -15.758 1 93.69 399 VAL B CA 1
ATOM 8997 C C . VAL B 1 399 ? -2.021 23.766 -14.297 1 93.69 399 VAL B C 1
ATOM 8999 O O . VAL B 1 399 ? -1.838 22.953 -13.391 1 93.69 399 VAL B O 1
ATOM 9002 N N . CYS B 1 400 ? -2.299 25.016 -14.047 1 94.38 400 CYS B N 1
ATOM 9003 C CA . CYS B 1 400 ? -2.396 25.547 -12.688 1 94.38 400 CYS B CA 1
ATOM 9004 C C . CYS B 1 400 ? -3.617 24.969 -11.969 1 94.38 400 CYS B C 1
ATOM 9006 O O . CYS B 1 400 ? -4.742 25.094 -12.461 1 94.38 400 CYS B O 1
ATOM 9008 N N . PRO B 1 401 ? -3.354 24.391 -10.797 1 90.62 401 PRO B N 1
ATOM 9009 C CA . PRO B 1 401 ? -4.496 23.828 -10.07 1 90.62 401 PRO B CA 1
ATOM 9010 C C . PRO B 1 401 ? -5.539 24.891 -9.711 1 90.62 401 PRO B C 1
ATOM 9012 O O . PRO B 1 401 ? -6.719 24.562 -9.555 1 90.62 401 PRO B O 1
ATOM 9015 N N . ASN B 1 402 ? -5.145 26.188 -9.586 1 93.19 402 ASN B N 1
ATOM 9016 C CA . ASN B 1 402 ? -6.051 27.25 -9.164 1 93.19 402 ASN B CA 1
ATOM 9017 C C . ASN B 1 402 ? -6.344 28.219 -10.305 1 93.19 402 ASN B C 1
ATOM 9019 O O . ASN B 1 402 ? -6.875 29.297 -10.078 1 93.19 402 ASN B O 1
ATOM 9023 N N . ASP B 1 403 ? -5.91 27.922 -11.5 1 93.38 403 ASP B N 1
ATOM 9024 C CA . ASP B 1 403 ? -6.18 28.734 -12.688 1 93.38 403 ASP B CA 1
ATOM 9025 C C . ASP B 1 403 ? -5.793 30.188 -12.453 1 93.38 403 ASP B C 1
ATOM 9027 O O . ASP B 1 403 ? -6.605 31.094 -12.664 1 93.38 403 ASP B O 1
ATOM 9031 N N . LEU B 1 404 ? -4.629 30.406 -11.906 1 95.88 404 LEU B N 1
ATOM 9032 C CA . LEU B 1 404 ? -4.148 31.75 -11.625 1 95.88 404 LEU B CA 1
ATOM 9033 C C . LEU B 1 404 ? -3.92 32.531 -12.914 1 95.88 404 LEU B C 1
ATOM 9035 O O . LEU B 1 404 ? -3.449 31.969 -13.906 1 95.88 404 LEU B O 1
ATOM 9039 N N . PRO B 1 405 ? -4.277 33.812 -12.945 1 97 405 PRO B N 1
ATOM 9040 C CA . PRO B 1 405 ? -4.059 34.625 -14.141 1 97 405 PRO B CA 1
ATOM 9041 C C . PRO B 1 405 ? -2.605 35.062 -14.305 1 97 405 PRO B C 1
ATOM 9043 O O . PRO B 1 405 ? -2.301 36.25 -14.227 1 97 405 PRO B O 1
ATOM 9046 N N . ILE B 1 406 ? -1.75 34.188 -14.633 1 97.75 406 ILE B N 1
ATOM 9047 C CA . ILE B 1 406 ? -0.306 34.375 -14.656 1 97.75 406 ILE B CA 1
ATOM 9048 C C . ILE B 1 406 ? 0.074 35.25 -15.859 1 97.75 406 ILE B C 1
ATOM 9050 O O . ILE B 1 406 ? 0.918 36.125 -15.75 1 97.75 406 ILE B O 1
ATOM 9054 N N . VAL B 1 407 ? -0.575 35.062 -17.031 1 97.69 407 VAL B N 1
ATOM 9055 C CA . VAL B 1 407 ? -0.24 35.781 -18.266 1 97.69 407 VAL B CA 1
ATOM 9056 C C . VAL B 1 407 ? -0.493 37.281 -18.062 1 97.69 407 VAL B C 1
ATOM 9058 O O . VAL B 1 407 ? 0.364 38.094 -18.391 1 97.69 407 VAL B O 1
ATOM 9061 N N . GLU B 1 408 ? -1.668 37.531 -17.562 1 98.06 408 GLU B N 1
ATOM 9062 C CA . GLU B 1 408 ? -1.998 38.938 -17.297 1 98.06 408 GLU B CA 1
ATOM 9063 C C . GLU B 1 408 ? -1.008 39.562 -16.312 1 98.06 408 GLU B C 1
ATOM 9065 O O . GLU B 1 408 ? -0.576 40.688 -16.5 1 98.06 408 GLU B O 1
ATOM 9070 N N . ALA B 1 409 ? -0.681 38.875 -15.234 1 98.38 409 ALA B N 1
ATOM 9071 C CA . ALA B 1 409 ? 0.267 39.344 -14.242 1 98.38 409 ALA B CA 1
ATOM 9072 C C . ALA B 1 409 ? 1.642 39.594 -14.859 1 98.38 409 ALA B C 1
ATOM 9074 O O . ALA B 1 409 ? 2.328 40.562 -14.508 1 98.38 409 ALA B O 1
ATOM 9075 N N . MET B 1 410 ? 2.057 38.719 -15.781 1 98.06 410 MET B N 1
ATOM 9076 C CA . MET B 1 410 ? 3.346 38.844 -16.453 1 98.06 410 MET B CA 1
ATOM 9077 C C . MET B 1 410 ? 3.369 40.094 -17.359 1 98.06 410 MET B C 1
ATOM 9079 O O . MET B 1 410 ? 4.371 40.812 -17.406 1 98.06 410 MET B O 1
ATOM 9083 N N . GLU B 1 411 ? 2.299 40.281 -18.078 1 97.94 411 GLU B N 1
ATOM 9084 C CA . GLU B 1 411 ? 2.193 41.469 -18.922 1 97.94 411 GLU B CA 1
ATOM 9085 C C . GLU B 1 411 ? 2.32 42.75 -18.109 1 97.94 411 GLU B C 1
ATOM 9087 O O . GLU B 1 411 ? 3.016 43.688 -18.516 1 97.94 411 GLU B O 1
ATOM 9092 N N . ARG B 1 412 ? 1.621 42.75 -17 1 98.12 412 ARG B N 1
ATOM 9093 C CA . ARG B 1 412 ? 1.703 43.906 -16.109 1 98.12 412 ARG B CA 1
ATOM 9094 C C . ARG B 1 412 ? 3.125 44.094 -15.586 1 98.12 412 ARG B C 1
ATOM 9096 O O . ARG B 1 412 ? 3.625 45.219 -15.531 1 98.12 412 ARG B O 1
ATOM 9103 N N . ALA B 1 413 ? 3.756 43.062 -15.188 1 98.25 413 ALA B N 1
ATOM 9104 C CA . ALA B 1 413 ? 5.117 43.156 -14.664 1 98.25 413 ALA B CA 1
ATOM 9105 C C . ALA B 1 413 ? 6.094 43.625 -15.734 1 98.25 413 ALA B C 1
ATOM 9107 O O . ALA B 1 413 ? 7.043 44.344 -15.43 1 98.25 413 ALA B O 1
ATOM 9108 N N . ALA B 1 414 ? 5.895 43.156 -16.969 1 97.88 414 ALA B N 1
ATOM 9109 C CA . ALA B 1 414 ? 6.734 43.594 -18.078 1 97.88 414 ALA B CA 1
ATOM 9110 C C . ALA B 1 414 ? 6.664 45.125 -18.266 1 97.88 414 ALA B C 1
ATOM 9112 O O . ALA B 1 414 ? 7.617 45.719 -18.734 1 97.88 414 ALA B O 1
ATOM 9113 N N . ASN B 1 415 ? 5.57 45.688 -17.875 1 97.31 415 ASN B N 1
ATOM 9114 C CA . ASN B 1 415 ? 5.371 47.125 -17.969 1 97.31 415 ASN B CA 1
ATOM 9115 C C . ASN B 1 415 ? 5.691 47.812 -16.656 1 97.31 415 ASN B C 1
ATOM 9117 O O . ASN B 1 415 ? 5.352 49 -16.484 1 97.31 415 ASN B O 1
ATOM 9121 N N . GLY B 1 416 ? 6.145 47.062 -15.672 1 96.19 416 GLY B N 1
ATOM 9122 C CA . GLY B 1 416 ? 6.664 47.656 -14.461 1 96.19 416 GLY B CA 1
ATOM 9123 C C . GLY B 1 416 ? 5.715 47.562 -13.281 1 96.19 416 GLY B C 1
ATOM 9124 O O . GLY B 1 416 ? 6.051 47.969 -12.164 1 96.19 416 GLY B O 1
ATOM 9125 N N . ASP B 1 417 ? 4.551 47.062 -13.477 1 97.75 417 ASP B N 1
ATOM 9126 C CA . ASP B 1 417 ? 3.588 46.875 -12.398 1 97.75 417 ASP B CA 1
ATOM 9127 C C . ASP B 1 417 ? 3.676 45.469 -11.82 1 97.75 417 ASP B C 1
ATOM 9129 O O . ASP B 1 417 ? 3.115 44.531 -12.391 1 97.75 417 ASP B O 1
ATOM 9133 N N . PHE B 1 418 ? 4.285 45.344 -10.664 1 97.5 418 PHE B N 1
ATOM 9134 C CA . PHE B 1 418 ? 4.562 44.031 -10.102 1 97.5 418 PHE B CA 1
ATOM 9135 C C . PHE B 1 418 ? 3.428 43.594 -9.18 1 97.5 418 PHE B C 1
ATOM 9137 O O . PHE B 1 418 ? 3.434 42.469 -8.68 1 97.5 418 PHE B O 1
ATOM 9144 N N . GLU B 1 419 ? 2.375 44.406 -8.984 1 96.56 419 GLU B N 1
ATOM 9145 C CA . GLU B 1 419 ? 1.277 44.094 -8.078 1 96.56 419 GLU B CA 1
ATOM 9146 C C . GLU B 1 419 ? 0.498 42.844 -8.555 1 96.56 419 GLU B C 1
ATOM 9148 O O . GLU B 1 419 ? -0.011 42.094 -7.734 1 96.56 419 GLU B O 1
ATOM 9153 N N . GLY B 1 420 ? 0.418 42.781 -9.797 1 96.44 420 GLY B N 1
ATOM 9154 C CA . GLY B 1 420 ? -0.266 41.625 -10.344 1 96.44 420 GLY B CA 1
ATOM 9155 C C . GLY B 1 420 ? 0.356 40.312 -9.914 1 96.44 420 GLY B C 1
ATOM 9156 O O . GLY B 1 420 ? -0.354 39.375 -9.555 1 96.44 420 GLY B O 1
ATOM 9157 N N . LEU B 1 421 ? 1.682 40.188 -10.023 1 97.44 421 LEU B N 1
ATOM 9158 C CA . LEU B 1 421 ? 2.404 39 -9.594 1 97.44 421 LEU B CA 1
ATOM 9159 C C . LEU B 1 421 ? 2.303 38.812 -8.078 1 97.44 421 LEU B C 1
ATOM 9161 O O . LEU B 1 421 ? 2.111 37.688 -7.594 1 97.44 421 LEU B O 1
ATOM 9165 N N . ALA B 1 422 ? 2.412 39.875 -7.336 1 96.19 422 ALA B N 1
ATOM 9166 C CA . ALA B 1 422 ? 2.35 39.812 -5.875 1 96.19 422 ALA B CA 1
ATOM 9167 C C . ALA B 1 422 ? 0.998 39.281 -5.402 1 96.19 422 ALA B C 1
ATOM 9169 O O . ALA B 1 422 ? 0.921 38.562 -4.402 1 96.19 422 ALA B O 1
ATOM 9170 N N . ASP B 1 423 ? -0.018 39.594 -6.148 1 94.38 423 ASP B N 1
ATOM 9171 C CA . ASP B 1 423 ? -1.374 39.188 -5.801 1 94.38 423 ASP B CA 1
ATOM 9172 C C . ASP B 1 423 ? -1.534 37.656 -5.914 1 94.38 423 ASP B C 1
ATOM 9174 O O . ASP B 1 423 ? -2.418 37.094 -5.285 1 94.38 423 ASP B O 1
ATOM 9178 N N . LEU B 1 424 ? -0.719 37.062 -6.66 1 95.94 424 LEU B N 1
ATOM 9179 C CA . LEU B 1 424 ? -0.849 35.625 -6.918 1 95.94 424 LEU B CA 1
ATOM 9180 C C . LEU B 1 424 ? -0.264 34.812 -5.77 1 95.94 424 LEU B C 1
ATOM 9182 O O . LEU B 1 424 ? -0.553 33.625 -5.641 1 95.94 424 LEU B O 1
ATOM 9186 N N . PHE B 1 425 ? 0.505 35.406 -4.934 1 93.69 425 PHE B N 1
ATOM 9187 C CA . PHE B 1 425 ? 1.288 34.688 -3.934 1 93.69 425 PHE B CA 1
ATOM 9188 C C . PHE B 1 425 ? 0.378 33.938 -2.979 1 93.69 425 PHE B C 1
ATOM 9190 O O . PHE B 1 425 ? 0.581 32.75 -2.738 1 93.69 425 PHE B O 1
ATOM 9197 N N . ASP B 1 426 ? -0.68 34.562 -2.465 1 90.56 426 ASP B N 1
ATOM 9198 C CA . ASP B 1 426 ? -1.556 33.938 -1.478 1 90.56 426 ASP B CA 1
ATOM 9199 C C . ASP B 1 426 ? -2.492 32.906 -2.135 1 90.56 426 ASP B C 1
ATOM 9201 O O . ASP B 1 426 ? -3.109 32.094 -1.45 1 90.56 426 ASP B O 1
ATOM 9205 N N . ARG B 1 427 ? -2.531 32.938 -3.42 1 93.75 427 ARG B N 1
ATOM 9206 C CA . ARG B 1 427 ? -3.404 32.031 -4.156 1 93.75 427 ARG B CA 1
ATOM 9207 C C . ARG B 1 427 ? -2.619 30.859 -4.719 1 93.75 427 ARG B C 1
ATOM 9209 O O . ARG B 1 427 ? -3.203 29.828 -5.078 1 93.75 427 ARG B O 1
ATOM 9216 N N . CYS B 1 428 ? -1.333 31.047 -4.789 1 94 428 CYS B N 1
ATOM 9217 C CA . CYS B 1 428 ? -0.45 30 -5.297 1 94 428 CYS B CA 1
ATOM 9218 C C . CYS B 1 428 ? -0.33 28.859 -4.301 1 94 428 CYS B C 1
ATOM 9220 O O . CYS B 1 428 ? -0.134 29.078 -3.105 1 94 428 CYS B O 1
ATOM 9222 N N . VAL B 1 429 ? -0.39 27.562 -4.766 1 92.56 429 VAL B N 1
ATOM 9223 C CA . VAL B 1 429 ? -0.323 26.422 -3.861 1 92.56 429 VAL B CA 1
ATOM 9224 C C . VAL B 1 429 ? 1.1 25.859 -3.832 1 92.56 429 VAL B C 1
ATOM 9226 O O . VAL B 1 429 ? 1.353 24.812 -3.234 1 92.56 429 VAL B O 1
ATOM 9229 N N . GLY B 1 430 ? 2.027 26.516 -4.504 1 93.12 430 GLY B N 1
ATOM 9230 C CA . GLY B 1 430 ? 3.449 26.234 -4.398 1 93.12 430 GLY B CA 1
ATOM 9231 C C . GLY B 1 430 ? 3.857 24.969 -5.129 1 93.12 430 GLY B C 1
ATOM 9232 O O . GLY B 1 430 ? 4.805 24.297 -4.723 1 93.12 430 GLY B O 1
ATOM 9233 N N . CYS B 1 431 ? 3.232 24.594 -6.301 1 93.5 431 CYS B N 1
ATOM 9234 C CA . CYS B 1 431 ? 3.457 23.297 -6.926 1 93.5 431 CYS B CA 1
ATOM 9235 C C . CYS B 1 431 ? 4.449 23.406 -8.078 1 93.5 431 CYS B C 1
ATOM 9237 O O . CYS B 1 431 ? 4.984 22.406 -8.539 1 93.5 431 CYS B O 1
ATOM 9239 N N . ALA B 1 432 ? 4.605 24.656 -8.648 1 94.81 432 ALA B N 1
ATOM 9240 C CA . ALA B 1 432 ? 5.594 24.984 -9.672 1 94.81 432 ALA B CA 1
ATOM 9241 C C . ALA B 1 432 ? 5.301 24.25 -10.977 1 94.81 432 ALA B C 1
ATOM 9243 O O . ALA B 1 432 ? 6.172 24.141 -11.844 1 94.81 432 ALA B O 1
ATOM 9244 N N . ARG B 1 433 ? 4.16 23.672 -11.203 1 94.31 433 ARG B N 1
ATOM 9245 C CA . ARG B 1 433 ? 3.805 23.062 -12.477 1 94.31 433 ARG B CA 1
ATOM 9246 C C . ARG B 1 433 ? 3.879 24.078 -13.609 1 94.31 433 ARG B C 1
ATOM 9248 O O . ARG B 1 433 ? 4.199 23.719 -14.75 1 94.31 433 ARG B O 1
ATOM 9255 N N . CYS B 1 434 ? 3.594 25.328 -13.281 1 95.81 434 CYS B N 1
ATOM 9256 C CA . CYS B 1 434 ? 3.664 26.422 -14.25 1 95.81 434 CYS B CA 1
ATOM 9257 C C . CYS B 1 434 ? 5.059 26.531 -14.852 1 95.81 434 CYS B C 1
ATOM 9259 O O . CYS B 1 434 ? 5.203 26.781 -16.047 1 95.81 434 CYS B O 1
ATOM 9261 N N . GLU B 1 435 ? 6.066 26.312 -14.062 1 95.31 435 GLU B N 1
ATOM 9262 C CA . GLU B 1 435 ? 7.453 26.406 -14.516 1 95.31 435 GLU B CA 1
ATOM 9263 C C . GLU B 1 435 ? 7.805 25.234 -15.438 1 95.31 435 GLU B C 1
ATOM 9265 O O . GLU B 1 435 ? 8.523 25.422 -16.422 1 95.31 435 GLU B O 1
ATOM 9270 N N . SER B 1 436 ? 7.281 24.109 -15.07 1 91.75 436 SER B N 1
ATOM 9271 C CA . SER B 1 436 ? 7.582 22.906 -15.828 1 91.75 436 SER B CA 1
ATOM 9272 C C . SER B 1 436 ? 7.016 22.984 -17.234 1 91.75 436 SER B C 1
ATOM 9274 O O . SER B 1 436 ? 7.531 22.344 -18.156 1 91.75 436 SER B O 1
ATOM 9276 N N . GLU B 1 437 ? 5.945 23.734 -17.422 1 93.31 437 GLU B N 1
ATOM 9277 C CA . GLU B 1 437 ? 5.25 23.797 -18.703 1 93.31 437 GLU B CA 1
ATOM 9278 C C . GLU B 1 437 ? 5.684 25 -19.516 1 93.31 437 GLU B C 1
ATOM 9280 O O . GLU B 1 437 ? 5.32 25.141 -20.688 1 93.31 437 GLU B O 1
ATOM 9285 N N . CYS B 1 438 ? 6.469 25.828 -18.953 1 95.19 438 CYS B N 1
ATOM 9286 C CA . CYS B 1 438 ? 6.824 27.078 -19.609 1 95.19 438 CYS B CA 1
ATOM 9287 C C . CYS B 1 438 ? 7.809 26.844 -20.75 1 95.19 438 CYS B C 1
ATOM 9289 O O . CYS B 1 438 ? 8.914 26.344 -20.531 1 95.19 438 CYS B O 1
ATOM 9291 N N . PRO B 1 439 ? 7.438 27.172 -21.922 1 94.5 439 PRO B N 1
ATOM 9292 C CA . PRO B 1 439 ? 8.336 26.938 -23.062 1 94.5 439 PRO B CA 1
ATOM 9293 C C . PRO B 1 439 ? 9.625 27.75 -22.969 1 94.5 439 PRO B C 1
ATOM 9295 O O . PRO B 1 439 ? 10.656 27.328 -23.516 1 94.5 439 PRO B O 1
ATOM 9298 N N . THR B 1 440 ? 9.562 28.938 -22.359 1 95.56 440 THR B N 1
ATOM 9299 C CA . THR B 1 440 ? 10.742 29.797 -22.266 1 95.56 440 THR B CA 1
ATOM 9300 C C . THR B 1 440 ? 11.477 29.547 -20.938 1 95.56 440 THR B C 1
ATOM 9302 O O . THR B 1 440 ? 12.453 30.219 -20.625 1 95.56 440 THR B O 1
ATOM 9305 N N . LYS B 1 441 ? 10.992 28.625 -20.125 1 94.25 441 LYS B N 1
ATOM 9306 C CA . LYS B 1 441 ? 11.625 28.156 -18.906 1 94.25 441 LYS B CA 1
ATOM 9307 C C . LYS B 1 441 ? 11.758 29.281 -17.875 1 94.25 441 LYS B C 1
ATOM 9309 O O . LYS B 1 441 ? 12.812 29.438 -17.266 1 94.25 441 LYS B O 1
ATOM 9314 N N . LEU B 1 442 ? 10.734 30.109 -17.797 1 96.25 442 LEU B N 1
ATOM 9315 C CA . LEU B 1 442 ? 10.672 31.109 -16.75 1 96.25 442 LEU B CA 1
ATOM 9316 C C . LEU B 1 442 ? 10.469 30.453 -15.383 1 96.25 442 LEU B C 1
ATOM 9318 O O . LEU B 1 442 ? 9.742 29.469 -15.273 1 96.25 442 LEU B O 1
ATOM 9322 N N . ARG B 1 443 ? 11.109 30.984 -14.406 1 95.31 443 ARG B N 1
ATOM 9323 C CA . ARG B 1 443 ? 10.859 30.562 -13.031 1 95.31 443 ARG B CA 1
ATOM 9324 C C . ARG B 1 443 ? 9.727 31.375 -12.406 1 95.31 443 ARG B C 1
ATOM 9326 O O . ARG B 1 443 ? 9.961 32.219 -11.531 1 95.31 443 ARG B O 1
ATOM 9333 N N . VAL B 1 444 ? 8.562 31.047 -12.789 1 96.69 444 VAL B N 1
ATOM 9334 C CA . VAL B 1 444 ? 7.348 31.812 -12.492 1 96.69 444 VAL B CA 1
ATOM 9335 C C . VAL B 1 444 ? 7.172 31.922 -10.977 1 96.69 444 VAL B C 1
ATOM 9337 O O . VAL B 1 444 ? 6.828 33 -10.469 1 96.69 444 VAL B O 1
ATOM 9340 N N . MET B 1 445 ? 7.414 30.922 -10.242 1 95.19 445 MET B N 1
ATOM 9341 C CA . MET B 1 445 ? 7.238 30.938 -8.797 1 95.19 445 MET B CA 1
ATOM 9342 C C . MET B 1 445 ? 8.211 31.906 -8.141 1 95.19 445 MET B C 1
ATOM 9344 O O . MET B 1 445 ? 7.855 32.594 -7.168 1 95.19 445 MET B O 1
ATOM 9348 N N . ASN B 1 446 ? 9.414 31.906 -8.648 1 95.38 446 ASN B N 1
ATOM 9349 C CA . ASN B 1 446 ? 10.383 32.875 -8.141 1 95.38 446 ASN B CA 1
ATOM 9350 C C . ASN B 1 446 ? 9.938 34.312 -8.398 1 95.38 446 ASN B C 1
ATOM 9352 O O . ASN B 1 446 ? 10.133 35.188 -7.559 1 95.38 446 ASN B O 1
ATOM 9356 N N . MET B 1 447 ? 9.391 34.469 -9.539 1 97.06 447 MET B N 1
ATOM 9357 C CA . MET B 1 447 ? 8.938 35.812 -9.906 1 97.06 447 MET B CA 1
ATOM 9358 C C . MET B 1 447 ? 7.785 36.281 -9.016 1 97.06 447 MET B C 1
ATOM 9360 O O . MET B 1 447 ? 7.738 37.406 -8.586 1 97.06 447 MET B O 1
ATOM 9364 N N . ILE B 1 448 ? 6.859 35.375 -8.758 1 96.88 448 ILE B N 1
ATOM 9365 C CA . ILE B 1 448 ? 5.758 35.625 -7.844 1 96.88 448 ILE B CA 1
ATOM 9366 C C . ILE B 1 448 ? 6.305 35.969 -6.461 1 96.88 448 ILE B C 1
ATOM 9368 O O . ILE B 1 448 ? 5.879 36.938 -5.832 1 96.88 448 ILE B O 1
ATOM 9372 N N . GLU B 1 449 ? 7.211 35.219 -6.008 1 94.44 449 GLU B N 1
ATOM 9373 C CA . GLU B 1 449 ? 7.82 35.406 -4.691 1 94.44 449 GLU B CA 1
ATOM 9374 C C . GLU B 1 449 ? 8.555 36.75 -4.602 1 94.44 449 GLU B C 1
ATOM 9376 O O . GLU B 1 449 ? 8.422 37.469 -3.611 1 94.44 449 GLU B O 1
ATOM 9381 N N . ASP B 1 450 ? 9.344 37.062 -5.617 1 95.38 450 ASP B N 1
ATOM 9382 C CA . ASP B 1 450 ? 10.078 38.344 -5.66 1 95.38 450 ASP B CA 1
ATOM 9383 C C . ASP B 1 450 ? 9.125 39.531 -5.582 1 95.38 450 ASP B C 1
ATOM 9385 O O . ASP B 1 450 ? 9.383 40.469 -4.855 1 95.38 450 ASP B O 1
ATOM 9389 N N . ALA B 1 451 ? 8.094 39.406 -6.375 1 96.62 451 ALA B N 1
ATOM 9390 C CA . ALA B 1 451 ? 7.109 40.5 -6.367 1 96.62 451 ALA B CA 1
ATOM 9391 C C . ALA B 1 451 ? 6.469 40.656 -4.988 1 96.62 451 ALA B C 1
ATOM 9393 O O . ALA B 1 451 ? 6.246 41.781 -4.52 1 96.62 451 ALA B O 1
ATOM 9394 N N . TRP B 1 452 ? 6.113 39.562 -4.434 1 94.69 452 TRP B N 1
ATOM 9395 C CA . TRP B 1 452 ? 5.516 39.562 -3.102 1 94.69 452 TRP B CA 1
ATOM 9396 C C . TRP B 1 452 ? 6.473 40.156 -2.078 1 94.69 452 TRP B C 1
ATOM 9398 O O . TRP B 1 452 ? 6.055 40.938 -1.213 1 94.69 452 TRP B O 1
ATOM 9408 N N . ARG B 1 453 ? 7.773 39.812 -2.117 1 93.06 453 ARG B N 1
ATOM 9409 C CA . ARG B 1 453 ? 8.781 40.344 -1.193 1 93.06 453 ARG B CA 1
ATOM 9410 C C . ARG B 1 453 ? 8.953 41.844 -1.357 1 93.06 453 ARG B C 1
ATOM 9412 O O . ARG B 1 453 ? 9.203 42.562 -0.382 1 93.06 453 ARG B O 1
ATOM 9419 N N . LEU B 1 454 ? 8.867 42.312 -2.57 1 92.56 454 LEU B N 1
ATOM 9420 C CA . LEU B 1 454 ? 8.977 43.719 -2.838 1 92.56 454 LEU B CA 1
ATOM 9421 C C . LEU B 1 454 ? 7.816 44.5 -2.205 1 92.56 454 LEU B C 1
ATOM 9423 O O . LEU B 1 454 ? 7.984 45.625 -1.753 1 92.56 454 LEU B O 1
ATOM 9427 N N . ARG B 1 455 ? 6.703 43.844 -2.141 1 89.69 455 ARG B N 1
ATOM 9428 C CA . ARG B 1 455 ? 5.504 44.469 -1.587 1 89.69 455 ARG B CA 1
ATOM 9429 C C . ARG B 1 455 ? 5.535 44.438 -0.062 1 89.69 455 ARG B C 1
ATOM 9431 O O . ARG B 1 455 ? 5.219 45.469 0.578 1 89.69 455 ARG B O 1
ATOM 9438 N N . THR B 1 456 ? 5.691 43.281 0.557 1 82.38 456 THR B N 1
ATOM 9439 C CA . THR B 1 456 ? 5.418 43 1.965 1 82.38 456 THR B CA 1
ATOM 9440 C C . THR B 1 456 ? 6.652 43.281 2.816 1 82.38 456 THR B C 1
ATOM 9442 O O . THR B 1 456 ? 6.543 43.5 4.027 1 82.38 456 THR B O 1
ATOM 9445 N N . LYS B 1 457 ? 7.762 43.344 2.254 1 71.12 457 LYS B N 1
ATOM 9446 C CA . LYS B 1 457 ? 9.023 43.562 2.947 1 71.12 457 LYS B CA 1
ATOM 9447 C C . LYS B 1 457 ? 9.156 42.656 4.172 1 71.12 457 LYS B C 1
ATOM 9449 O O . LYS B 1 457 ? 9.359 41.469 4.039 1 71.12 457 LYS B O 1
ATOM 9454 N N . GLU B 1 458 ? 8.562 43.188 5.512 1 71.69 458 GLU B N 1
ATOM 9455 C CA . GLU B 1 458 ? 8.859 42.438 6.715 1 71.69 458 GLU B CA 1
ATOM 9456 C C . GLU B 1 458 ? 7.594 42.125 7.512 1 71.69 458 GLU B C 1
ATOM 9458 O O . GLU B 1 458 ? 7.617 42.125 8.742 1 71.69 458 GLU B O 1
ATOM 9463 N N . GLU B 1 459 ? 6.641 41.594 6.812 1 75.31 459 GLU B N 1
ATOM 9464 C CA . GLU B 1 459 ? 5.395 41.344 7.531 1 75.31 459 GLU B CA 1
ATOM 9465 C C . GLU B 1 459 ? 5.441 40.031 8.266 1 75.31 459 GLU B C 1
ATOM 9467 O O . GLU B 1 459 ? 5.891 39 7.711 1 75.31 459 GLU B O 1
ATOM 9472 N N . LYS B 1 460 ? 5.055 40.031 9.609 1 82.69 460 LYS B N 1
ATOM 9473 C CA . LYS B 1 460 ? 5 38.875 10.469 1 82.69 460 LYS B CA 1
ATOM 9474 C C . LYS B 1 460 ? 3.576 38.594 10.953 1 82.69 460 LYS B C 1
ATOM 9476 O O . LYS B 1 460 ? 2.77 39.531 11.055 1 82.69 460 LYS B O 1
ATOM 9481 N N . TYR B 1 461 ? 3.264 37.312 11.156 1 87.81 461 TYR B N 1
ATOM 9482 C CA . TYR B 1 461 ? 1.986 36.875 11.711 1 87.81 461 TYR B CA 1
ATOM 9483 C C . TYR B 1 461 ? 2.178 36.219 13.078 1 87.81 461 TYR B C 1
ATOM 9485 O O . TYR B 1 461 ? 3.299 36.156 13.586 1 87.81 461 TYR B O 1
ATOM 9493 N N . LYS B 1 462 ? 1.039 35.969 13.695 1 91.44 462 LYS B N 1
ATOM 9494 C CA . LYS B 1 462 ? 1.089 35.25 14.961 1 91.44 462 LYS B CA 1
ATOM 9495 C C . LYS B 1 462 ? 0.203 34 14.914 1 91.44 462 LYS B C 1
ATOM 9497 O O . LYS B 1 462 ? -0.876 34.031 14.32 1 91.44 462 LYS B O 1
ATOM 9502 N N . VAL B 1 463 ? 0.69 32.969 15.492 1 94 463 VAL B N 1
ATOM 9503 C CA . VAL B 1 463 ? -0.075 31.719 15.609 1 94 463 VAL B CA 1
ATOM 9504 C C . VAL B 1 463 ? 0.073 31.156 17.016 1 94 463 VAL B C 1
ATOM 9506 O O . VAL B 1 463 ? 1.002 31.516 17.75 1 94 463 VAL B O 1
ATOM 9509 N N . ARG B 1 464 ? -0.867 30.469 17.453 1 93.75 464 ARG B N 1
ATOM 9510 C CA . ARG B 1 464 ? -0.746 29.688 18.672 1 93.75 464 ARG B CA 1
ATOM 9511 C C . ARG B 1 464 ? -0.129 28.328 18.391 1 93.75 464 ARG B C 1
ATOM 9513 O O . ARG B 1 464 ? -0.508 27.656 17.438 1 93.75 464 ARG B O 1
ATOM 9520 N N . THR B 1 465 ? 0.779 28.047 19.281 1 90.81 465 THR B N 1
ATOM 9521 C CA . THR B 1 465 ? 1.393 26.734 19.062 1 90.81 465 THR B CA 1
ATOM 9522 C C . THR B 1 465 ? 0.414 25.609 19.406 1 90.81 465 THR B C 1
ATOM 9524 O O . THR B 1 465 ? -0.668 25.875 19.938 1 90.81 465 THR B O 1
ATOM 9527 N N . GLY B 1 466 ? 0.484 24.406 19.109 1 93.69 466 GLY B N 1
ATOM 9528 C CA . GLY B 1 466 ? -0.384 23.266 19.359 1 93.69 466 GLY B CA 1
ATOM 9529 C C . GLY B 1 466 ? -0.471 22.891 20.812 1 93.69 466 GLY B C 1
ATOM 9530 O O . GLY B 1 466 ? 0.544 22.578 21.453 1 93.69 466 GLY B O 1
ATOM 9531 N N . ARG B 1 467 ? -1.665 22.922 21.484 1 95.94 467 ARG B N 1
ATOM 9532 C CA . ARG B 1 467 ? -1.818 22.734 22.922 1 95.94 467 ARG B CA 1
ATOM 9533 C C . ARG B 1 467 ? -1.893 21.25 23.266 1 95.94 467 ARG B C 1
ATOM 9535 O O . ARG B 1 467 ? -1.828 20.891 24.438 1 95.94 467 ARG B O 1
ATOM 9542 N N . GLY B 1 468 ? -2.082 20.406 22.266 1 96.31 468 GLY B N 1
ATOM 9543 C CA . GLY B 1 468 ? -2.186 18.984 22.531 1 96.31 468 GLY B CA 1
ATOM 9544 C C . GLY B 1 468 ? -3.578 18.547 22.969 1 96.31 468 GLY B C 1
ATOM 9545 O O . GLY B 1 468 ? -4.562 18.875 22.297 1 96.31 468 GLY B O 1
ATOM 9546 N N . PRO B 1 469 ? -3.723 17.906 24.094 1 96.75 469 PRO B N 1
ATOM 9547 C CA . PRO B 1 469 ? -4.988 17.281 24.484 1 96.75 469 PRO B CA 1
ATOM 9548 C C . PRO B 1 469 ? -6.047 18.297 24.891 1 96.75 469 PRO B C 1
ATOM 9550 O O . PRO B 1 469 ? -5.711 19.391 25.359 1 96.75 469 PRO B O 1
ATOM 9553 N N . ILE B 1 470 ? -7.336 17.953 24.719 1 97.94 470 ILE B N 1
ATOM 9554 C CA . ILE B 1 470 ? -8.461 18.656 25.312 1 97.94 470 ILE B CA 1
ATOM 9555 C C . ILE B 1 470 ? -8.648 18.188 26.75 1 97.94 470 ILE B C 1
ATOM 9557 O O . ILE B 1 470 ? -8.797 17 27.016 1 97.94 470 ILE B O 1
ATOM 9561 N N . LYS B 1 471 ? -8.695 19.109 27.703 1 97.44 471 LYS B N 1
ATOM 9562 C CA . LYS B 1 471 ? -8.766 18.781 29.125 1 97.44 471 LYS B CA 1
ATOM 9563 C C . LYS B 1 471 ? -10.125 18.188 29.484 1 97.44 471 LYS B C 1
ATOM 9565 O O . LYS B 1 471 ? -11.148 18.609 28.938 1 97.44 471 LYS B O 1
ATOM 9570 N N . ASP B 1 472 ? -10.133 17.25 30.422 1 97.25 472 ASP B N 1
ATOM 9571 C CA . ASP B 1 472 ? -11.375 16.625 30.844 1 97.25 472 ASP B CA 1
ATOM 9572 C C . ASP B 1 472 ? -12.305 17.625 31.531 1 97.25 472 ASP B C 1
ATOM 9574 O O . ASP B 1 472 ? -13.523 17.516 31.422 1 97.25 472 ASP B O 1
ATOM 9578 N N . VAL B 1 473 ? -11.711 18.594 32.188 1 96.38 473 VAL B N 1
ATOM 9579 C CA . VAL B 1 473 ? -12.508 19.625 32.844 1 96.38 473 VAL B CA 1
ATOM 9580 C C . VAL B 1 473 ? -13.266 20.438 31.812 1 96.38 473 VAL B C 1
ATOM 9582 O O . VAL B 1 473 ? -14.367 20.922 32.062 1 96.38 473 VAL B O 1
ATOM 9585 N N . GLU B 1 474 ? -12.625 20.719 30.703 1 97.25 474 GLU B N 1
ATOM 9586 C CA . GLU B 1 474 ? -13.297 21.406 29.609 1 97.25 474 GLU B CA 1
ATOM 9587 C C . GLU B 1 474 ? -14.438 20.578 29.047 1 97.25 474 GLU B C 1
ATOM 9589 O O . GLU B 1 474 ? -15.523 21.094 28.766 1 97.25 474 GLU B O 1
ATOM 9594 N N . ILE B 1 475 ? -14.188 19.281 28.875 1 97.81 475 ILE B N 1
ATOM 9595 C CA . ILE B 1 475 ? -15.188 18.344 28.375 1 97.81 475 ILE B CA 1
ATOM 9596 C C . ILE B 1 475 ? -16.391 18.312 29.312 1 97.81 475 ILE B C 1
ATOM 9598 O O . ILE B 1 475 ? -17.531 18.281 28.875 1 97.81 475 ILE B O 1
ATOM 9602 N N . ARG B 1 476 ? -16.172 18.266 30.609 1 96.62 476 ARG B N 1
ATOM 9603 C CA . ARG B 1 476 ? -17.234 18.234 31.609 1 96.62 476 ARG B CA 1
ATOM 9604 C C . ARG B 1 476 ? -18.094 19.484 31.516 1 96.62 476 ARG B C 1
ATOM 9606 O O . ARG B 1 476 ? -19.297 19.422 31.75 1 96.62 476 ARG B O 1
ATOM 9613 N N . GLN B 1 477 ? -17.453 20.5 31.219 1 96.62 477 GLN B N 1
ATOM 9614 C CA . GLN B 1 477 ? -18.141 21.797 31.172 1 96.62 477 GLN B CA 1
ATOM 9615 C C . GLN B 1 477 ? -19.031 21.906 29.953 1 96.62 477 GLN B C 1
ATOM 9617 O O . GLN B 1 477 ? -20.125 22.484 30.016 1 96.62 477 GLN B O 1
ATOM 9622 N N . VAL B 1 478 ? -18.609 21.359 28.844 1 97.56 478 VAL B N 1
ATOM 9623 C CA . VAL B 1 478 ? -19.328 21.672 27.609 1 97.56 478 VAL B CA 1
ATOM 9624 C C . VAL B 1 478 ? -20 20.422 27.047 1 97.56 478 VAL B C 1
ATOM 9626 O O . VAL B 1 478 ? -20.75 20.5 26.078 1 97.56 478 VAL B O 1
ATOM 9629 N N . GLY B 1 479 ? -19.734 19.234 27.609 1 96.69 479 GLY B N 1
ATOM 9630 C CA . GLY B 1 479 ? -20.312 18 27.094 1 96.69 479 GLY B CA 1
ATOM 9631 C C . GLY B 1 479 ? -21.828 18.047 26.984 1 96.69 479 GLY B C 1
ATOM 9632 O O . GLY B 1 479 ? -22.391 17.719 25.938 1 96.69 479 GLY B O 1
ATOM 9633 N N . GLY B 1 480 ? -22.516 18.391 28 1 95.56 480 GLY B N 1
ATOM 9634 C CA . GLY B 1 480 ? -23.953 18.5 28.016 1 95.56 480 GLY B CA 1
ATOM 9635 C C . GLY B 1 480 ? -24.484 19.484 26.984 1 95.56 480 GLY B C 1
ATOM 9636 O O . GLY B 1 480 ? -25.297 19.109 26.125 1 95.56 480 GLY B O 1
ATOM 9637 N N . PRO B 1 481 ? -23.969 20.734 27.078 1 97.12 481 PRO B N 1
ATOM 9638 C CA . PRO B 1 481 ? -24.406 21.75 26.109 1 97.12 481 PRO B CA 1
ATOM 9639 C C . PRO B 1 481 ? -24.203 21.312 24.672 1 97.12 481 PRO B C 1
ATOM 9641 O O . PRO B 1 481 ? -25 21.672 23.797 1 97.12 481 PRO B O 1
ATOM 9644 N N . ILE B 1 482 ? -23.172 20.562 24.328 1 97.56 482 ILE B N 1
ATOM 9645 C CA . ILE B 1 482 ? -22.922 20.078 22.969 1 97.56 482 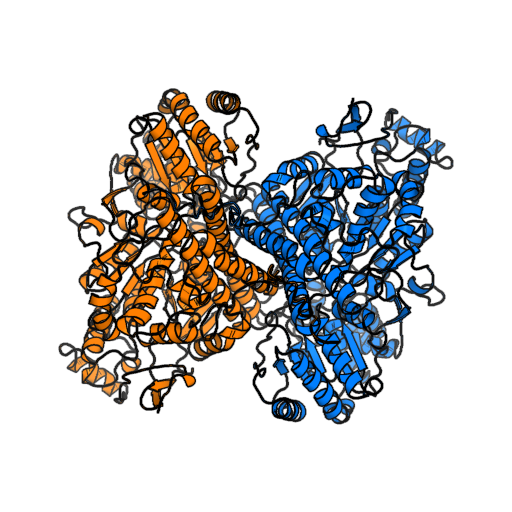ILE B CA 1
ATOM 9646 C C . ILE B 1 482 ? -23.984 19.047 22.594 1 97.56 482 ILE B C 1
ATOM 9648 O O . ILE B 1 482 ? -24.594 19.141 21.531 1 97.56 482 ILE B O 1
ATOM 9652 N N . VAL B 1 483 ? -24.234 18.078 23.469 1 96.25 483 VAL B N 1
ATOM 9653 C CA . VAL B 1 483 ? -25.125 16.953 23.188 1 96.25 483 VAL B CA 1
ATOM 9654 C C . VAL B 1 483 ? -26.562 17.469 23.094 1 96.25 483 VAL B C 1
ATOM 9656 O O . VAL B 1 483 ? -27.344 16.969 22.281 1 96.25 483 VAL B O 1
ATOM 9659 N N . MET B 1 484 ? -26.891 18.531 23.859 1 94.19 484 MET B N 1
ATOM 9660 C CA . MET B 1 484 ? -28.25 19.047 23.891 1 94.19 484 MET B CA 1
ATOM 9661 C C . MET B 1 484 ? -28.469 20.062 22.781 1 94.19 484 MET B C 1
ATOM 9663 O O . MET B 1 484 ? -29.609 20.406 22.453 1 94.19 484 MET B O 1
ATOM 9667 N N . GLY B 1 485 ? -27.375 20.578 22.219 1 94.25 485 GLY B N 1
ATOM 9668 C CA . GLY B 1 485 ? -27.484 21.469 21.078 1 94.25 485 GLY B CA 1
ATOM 9669 C C . GLY B 1 485 ? -27.359 22.938 21.453 1 94.25 485 GLY B C 1
ATOM 9670 O O . GLY B 1 485 ? -27.422 23.812 20.578 1 94.25 485 GLY B O 1
ATOM 9671 N N . ASP B 1 486 ? -27.141 23.25 22.766 1 94.62 486 ASP B N 1
ATOM 9672 C CA . ASP B 1 486 ? -26.938 24.641 23.188 1 94.62 486 ASP B CA 1
ATOM 9673 C C . ASP B 1 486 ? -25.688 25.234 22.547 1 94.62 486 ASP B C 1
ATOM 9675 O O . ASP B 1 486 ? -25.672 26.406 22.156 1 94.62 486 ASP B O 1
ATOM 9679 N N . ILE B 1 487 ? -24.656 24.484 22.672 1 97.88 487 ILE B N 1
ATOM 9680 C CA . ILE B 1 487 ? -23.531 24.719 21.781 1 97.88 487 ILE B CA 1
ATOM 9681 C C . ILE B 1 487 ? -23.812 24.109 20.406 1 97.88 487 ILE B C 1
ATOM 9683 O O . ILE B 1 487 ? -24.016 22.906 20.297 1 97.88 487 ILE B O 1
ATOM 9687 N N . PRO B 1 488 ? -23.906 24.938 19.422 1 97.94 488 PRO B N 1
ATOM 9688 C CA . PRO B 1 488 ? -24.453 24.469 18.141 1 97.94 488 PRO B CA 1
ATOM 9689 C C . PRO B 1 488 ? -23.609 23.359 17.516 1 97.94 488 PRO B C 1
ATOM 9691 O O . PRO B 1 488 ? -24.109 22.594 16.688 1 97.94 488 PRO B O 1
ATOM 9694 N N . GLY B 1 489 ? -22.297 23.391 17.812 1 98.06 489 GLY B N 1
ATOM 9695 C CA . GLY B 1 489 ? -21.5 22.312 17.266 1 98.06 489 GLY B CA 1
ATOM 9696 C C . GLY B 1 489 ? -20.016 22.484 17.5 1 98.06 489 GLY B C 1
ATOM 9697 O O . GLY B 1 489 ? -19.578 23.5 18.062 1 98.06 489 GLY B O 1
ATOM 9698 N N . VAL B 1 490 ? -19.25 21.406 17.188 1 98.69 490 VAL B N 1
ATOM 9699 C CA . VAL B 1 490 ? -17.797 21.359 17.203 1 98.69 490 VAL B CA 1
ATOM 9700 C C . VAL B 1 490 ? -17.266 21.156 15.781 1 98.69 490 VAL B C 1
ATOM 9702 O O . VAL B 1 490 ? -17.516 20.109 15.172 1 98.69 490 VAL B O 1
ATOM 9705 N N . VAL B 1 491 ? -16.578 22.109 15.227 1 98.75 491 VAL B N 1
ATOM 9706 C CA . VAL B 1 491 ? -16.125 22.016 13.844 1 98.75 491 VAL B CA 1
ATOM 9707 C C . VAL B 1 491 ? -14.602 22.094 13.789 1 98.75 491 VAL B C 1
ATOM 9709 O O . VAL B 1 491 ? -14 23.031 14.32 1 98.75 491 VAL B O 1
ATOM 9712 N N . ALA B 1 492 ? -13.977 21.141 13.172 1 98.62 492 ALA B N 1
ATOM 9713 C CA . ALA B 1 492 ? -12.523 21.125 13.031 1 98.62 492 ALA B CA 1
ATOM 9714 C C . ALA B 1 492 ? -12.102 21.484 11.609 1 98.62 492 ALA B C 1
ATOM 9716 O O . ALA B 1 492 ? -12.602 20.906 10.641 1 98.62 492 ALA B O 1
ATOM 9717 N N . PHE B 1 493 ? -11.297 22.516 11.484 1 97.94 493 PHE B N 1
ATOM 9718 C CA . PHE B 1 493 ? -10.648 22.844 10.227 1 97.94 493 PHE B CA 1
ATOM 9719 C C . PHE B 1 493 ? -9.234 22.266 10.172 1 97.94 493 PHE B C 1
ATOM 9721 O O . PHE B 1 493 ? -8.336 22.734 10.875 1 97.94 493 PHE B O 1
ATOM 9728 N N . VAL B 1 494 ? -9.102 21.266 9.305 1 94.38 494 VAL B N 1
ATOM 9729 C CA . VAL B 1 494 ? -7.84 20.531 9.273 1 94.38 494 VAL B CA 1
ATOM 9730 C C . VAL B 1 494 ? -7.398 20.328 7.828 1 94.38 494 VAL B C 1
ATOM 9732 O O . VAL B 1 494 ? -7.977 20.906 6.906 1 94.38 494 VAL B O 1
ATOM 9735 N N . ALA B 1 495 ? -6.281 19.672 7.637 1 82.31 495 ALA B N 1
ATOM 9736 C CA . ALA B 1 495 ? -5.824 19.094 6.375 1 82.31 495 ALA B CA 1
ATOM 9737 C C . ALA B 1 495 ? -4.691 19.922 5.773 1 82.31 495 ALA B C 1
ATOM 9739 O O . ALA B 1 495 ? -3.926 20.562 6.504 1 82.31 495 ALA B O 1
ATOM 9740 N N . CYS B 1 496 ? -4.41 19.625 4.441 1 90.88 496 CYS B N 1
ATOM 9741 C CA . CYS B 1 496 ? -3.242 20.047 3.672 1 90.88 496 CYS B CA 1
ATOM 9742 C C . CYS B 1 496 ? -3.473 21.391 3.016 1 90.88 496 CYS B C 1
ATOM 9744 O O . CYS B 1 496 ? -4.559 21.969 3.121 1 90.88 496 CYS B O 1
ATOM 9746 N N . PRO B 1 497 ? -2.449 21.984 2.5 1 91.38 497 PRO B N 1
ATOM 9747 C CA . PRO B 1 497 ? -2.562 23.359 2.014 1 91.38 497 PRO B CA 1
ATOM 9748 C C . PRO B 1 497 ? -2.875 23.438 0.521 1 91.38 497 PRO B C 1
ATOM 9750 O O . PRO B 1 497 ? -2.291 24.25 -0.196 1 91.38 497 PRO B O 1
ATOM 9753 N N . ASN B 1 498 ? -3.727 22.562 0.024 1 92.19 498 ASN B N 1
ATOM 9754 C CA . ASN B 1 498 ? -4.223 22.656 -1.346 1 92.19 498 ASN B CA 1
ATOM 9755 C C . ASN B 1 498 ? -5.57 23.359 -1.411 1 92.19 498 ASN B C 1
ATOM 9757 O O . ASN B 1 498 ? -6.566 22.781 -1.836 1 92.19 498 ASN B O 1
ATOM 9761 N N . TYR B 1 499 ? -5.547 24.672 -1.071 1 91.75 499 TYR B N 1
ATOM 9762 C CA . TYR B 1 499 ? -6.762 25.484 -0.957 1 91.75 499 TYR B CA 1
ATOM 9763 C C . TYR B 1 499 ? -7.219 25.969 -2.324 1 91.75 499 TYR B C 1
ATOM 9765 O O . TYR B 1 499 ? -6.395 26.344 -3.162 1 91.75 499 TYR B O 1
ATOM 9773 N N . PRO B 1 500 ? -8.469 25.938 -2.477 1 91.06 500 PRO B N 1
ATOM 9774 C CA . PRO B 1 500 ? -8.977 26.562 -3.703 1 91.06 500 PRO B CA 1
ATOM 9775 C C . PRO B 1 500 ? -8.961 28.078 -3.641 1 91.06 500 PRO B C 1
ATOM 9777 O O . PRO B 1 500 ? -9.336 28.672 -2.621 1 91.06 500 PRO B O 1
ATOM 9780 N N . ASP B 1 501 ? -8.484 28.719 -4.609 1 88.19 501 ASP B N 1
ATOM 9781 C CA . ASP B 1 501 ? -8.555 30.156 -4.836 1 88.19 501 ASP B CA 1
ATOM 9782 C C . ASP B 1 501 ? -7.68 30.922 -3.838 1 88.19 501 ASP B C 1
ATOM 9784 O O . ASP B 1 501 ? -6.523 31.234 -4.129 1 88.19 501 ASP B O 1
ATOM 9788 N N . ASP B 1 502 ? -8.273 31.109 -2.479 1 87.19 502 ASP B N 1
ATOM 9789 C CA . ASP B 1 502 ? -7.57 31.984 -1.54 1 87.19 502 ASP B CA 1
ATOM 9790 C C . ASP B 1 502 ? -7.461 31.328 -0.163 1 87.19 502 ASP B C 1
ATOM 9792 O O . ASP B 1 502 ? -8.453 30.828 0.372 1 87.19 502 ASP B O 1
ATOM 9796 N N . VAL B 1 503 ? -6.242 31.391 0.356 1 84.62 503 VAL B N 1
ATOM 9797 C CA . VAL B 1 503 ? -5.961 30.797 1.664 1 84.62 503 VAL B CA 1
ATOM 9798 C C . VAL B 1 503 ? -6.801 31.5 2.73 1 84.62 503 VAL B C 1
ATOM 9800 O O . VAL B 1 503 ? -7.113 30.906 3.768 1 84.62 503 VAL B O 1
ATOM 9803 N N . LYS B 1 504 ? -7.277 32.656 2.557 1 88.62 504 LYS B N 1
ATOM 9804 C CA . LYS B 1 504 ? -8.008 33.469 3.533 1 88.62 504 LYS B CA 1
ATOM 9805 C C . LYS B 1 504 ? -9.43 32.938 3.719 1 88.62 504 LYS B C 1
ATOM 9807 O O . LYS B 1 504 ? -10.094 33.281 4.703 1 88.62 504 LYS B O 1
ATOM 9812 N N . GLN B 1 505 ? -9.852 32.062 2.787 1 92.69 505 GLN B N 1
ATOM 9813 C CA . GLN B 1 505 ? -11.203 31.516 2.877 1 92.69 505 GLN B CA 1
ATOM 9814 C C . GLN B 1 505 ? -11.367 30.672 4.141 1 92.69 505 GLN B C 1
ATOM 9816 O O . GLN B 1 505 ? -12.453 30.625 4.723 1 92.69 505 GLN B O 1
ATOM 9821 N N . VAL B 1 506 ? -10.359 30.062 4.559 1 94.25 506 VAL B N 1
ATOM 9822 C CA . VAL B 1 506 ? -10.414 29.297 5.793 1 94.25 506 VAL B CA 1
ATOM 9823 C C . VAL B 1 506 ? -10.711 30.203 6.973 1 94.25 506 VAL B C 1
ATOM 9825 O O . VAL B 1 506 ? -11.57 29.906 7.809 1 94.25 506 VAL B O 1
ATOM 9828 N N . GLY B 1 507 ? -9.945 31.312 7.016 1 94.88 507 GLY B N 1
ATOM 9829 C CA . GLY B 1 507 ? -10.148 32.281 8.086 1 94.88 507 GLY B CA 1
ATOM 9830 C C . GLY B 1 507 ? -11.555 32.844 8.109 1 94.88 507 GLY B C 1
ATOM 9831 O O . GLY B 1 507 ? -12.133 33.062 9.18 1 94.88 507 GLY B O 1
ATOM 9832 N N . LYS B 1 508 ? -12.078 33.062 6.91 1 94.75 508 LYS B N 1
ATOM 9833 C CA . LYS B 1 508 ? -13.43 33.625 6.797 1 94.75 508 LYS B CA 1
ATOM 9834 C C . LYS B 1 508 ? -14.461 32.656 7.375 1 94.75 508 LYS B C 1
ATOM 9836 O O . LYS B 1 508 ? -15.359 33.062 8.109 1 94.75 508 LYS B O 1
ATOM 9841 N N . MET B 1 509 ? -14.352 31.406 7.051 1 97 509 MET B N 1
ATOM 9842 C CA . MET B 1 509 ? -15.289 30.406 7.547 1 97 509 MET B CA 1
ATOM 9843 C C . MET B 1 509 ? -15.172 30.25 9.055 1 97 509 MET B C 1
ATOM 9845 O O . MET B 1 509 ? -16.188 30.172 9.758 1 97 509 MET B O 1
ATOM 9849 N N . VAL B 1 510 ? -13.938 30.25 9.523 1 97.62 510 VAL B N 1
ATOM 9850 C CA . VAL B 1 510 ? -13.688 30.062 10.953 1 97.62 510 VAL B CA 1
ATOM 9851 C C . VAL B 1 510 ? -14.25 31.234 11.742 1 97.62 510 VAL B C 1
ATOM 9853 O O . VAL B 1 510 ? -14.883 31.047 12.789 1 97.62 510 VAL B O 1
ATOM 9856 N N . GLU B 1 511 ? -14.008 32.406 11.289 1 96.94 511 GLU B N 1
ATOM 9857 C CA . GLU B 1 511 ? -14.5 33.594 11.977 1 96.94 511 GLU B CA 1
ATOM 9858 C C . GLU B 1 511 ? -16.031 33.594 12.086 1 96.94 511 GLU B C 1
ATOM 9860 O O . GLU B 1 511 ? -16.578 33.906 13.133 1 96.94 511 GLU B O 1
ATOM 9865 N N . GLU B 1 512 ? -16.703 33.219 10.984 1 97.19 512 GLU B N 1
ATOM 9866 C CA . GLU B 1 512 ? -18.156 33.125 10.977 1 97.19 512 GLU B CA 1
ATOM 9867 C C . GLU B 1 512 ? -18.656 32.125 12.031 1 97.19 512 GLU B C 1
ATOM 9869 O O . GLU B 1 512 ? -19.656 32.375 12.703 1 97.19 512 GLU B O 1
ATOM 9874 N N . LEU B 1 513 ? -18.031 31 12.172 1 98.44 513 LEU B N 1
ATOM 9875 C CA . LEU B 1 513 ? -18.438 29.969 13.117 1 98.44 513 LEU B CA 1
ATOM 9876 C C . LEU B 1 513 ? -18.172 30.422 14.555 1 98.44 513 LEU B C 1
ATOM 9878 O O . LEU B 1 513 ? -18.984 30.141 15.445 1 98.44 513 LEU B O 1
ATOM 9882 N N . LEU B 1 514 ? -17.016 31.078 14.75 1 97.94 514 LEU B N 1
ATOM 9883 C CA . LEU B 1 514 ? -16.688 31.578 16.078 1 97.94 514 LEU B CA 1
ATOM 9884 C C . LEU B 1 514 ? -17.703 32.594 16.547 1 97.94 514 LEU B C 1
ATOM 9886 O O . LEU B 1 514 ? -18.109 32.594 17.703 1 97.94 514 LEU B O 1
ATOM 9890 N N . GLU B 1 515 ? -18.141 33.438 15.664 1 97.25 515 GLU B N 1
ATOM 9891 C CA . GLU B 1 515 ? -19.141 34.469 15.977 1 97.25 515 GLU B CA 1
ATOM 9892 C C . GLU B 1 515 ? -20.484 33.844 16.297 1 97.25 515 GLU B C 1
ATOM 9894 O O . GLU B 1 515 ? -21.297 34.438 17 1 97.25 515 GLU B O 1
ATOM 9899 N N . ARG B 1 516 ? -20.703 32.656 15.875 1 97.69 516 ARG B N 1
ATOM 9900 C CA . ARG B 1 516 ? -21.969 31.953 16.078 1 97.69 516 ARG B CA 1
ATOM 9901 C C . ARG B 1 516 ? -21.859 30.953 17.219 1 97.69 516 ARG B C 1
ATOM 9903 O O . ARG B 1 516 ? -22.703 30.078 17.375 1 97.69 516 ARG B O 1
ATOM 9910 N N . ASN B 1 517 ? -20.797 30.938 17.953 1 98 517 ASN B N 1
ATOM 9911 C CA . ASN B 1 517 ? -20.594 30.203 19.203 1 98 517 ASN B CA 1
ATOM 9912 C C . ASN B 1 517 ? -20.312 28.734 18.953 1 98 517 ASN B C 1
ATOM 9914 O O . ASN B 1 517 ? -20.703 27.875 19.75 1 98 517 ASN B O 1
ATOM 9918 N N . TYR B 1 518 ? -19.844 28.406 17.781 1 98.69 518 TYR B N 1
ATOM 9919 C CA . TYR B 1 518 ? -19.297 27.078 17.594 1 98.69 518 TYR B CA 1
ATOM 9920 C C . TYR B 1 518 ? -17.953 26.922 18.281 1 98.69 518 TYR B C 1
ATOM 9922 O O . TYR B 1 518 ? -17.219 27.906 18.453 1 98.69 518 TYR B O 1
ATOM 9930 N N . ILE B 1 519 ? -17.625 25.719 18.719 1 98.75 519 ILE B N 1
ATOM 9931 C CA . ILE B 1 519 ? -16.25 25.391 19.109 1 98.75 519 ILE B CA 1
ATOM 9932 C C . ILE B 1 519 ? -15.43 25.047 17.875 1 98.75 519 ILE B C 1
ATOM 9934 O O . ILE B 1 519 ? -15.797 24.156 17.094 1 98.75 519 ILE B O 1
ATOM 9938 N N . VAL B 1 520 ? -14.367 25.781 17.641 1 98.62 520 VAL B N 1
ATOM 9939 C CA . VAL B 1 520 ? -13.586 25.547 16.438 1 98.62 520 VAL B CA 1
ATOM 9940 C C . VAL B 1 520 ? -12.211 25 16.812 1 98.62 520 VAL B C 1
ATOM 9942 O O . VAL B 1 520 ? -11.531 25.547 17.688 1 98.62 520 VAL B O 1
ATOM 9945 N N . LEU B 1 521 ? -11.82 23.891 16.25 1 98.44 521 LEU B N 1
ATOM 9946 C CA . LEU B 1 521 ? -10.5 23.297 16.406 1 98.44 521 LEU B CA 1
ATOM 9947 C C . LEU B 1 521 ? -9.734 23.312 15.086 1 98.44 521 LEU B C 1
ATOM 9949 O O . LEU B 1 521 ? -10.344 23.391 14.016 1 98.44 521 LEU B O 1
ATOM 9953 N N . THR B 1 522 ? -8.43 23.266 15.164 1 97.81 522 THR B N 1
ATOM 9954 C CA . THR B 1 522 ? -7.602 23.203 13.969 1 97.81 522 THR B CA 1
ATOM 9955 C C . THR B 1 522 ? -6.293 22.469 14.25 1 97.81 522 THR B C 1
ATOM 9957 O O . THR B 1 522 ? -5.957 22.219 15.406 1 97.81 522 THR B O 1
ATOM 9960 N N . SER B 1 523 ? -5.598 22.016 13.211 1 96.94 523 SER B N 1
ATOM 9961 C CA . SER B 1 523 ? -4.301 21.359 13.281 1 96.94 523 SER B CA 1
ATOM 9962 C C . SER B 1 523 ? -3.582 21.406 11.938 1 96.94 523 SER B C 1
ATOM 9964 O O . SER B 1 523 ? -4.176 21.781 10.922 1 96.94 523 SER B O 1
ATOM 9966 N N . GLY B 1 524 ? -2.311 21.094 11.938 1 95.19 524 GLY B N 1
ATOM 9967 C CA . GLY B 1 524 ? -1.529 20.891 10.727 1 95.19 524 GLY B CA 1
ATOM 9968 C C . GLY B 1 524 ? -1.375 22.156 9.898 1 95.19 524 GLY B C 1
ATOM 9969 O O . GLY B 1 524 ? -1.287 23.25 10.445 1 95.19 524 GLY B O 1
ATOM 9970 N N . CYS B 1 525 ? -1.384 21.984 8.609 1 95.19 525 CYS B N 1
ATOM 9971 C CA . CYS B 1 525 ? -1.127 23.078 7.688 1 95.19 525 CYS B CA 1
ATOM 9972 C C . CYS B 1 525 ? -2.268 24.094 7.711 1 95.19 525 CYS B C 1
ATOM 9974 O O . CYS B 1 525 ? -2.043 25.297 7.539 1 95.19 525 CYS B O 1
ATOM 9976 N N . THR B 1 526 ? -3.463 23.625 7.949 1 95.81 526 THR B N 1
ATOM 9977 C CA . THR B 1 526 ? -4.609 24.531 7.992 1 95.81 526 THR B CA 1
ATOM 9978 C C . THR B 1 526 ? -4.496 25.484 9.172 1 95.81 526 THR B C 1
ATOM 9980 O O . THR B 1 526 ? -4.895 26.641 9.078 1 95.81 526 THR B O 1
ATOM 9983 N N . ALA B 1 527 ? -3.943 24.969 10.242 1 96.25 527 ALA B N 1
ATOM 9984 C CA . ALA B 1 527 ? -3.713 25.828 11.391 1 96.25 527 ALA B CA 1
ATOM 9985 C C . ALA B 1 527 ? -2.76 26.969 11.047 1 96.25 527 ALA B C 1
ATOM 9987 O O . ALA B 1 527 ? -2.893 28.078 11.562 1 96.25 527 ALA B O 1
ATOM 9988 N N . MET B 1 528 ? -1.812 26.734 10.195 1 94.56 528 MET B N 1
ATOM 9989 C CA . MET B 1 528 ? -0.887 27.781 9.742 1 94.56 528 MET B CA 1
ATOM 9990 C C . MET B 1 528 ? -1.592 28.766 8.828 1 94.56 528 MET B C 1
ATOM 9992 O O . MET B 1 528 ? -1.349 29.984 8.914 1 94.56 528 MET B O 1
ATOM 9996 N N . ALA B 1 529 ? -2.455 28.234 8 1 92.06 529 ALA B N 1
ATOM 9997 C CA . ALA B 1 529 ? -3.211 29.094 7.094 1 92.06 529 ALA B CA 1
ATOM 9998 C C . ALA B 1 529 ? -4.074 30.078 7.867 1 92.06 529 ALA B C 1
ATOM 10000 O O . ALA B 1 529 ? -4.242 31.234 7.445 1 92.06 529 ALA B O 1
ATOM 10001 N N . LEU B 1 530 ? -4.609 29.625 8.922 1 93.94 530 LEU B N 1
ATOM 10002 C CA . LEU B 1 530 ? -5.43 30.5 9.766 1 93.94 530 LEU B CA 1
ATOM 10003 C C . LEU B 1 530 ? -4.609 31.672 10.297 1 93.94 530 LEU B C 1
ATOM 10005 O O . LEU B 1 530 ? -5.137 32.75 10.5 1 93.94 530 LEU B O 1
ATOM 10009 N N . GLY B 1 531 ? -3.357 31.422 10.516 1 92.56 531 GLY B N 1
ATOM 10010 C CA . GLY B 1 531 ? -2.471 32.469 11 1 92.56 531 GLY B CA 1
ATOM 10011 C C . GLY B 1 531 ? -2.219 33.562 9.977 1 92.56 531 GLY B C 1
ATOM 10012 O O . GLY B 1 531 ? -1.804 34.656 10.328 1 92.56 531 GLY B O 1
ATOM 10013 N N . MET B 1 532 ? -2.504 33.281 8.773 1 90.19 532 MET B N 1
ATOM 10014 C CA . MET B 1 532 ? -2.254 34.25 7.695 1 90.19 532 MET B CA 1
ATOM 10015 C C . MET B 1 532 ? -3.469 35.125 7.465 1 90.19 532 MET B C 1
ATOM 10017 O O . MET B 1 532 ? -3.42 36.062 6.645 1 90.19 532 MET B O 1
ATOM 10021 N N . TYR B 1 533 ? -4.555 34.906 8.156 1 92.69 533 TYR B N 1
ATOM 10022 C CA . TYR B 1 533 ? -5.781 35.688 8.086 1 92.69 533 TYR B CA 1
ATOM 10023 C C . TYR B 1 533 ? -5.859 36.688 9.234 1 92.69 533 TYR B C 1
ATOM 10025 O O . TYR B 1 533 ? -5.809 36.281 10.406 1 92.69 533 TYR B O 1
ATOM 10033 N N . THR B 1 534 ? -5.945 38 8.867 1 91.19 534 THR B N 1
ATOM 10034 C CA . THR B 1 534 ? -6.055 39.031 9.883 1 91.19 534 THR B CA 1
ATOM 10035 C C . THR B 1 534 ? -7.328 39.844 9.68 1 91.19 534 THR B C 1
ATOM 10037 O O . THR B 1 534 ? -7.828 39.969 8.562 1 91.19 534 THR B O 1
ATOM 10040 N N . ASP B 1 535 ? -7.812 40.344 10.727 1 86.81 535 ASP B N 1
ATOM 10041 C CA . ASP B 1 535 ? -8.992 41.219 10.648 1 86.81 535 ASP B CA 1
ATOM 10042 C C . ASP B 1 535 ? -8.594 42.625 10.297 1 86.81 535 ASP B C 1
ATOM 10044 O O . ASP B 1 535 ? -7.473 42.875 9.852 1 86.81 535 ASP B O 1
ATOM 10048 N N . GLU B 1 536 ? -9.57 43.562 10.461 1 85.62 536 GLU B N 1
ATOM 10049 C CA . GLU B 1 536 ? -9.375 44.969 10.07 1 85.62 536 GLU B CA 1
ATOM 10050 C C . GLU B 1 536 ? -8.328 45.625 10.945 1 85.62 536 GLU B C 1
ATOM 10052 O O . GLU B 1 536 ? -7.652 46.562 10.508 1 85.62 536 GLU B O 1
ATOM 10057 N N . ASP B 1 537 ? -8.125 45.156 12.133 1 88.69 537 ASP B N 1
ATOM 10058 C CA . ASP B 1 537 ? -7.164 45.75 13.062 1 88.69 537 ASP B CA 1
ATOM 10059 C C . ASP B 1 537 ? -5.805 45.062 12.953 1 88.69 537 ASP B C 1
ATOM 10061 O O . ASP B 1 537 ? -4.895 45.344 13.727 1 88.69 537 ASP B O 1
ATOM 10065 N N . GLY B 1 538 ? -5.727 44.094 12.086 1 87.81 538 GLY B N 1
ATOM 10066 C CA . GLY B 1 538 ? -4.461 43.406 11.875 1 87.81 538 GLY B CA 1
ATOM 10067 C C . GLY B 1 538 ? -4.23 42.25 12.836 1 87.81 538 GLY B C 1
ATOM 10068 O O . GLY B 1 538 ? -3.119 41.75 12.93 1 87.81 538 GLY B O 1
ATOM 10069 N N . LYS B 1 539 ? -5.25 41.844 13.531 1 93 539 LYS B N 1
ATOM 10070 C CA . LYS B 1 539 ? -5.133 40.75 14.492 1 93 539 LYS B CA 1
ATOM 10071 C C . LYS B 1 539 ? -5.535 39.438 13.867 1 93 539 LYS B C 1
ATOM 10073 O O . LYS B 1 539 ? -6.484 39.375 13.086 1 93 539 LYS B O 1
ATOM 10078 N N . THR B 1 540 ? -4.746 38.469 14.188 1 95 540 THR B N 1
ATOM 10079 C CA . THR B 1 540 ? -5.129 37.125 13.758 1 95 540 THR B CA 1
ATOM 10080 C C . THR B 1 540 ? -6.273 36.594 14.609 1 95 540 THR B C 1
ATOM 10082 O O . THR B 1 540 ? -6.57 37.125 15.68 1 95 540 THR B O 1
ATOM 10085 N N . LEU B 1 541 ? -6.934 35.5 14.18 1 96.19 541 LEU B N 1
ATOM 10086 C CA . LEU B 1 541 ? -8.016 34.906 14.953 1 96.19 541 LEU B CA 1
ATOM 10087 C C . LEU B 1 541 ? -7.496 34.281 16.25 1 96.19 541 LEU B C 1
ATOM 10089 O O . LEU B 1 541 ? -8.227 34.188 17.234 1 96.19 541 LEU B O 1
ATOM 10093 N N . TYR B 1 542 ? -6.203 33.969 16.25 1 96.38 542 TYR B N 1
ATOM 10094 C CA . TYR B 1 542 ? -5.578 33.438 17.453 1 96.38 542 TYR B CA 1
ATOM 10095 C C . TYR B 1 542 ? -5.477 34.5 18.547 1 96.38 542 TYR B C 1
ATOM 10097 O O . TYR B 1 542 ? -5.555 34.188 19.734 1 96.38 542 TYR B O 1
ATOM 10105 N N . GLU B 1 543 ? -5.238 35.688 18.156 1 95.44 543 GLU B N 1
ATOM 10106 C CA . GLU B 1 543 ? -5.137 36.812 19.094 1 95.44 543 GLU B CA 1
ATOM 10107 C C . GLU B 1 543 ? -6.512 37.25 19.594 1 95.44 543 GLU B C 1
ATOM 10109 O O . GLU B 1 543 ? -6.641 37.719 20.719 1 95.44 543 GLU B O 1
ATOM 10114 N N . LYS B 1 544 ? -7.461 37.031 18.812 1 95.38 544 LYS B N 1
ATOM 10115 C CA . LYS B 1 544 ? -8.797 37.562 19.094 1 95.38 544 LYS B CA 1
ATOM 10116 C C . LYS B 1 544 ? -9.586 36.594 19.969 1 95.38 544 LYS B C 1
ATOM 10118 O O . LYS B 1 544 ? -10.406 37.031 20.797 1 95.38 544 LYS B O 1
ATOM 10123 N N . TYR B 1 545 ? -9.414 35.312 19.797 1 96.31 545 TYR B N 1
ATOM 10124 C CA . TYR B 1 545 ? -10.258 34.312 20.453 1 96.31 545 TYR B CA 1
ATOM 10125 C C . TYR B 1 545 ? -9.445 33.469 21.422 1 96.31 545 TYR B C 1
ATOM 10127 O O . TYR B 1 545 ? -8.273 33.188 21.172 1 96.31 545 TYR B O 1
ATOM 10135 N N . GLU B 1 546 ? -10.047 32.938 22.422 1 95.62 546 GLU B N 1
ATOM 10136 C CA . GLU B 1 546 ? -9.383 32.219 23.516 1 95.62 546 GLU B CA 1
ATOM 10137 C C . GLU B 1 546 ? -9.094 30.781 23.109 1 95.62 546 GLU B C 1
ATOM 10139 O O . GLU B 1 546 ? -9.789 30.203 22.281 1 95.62 546 GLU B O 1
ATOM 10144 N N . ASP B 1 547 ? -8.062 30.312 23.797 1 95.81 547 ASP B N 1
ATOM 10145 C CA . ASP B 1 547 ? -7.656 28.922 23.609 1 95.81 547 ASP B CA 1
ATOM 10146 C C . ASP B 1 547 ? -8.344 28 24.609 1 95.81 547 ASP B C 1
ATOM 10148 O O . ASP B 1 547 ? -7.699 27.484 25.531 1 95.81 547 ASP B O 1
ATOM 10152 N N . ARG B 1 548 ? -9.617 27.766 24.422 1 96.88 548 ARG B N 1
ATOM 10153 C CA . ARG B 1 548 ? -10.43 26.906 25.281 1 96.88 548 ARG B CA 1
ATOM 10154 C C . ARG B 1 548 ? -11.398 26.062 24.453 1 96.88 548 ARG B C 1
ATOM 10156 O O . ARG B 1 548 ? -11.914 26.531 23.422 1 96.88 548 ARG B O 1
ATOM 10163 N N . PHE B 1 549 ? -11.57 24.828 24.891 1 98 549 PHE B N 1
ATOM 10164 C CA . PHE B 1 549 ? -12.609 24.016 24.281 1 98 549 PHE B CA 1
ATOM 10165 C C . PHE B 1 549 ? -13.984 24.406 24.797 1 98 549 PHE B C 1
ATOM 10167 O O . PHE B 1 549 ? -14.547 23.703 25.656 1 98 549 PHE B O 1
ATOM 10174 N N . ASP B 1 550 ? -14.5 25.484 24.266 1 98.06 550 ASP B N 1
ATOM 10175 C CA . ASP B 1 550 ? -15.75 26.094 24.703 1 98.06 550 ASP B CA 1
ATOM 10176 C C . ASP B 1 550 ? -16.391 26.906 23.594 1 98.06 550 ASP B C 1
ATOM 10178 O O . ASP B 1 550 ? -15.789 27.109 22.531 1 98.06 550 ASP B O 1
ATOM 10182 N N . ALA B 1 551 ? -17.625 27.328 23.812 1 98.19 551 ALA B N 1
ATOM 10183 C CA . ALA B 1 551 ? -18.391 28.062 22.812 1 98.19 551 ALA B CA 1
ATOM 10184 C C . ALA B 1 551 ? -17.672 29.344 22.391 1 98.19 551 ALA B C 1
ATOM 10186 O O . ALA B 1 551 ? -17.234 30.125 23.234 1 98.19 551 ALA B O 1
ATOM 10187 N N . GLY B 1 552 ? -17.438 29.469 21.078 1 98.06 552 GLY B N 1
ATOM 10188 C CA . GLY B 1 552 ? -16.844 30.672 20.531 1 98.06 552 GLY B CA 1
ATOM 10189 C C . GLY B 1 552 ? -15.352 30.75 20.734 1 98.06 552 GLY B C 1
ATOM 10190 O O . GLY B 1 552 ? -14.781 31.844 20.75 1 98.06 552 GLY B O 1
ATOM 10191 N N . CYS B 1 553 ? -14.734 29.672 20.953 1 98.12 553 CYS B N 1
ATOM 10192 C CA . CYS B 1 553 ? -13.289 29.656 21.172 1 98.12 553 CYS B CA 1
ATOM 10193 C C . CYS B 1 553 ? -12.578 28.891 20.062 1 98.12 553 CYS B C 1
ATOM 10195 O O . CYS B 1 553 ? -13.219 28.141 19.312 1 98.12 553 CYS B O 1
ATOM 10197 N N . LEU B 1 554 ? -11.266 29.141 19.922 1 97.88 554 LEU B N 1
ATOM 10198 C CA . LEU B 1 554 ? -10.438 28.578 18.859 1 97.88 554 LEU B CA 1
ATOM 10199 C C . LEU B 1 554 ? -9.258 27.812 19.453 1 97.88 554 LEU B C 1
ATOM 10201 O O . LEU B 1 554 ? -8.414 28.391 20.141 1 97.88 554 LEU B O 1
ATOM 10205 N N . VAL B 1 555 ? -9.211 26.5 19.141 1 97.88 555 VAL B N 1
ATOM 10206 C CA . VAL B 1 555 ? -8.18 25.641 19.719 1 97.88 555 VAL B CA 1
ATOM 10207 C C . VAL B 1 555 ? -7.293 25.078 18.609 1 97.88 555 VAL B C 1
ATOM 10209 O O . VAL B 1 555 ? -7.789 24.531 17.625 1 97.88 555 VAL B O 1
ATOM 10212 N N . ASN B 1 556 ? -6 25.266 18.703 1 97.75 556 ASN B N 1
ATOM 10213 C CA . ASN B 1 556 ? -5.012 24.562 17.891 1 97.75 556 ASN B CA 1
ATOM 10214 C C . ASN B 1 556 ? -4.402 23.375 18.641 1 97.75 556 ASN B C 1
ATOM 10216 O O . ASN B 1 556 ? -3.73 23.562 19.656 1 97.75 556 ASN B O 1
ATOM 10220 N N . THR B 1 557 ? -4.586 22.172 18.062 1 97.81 557 THR B N 1
ATOM 10221 C CA . THR B 1 557 ? -4.105 21 18.781 1 97.81 557 THR B CA 1
ATOM 10222 C C . THR B 1 557 ? -2.66 20.688 18.391 1 97.81 557 THR B C 1
ATOM 10224 O O . THR B 1 557 ? -1.975 19.938 19.094 1 97.81 557 THR B O 1
ATOM 10227 N N . GLY B 1 558 ? -2.223 21.188 17.234 1 96.75 558 GLY B N 1
ATOM 10228 C CA . GLY B 1 558 ? -0.824 20.984 16.906 1 96.75 558 GLY B CA 1
ATOM 10229 C C . GLY B 1 558 ? -0.627 20.438 15.5 1 96.75 558 GLY B C 1
ATOM 10230 O O . GLY B 1 558 ? -1.146 20.984 14.531 1 96.75 558 GLY B O 1
ATOM 10231 N N . SER B 1 559 ? 0.17 19.344 15.414 1 96.69 559 SER B N 1
ATOM 10232 C CA . SER B 1 559 ? 0.548 18.734 14.141 1 96.69 559 SER B CA 1
ATOM 10233 C C . SER B 1 559 ? -0.523 17.781 13.641 1 96.69 559 SER B C 1
ATOM 10235 O O . SER B 1 559 ? -1.568 17.625 14.273 1 96.69 559 SER B O 1
ATOM 10237 N N . CYS B 1 560 ? -0.291 17.078 12.508 1 95.75 560 CYS B N 1
ATOM 10238 C CA . CYS B 1 560 ? -1.254 16.156 11.922 1 95.75 560 CYS B CA 1
ATOM 10239 C C . CYS B 1 560 ? -1.577 15.023 12.891 1 95.75 560 CYS B C 1
ATOM 10241 O O . CYS B 1 560 ? -2.709 14.539 12.93 1 95.75 560 CYS B O 1
ATOM 10243 N N . VAL B 1 561 ? -0.572 14.586 13.625 1 97.75 561 VAL B N 1
ATOM 10244 C CA . VAL B 1 561 ? -0.808 13.477 14.539 1 97.75 561 VAL B CA 1
ATOM 10245 C C . VAL B 1 561 ? -1.643 13.953 15.727 1 97.75 561 VAL B C 1
ATOM 10247 O O . VAL B 1 561 ? -2.307 13.156 16.391 1 97.75 561 VAL B O 1
ATOM 10250 N N . SER B 1 562 ? -1.72 15.266 15.992 1 97.94 562 SER B N 1
ATOM 10251 C CA . SER B 1 562 ? -2.508 15.828 17.094 1 97.94 562 SER B CA 1
ATOM 10252 C C . SER B 1 562 ? -3.998 15.805 16.766 1 97.94 562 SER B C 1
ATOM 10254 O O . SER B 1 562 ? -4.828 16.094 17.625 1 97.94 562 SER B O 1
ATOM 10256 N N . ASN B 1 563 ? -4.387 15.43 15.508 1 98.38 563 ASN B N 1
ATOM 10257 C CA . ASN B 1 563 ? -5.793 15.195 15.203 1 98.38 563 ASN B CA 1
ATOM 10258 C C . ASN B 1 563 ? -6.402 14.141 16.125 1 98.38 563 ASN B C 1
ATOM 10260 O O . ASN B 1 563 ? -7.621 14.086 16.281 1 98.38 563 ASN B O 1
ATOM 10264 N N . ALA B 1 564 ? -5.551 13.336 16.703 1 98.5 564 ALA B N 1
ATOM 10265 C CA . ALA B 1 564 ? -6.023 12.344 17.656 1 98.5 564 ALA B CA 1
ATOM 10266 C C . ALA B 1 564 ? -6.793 12.992 18.797 1 98.5 564 ALA B C 1
ATOM 10268 O O . ALA B 1 564 ? -7.75 12.422 19.328 1 98.5 564 ALA B O 1
ATOM 10269 N N . HIS B 1 565 ? -6.387 14.195 19.219 1 98.25 565 HIS B N 1
ATOM 10270 C CA . HIS B 1 565 ? -7.02 14.875 20.344 1 98.25 565 HIS B CA 1
ATOM 10271 C C . HIS B 1 565 ? -8.375 15.461 19.938 1 98.25 565 HIS B C 1
ATOM 10273 O O . HIS B 1 565 ? -9.258 15.625 20.781 1 98.25 565 HIS B O 1
ATOM 10279 N N . ILE B 1 566 ? -8.492 15.805 18.641 1 98.5 566 ILE B N 1
ATOM 10280 C CA . ILE B 1 566 ? -9.781 16.25 18.141 1 98.5 566 ILE B CA 1
ATOM 10281 C C . ILE B 1 566 ? -10.797 15.109 18.219 1 98.5 566 ILE B C 1
ATOM 10283 O O . ILE B 1 566 ? -11.891 15.281 18.75 1 98.5 566 ILE B O 1
ATOM 10287 N N . LEU B 1 567 ? -10.398 13.961 17.656 1 98.69 567 LEU B N 1
ATOM 10288 C CA . LEU B 1 567 ? -11.25 12.773 17.75 1 98.69 567 LEU B CA 1
ATOM 10289 C C . LEU B 1 567 ? -11.445 12.375 19.219 1 98.69 567 LEU B C 1
ATOM 10291 O O . LEU B 1 567 ? -12.547 11.984 19.609 1 98.69 567 LEU B O 1
ATOM 10295 N N . GLY B 1 568 ? -10.367 12.461 19.984 1 98.44 568 GLY B N 1
ATOM 10296 C CA . GLY B 1 568 ? -10.414 12.141 21.391 1 98.44 568 GLY B CA 1
ATOM 10297 C C . GLY B 1 568 ? -11.445 12.938 22.156 1 98.44 568 GLY B C 1
ATOM 10298 O O . GLY B 1 568 ? -12.07 12.43 23.094 1 98.44 568 GLY B O 1
ATOM 10299 N N . ALA B 1 569 ? -11.609 14.203 21.797 1 98.38 569 ALA B N 1
ATOM 10300 C CA . ALA B 1 569 ? -12.602 15.039 22.453 1 98.38 569 ALA B CA 1
ATOM 10301 C C . ALA B 1 569 ? -14.008 14.461 22.281 1 98.38 569 ALA B C 1
ATOM 10303 O O . ALA B 1 569 ? -14.797 14.453 23.234 1 98.38 569 ALA B O 1
ATOM 10304 N N . CYS B 1 570 ? -14.328 13.984 21.062 1 98.44 570 CYS B N 1
ATOM 10305 C CA . CYS B 1 570 ? -15.633 13.367 20.812 1 98.44 570 CYS B CA 1
ATOM 10306 C C . CYS B 1 570 ? -15.797 12.102 21.656 1 98.44 570 CYS B C 1
ATOM 10308 O O . CYS B 1 570 ? -16.859 11.883 22.234 1 98.44 570 CYS B O 1
ATOM 10310 N N . ILE B 1 571 ? -14.781 11.289 21.734 1 98.69 571 ILE B N 1
ATOM 10311 C CA . ILE B 1 571 ? -14.812 10.047 22.5 1 98.69 571 ILE B CA 1
ATOM 10312 C C . ILE B 1 571 ? -14.953 10.352 23.984 1 98.69 571 ILE B C 1
ATOM 10314 O O . ILE B 1 571 ? -15.688 9.68 24.703 1 98.69 571 ILE B O 1
ATOM 10318 N N . LYS B 1 572 ? -14.266 11.398 24.453 1 98.25 572 LYS B N 1
ATOM 10319 C CA . LYS B 1 572 ? -14.297 11.797 25.859 1 98.25 572 LYS B CA 1
ATOM 10320 C C . LYS B 1 572 ? -15.688 12.281 26.25 1 98.25 572 LYS B C 1
ATOM 10322 O O . LYS B 1 572 ? -16.125 12.078 27.391 1 98.25 572 LYS B O 1
ATOM 10327 N N . ILE B 1 573 ? -16.359 12.984 25.328 1 98.25 573 ILE B N 1
ATOM 10328 C CA . ILE B 1 573 ? -17.719 13.422 25.625 1 98.25 573 ILE B CA 1
ATOM 10329 C C . ILE B 1 573 ? -18.594 12.203 25.922 1 98.25 573 ILE B C 1
ATOM 10331 O O . ILE B 1 573 ? -19.375 12.203 26.875 1 98.25 573 ILE B O 1
ATOM 10335 N N . ALA B 1 574 ? -18.469 11.156 25.094 1 97.69 574 ALA B N 1
ATOM 10336 C CA . ALA B 1 574 ? -19.203 9.922 25.312 1 97.69 574 ALA B CA 1
ATOM 10337 C C . ALA B 1 574 ? -18.812 9.266 26.625 1 97.69 574 ALA B C 1
ATOM 10339 O O . ALA B 1 574 ? -19.672 8.789 27.375 1 97.69 574 ALA B O 1
ATOM 10340 N N . ALA B 1 575 ? -17.578 9.273 26.969 1 97.31 575 ALA B N 1
ATOM 10341 C CA . ALA B 1 575 ? -17.047 8.57 28.141 1 97.31 575 ALA B CA 1
ATOM 10342 C C . ALA B 1 575 ? -17.359 9.336 29.422 1 97.31 575 ALA B C 1
ATOM 10344 O O . ALA B 1 575 ? -17.719 8.742 30.438 1 97.31 575 ALA B O 1
ATOM 10345 N N . ILE B 1 576 ? -17.125 10.664 29.422 1 96.5 576 ILE B N 1
ATOM 10346 C CA . ILE B 1 576 ? -17.188 11.477 30.641 1 96.5 576 ILE B CA 1
ATOM 10347 C C . ILE B 1 576 ? -18.625 11.93 30.891 1 96.5 576 ILE B C 1
ATOM 10349 O O . ILE B 1 576 ? -19.156 11.75 31.984 1 96.5 576 ILE B O 1
ATOM 10353 N N . PHE B 1 577 ? -19.234 12.445 29.891 1 94.94 577 PHE B N 1
ATOM 10354 C CA . PHE B 1 577 ? -20.578 12.969 30.078 1 94.94 577 PHE B CA 1
ATOM 10355 C C . PHE B 1 577 ? -21.609 11.836 30.109 1 94.94 577 PHE B C 1
ATOM 10357 O O . PHE B 1 577 ? -22.469 11.797 31 1 94.94 577 PHE B O 1
ATOM 10364 N N . ALA B 1 578 ? -21.516 10.906 29.141 1 94.38 578 ALA B N 1
ATOM 10365 C CA . ALA B 1 578 ? -22.516 9.859 29.031 1 94.38 578 ALA B CA 1
ATOM 10366 C C . ALA B 1 578 ? -22.078 8.594 29.781 1 94.38 578 ALA B C 1
ATOM 10368 O O . ALA B 1 578 ? -22.828 7.617 29.844 1 94.38 578 ALA B O 1
ATOM 10369 N N . LYS B 1 579 ? -20.875 8.531 30.297 1 95.31 579 LYS B N 1
ATOM 10370 C CA . LYS B 1 579 ? -20.328 7.445 31.109 1 95.31 579 LYS B CA 1
ATOM 10371 C C . LYS B 1 579 ? -20.312 6.137 30.328 1 95.31 579 LYS B C 1
ATOM 10373 O O . LYS B 1 579 ? -20.594 5.074 30.875 1 95.31 579 LYS B O 1
ATOM 10378 N N . LYS B 1 580 ? -20.094 6.262 29.062 1 95.94 580 LYS B N 1
ATOM 10379 C CA . LYS B 1 580 ? -19.953 5.055 28.25 1 95.94 580 LYS B CA 1
ATOM 10380 C C . LYS B 1 580 ? -18.578 4.426 28.469 1 95.94 580 LYS B C 1
ATOM 10382 O O . LYS B 1 580 ? -17.562 5.129 28.469 1 95.94 580 LYS B O 1
ATOM 10387 N N . PRO B 1 581 ? -18.531 3.133 28.672 1 96.31 581 PRO B N 1
ATOM 10388 C CA . PRO B 1 581 ? -17.219 2.488 28.781 1 96.31 581 PRO B CA 1
ATOM 10389 C C . PRO B 1 581 ? -16.438 2.512 27.469 1 96.31 581 PRO B C 1
ATOM 10391 O O . PRO B 1 581 ? -17.016 2.352 26.406 1 96.31 581 PRO B O 1
ATOM 10394 N N . LEU B 1 582 ? -15.141 2.664 27.547 1 97.38 582 LEU B N 1
ATOM 10395 C CA . LEU B 1 582 ? -14.344 2.844 26.344 1 97.38 582 LEU B CA 1
ATOM 10396 C C . LEU B 1 582 ? -13.703 1.527 25.922 1 97.38 582 LEU B C 1
ATOM 10398 O O . LEU B 1 582 ? -13.664 1.207 24.719 1 97.38 582 LEU B O 1
ATOM 10402 N N . LYS B 1 583 ? -13.219 0.67 26.781 1 97 583 LYS B N 1
ATOM 10403 C CA . LYS B 1 583 ? -12.352 -0.46 26.469 1 97 583 LYS B CA 1
ATOM 10404 C C . LYS B 1 583 ? -13.031 -1.42 25.5 1 97 583 LYS B C 1
ATOM 10406 O O . LYS B 1 583 ? -14.023 -2.064 25.844 1 97 583 LYS B O 1
ATOM 10411 N N . GLY B 1 584 ? -12.391 -1.476 24.297 1 97 584 GLY B N 1
ATOM 10412 C CA . GLY B 1 584 ? -12.852 -2.398 23.266 1 97 584 GLY B CA 1
ATOM 10413 C C . GLY B 1 584 ? -14.273 -2.119 22.812 1 97 584 GLY B C 1
ATOM 10414 O O . GLY B 1 584 ? -14.969 -3.021 22.344 1 97 584 GLY B O 1
ATOM 10415 N N . ASN B 1 585 ? -14.773 -0.894 22.922 1 97.88 585 ASN B N 1
ATOM 10416 C CA . ASN B 1 585 ? -16.188 -0.576 22.734 1 97.88 585 ASN B CA 1
ATOM 10417 C C . ASN B 1 585 ? -16.391 0.366 21.547 1 97.88 585 ASN B C 1
ATOM 10419 O O . ASN B 1 585 ? -17.141 1.337 21.656 1 97.88 585 ASN B O 1
ATOM 10423 N N . PHE B 1 586 ? -15.859 0.079 20.453 1 98.38 586 PHE B N 1
ATOM 10424 C CA . PHE B 1 586 ? -15.852 0.968 19.297 1 98.38 586 PHE B CA 1
ATOM 10425 C C . PHE B 1 586 ? -17.266 1.232 18.812 1 98.38 586 PHE B C 1
ATOM 10427 O O . PHE B 1 586 ? -17.656 2.385 18.609 1 98.38 586 PHE B O 1
ATOM 10434 N N . LYS B 1 587 ? -18.109 0.27 18.594 1 97.31 587 LYS B N 1
ATOM 10435 C CA . LYS B 1 587 ? -19.406 0.409 17.938 1 97.31 587 LYS B CA 1
ATOM 10436 C C . LYS B 1 587 ? -20.328 1.325 18.734 1 97.31 587 LYS B C 1
ATOM 10438 O O . LYS B 1 587 ? -20.984 2.197 18.172 1 97.31 587 LYS B O 1
ATOM 10443 N N . GLU B 1 588 ? -20.328 1.112 20 1 97.19 588 GLU B N 1
ATOM 10444 C CA . GLU B 1 588 ? -21.188 1.926 20.844 1 97.19 588 GLU B CA 1
ATOM 10445 C C . GLU B 1 588 ? -20.734 3.383 20.859 1 97.19 588 GLU B C 1
ATOM 10447 O O . GLU B 1 588 ? -21.562 4.297 20.828 1 97.19 588 GLU B O 1
ATOM 10452 N N . ILE B 1 589 ? -19.469 3.562 20.922 1 98.5 589 ILE B N 1
ATOM 10453 C CA . ILE B 1 589 ? -18.922 4.918 20.984 1 98.5 589 ILE B CA 1
ATOM 10454 C C . ILE B 1 589 ? -19.172 5.625 19.656 1 98.5 589 ILE B C 1
ATOM 10456 O O . ILE B 1 589 ? -19.578 6.789 19.625 1 98.5 589 ILE B O 1
ATOM 10460 N N . ALA B 1 590 ? -18.922 4.934 18.531 1 98.69 590 ALA B N 1
ATOM 10461 C CA . ALA B 1 590 ? -19.156 5.508 17.203 1 98.69 590 ALA B CA 1
ATOM 10462 C C . ALA B 1 590 ? -20.625 5.855 17 1 98.69 590 ALA B C 1
ATOM 10464 O O . ALA B 1 590 ? -20.953 6.898 16.438 1 98.69 590 ALA B O 1
ATOM 10465 N N . ASP B 1 591 ? -21.484 4.988 17.453 1 98 591 ASP B N 1
ATOM 10466 C CA . ASP B 1 591 ? -22.922 5.207 17.391 1 98 591 ASP B CA 1
ATOM 10467 C C . ASP B 1 591 ? -23.328 6.441 18.188 1 98 591 ASP B C 1
ATOM 10469 O O . ASP B 1 591 ? -24.141 7.246 17.734 1 98 591 ASP B O 1
ATOM 10473 N N . TYR B 1 592 ? -22.75 6.547 19.391 1 97.88 592 TYR B N 1
ATOM 10474 C CA . TYR B 1 592 ? -23.031 7.703 20.234 1 97.88 592 TYR B CA 1
ATOM 10475 C C . TYR B 1 592 ? -22.609 8.992 19.562 1 97.88 592 TYR B C 1
ATOM 10477 O O . TYR B 1 592 ? -23.359 9.977 19.547 1 97.88 592 TYR B O 1
ATOM 10485 N N . ILE B 1 593 ? -21.469 8.992 19 1 98.5 593 ILE B N 1
ATOM 10486 C CA . ILE B 1 593 ? -20.922 10.18 18.344 1 98.5 593 ILE B CA 1
ATOM 10487 C C . ILE B 1 593 ? -21.812 10.555 17.156 1 98.5 593 ILE B C 1
ATOM 10489 O O . ILE B 1 593 ? -22.172 11.719 16.984 1 98.5 593 ILE B O 1
ATOM 10493 N N . LEU B 1 594 ? -22.172 9.586 16.344 1 98.25 594 LEU B N 1
ATOM 10494 C CA . LEU B 1 594 ? -22.953 9.812 15.141 1 98.25 594 LEU B CA 1
ATOM 10495 C C . LEU B 1 594 ? -24.312 10.438 15.484 1 98.25 594 LEU B C 1
ATOM 10497 O O . LEU B 1 594 ? -24.781 11.32 14.773 1 98.25 594 LEU B O 1
ATOM 10501 N N . ASN B 1 595 ? -24.891 10.062 16.594 1 97.19 595 ASN B N 1
ATOM 10502 C CA . ASN B 1 595 ? -26.281 10.406 16.875 1 97.19 595 ASN B CA 1
ATOM 10503 C C . ASN B 1 595 ? -26.391 11.609 17.812 1 97.19 595 ASN B C 1
ATOM 10505 O O . ASN B 1 595 ? -27.438 12.242 17.875 1 97.19 595 ASN B O 1
ATOM 10509 N N . ARG B 1 596 ? -25.25 11.914 18.516 1 97.31 596 ARG B N 1
ATOM 10510 C CA . ARG B 1 596 ? -25.5 12.828 19.625 1 97.31 596 ARG B CA 1
ATOM 10511 C C . ARG B 1 596 ? -24.484 13.977 19.625 1 97.31 596 ARG B C 1
ATOM 10513 O O . ARG B 1 596 ? -24.734 15.023 20.234 1 97.31 596 ARG B O 1
ATOM 10520 N N . ILE B 1 597 ? -23.391 13.766 19.016 1 98.06 597 ILE B N 1
ATOM 10521 C CA . ILE B 1 597 ? -22.359 14.805 19.078 1 98.06 597 ILE B CA 1
ATOM 10522 C C . ILE B 1 597 ? -22.328 15.578 17.766 1 98.06 597 ILE B C 1
ATOM 10524 O O . ILE B 1 597 ? -21.922 15.039 16.734 1 98.06 597 ILE B O 1
ATOM 10528 N N . GLY B 1 598 ? -22.766 16.828 17.797 1 98.06 598 GLY B N 1
ATOM 10529 C CA . GLY B 1 598 ? -22.766 17.688 16.625 1 98.06 598 GLY B CA 1
ATOM 10530 C C . GLY B 1 598 ? -21.375 18.109 16.203 1 98.06 598 GLY B C 1
ATOM 10531 O O . GLY B 1 598 ? -21.016 19.281 16.328 1 98.06 598 GLY B O 1
ATOM 10532 N N . ALA B 1 599 ? -20.562 17.172 15.695 1 98.5 599 ALA B N 1
ATOM 10533 C CA . ALA B 1 599 ? -19.188 17.406 15.258 1 98.5 599 ALA B CA 1
ATOM 10534 C C . ALA B 1 599 ? -19.062 17.266 13.742 1 98.5 599 ALA B C 1
ATOM 10536 O O . ALA B 1 599 ? -19.75 16.438 13.133 1 98.5 599 ALA B O 1
ATOM 10537 N N . CYS B 1 600 ? -18.234 18.047 13.125 1 98.69 600 CYS B N 1
ATOM 10538 C CA . CYS B 1 600 ? -17.984 18.016 11.688 1 98.69 600 CYS B CA 1
ATOM 10539 C C . CYS B 1 600 ? -16.562 18.422 11.367 1 98.69 600 CYS B C 1
ATOM 10541 O O . CYS B 1 600 ? -15.984 19.266 12.039 1 98.69 600 CYS B O 1
ATOM 10543 N N . GLY B 1 601 ? -15.945 17.719 10.461 1 98.44 601 GLY B N 1
ATOM 10544 C CA . GLY B 1 601 ? -14.633 18.109 9.961 1 98.44 601 GLY B CA 1
ATOM 10545 C C . GLY B 1 601 ? -14.688 18.781 8.602 1 98.44 601 GLY B C 1
ATOM 10546 O O . GLY B 1 601 ? -15.469 18.375 7.738 1 98.44 601 GLY B O 1
ATOM 10547 N N . VAL B 1 602 ? -13.93 19.844 8.453 1 98.25 602 VAL B N 1
ATOM 10548 C CA . VAL B 1 602 ? -13.812 20.547 7.172 1 98.25 602 VAL B CA 1
ATOM 10549 C C . VAL B 1 602 ? -12.375 20.438 6.656 1 98.25 602 VAL B C 1
ATOM 10551 O O . VAL B 1 602 ? -11.445 20.938 7.289 1 98.25 602 VAL B O 1
ATOM 10554 N N . LEU B 1 603 ? -12.188 19.75 5.602 1 97.19 603 LEU B N 1
ATOM 10555 C CA . LEU B 1 603 ? -10.914 19.656 4.902 1 97.19 603 LEU B CA 1
ATOM 10556 C C . LEU B 1 603 ? -10.922 20.5 3.635 1 97.19 603 LEU B C 1
ATOM 10558 O O . LEU B 1 603 ? -11.031 19.969 2.527 1 97.19 603 LEU B O 1
ATOM 10562 N N . TRP B 1 604 ? -10.641 21.766 3.854 1 95.19 604 TRP B N 1
ATOM 10563 C CA . TRP B 1 604 ? -10.797 22.719 2.758 1 95.19 604 TRP B CA 1
ATOM 10564 C C . TRP B 1 604 ? -9.703 22.531 1.715 1 95.19 604 TRP B C 1
ATOM 10566 O O . TRP B 1 604 ? -9.945 22.656 0.514 1 95.19 604 TRP B O 1
ATOM 10576 N N . GLY B 1 605 ? -8.469 22.281 2.174 1 94 605 GLY B N 1
ATOM 10577 C CA . GLY B 1 605 ? -7.359 22 1.282 1 94 605 GLY B CA 1
ATOM 10578 C C . GLY B 1 605 ? -6.867 20.562 1.391 1 94 605 GLY B C 1
ATOM 10579 O O . GLY B 1 605 ? -5.93 20.281 2.143 1 94 605 GLY B O 1
ATOM 10580 N N . THR B 1 606 ? -7.359 19.656 0.555 1 93.44 606 THR B N 1
ATOM 10581 C CA . THR B 1 606 ? -6.949 18.25 0.581 1 93.44 606 THR B CA 1
ATOM 10582 C C . THR B 1 606 ? -5.777 18.016 -0.366 1 93.44 606 THR B C 1
ATOM 10584 O O . THR B 1 606 ? -5.691 18.641 -1.425 1 93.44 606 THR B O 1
ATOM 10587 N N . MET B 1 607 ? -4.883 17.125 0.075 1 93.88 607 MET B N 1
ATOM 10588 C CA . MET B 1 607 ? -3.77 16.859 -0.834 1 93.88 607 MET B CA 1
ATOM 10589 C C . MET B 1 607 ? -3.285 15.43 -0.706 1 93.88 607 MET B C 1
ATOM 10591 O O . MET B 1 607 ? -3.459 14.625 -1.625 1 93.88 607 MET B O 1
ATOM 10595 N N . SER B 1 608 ? -2.881 15.039 0.454 1 93.94 608 SER B N 1
ATOM 10596 C CA . SER B 1 608 ? -2.053 13.852 0.618 1 93.94 608 SER B CA 1
ATOM 10597 C C . SER B 1 608 ? -2.895 12.648 1.032 1 93.94 608 SER B C 1
ATOM 10599 O O . SER B 1 608 ? -4.035 12.797 1.468 1 93.94 608 SER B O 1
ATOM 10601 N N . GLN B 1 609 ? -2.332 11.484 0.972 1 96.56 609 GLN B N 1
ATOM 10602 C CA . GLN B 1 609 ? -2.957 10.242 1.426 1 96.56 609 GLN B CA 1
ATOM 10603 C C . GLN B 1 609 ? -3.152 10.25 2.939 1 96.56 609 GLN B C 1
ATOM 10605 O O . GLN B 1 609 ? -4.086 9.625 3.453 1 96.56 609 GLN B O 1
ATOM 10610 N N . LYS B 1 610 ? -2.33 10.984 3.672 1 96.5 610 LYS B N 1
ATOM 10611 C CA . LYS B 1 610 ? -2.473 11.102 5.121 1 96.5 610 LYS B CA 1
ATOM 10612 C C . LYS B 1 610 ? -3.809 11.742 5.488 1 96.5 610 LYS B C 1
ATOM 10614 O O . LYS B 1 610 ? -4.504 11.258 6.383 1 96.5 610 LYS B O 1
ATOM 10619 N N . ALA B 1 611 ? -4.094 12.812 4.816 1 97.25 611 ALA B N 1
ATOM 10620 C CA . ALA B 1 611 ? -5.355 13.5 5.074 1 97.25 611 ALA B CA 1
ATOM 10621 C C . ALA B 1 611 ? -6.547 12.586 4.777 1 97.25 611 ALA B C 1
ATOM 10623 O O . ALA B 1 611 ? -7.551 12.617 5.492 1 97.25 611 ALA B O 1
ATOM 10624 N N . LEU B 1 612 ? -6.426 11.828 3.719 1 97.62 612 LEU B N 1
ATOM 10625 C CA . LEU B 1 612 ? -7.477 10.875 3.381 1 97.62 612 LEU B CA 1
ATOM 10626 C C . LEU B 1 612 ? -7.641 9.836 4.484 1 97.62 612 LEU B C 1
ATOM 10628 O O . LEU B 1 612 ? -8.766 9.508 4.871 1 97.62 612 LEU B O 1
ATOM 10632 N N . ALA B 1 613 ? -6.559 9.305 4.945 1 98.38 613 ALA B N 1
ATOM 10633 C CA . ALA B 1 613 ? -6.609 8.281 5.988 1 98.38 613 ALA B CA 1
ATOM 10634 C C . ALA B 1 613 ? -7.266 8.828 7.258 1 98.38 613 ALA B C 1
ATOM 10636 O O . ALA B 1 613 ? -8.141 8.18 7.84 1 98.38 613 ALA B O 1
ATOM 10637 N N . ILE B 1 614 ? -6.863 10.039 7.715 1 98.38 614 ILE B N 1
ATOM 10638 C CA . ILE B 1 614 ? -7.398 10.641 8.93 1 98.38 614 ILE B CA 1
ATOM 10639 C C . ILE B 1 614 ? -8.906 10.844 8.781 1 98.38 614 ILE B C 1
ATOM 10641 O O . ILE B 1 614 ? -9.68 10.438 9.648 1 98.38 614 ILE B O 1
ATOM 10645 N N . SER B 1 615 ? -9.305 11.453 7.691 1 98 615 SER B N 1
ATOM 10646 C CA . SER B 1 615 ? -10.711 11.797 7.508 1 98 615 SER B CA 1
ATOM 10647 C C . SER B 1 615 ? -11.57 10.547 7.367 1 98 615 SER B C 1
ATOM 10649 O O . SER B 1 615 ? -12.711 10.508 7.836 1 98 615 SER B O 1
ATOM 10651 N N . THR B 1 616 ? -11.008 9.5 6.684 1 98.44 616 THR B N 1
ATOM 10652 C CA . THR B 1 616 ? -11.734 8.242 6.539 1 98.44 616 THR B CA 1
ATOM 10653 C C . THR B 1 616 ? -11.961 7.594 7.902 1 98.44 616 THR B C 1
ATOM 10655 O O . THR B 1 616 ? -13.031 7.031 8.156 1 98.44 616 THR B O 1
ATOM 10658 N N . GLY B 1 617 ? -10.977 7.672 8.758 1 98.56 617 GLY B N 1
ATOM 10659 C CA . GLY B 1 617 ? -11.164 7.18 10.109 1 98.56 617 GLY B CA 1
ATOM 10660 C C . GLY B 1 617 ? -12.234 7.938 10.875 1 98.56 617 GLY B C 1
ATOM 10661 O O . GLY B 1 617 ? -13.07 7.332 11.555 1 98.56 617 GLY B O 1
ATOM 10662 N N . PHE B 1 618 ? -12.234 9.266 10.797 1 98.69 618 PHE B N 1
ATOM 10663 C CA . PHE B 1 618 ? -13.234 10.094 11.453 1 98.69 618 PHE B CA 1
ATOM 10664 C C . PHE B 1 618 ? -14.641 9.727 10.984 1 98.69 618 PHE B C 1
ATOM 10666 O O . PHE B 1 618 ? -15.586 9.703 11.781 1 98.69 618 PHE B O 1
ATOM 10673 N N . THR B 1 619 ? -14.727 9.438 9.703 1 98.31 619 THR B N 1
ATOM 10674 C CA . THR B 1 619 ? -16.016 9.047 9.133 1 98.31 619 THR B CA 1
ATOM 10675 C C . THR B 1 619 ? -16.531 7.777 9.789 1 98.31 619 THR B C 1
ATOM 10677 O O . THR B 1 619 ? -17.734 7.676 10.094 1 98.31 619 THR B O 1
ATOM 10680 N N . ARG B 1 620 ? -15.672 6.836 10 1 98.62 620 ARG B N 1
ATOM 10681 C CA . ARG B 1 620 ? -16.109 5.578 10.602 1 98.62 620 ARG B CA 1
ATOM 10682 C C . ARG B 1 620 ? -16.609 5.797 12.023 1 98.62 620 ARG B C 1
ATOM 10684 O O . ARG B 1 620 ? -17.484 5.078 12.492 1 98.62 620 ARG B O 1
ATOM 10691 N N . TRP B 1 621 ? -16.062 6.809 12.734 1 98.75 621 TRP B N 1
ATOM 10692 C CA . TRP B 1 621 ? -16.469 7.145 14.102 1 98.75 621 TRP B CA 1
ATOM 10693 C C . TRP B 1 621 ? -17.797 7.895 14.102 1 98.75 621 TRP B C 1
ATOM 10695 O O . TRP B 1 621 ? -18.281 8.281 15.164 1 98.75 621 TRP B O 1
ATOM 10705 N N . GLY B 1 622 ? -18.328 8.195 12.914 1 98.25 622 GLY B N 1
ATOM 10706 C CA . GLY B 1 622 ? -19.641 8.836 12.82 1 98.25 622 GLY B CA 1
ATOM 10707 C C . GLY B 1 622 ? -19.547 10.344 12.664 1 98.25 622 GLY B C 1
ATOM 10708 O O . GLY B 1 622 ? -20.516 11.055 12.953 1 98.25 622 GLY B O 1
ATOM 10709 N N . ILE B 1 623 ? -18.438 10.836 12.227 1 98.81 623 ILE B N 1
ATOM 10710 C CA . ILE B 1 623 ? -18.25 12.281 12.109 1 98.81 623 ILE B CA 1
ATOM 10711 C C . ILE B 1 623 ? -18.281 12.695 10.641 1 98.81 623 ILE B C 1
ATOM 10713 O O . ILE B 1 623 ? -17.469 12.211 9.836 1 98.81 623 ILE B O 1
ATOM 10717 N N . PRO B 1 624 ? -19.156 13.547 10.258 1 98.69 624 PRO B N 1
ATOM 10718 C CA . PRO B 1 624 ? -19.203 14 8.867 1 98.69 624 PRO B CA 1
ATOM 10719 C C . PRO B 1 624 ? -18 14.836 8.461 1 98.69 624 PRO B C 1
ATOM 10721 O O . PRO B 1 624 ? -17.469 15.586 9.281 1 98.69 624 PRO B O 1
ATOM 10724 N N . ILE B 1 625 ? -17.656 14.711 7.234 1 98.44 625 ILE B N 1
ATOM 10725 C CA . ILE B 1 625 ? -16.5 15.414 6.668 1 98.44 625 ILE B CA 1
ATOM 10726 C C . ILE B 1 625 ? -16.938 16.219 5.445 1 98.44 625 ILE B C 1
ATOM 10728 O O . ILE B 1 625 ? -17.641 15.695 4.574 1 98.44 625 ILE B O 1
ATOM 10732 N N . VAL B 1 626 ? -16.5 17.453 5.398 1 98.44 626 VAL B N 1
ATOM 10733 C CA . VAL B 1 626 ? -16.734 18.312 4.234 1 98.44 626 VAL B CA 1
ATOM 10734 C C . VAL B 1 626 ? -15.406 18.594 3.535 1 98.44 626 VAL B C 1
ATOM 10736 O O . VAL B 1 626 ? -14.531 19.266 4.094 1 98.44 626 VAL B O 1
ATOM 10739 N N . TYR B 1 627 ? -15.25 18.094 2.311 1 97.31 627 TYR B N 1
ATOM 10740 C CA . TYR B 1 627 ? -14.07 18.359 1.492 1 97.31 627 TYR B CA 1
ATOM 10741 C C . TYR B 1 627 ? -14.242 19.641 0.679 1 97.31 627 TYR B C 1
ATOM 10743 O O . TYR B 1 627 ? -15.359 19.984 0.296 1 97.31 627 TYR B O 1
ATOM 10751 N N . GLY B 1 628 ? -13.094 20.328 0.51 1 96.06 628 GLY B N 1
ATOM 10752 C CA . GLY B 1 628 ? -13.094 21.297 -0.572 1 96.06 628 GLY B CA 1
ATOM 10753 C C . GLY B 1 628 ? -13.156 20.656 -1.946 1 96.06 628 GLY B C 1
ATOM 10754 O O . GLY B 1 628 ? -13.188 19.438 -2.066 1 96.06 628 GLY B O 1
ATOM 10755 N N . PRO B 1 629 ? -13.094 21.422 -2.969 1 93.94 629 PRO B N 1
ATOM 10756 C CA . PRO B 1 629 ? -13.273 20.906 -4.324 1 93.94 629 PRO B CA 1
ATOM 10757 C C . PRO B 1 629 ? -12.203 19.875 -4.707 1 93.94 629 PRO B C 1
ATOM 10759 O O . PRO B 1 629 ? -12.492 18.906 -5.398 1 93.94 629 PRO B O 1
ATOM 10762 N N . ALA B 1 630 ? -11.016 20.094 -4.281 1 93.19 630 ALA B N 1
ATOM 10763 C CA . ALA B 1 630 ? -9.93 19.172 -4.609 1 93.19 630 ALA B CA 1
ATOM 10764 C C . ALA B 1 630 ? -10.156 17.812 -3.977 1 93.19 630 ALA B C 1
ATOM 10766 O O . ALA B 1 630 ? -9.609 16.797 -4.438 1 93.19 630 ALA B O 1
ATOM 10767 N N . GLY B 1 631 ? -11.016 17.781 -2.947 1 93.94 631 GLY B N 1
ATOM 10768 C CA . GLY B 1 631 ? -11.305 16.547 -2.242 1 93.94 631 GLY B CA 1
ATOM 10769 C C . GLY B 1 631 ? -12.039 15.531 -3.096 1 93.94 631 GLY B C 1
ATOM 10770 O O . GLY B 1 631 ? -12.055 14.344 -2.775 1 93.94 631 GLY B O 1
ATOM 10771 N N . LEU B 1 632 ? -12.633 15.961 -4.191 1 93 632 LEU B N 1
ATOM 10772 C CA . LEU B 1 632 ? -13.305 15.047 -5.113 1 93 632 LEU B CA 1
ATOM 10773 C C . LEU B 1 632 ? -12.312 14.047 -5.699 1 93 632 LEU B C 1
ATOM 10775 O O . LEU B 1 632 ? -12.688 12.938 -6.086 1 93 632 LEU B O 1
ATOM 10779 N N . LYS B 1 633 ? -11.086 14.414 -5.676 1 92.44 633 LYS B N 1
ATOM 10780 C CA . LYS B 1 633 ? -10.047 13.57 -6.258 1 92.44 633 LYS B CA 1
ATOM 10781 C C . LYS B 1 633 ? -9.672 12.43 -5.312 1 92.44 633 LYS B C 1
ATOM 10783 O O . LYS B 1 633 ? -8.922 11.523 -5.688 1 92.44 633 LYS B O 1
ATOM 10788 N N . TYR B 1 634 ? -10.227 12.438 -4.07 1 91.69 634 TYR B N 1
ATOM 10789 C CA . TYR B 1 634 ? -10.164 11.258 -3.207 1 91.69 634 TYR B CA 1
ATOM 10790 C C . TYR B 1 634 ? -11.141 10.188 -3.664 1 91.69 634 TYR B C 1
ATOM 10792 O O . TYR B 1 634 ? -11.094 9.047 -3.193 1 91.69 634 TYR B O 1
ATOM 10800 N N . GLN B 1 635 ? -12.078 10.492 -4.465 1 88.38 635 GLN B N 1
ATOM 10801 C CA . GLN B 1 635 ? -12.781 9.617 -5.395 1 88.38 635 GLN B CA 1
ATOM 10802 C C . GLN B 1 635 ? -14.039 9.031 -4.762 1 88.38 635 GLN B C 1
ATOM 10804 O O . GLN B 1 635 ? -14.859 8.422 -5.445 1 88.38 635 GLN B O 1
ATOM 10809 N N . THR B 1 636 ? -14.203 9.047 -3.445 1 93.12 636 THR B N 1
ATOM 10810 C CA . THR B 1 636 ? -15.422 8.469 -2.891 1 93.12 636 THR B CA 1
ATOM 10811 C C . THR B 1 636 ? -16.062 9.422 -1.881 1 93.12 636 THR B C 1
ATOM 10813 O O . THR B 1 636 ? -15.359 10.07 -1.104 1 93.12 636 THR B O 1
ATOM 10816 N N . LEU B 1 637 ? -17.344 9.547 -1.922 1 97.44 637 LEU B N 1
ATOM 10817 C CA . LEU B 1 637 ? -18.172 10.305 -0.987 1 97.44 637 LEU B CA 1
ATOM 10818 C C . LEU B 1 637 ? -19.266 9.43 -0.377 1 97.44 637 LEU B C 1
ATOM 10820 O O . LEU B 1 637 ? -19.578 8.367 -0.917 1 97.44 637 LEU B O 1
ATOM 10824 N N . TYR B 1 638 ? -19.719 9.727 0.753 1 98.44 638 TYR B N 1
ATOM 10825 C CA . TYR B 1 638 ? -20.859 9.102 1.421 1 98.44 638 TYR B CA 1
ATOM 10826 C C . TYR B 1 638 ? -22.016 10.078 1.539 1 98.44 638 TYR B C 1
ATOM 10828 O O . TYR B 1 638 ? -22.156 10.781 2.541 1 98.44 638 TYR B O 1
ATOM 10836 N N . ILE B 1 639 ? -22.953 10.016 0.617 1 98.25 639 ILE B N 1
ATOM 10837 C CA . ILE B 1 639 ? -24.047 10.977 0.49 1 98.25 639 ILE B CA 1
ATOM 10838 C C . ILE B 1 639 ? -25.328 10.367 1.023 1 98.25 639 ILE B C 1
ATOM 10840 O O . ILE B 1 639 ? -25.625 9.195 0.763 1 98.25 639 ILE B O 1
ATOM 10844 N N . GLY B 1 640 ? -26.094 11.195 1.738 1 98 640 GLY B N 1
ATOM 10845 C CA . GLY B 1 640 ? -27.344 10.695 2.277 1 98 640 GLY B CA 1
ATOM 10846 C C . GLY B 1 640 ? -28.297 10.203 1.208 1 98 640 GLY B C 1
ATOM 10847 O O . GLY B 1 640 ? -28.547 10.906 0.222 1 98 640 GLY B O 1
ATOM 10848 N N . ASP B 1 641 ? -28.719 8.961 1.385 1 97.12 641 ASP B N 1
ATOM 10849 C CA . ASP B 1 641 ? -29.734 8.359 0.526 1 97.12 641 ASP B CA 1
ATOM 10850 C C . ASP B 1 641 ? -31.125 8.484 1.149 1 97.12 641 ASP B C 1
ATOM 10852 O O . ASP B 1 641 ? -31.453 7.77 2.104 1 97.12 641 ASP B O 1
ATOM 10856 N N . LEU B 1 642 ? -31.938 9.312 0.616 1 96.38 642 LEU B N 1
ATOM 10857 C CA . LEU B 1 642 ? -33.25 9.555 1.211 1 96.38 642 LEU B CA 1
ATOM 10858 C C . LEU B 1 642 ? -34.062 8.281 1.24 1 96.38 642 LEU B C 1
ATOM 10860 O O . LEU B 1 642 ? -34.969 8.141 2.061 1 96.38 642 LEU B O 1
ATOM 10864 N N . ASP B 1 643 ? -33.781 7.324 0.358 1 95.81 643 ASP B N 1
ATOM 10865 C CA . ASP B 1 643 ? -34.5 6.043 0.322 1 95.81 643 ASP B CA 1
ATOM 10866 C C . ASP B 1 643 ? -33.75 4.996 1.158 1 95.81 643 ASP B C 1
ATOM 10868 O O . ASP B 1 643 ? -34.188 3.836 1.213 1 95.81 643 ASP B O 1
ATOM 10872 N N . GLY B 1 644 ? -32.688 5.449 1.725 1 96.75 644 GLY B N 1
ATOM 10873 C CA . GLY B 1 644 ? -31.906 4.527 2.543 1 96.75 644 GLY B CA 1
ATOM 10874 C C . GLY B 1 644 ? -32.531 4.246 3.889 1 96.75 644 GLY B C 1
ATOM 10875 O O . GLY B 1 644 ? -33.688 4.613 4.121 1 96.75 644 GLY B O 1
ATOM 10876 N N . ASP B 1 645 ? -31.781 3.6 4.754 1 96.94 645 ASP B N 1
ATOM 10877 C CA . ASP B 1 645 ? -32.281 3.244 6.082 1 96.94 645 ASP B CA 1
ATOM 10878 C C . ASP B 1 645 ? -31.969 4.34 7.098 1 96.94 645 ASP B C 1
ATOM 10880 O O . ASP B 1 645 ? -30.859 4.402 7.625 1 96.94 645 ASP B O 1
ATOM 10884 N N . TRP B 1 646 ? -32.906 5.141 7.438 1 96.75 646 TRP B N 1
ATOM 10885 C CA . TRP B 1 646 ? -32.719 6.246 8.375 1 96.75 646 TRP B CA 1
ATOM 10886 C C . TRP B 1 646 ? -33.406 5.945 9.703 1 96.75 646 TRP B C 1
ATOM 10888 O O . TRP B 1 646 ? -33.719 6.859 10.477 1 96.75 646 TRP B O 1
ATOM 10898 N N . THR B 1 647 ? -33.656 4.652 9.938 1 94.94 647 THR B N 1
ATOM 10899 C CA . THR B 1 647 ? -34.281 4.23 11.18 1 94.94 647 THR B CA 1
ATOM 10900 C C . THR B 1 647 ? -33.344 4.453 12.367 1 94.94 647 THR B C 1
ATOM 10902 O O . THR B 1 647 ? -32.188 4.066 12.328 1 94.94 647 THR B O 1
ATOM 10905 N N . VAL B 1 648 ? -33.844 5.105 13.406 1 95.81 648 VAL B N 1
ATOM 10906 C CA . VAL B 1 648 ? -33.188 5.293 14.688 1 95.81 648 VAL B CA 1
ATOM 10907 C C . VAL B 1 648 ? -34.062 4.766 15.812 1 95.81 648 VAL B C 1
ATOM 10909 O O . VAL B 1 648 ? -35.281 4.926 15.773 1 95.81 648 VAL B O 1
ATOM 10912 N N . TYR B 1 649 ? -33.438 4.109 16.766 1 95.5 649 TYR B N 1
ATOM 10913 C CA . TYR B 1 649 ? -34.188 3.574 17.906 1 95.5 649 TYR B CA 1
ATOM 10914 C C . TYR B 1 649 ? -33.969 4.445 19.141 1 95.5 649 TYR B C 1
ATOM 10916 O O . TYR B 1 649 ? -32.938 5.082 19.297 1 95.5 649 TYR B O 1
ATOM 10924 N N . ASP B 1 650 ? -34.969 4.516 19.922 1 95 650 ASP B N 1
ATOM 10925 C CA . ASP B 1 650 ? -34.812 5.051 21.266 1 95 650 ASP B CA 1
ATOM 10926 C C . ASP B 1 650 ? -34.281 3.973 22.219 1 95 650 ASP B C 1
ATOM 10928 O O . ASP B 1 650 ? -34.938 2.945 22.422 1 95 650 ASP B O 1
ATOM 10932 N N . ALA B 1 651 ? -33.188 4.125 22.734 1 94.25 651 ALA B N 1
ATOM 10933 C CA . ALA B 1 651 ? -32.5 3.104 23.516 1 94.25 651 ALA B CA 1
ATOM 10934 C C . ALA B 1 651 ? -33.312 2.744 24.766 1 94.25 651 ALA B C 1
ATOM 10936 O O . ALA B 1 651 ? -33.25 1.616 25.25 1 94.25 651 ALA B O 1
ATOM 10937 N N . ARG B 1 652 ? -34.156 3.619 25.266 1 91.88 652 ARG B N 1
ATOM 10938 C CA . ARG B 1 652 ? -34.938 3.406 26.484 1 91.88 652 ARG B CA 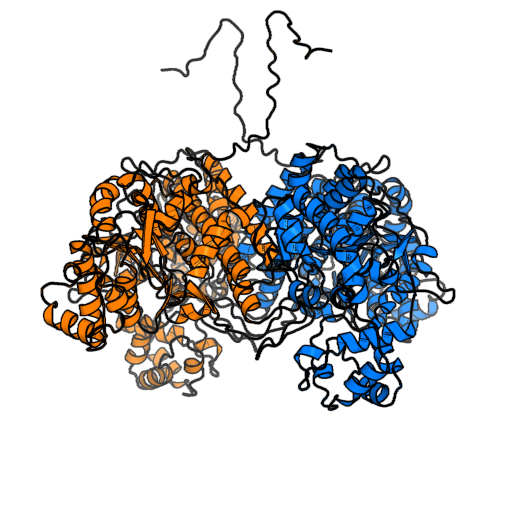1
ATOM 10939 C C . ARG B 1 652 ? -36.25 2.703 26.172 1 91.88 652 ARG B C 1
ATOM 10941 O O . ARG B 1 652 ? -36.625 1.749 26.859 1 91.88 652 ARG B O 1
ATOM 10948 N N . THR B 1 653 ? -36.938 3.131 25.125 1 91.75 653 THR B N 1
ATOM 10949 C CA . THR B 1 653 ? -38.281 2.668 24.891 1 91.75 653 THR B CA 1
ATOM 10950 C C . THR B 1 653 ? -38.312 1.636 23.766 1 91.75 653 THR B C 1
ATOM 10952 O O . THR B 1 653 ? -39.25 0.838 23.672 1 91.75 653 THR B O 1
ATOM 10955 N N . GLY B 1 654 ? -37.344 1.724 22.828 1 91.94 654 GLY B N 1
ATOM 10956 C CA . GLY B 1 654 ? -37.312 0.839 21.688 1 91.94 654 GLY B CA 1
ATOM 10957 C C . GLY B 1 654 ? -38.125 1.377 20.5 1 91.94 654 GLY B C 1
ATOM 10958 O O . GLY B 1 654 ? -38.125 0.788 19.422 1 91.94 654 GLY B O 1
ATOM 10959 N N . LYS B 1 655 ? -38.719 2.482 20.734 1 92.69 655 LYS B N 1
ATOM 10960 C CA . LYS B 1 655 ? -39.5 3.08 19.656 1 92.69 655 LYS B CA 1
ATOM 10961 C C . LYS B 1 655 ? -38.625 3.473 18.484 1 92.69 655 LYS B C 1
ATOM 10963 O O . LYS B 1 655 ? -37.5 3.957 18.656 1 92.69 655 LYS B O 1
ATOM 10968 N N . GLU B 1 656 ? -39.219 3.258 17.297 1 92.69 656 GLU B N 1
ATOM 10969 C CA . GLU B 1 656 ? -38.5 3.582 16.062 1 92.69 656 GLU B CA 1
ATOM 10970 C C . GLU B 1 656 ? -38.969 4.914 15.492 1 92.69 656 GLU B C 1
ATOM 10972 O O . GLU B 1 656 ? -40.156 5.246 15.57 1 92.69 656 GLU B O 1
ATOM 10977 N N . CYS B 1 657 ? -38.062 5.648 14.977 1 91.06 657 CYS B N 1
ATOM 10978 C CA . CYS B 1 657 ? -38.375 6.859 14.234 1 91.06 657 CYS B CA 1
ATOM 10979 C C . CYS B 1 657 ? -37.375 7.082 13.102 1 91.06 657 CYS B C 1
ATOM 10981 O O . CYS B 1 657 ? -36.344 6.398 13.031 1 91.06 657 CYS B O 1
ATOM 10983 N N . LYS B 1 658 ? -37.688 7.938 12.203 1 92.81 658 LYS B N 1
ATOM 10984 C CA . LYS B 1 658 ? -36.781 8.305 11.117 1 92.81 658 LYS B CA 1
ATOM 10985 C C . LYS B 1 658 ? -36.188 9.68 11.352 1 92.81 658 LYS B C 1
ATOM 10987 O O . LYS B 1 658 ? -36.906 10.648 11.617 1 92.81 658 LYS B O 1
ATOM 10992 N N . GLU B 1 659 ? -34.906 9.781 11.398 1 94.44 659 GLU B N 1
ATOM 10993 C CA . GLU B 1 659 ? -34.156 11.023 11.508 1 94.44 659 GLU B CA 1
ATOM 10994 C C . GLU B 1 659 ? -33.094 11.109 10.422 1 94.44 659 GLU B C 1
ATOM 10996 O O . GLU B 1 659 ? -32.219 10.25 10.336 1 94.44 659 GLU B O 1
ATOM 11001 N N . TYR B 1 660 ? -33.125 12.195 9.641 1 95.69 660 TYR B N 1
ATOM 11002 C CA . TYR B 1 660 ? -32.219 12.336 8.5 1 95.69 660 TYR B CA 1
ATOM 11003 C C . TYR B 1 660 ? -31.031 13.203 8.852 1 95.69 660 TYR B C 1
ATOM 11005 O O . TYR B 1 660 ? -30.703 14.141 8.117 1 95.69 660 TYR B O 1
ATOM 11013 N N . CYS B 1 661 ? -30.453 13.094 10 1 95.75 661 CYS B N 1
ATOM 11014 C CA . CYS B 1 661 ? -29.281 13.852 10.43 1 95.75 661 CYS B CA 1
ATOM 11015 C C . CYS B 1 661 ? -28.25 12.93 11.07 1 95.75 661 CYS B C 1
ATOM 11017 O O . CYS B 1 661 ? -28.609 12 11.805 1 95.75 661 CYS B O 1
ATOM 11019 N N . PRO B 1 662 ? -26.969 13.102 10.82 1 97.75 662 PRO B N 1
ATOM 11020 C CA . PRO B 1 662 ? -26.5 14 9.766 1 97.75 662 PRO B CA 1
ATOM 11021 C C . PRO B 1 662 ? -26.797 13.469 8.367 1 97.75 662 PRO B C 1
ATOM 11023 O O . PRO B 1 662 ? -26.766 12.258 8.133 1 97.75 662 PRO B O 1
ATOM 11026 N N . ILE B 1 663 ? -27.016 14.328 7.461 1 98.12 663 ILE B N 1
ATOM 11027 C CA . ILE B 1 663 ? -27.578 13.922 6.176 1 98.12 663 ILE B CA 1
ATOM 11028 C C . ILE B 1 663 ? -26.484 13.367 5.277 1 98.12 663 ILE B C 1
ATOM 11030 O O . ILE B 1 663 ? -26.75 12.547 4.395 1 98.12 663 ILE B O 1
ATOM 11034 N N . HIS B 1 664 ? -25.266 13.82 5.367 1 98.5 664 HIS B N 1
ATOM 11035 C CA . HIS B 1 664 ? -24.109 13.281 4.664 1 98.5 664 HIS B CA 1
ATOM 11036 C C . HIS B 1 664 ? -23 12.883 5.645 1 98.5 664 HIS B C 1
ATOM 11038 O O . HIS B 1 664 ? -23 13.336 6.793 1 98.5 664 HIS B O 1
ATOM 11044 N N . LEU B 1 665 ? -22.172 12.016 5.266 1 98.31 665 LEU B N 1
ATOM 11045 C CA . LEU B 1 665 ? -21.031 11.641 6.094 1 98.31 665 LEU B CA 1
ATOM 11046 C C . LEU B 1 665 ? -19.719 12.039 5.43 1 98.31 665 LEU B C 1
ATOM 11048 O O . LEU B 1 665 ? -18.703 12.211 6.105 1 98.31 665 LEU B O 1
ATOM 11052 N N . LYS B 1 666 ? -19.656 12.086 4.16 1 97.62 666 LYS B N 1
ATOM 11053 C CA . LYS B 1 666 ? -18.578 12.617 3.33 1 97.62 666 LYS B CA 1
ATOM 11054 C C . LYS B 1 666 ? -19.125 13.445 2.174 1 97.62 666 LYS B C 1
ATOM 11056 O O . LYS B 1 666 ? -19.844 12.93 1.312 1 97.62 666 LYS B O 1
ATOM 11061 N N . TYR B 1 667 ? -18.812 14.672 2.174 1 98 667 TYR B N 1
ATOM 11062 C CA . TYR B 1 667 ? -19.375 15.609 1.202 1 98 667 TYR B CA 1
ATOM 11063 C C . TYR B 1 667 ? -18.281 16.5 0.623 1 98 667 TYR B C 1
ATOM 11065 O O . TYR B 1 667 ? -17.312 16.844 1.312 1 98 667 TYR B O 1
ATOM 11073 N N . ALA B 1 668 ? -18.375 16.844 -0.66 1 97.31 668 ALA B N 1
ATOM 11074 C CA . ALA B 1 668 ? -17.438 17.781 -1.276 1 97.31 668 ALA B CA 1
ATOM 11075 C C . ALA B 1 668 ? -18.156 19.078 -1.674 1 97.31 668 ALA B C 1
ATOM 11077 O O . ALA B 1 668 ? -19.094 19.047 -2.465 1 97.31 668 ALA B O 1
ATOM 11078 N N . ALA B 1 669 ? -17.688 20.156 -1.126 1 97.75 669 ALA B N 1
ATOM 11079 C CA . ALA B 1 669 ? -18.281 21.469 -1.423 1 97.75 669 ALA B CA 1
ATOM 11080 C C . ALA B 1 669 ? -17.594 22.125 -2.609 1 97.75 669 ALA B C 1
ATOM 11082 O O . ALA B 1 669 ? -16.375 21.984 -2.785 1 97.75 669 ALA B O 1
ATOM 11083 N N . GLU B 1 670 ? -18.281 22.922 -3.346 1 95.12 670 GLU B N 1
ATOM 11084 C CA . GLU B 1 670 ? -17.75 23.594 -4.535 1 95.12 670 GLU B CA 1
ATOM 11085 C C . GLU B 1 670 ? -17.062 24.906 -4.172 1 95.12 670 GLU B C 1
ATOM 11087 O O . GLU B 1 670 ? -16.109 25.312 -4.84 1 95.12 670 GLU B O 1
ATOM 11092 N N . ASP B 1 671 ? -17.609 25.594 -3.201 1 96 671 ASP B N 1
ATOM 11093 C CA . ASP B 1 671 ? -17.016 26.844 -2.742 1 96 671 ASP B CA 1
ATOM 11094 C C . ASP B 1 671 ? -17.141 26.984 -1.227 1 96 671 ASP B C 1
ATOM 11096 O O . ASP B 1 671 ? -17.719 26.125 -0.562 1 96 671 ASP B O 1
ATOM 11100 N N . TRP B 1 672 ? -16.516 28.047 -0.69 1 96.69 672 TRP B N 1
ATOM 11101 C CA . TRP B 1 672 ? -16.391 28.172 0.758 1 96.69 672 TRP B CA 1
ATOM 11102 C C . TRP B 1 672 ? -17.75 28.438 1.401 1 96.69 672 TRP B C 1
ATOM 11104 O O . TRP B 1 672 ? -17.984 28.047 2.549 1 96.69 672 TRP B O 1
ATOM 11114 N N . ARG B 1 673 ? -18.75 29.109 0.715 1 97.44 673 ARG B N 1
ATOM 11115 C CA . ARG B 1 673 ? -20.094 29.344 1.246 1 97.44 673 ARG B CA 1
ATOM 11116 C C . ARG B 1 673 ? -20.844 28.031 1.458 1 97.44 673 ARG B C 1
ATOM 11118 O O . ARG B 1 673 ? -21.453 27.828 2.508 1 97.44 673 ARG B O 1
ATOM 11125 N N . GLU B 1 674 ? -20.688 27.219 0.417 1 97.88 674 GLU B N 1
ATOM 11126 C CA . GLU B 1 674 ? -21.312 25.906 0.521 1 97.88 674 GLU B CA 1
ATOM 11127 C C . GLU B 1 674 ? -20.703 25.078 1.645 1 97.88 674 GLU B C 1
ATOM 11129 O O . GLU B 1 674 ? -21.406 24.375 2.371 1 97.88 674 GLU B O 1
ATOM 11134 N N . ALA B 1 675 ? -19.406 25.125 1.705 1 98.12 675 ALA B N 1
ATOM 11135 C CA . ALA B 1 675 ? -18.719 24.391 2.756 1 98.12 675 ALA B CA 1
ATOM 11136 C C . ALA B 1 675 ? -19.203 24.828 4.141 1 98.12 675 ALA B C 1
ATOM 11138 O O . ALA B 1 675 ? -19.406 23.984 5.02 1 98.12 675 ALA B O 1
ATOM 11139 N N . LEU B 1 676 ? -19.344 26.094 4.344 1 98.31 676 LEU B N 1
ATOM 11140 C CA . LEU B 1 676 ? -19.797 26.641 5.621 1 98.31 676 LEU B CA 1
ATOM 11141 C C . LEU B 1 676 ? -21.219 26.203 5.93 1 98.31 676 LEU B C 1
ATOM 11143 O O . LEU B 1 676 ? -21.516 25.781 7.051 1 98.31 676 LEU B O 1
ATOM 11147 N N . VAL B 1 677 ? -22.062 26.297 4.949 1 98.44 677 VAL B N 1
ATOM 11148 C CA . VAL B 1 677 ? -23.453 25.891 5.117 1 98.44 677 VAL B CA 1
ATOM 11149 C C . VAL B 1 677 ? -23.531 24.406 5.469 1 98.44 677 VAL B C 1
ATOM 11151 O O . VAL B 1 677 ? -24.297 24.016 6.352 1 98.44 677 VAL B O 1
ATOM 11154 N N . GLN B 1 678 ? -22.766 23.625 4.781 1 98.38 678 GLN B N 1
ATOM 11155 C CA . GLN B 1 678 ? -22.766 22.203 5.047 1 98.38 678 GLN B CA 1
ATOM 11156 C C . GLN B 1 678 ? -22.234 21.891 6.441 1 98.38 678 GLN B C 1
ATOM 11158 O O . GLN B 1 678 ? -22.734 21.016 7.133 1 98.38 678 GLN B O 1
ATOM 11163 N N . ALA B 1 679 ? -21.188 22.594 6.836 1 98.56 679 ALA B N 1
ATOM 11164 C CA . ALA B 1 679 ? -20.594 22.359 8.148 1 98.56 679 ALA B CA 1
ATOM 11165 C C . ALA B 1 679 ? -21.625 22.562 9.258 1 98.56 679 ALA B C 1
ATOM 11167 O O . ALA B 1 679 ? -21.703 21.75 10.195 1 98.56 679 ALA B O 1
ATOM 11168 N N . VAL B 1 680 ? -22.438 23.625 9.172 1 98.31 680 VAL B N 1
ATOM 11169 C CA . VAL B 1 680 ? -23.422 23.922 10.203 1 98.31 680 VAL B CA 1
ATOM 11170 C C . VAL B 1 680 ? -24.578 22.922 10.117 1 98.31 680 VAL B C 1
ATOM 11172 O O . VAL B 1 680 ? -25.078 22.453 11.141 1 98.31 680 VAL B O 1
ATOM 11175 N N . LYS B 1 681 ? -24.969 22.578 8.898 1 98.31 681 LYS B N 1
ATOM 11176 C CA . LYS B 1 681 ? -26.062 21.625 8.664 1 98.31 681 LYS B CA 1
ATOM 11177 C C . LYS B 1 681 ? -25.719 20.25 9.227 1 98.31 681 LYS B C 1
ATOM 11179 O O . LYS B 1 681 ? -26.562 19.594 9.828 1 98.31 681 LYS B O 1
ATOM 11184 N N . LEU B 1 682 ? -24.5 19.844 9.078 1 98.62 682 LEU B N 1
ATOM 11185 C CA . LEU B 1 682 ? -24.078 18.484 9.414 1 98.62 682 LEU B CA 1
ATOM 11186 C C . LEU B 1 682 ? -23.812 18.344 10.906 1 98.62 682 LEU B C 1
ATOM 11188 O O . LEU B 1 682 ? -23.5 17.266 11.398 1 98.62 682 LEU B O 1
ATOM 11192 N N . CYS B 1 683 ? -23.953 19.422 11.672 1 98.56 683 CYS B N 1
ATOM 11193 C CA . CYS B 1 683 ? -23.859 19.375 13.133 1 98.56 683 CYS B CA 1
ATOM 11194 C C . CYS B 1 683 ? -25.219 19.031 13.75 1 98.56 683 CYS B C 1
ATOM 11196 O O . CYS B 1 683 ? -25.297 18.734 14.945 1 98.56 683 CYS B O 1
ATOM 11198 N N . ILE B 1 684 ? -26.344 19.062 12.984 1 98 684 ILE B N 1
ATOM 11199 C CA . ILE B 1 684 ? -27.656 18.703 13.484 1 98 684 ILE B CA 1
ATOM 11200 C C . ILE B 1 684 ? -27.688 17.203 13.82 1 98 684 ILE B C 1
ATOM 11202 O O . ILE B 1 684 ? -27.172 16.391 13.062 1 98 684 ILE B O 1
ATOM 11206 N N . ARG B 1 685 ? -28.297 16.859 14.977 1 97.5 685 ARG B N 1
ATOM 11207 C CA . ARG B 1 685 ? -28.344 15.469 15.438 1 97.5 685 ARG B CA 1
ATOM 11208 C C . ARG B 1 685 ? -29.766 15.086 15.867 1 97.5 685 ARG B C 1
ATOM 11210 O O . ARG B 1 685 ? -30.578 15.953 16.203 1 97.5 685 ARG B O 1
ATOM 11217 N N . PRO B 1 686 ? -29.984 13.797 15.914 1 95.75 686 PRO B N 1
ATOM 11218 C CA . PRO B 1 686 ? -31.312 13.32 16.281 1 95.75 686 PRO B CA 1
ATOM 11219 C C . PRO B 1 686 ? -31.703 13.711 17.719 1 95.75 686 PRO B C 1
ATOM 11221 O O . PRO B 1 686 ? -32.875 13.961 17.984 1 95.75 686 PRO B O 1
ATOM 11224 N N . ASN B 1 687 ? -30.781 13.797 18.578 1 94.62 687 ASN B N 1
ATOM 11225 C CA . ASN B 1 687 ? -31.109 13.961 19.984 1 94.62 687 ASN B CA 1
ATOM 11226 C C . ASN B 1 687 ? -31.203 15.43 20.375 1 94.62 687 ASN B C 1
ATOM 11228 O O . ASN B 1 687 ? -31.422 15.758 21.547 1 94.62 687 ASN B O 1
ATOM 11232 N N . ASP B 1 688 ? -31 16.359 19.484 1 95.5 688 ASP B N 1
ATOM 11233 C CA . ASP B 1 688 ? -31.078 17.781 19.828 1 95.5 688 ASP B CA 1
ATOM 11234 C C . ASP B 1 688 ? -32.344 18.078 20.594 1 95.5 688 ASP B C 1
ATOM 11236 O O . ASP B 1 688 ? -33.438 17.625 20.219 1 95.5 688 ASP B O 1
ATOM 11240 N N . THR B 1 689 ? -32.281 18.875 21.688 1 95.44 689 THR B N 1
ATOM 11241 C CA . THR B 1 689 ? -33.5 19.391 22.328 1 95.44 689 THR B CA 1
ATOM 11242 C C . THR B 1 689 ? -34.188 20.406 21.438 1 95.44 689 THR B C 1
ATOM 11244 O O . THR B 1 689 ? -33.625 20.891 20.469 1 95.44 689 THR B O 1
ATOM 11247 N N . PRO B 1 690 ? -35.438 20.656 21.734 1 94.94 690 PRO B N 1
ATOM 11248 C CA . PRO B 1 690 ? -36.094 21.688 20.938 1 94.94 690 PRO B CA 1
ATOM 11249 C C . PRO B 1 690 ? -35.312 23 20.891 1 94.94 690 PRO B C 1
ATOM 11251 O O . PRO B 1 690 ? -35.188 23.625 19.828 1 94.94 690 PRO B O 1
ATOM 11254 N N . GLN B 1 691 ? -34.812 23.391 22.047 1 95.5 691 GLN B N 1
ATOM 11255 C CA . GLN B 1 691 ? -34.031 24.625 22.109 1 95.5 691 GLN B CA 1
ATOM 11256 C C . GLN B 1 691 ? -32.75 24.484 21.297 1 95.5 691 GLN B C 1
ATOM 11258 O O . GLN B 1 691 ? -32.344 25.406 20.578 1 95.5 691 GLN B O 1
ATOM 11263 N N . GLY B 1 692 ? -32.094 23.375 21.516 1 96.38 692 GLY B N 1
ATOM 11264 C CA . GLY B 1 692 ? -30.875 23.125 20.734 1 96.38 692 GLY B CA 1
ATOM 11265 C C . GLY B 1 692 ? -31.125 23.109 19.25 1 96.38 692 GLY B C 1
ATOM 11266 O O . GLY B 1 692 ? -30.328 23.641 18.469 1 96.38 692 GLY B O 1
ATOM 11267 N N . ARG B 1 693 ? -32.188 22.484 18.812 1 96.62 693 ARG B N 1
ATOM 11268 C CA . ARG B 1 693 ? -32.594 22.422 17.406 1 96.62 693 ARG B CA 1
ATOM 11269 C C . ARG B 1 693 ? -32.875 23.797 16.859 1 96.62 693 ARG B C 1
ATOM 11271 O O . ARG B 1 693 ? -32.562 24.109 15.703 1 96.62 693 ARG B O 1
ATOM 11278 N N . GLN B 1 694 ? -33.531 24.625 17.656 1 97.19 694 GLN B N 1
ATOM 11279 C CA . GLN B 1 694 ? -33.781 26.016 17.266 1 97.19 694 GLN B CA 1
ATOM 11280 C C . GLN B 1 694 ? -32.5 26.75 16.938 1 97.19 694 GLN B C 1
ATOM 11282 O O . GLN B 1 694 ? -32.375 27.422 15.914 1 97.19 694 GLN B O 1
ATOM 11287 N N . THR B 1 695 ? -31.5 26.578 17.812 1 97.12 695 THR B N 1
ATOM 11288 C CA . THR B 1 695 ? -30.219 27.234 17.656 1 97.12 695 THR B CA 1
ATOM 11289 C C . THR B 1 695 ? -29.547 26.781 16.359 1 97.12 695 THR B C 1
ATOM 11291 O O . THR B 1 695 ? -29.031 27.594 15.594 1 97.12 695 THR B O 1
ATOM 11294 N N . LYS B 1 696 ? -29.5 25.484 16.141 1 98 696 LYS B N 1
ATOM 11295 C CA . LYS B 1 696 ? -28.828 24.922 14.977 1 98 696 LYS B CA 1
ATOM 11296 C C . LYS B 1 696 ? -29.547 25.281 13.68 1 98 696 LYS B C 1
ATOM 11298 O O . LYS B 1 696 ? -28.922 25.609 12.68 1 98 696 LYS B O 1
ATOM 11303 N N . LEU B 1 697 ? -30.859 25.219 13.656 1 97.81 697 LEU B N 1
ATOM 11304 C CA . LEU B 1 697 ? -31.625 25.578 12.477 1 97.81 697 LEU B CA 1
ATOM 11305 C C . LEU B 1 697 ? -31.531 27.062 12.18 1 97.81 697 LEU B C 1
ATOM 11307 O O . LEU B 1 697 ? -31.531 27.484 11.016 1 97.81 697 LEU B O 1
ATOM 11311 N N . GLN B 1 698 ? -31.469 27.891 13.242 1 97.62 698 GLN B N 1
ATOM 11312 C CA . GLN B 1 698 ? -31.266 29.328 13.031 1 97.62 698 GLN B CA 1
ATOM 11313 C C . GLN B 1 698 ? -29.984 29.594 12.25 1 97.62 698 GLN B C 1
ATOM 11315 O O . GLN B 1 698 ? -30 30.375 11.289 1 97.62 698 GLN B O 1
ATOM 11320 N N . ASN B 1 699 ? -28.922 29 12.719 1 97.81 699 ASN B N 1
ATOM 11321 C CA . ASN B 1 699 ? -27.641 29.156 12.023 1 97.81 699 ASN B CA 1
ATOM 11322 C C . ASN B 1 699 ? -27.734 28.672 10.586 1 97.81 699 ASN B C 1
ATOM 11324 O O . ASN B 1 699 ? -27.203 29.312 9.672 1 97.81 699 ASN B O 1
ATOM 11328 N N . TYR B 1 700 ? -28.391 27.516 10.352 1 98.12 700 TYR B N 1
ATOM 11329 C CA . TYR B 1 700 ? -28.516 26.938 9.023 1 98.12 700 TYR B CA 1
ATOM 11330 C C . TYR B 1 700 ? -29.328 27.844 8.109 1 98.12 700 TYR B C 1
ATOM 11332 O O . TYR B 1 700 ? -28.906 28.156 6.992 1 98.12 700 TYR B O 1
ATOM 11340 N N . ILE B 1 701 ? -30.453 28.312 8.547 1 98.06 701 ILE B N 1
ATOM 11341 C CA . ILE B 1 701 ? -31.375 29.125 7.762 1 98.06 701 ILE B CA 1
ATOM 11342 C C . ILE B 1 701 ? -30.734 30.484 7.457 1 98.06 701 ILE B C 1
ATOM 11344 O O . ILE B 1 701 ? -30.766 30.953 6.316 1 98.06 701 ILE B O 1
ATOM 11348 N N . GLU B 1 702 ? -30.109 31.109 8.445 1 97.38 702 GLU B N 1
ATOM 11349 C CA . GLU B 1 702 ? -29.516 32.438 8.266 1 97.38 702 GLU B CA 1
ATOM 11350 C C . GLU B 1 702 ? -28.375 32.375 7.238 1 97.38 702 GLU B C 1
ATOM 11352 O O . GLU B 1 702 ? -28.312 33.25 6.352 1 97.38 702 GLU B O 1
ATOM 11357 N N . LEU B 1 703 ? -27.516 31.438 7.391 1 97.94 703 LEU B N 1
ATOM 11358 C CA . LEU B 1 703 ? -26.391 31.328 6.457 1 97.94 703 LEU B CA 1
ATOM 11359 C C . LEU B 1 703 ? -26.891 31 5.051 1 97.94 703 LEU B C 1
ATOM 11361 O O . LEU B 1 703 ? -26.375 31.547 4.07 1 97.94 703 LEU B O 1
ATOM 11365 N N . TYR B 1 704 ? -27.797 30.078 4.961 1 98.06 704 TYR B N 1
ATOM 11366 C CA . TYR B 1 704 ? -28.344 29.719 3.652 1 98.06 704 TYR B CA 1
ATOM 11367 C C . TYR B 1 704 ? -29.016 30.906 2.988 1 98.06 704 TYR B C 1
ATOM 11369 O O . TYR B 1 704 ? -28.828 31.156 1.795 1 98.06 704 TYR B O 1
ATOM 11377 N N . LYS B 1 705 ? -29.797 31.641 3.709 1 97.06 705 LYS B N 1
ATOM 11378 C CA . LYS B 1 705 ? -30.484 32.812 3.18 1 97.06 705 LYS B CA 1
ATOM 11379 C C . LYS B 1 705 ? -29.469 33.906 2.756 1 97.06 705 LYS B C 1
ATOM 11381 O O . LYS B 1 705 ? -29.656 34.562 1.736 1 97.06 705 LYS B O 1
ATOM 11386 N N . GLU B 1 706 ? -28.516 34.062 3.586 1 97.06 706 GLU B N 1
ATOM 11387 C CA . GLU B 1 706 ? -27.484 35.031 3.283 1 97.06 706 GLU B CA 1
ATOM 11388 C C . GLU B 1 706 ? -26.812 34.75 1.945 1 97.06 706 GLU B C 1
ATOM 11390 O O . GLU B 1 706 ? -26.547 35.656 1.163 1 97.06 706 GLU B O 1
ATOM 11395 N N . PHE B 1 707 ? -26.562 33.5 1.694 1 97.19 707 PHE B N 1
ATOM 11396 C CA . PHE B 1 707 ? -25.75 33.156 0.535 1 97.19 707 PHE B CA 1
ATOM 11397 C C . PHE B 1 707 ? -26.625 32.812 -0.669 1 97.19 707 PHE B C 1
ATOM 11399 O O . PHE B 1 707 ? -26.219 33.031 -1.813 1 97.19 707 PHE B O 1
ATOM 11406 N N . TYR B 1 708 ? -27.875 32.312 -0.464 1 96.75 708 TYR B N 1
ATOM 11407 C CA . TYR B 1 708 ? -28.688 31.828 -1.58 1 96.75 708 TYR B CA 1
ATOM 11408 C C . TYR B 1 708 ? -30 32.594 -1.679 1 96.75 708 TYR B C 1
ATOM 11410 O O . TYR B 1 708 ? -30.766 32.406 -2.623 1 96.75 708 TYR B O 1
ATOM 11418 N N . ASN B 1 709 ? -30.375 33.375 -0.817 1 96.19 709 ASN B N 1
ATOM 11419 C CA . ASN B 1 709 ? -31.531 34.281 -0.81 1 96.19 709 ASN B CA 1
ATOM 11420 C C . ASN B 1 709 ? -32.844 33.469 -0.848 1 96.19 709 ASN B C 1
ATOM 11422 O O . ASN B 1 709 ? -33.781 33.875 -1.543 1 96.19 709 ASN B O 1
ATOM 11426 N N . GLU B 1 710 ? -32.906 32.406 -0.191 1 95.69 710 GLU B N 1
ATOM 11427 C CA . GLU B 1 710 ? -34.094 31.562 -0.048 1 95.69 710 GLU B CA 1
ATOM 11428 C C . GLU B 1 710 ? -34 30.656 1.177 1 95.69 710 GLU B C 1
ATOM 11430 O O . GLU B 1 710 ? -32.938 30.562 1.793 1 95.69 710 GLU B O 1
ATOM 11435 N N . LEU B 1 711 ? -35.125 30.109 1.567 1 96.62 711 LEU B N 1
ATOM 11436 C CA . LEU B 1 711 ? -35.094 29.109 2.633 1 96.62 711 LEU B CA 1
ATOM 11437 C C . LEU B 1 711 ? -34.469 27.797 2.15 1 96.62 711 LEU B C 1
ATOM 11439 O O . LEU B 1 711 ? -34.625 27.438 0.985 1 96.62 711 LEU B O 1
ATOM 11443 N N . PRO B 1 712 ? -33.75 27.125 3.045 1 97.19 712 PRO B N 1
ATOM 11444 C CA . PRO B 1 712 ? -33.25 25.812 2.635 1 97.19 712 PRO B CA 1
ATOM 11445 C C . PRO B 1 712 ? -34.344 24.859 2.197 1 97.19 712 PRO B C 1
ATOM 11447 O O . PRO B 1 712 ? -35.312 24.641 2.939 1 97.19 712 PRO B O 1
ATOM 11450 N N . PRO B 1 713 ? -34.281 24.297 1.063 1 96.06 713 PRO B N 1
ATOM 11451 C CA . PRO B 1 713 ? -35.344 23.438 0.554 1 96.06 713 PRO B CA 1
ATOM 11452 C C . PRO B 1 713 ? -35.5 22.141 1.359 1 96.06 713 PRO B C 1
ATOM 11454 O O . PRO B 1 713 ? -36.562 21.516 1.319 1 96.06 713 PRO B O 1
ATOM 11457 N N . ASP B 1 714 ? -34.531 21.703 2.074 1 96.44 714 ASP B N 1
ATOM 11458 C CA . ASP B 1 714 ? -34.594 20.422 2.764 1 96.44 714 ASP B CA 1
ATOM 11459 C C . ASP B 1 714 ? -34.938 20.609 4.242 1 96.44 714 ASP B C 1
ATOM 11461 O O . ASP B 1 714 ? -34.75 19.703 5.051 1 96.44 714 ASP B O 1
ATOM 11465 N N . LEU B 1 715 ? -35.469 21.719 4.676 1 96.69 715 LEU B N 1
ATOM 11466 C CA . LEU B 1 715 ? -35.844 22.031 6.051 1 96.69 715 LEU B CA 1
ATOM 11467 C C . LEU B 1 715 ? -36.781 20.969 6.602 1 96.69 715 LEU B C 1
ATOM 11469 O O . LEU B 1 715 ? -36.719 20.641 7.789 1 96.69 715 LEU B O 1
ATOM 11473 N N . PRO B 1 716 ? -37.75 20.438 5.734 1 96.06 716 PRO B N 1
ATOM 11474 C CA . PRO B 1 716 ? -38.719 19.438 6.246 1 96.06 716 PRO B CA 1
ATOM 11475 C C . PRO B 1 716 ? -38 18.219 6.844 1 96.06 716 PRO B C 1
ATOM 11477 O O . PRO B 1 716 ? -38.594 17.531 7.691 1 96.06 716 PRO B O 1
ATOM 11480 N N . LEU B 1 717 ? -36.844 17.938 6.449 1 96.19 717 LEU B N 1
ATOM 11481 C CA . LEU B 1 717 ? -36.094 16.766 6.941 1 96.19 717 LEU B CA 1
ATOM 11482 C C . LEU B 1 717 ? -35.625 16.984 8.375 1 96.19 717 LEU B C 1
ATOM 11484 O O . LEU B 1 717 ? -35.469 16.016 9.125 1 96.19 717 LEU B O 1
ATOM 11488 N N . TYR B 1 718 ? -35.5 18.312 8.781 1 96.88 718 TYR B N 1
ATOM 11489 C CA . TYR B 1 718 ? -34.812 18.562 10.031 1 96.88 718 TYR B CA 1
ATOM 11490 C C . TYR B 1 718 ? -35.75 19.109 11.094 1 96.88 718 TYR B C 1
ATOM 11492 O O . TYR B 1 718 ? -35.438 19.125 12.281 1 96.88 718 TYR B O 1
ATOM 11500 N N . VAL B 1 719 ? -36.906 19.625 10.617 1 96.94 719 VAL B N 1
ATOM 11501 C CA . VAL B 1 719 ? -37.906 20.141 11.555 1 96.94 719 VAL B CA 1
ATOM 11502 C C . VAL B 1 719 ? -38.812 19 12.016 1 96.94 719 VAL B C 1
ATOM 11504 O O . VAL B 1 719 ? -39.5 18.375 11.203 1 96.94 719 VAL B O 1
ATOM 11507 N N . ARG B 1 720 ? -38.906 18.812 13.383 1 94.81 720 ARG B N 1
ATOM 11508 C CA . ARG B 1 720 ? -39.719 17.719 13.922 1 94.81 720 ARG B CA 1
ATOM 11509 C C . ARG B 1 720 ? -41.125 18.219 14.312 1 94.81 720 ARG B C 1
ATOM 11511 O O . ARG B 1 720 ? -42.125 17.562 14.023 1 94.81 720 ARG B O 1
ATOM 11518 N N . ASP B 1 721 ? -41.031 19.312 14.883 1 94.12 721 ASP B N 1
ATOM 11519 C CA . ASP B 1 721 ? -42.281 20 15.25 1 94.12 721 ASP B CA 1
ATOM 11520 C C . ASP B 1 721 ? -42.094 21.516 15.32 1 94.12 721 ASP B C 1
ATOM 11522 O O . ASP B 1 721 ? -40.969 22 15.125 1 94.12 721 ASP B O 1
ATOM 11526 N N . LYS B 1 722 ? -43.125 22.203 15.648 1 94.69 722 LYS B N 1
ATOM 11527 C CA . LYS B 1 722 ? -43.125 23.656 15.609 1 94.69 722 LYS B CA 1
ATOM 11528 C C . LYS B 1 722 ? -42.125 24.234 16.609 1 94.69 722 LYS B C 1
ATOM 11530 O O . LYS B 1 722 ? -41.562 25.312 16.391 1 94.69 722 LYS B O 1
ATOM 11535 N N . ASN B 1 723 ? -41.844 23.562 17.625 1 94.69 723 ASN B N 1
ATOM 11536 C CA . ASN B 1 723 ? -40.969 24.031 18.672 1 94.69 723 ASN B CA 1
ATOM 11537 C C . ASN B 1 723 ? -39.5 24 18.234 1 94.69 723 ASN B C 1
ATOM 11539 O O . ASN B 1 723 ? -38.656 24.625 18.859 1 94.69 723 ASN B O 1
ATOM 11543 N N . ASP B 1 724 ? -39.219 23.281 17.125 1 95.75 724 ASP B N 1
ATOM 11544 C CA . ASP B 1 724 ? -37.875 23.219 16.578 1 95.75 724 ASP B CA 1
ATOM 11545 C C . ASP B 1 724 ? -37.531 24.484 15.781 1 95.75 724 ASP B C 1
ATOM 11547 O O . ASP B 1 724 ? -36.375 24.75 15.484 1 95.75 724 ASP B O 1
ATOM 11551 N N . VAL B 1 725 ? -38.531 25.234 15.383 1 97.06 725 VAL B N 1
ATOM 11552 C CA . VAL B 1 725 ? -38.344 26.375 14.5 1 97.06 725 VAL B CA 1
ATOM 11553 C C . VAL B 1 725 ? -38 27.609 15.328 1 97.06 725 VAL B C 1
ATOM 11555 O O . VAL B 1 725 ? -38.656 27.906 16.328 1 97.06 725 VAL B O 1
ATOM 11558 N N . PRO B 1 726 ? -36.938 28.297 14.938 1 96.19 726 PRO B N 1
ATOM 11559 C CA . PRO B 1 726 ? -36.625 29.531 15.664 1 96.19 726 PRO B CA 1
ATOM 11560 C C . PRO B 1 726 ? -37.781 30.5 15.727 1 96.19 726 PRO B C 1
ATOM 11562 O O . PRO B 1 726 ? -38.469 30.734 14.719 1 96.19 726 PRO B O 1
ATOM 11565 N N . ILE B 1 727 ? -37.938 31.156 16.781 1 94.38 727 ILE B N 1
ATOM 11566 C CA . ILE B 1 727 ? -39.094 32 17.047 1 94.38 727 ILE B CA 1
ATOM 11567 C C . ILE B 1 727 ? -39.156 33.156 16.047 1 94.38 727 ILE B C 1
ATOM 11569 O O . ILE B 1 727 ? -40.219 33.469 15.523 1 94.38 727 ILE B O 1
ATOM 11573 N N . THR B 1 728 ? -38.062 33.719 15.727 1 93.38 728 THR B N 1
ATOM 11574 C CA . THR B 1 728 ? -38 34.906 14.859 1 93.38 728 THR B CA 1
ATOM 11575 C C . THR B 1 728 ? -38.344 34.531 13.422 1 93.38 728 THR B C 1
ATOM 11577 O O . THR B 1 728 ? -38.656 35.375 12.609 1 93.38 728 THR B O 1
ATOM 11580 N N . LEU B 1 729 ? -38.25 33.25 13.07 1 95.25 729 LEU B N 1
ATOM 11581 C CA . LEU B 1 729 ? -38.438 32.812 11.695 1 95.25 729 LEU B CA 1
ATOM 11582 C C . LEU B 1 729 ? -39.656 31.891 11.586 1 95.25 729 LEU B C 1
ATOM 11584 O O . LEU B 1 729 ? -39.906 31.281 10.547 1 95.25 729 LEU B O 1
ATOM 11588 N N . ARG B 1 730 ? -40.375 31.781 12.547 1 95.31 730 ARG B N 1
ATOM 11589 C CA . ARG B 1 730 ? -41.375 30.734 12.695 1 95.31 730 ARG B CA 1
ATOM 11590 C C . ARG B 1 730 ? -42.469 30.875 11.633 1 95.31 730 ARG B C 1
ATOM 11592 O O . ARG B 1 730 ? -42.844 29.891 10.992 1 95.31 730 ARG B O 1
ATOM 11599 N N . ASP B 1 731 ? -42.969 32.094 11.422 1 95.56 731 ASP B N 1
ATOM 11600 C CA . ASP B 1 731 ? -44.062 32.281 10.477 1 95.56 731 ASP B CA 1
ATOM 11601 C C . ASP B 1 731 ? -43.656 31.906 9.062 1 95.56 731 ASP B C 1
ATOM 11603 O O . ASP B 1 731 ? -44.375 31.156 8.375 1 95.56 731 ASP B O 1
ATOM 11607 N N . GLU B 1 732 ? -42.531 32.344 8.742 1 96.5 732 GLU B N 1
ATOM 11608 C CA . GLU B 1 732 ? -42.031 32.094 7.395 1 96.5 732 GLU B CA 1
ATOM 11609 C C . GLU B 1 732 ? -41.75 30.625 7.176 1 96.5 732 GLU B C 1
ATOM 11611 O O . GLU B 1 732 ? -42.125 30.062 6.137 1 96.5 732 GLU B O 1
ATOM 11616 N N . VAL B 1 733 ? -41.156 29.984 8.102 1 97.62 733 VAL B N 1
ATOM 11617 C CA . VAL B 1 733 ? -40.75 28.578 8 1 97.62 733 VAL B CA 1
ATOM 11618 C C . VAL B 1 733 ? -42 27.688 8.016 1 97.62 733 VAL B C 1
ATOM 11620 O O . VAL B 1 733 ? -42.094 26.75 7.238 1 97.62 733 VAL B O 1
ATOM 11623 N N . MET B 1 734 ? -42.938 28.062 8.867 1 96.62 734 MET B N 1
ATOM 11624 C CA . MET B 1 734 ? -44.156 27.25 8.969 1 96.62 734 MET B CA 1
ATOM 11625 C C . MET B 1 734 ? -45 27.359 7.699 1 96.62 734 MET B C 1
ATOM 11627 O O . MET B 1 734 ? -45.625 26.391 7.285 1 96.62 734 MET B O 1
ATOM 11631 N N . GLU B 1 735 ? -45.031 28.547 7.145 1 96.94 735 GLU B N 1
ATOM 11632 C CA . GLU B 1 735 ? -45.75 28.719 5.875 1 96.94 735 GLU B CA 1
ATOM 11633 C C . GLU B 1 735 ? -45.156 27.812 4.789 1 96.94 735 GLU B C 1
ATOM 11635 O O . GLU B 1 735 ? -45.875 27.156 4.055 1 96.94 735 GLU B O 1
ATOM 11640 N N . TYR B 1 736 ? -43.844 27.828 4.73 1 96.94 736 TYR B N 1
ATOM 11641 C CA . TYR B 1 736 ? -43.156 26.984 3.754 1 96.94 736 TYR B CA 1
ATOM 11642 C C . TYR B 1 736 ? -43.438 25.516 4.012 1 96.94 736 TYR B C 1
ATOM 11644 O O . TYR B 1 736 ? -43.719 24.766 3.078 1 96.94 736 TYR B O 1
ATOM 11652 N N . LEU B 1 737 ? -43.375 25.062 5.238 1 97.19 737 LEU B N 1
ATOM 11653 C CA . LEU B 1 737 ? -43.594 23.672 5.609 1 97.19 737 LEU B CA 1
ATOM 11654 C C . LEU B 1 737 ? -45 23.234 5.25 1 97.19 737 LEU B C 1
ATOM 11656 O O . LEU B 1 737 ? -45.219 22.094 4.82 1 97.19 737 LEU B O 1
ATOM 11660 N N . GLU B 1 738 ? -45.906 24.109 5.41 1 96 738 GLU B N 1
ATOM 11661 C CA . GLU B 1 738 ? -47.281 23.812 5.035 1 96 738 GLU B CA 1
ATOM 11662 C C . GLU B 1 738 ? -47.438 23.672 3.523 1 96 738 GLU B C 1
ATOM 11664 O O . GLU B 1 738 ? -48.156 22.781 3.043 1 96 738 GLU B O 1
ATOM 11669 N N . GLU B 1 739 ? -46.812 24.531 2.893 1 96.81 739 GLU B N 1
ATOM 11670 C CA . GLU B 1 739 ? -46.875 24.531 1.435 1 96.81 739 GLU B CA 1
ATOM 11671 C C . GLU B 1 739 ? -46.344 23.203 0.875 1 96.81 739 GLU B C 1
ATOM 11673 O O . GLU B 1 739 ? -46.812 22.734 -0.153 1 96.81 739 GLU B O 1
ATOM 11678 N N . VAL B 1 740 ? -45.344 22.641 1.495 1 96.06 740 VAL B N 1
ATOM 11679 C CA . VAL B 1 740 ? -44.688 21.453 0.935 1 96.06 740 VAL B CA 1
ATOM 11680 C C . VAL B 1 740 ? -45.281 20.188 1.564 1 96.06 740 VAL B C 1
ATOM 11682 O O . VAL B 1 740 ? -44.781 19.094 1.354 1 96.06 740 VAL B O 1
ATOM 11685 N N . GLY B 1 741 ? -46.281 20.297 2.432 1 95.5 741 GLY B N 1
ATOM 11686 C CA . GLY B 1 741 ? -47 19.156 2.971 1 95.5 741 GLY B CA 1
ATOM 11687 C C . GLY B 1 741 ? -46.312 18.484 4.125 1 95.5 741 GLY B C 1
ATOM 11688 O O . GLY B 1 741 ? -46.469 17.281 4.352 1 95.5 741 GLY B O 1
ATOM 11689 N N . TRP B 1 742 ? -45.469 19.219 4.879 1 94.94 742 TRP B N 1
ATOM 11690 C CA . TRP B 1 742 ? -44.719 18.703 6.02 1 94.94 742 TRP B CA 1
ATOM 11691 C C . TRP B 1 742 ? -45.625 18.328 7.164 1 94.94 742 TRP B C 1
ATOM 11693 O O . TRP B 1 742 ? -46.656 18.984 7.395 1 94.94 742 TRP B O 1
ATOM 11703 N N . LYS B 1 743 ? -45.375 17.188 7.859 1 94.81 743 LYS B N 1
ATOM 11704 C CA . LYS B 1 743 ? -46.094 16.734 9.039 1 94.81 743 LYS B CA 1
ATOM 11705 C C . LYS B 1 743 ? -45.156 16.625 10.25 1 94.81 743 LYS B C 1
ATOM 11707 O O . LYS B 1 743 ? -44.031 16.188 10.125 1 94.81 743 LYS B O 1
ATOM 11712 N N . PRO B 1 744 ? -45.688 17.062 11.383 1 94.62 744 PRO B N 1
ATOM 11713 C CA . PRO B 1 744 ? -44.844 16.953 12.594 1 94.62 744 PRO B CA 1
ATOM 11714 C C . PRO B 1 744 ? -44.562 15.516 12.992 1 94.62 744 PRO B C 1
ATOM 11716 O O . PRO B 1 744 ? -45.344 14.617 12.664 1 94.62 744 PRO B O 1
ATOM 11719 N N . ARG B 1 745 ? -43.5 15.312 13.617 1 91.31 745 ARG B N 1
ATOM 11720 C CA . ARG B 1 745 ? -43.125 14.016 14.156 1 91.31 745 ARG B CA 1
ATOM 11721 C C . ARG B 1 745 ? -42.5 14.156 15.547 1 91.31 745 ARG B C 1
ATOM 11723 O O . ARG B 1 745 ? -42.062 15.242 15.922 1 91.31 745 ARG B O 1
ATOM 11730 N N . LYS B 1 746 ? -42.531 13.016 16.281 1 86.12 746 LYS B N 1
ATOM 11731 C CA . LYS B 1 746 ? -42 13.031 17.641 1 86.12 746 LYS B CA 1
ATOM 11732 C C . LYS B 1 746 ? -40.469 12.844 17.641 1 86.12 746 LYS B C 1
ATOM 11734 O O . LYS B 1 746 ? -39.969 12.039 16.859 1 86.12 746 LYS B O 1
ATOM 11739 N N . GLY B 1 747 ? -39.844 13.672 18.5 1 85.12 747 GLY B N 1
ATOM 11740 C CA . GLY B 1 747 ? -38.406 13.539 18.641 1 85.12 747 GLY B CA 1
ATOM 11741 C C . GLY B 1 747 ? -38 12.336 19.469 1 85.12 747 GLY B C 1
ATOM 11742 O O . GLY B 1 747 ? -38.844 11.688 20.094 1 85.12 747 GLY B O 1
ATOM 11743 N N . ILE B 1 748 ? -36.719 12.023 19.391 1 89.25 748 ILE B N 1
ATOM 11744 C CA . ILE B 1 748 ? -36.156 10.898 20.125 1 89.25 748 ILE B CA 1
ATOM 11745 C C . ILE B 1 748 ? -35.156 11.406 21.141 1 89.25 748 ILE B C 1
ATOM 11747 O O . ILE B 1 748 ? -34.375 12.312 20.859 1 89.25 748 ILE B O 1
ATOM 11751 N N . THR B 1 749 ? -35.156 10.844 22.312 1 87.12 749 THR B N 1
ATOM 11752 C CA . THR B 1 749 ? -34.312 11.352 23.391 1 87.12 749 THR B CA 1
ATOM 11753 C C . THR B 1 749 ? -33 10.602 23.438 1 87.12 749 THR B C 1
ATOM 11755 O O . THR B 1 749 ? -31.938 11.219 23.625 1 87.12 749 THR B O 1
ATOM 11758 N N . GLU B 1 750 ? -33.031 9.273 23.312 1 93.44 750 GLU B N 1
ATOM 11759 C CA . GLU B 1 750 ? -31.828 8.477 23.359 1 93.44 750 GLU B CA 1
ATOM 11760 C C . GLU B 1 750 ? -31.641 7.676 22.078 1 93.44 750 GLU B C 1
ATOM 11762 O O . GLU B 1 750 ? -31.75 6.449 22.094 1 93.44 750 GLU B O 1
ATOM 11767 N N . PRO B 1 751 ? -31.25 8.344 21.078 1 96.31 751 PRO B N 1
ATOM 11768 C CA . PRO B 1 751 ? -31.172 7.684 19.781 1 96.31 751 PRO B CA 1
ATOM 11769 C C . PRO B 1 751 ? -30.016 6.691 19.688 1 96.31 751 PRO B C 1
ATOM 11771 O O . PRO B 1 751 ? -28.938 6.938 20.234 1 96.31 751 PRO B O 1
ATOM 11774 N N . THR B 1 752 ? -30.141 5.582 18.984 1 96.88 752 THR B N 1
ATOM 11775 C CA . THR B 1 752 ? -29.125 4.594 18.688 1 96.88 752 THR B CA 1
ATOM 11776 C C . THR B 1 752 ? -29.453 3.846 17.391 1 96.88 752 THR B C 1
ATOM 11778 O O . THR B 1 752 ? -30.625 3.643 17.078 1 96.88 752 THR B O 1
ATOM 11781 N N . LEU B 1 753 ? -28.484 3.504 16.594 1 96.81 753 LEU B N 1
ATOM 11782 C CA . LEU B 1 753 ? -28.672 2.658 15.414 1 96.81 753 LEU B CA 1
ATOM 11783 C C . LEU B 1 753 ? -28.516 1.185 15.781 1 96.81 753 LEU B C 1
ATOM 11785 O O . LEU B 1 753 ? -28.859 0.307 14.984 1 96.81 753 LEU B O 1
ATOM 11789 N N . LEU B 1 754 ? -28.016 0.915 16.969 1 95.38 754 LEU B N 1
ATOM 11790 C CA . LEU B 1 754 ? -27.719 -0.448 17.406 1 95.38 754 LEU B CA 1
ATOM 11791 C C . LEU B 1 754 ? -28.891 -1.038 18.172 1 95.38 754 LEU B C 1
ATOM 11793 O O . LEU B 1 754 ? -29.141 -0.666 19.328 1 95.38 754 LEU B O 1
ATOM 11797 N N . GLU B 1 755 ? -29.453 -1.97 17.578 1 91.94 755 GLU B N 1
ATOM 11798 C CA . GLU B 1 755 ? -30.609 -2.6 18.203 1 91.94 755 GLU B CA 1
ATOM 11799 C C . GLU B 1 755 ? -30.25 -3.268 19.516 1 91.94 755 GLU B C 1
ATOM 11801 O O . GLU B 1 755 ? -31.062 -3.322 20.438 1 91.94 755 GLU B O 1
ATOM 11806 N N . GLU B 1 756 ? -29.031 -3.686 19.594 1 90.94 756 GLU B N 1
ATOM 11807 C CA . GLU B 1 756 ? -28.578 -4.395 20.781 1 90.94 756 GLU B CA 1
ATOM 11808 C C . GLU B 1 756 ? -28.469 -3.451 21.969 1 90.94 756 GLU B C 1
ATOM 11810 O O . GLU B 1 756 ? -28.391 -3.902 23.125 1 90.94 756 GLU B O 1
ATOM 11815 N N . ASN B 1 757 ? -28.484 -2.129 21.75 1 90.88 757 ASN B N 1
ATOM 11816 C CA . ASN B 1 757 ? -28.391 -1.149 22.828 1 90.88 757 ASN B CA 1
ATOM 11817 C C . ASN B 1 757 ? -29.766 -0.803 23.375 1 90.88 757 ASN B C 1
ATOM 11819 O O . ASN B 1 757 ? -29.891 -0.073 24.359 1 90.88 757 ASN B O 1
ATOM 11823 N N . VAL B 1 758 ? -30.828 -1.373 22.797 1 92.12 758 VAL B N 1
ATOM 11824 C CA . VAL B 1 758 ? -32.188 -1.083 23.25 1 92.12 758 VAL B CA 1
ATOM 11825 C C . VAL B 1 758 ? -32.5 -1.875 24.516 1 92.12 758 VAL B C 1
ATOM 11827 O O . VAL B 1 758 ? -32.344 -3.098 24.547 1 92.12 758 VAL B O 1
ATOM 11830 N N . ARG B 1 759 ? -32.906 -1.282 25.594 1 84.56 759 ARG B N 1
ATOM 11831 C CA . ARG B 1 759 ? -33.156 -1.897 26.891 1 84.56 759 ARG B CA 1
ATOM 11832 C C . ARG B 1 759 ? -34.625 -2.23 27.062 1 84.56 759 ARG B C 1
ATOM 11834 O O . ARG B 1 759 ? -35 -3.082 27.891 1 84.56 759 ARG B O 1
ATOM 11841 N N . GLY B 1 760 ? -35.594 -1.66 26.406 1 71.38 760 GLY B N 1
ATOM 11842 C CA . GLY B 1 760 ? -37 -1.892 26.562 1 71.38 760 GLY B CA 1
ATOM 11843 C C . GLY B 1 760 ? -37.594 -2.76 25.469 1 71.38 760 GLY B C 1
ATOM 11844 O O . GLY B 1 760 ? -37 -2.928 24.406 1 71.38 760 GLY B O 1
#

InterPro domains:
  IPR004137 Hydroxylamine reductase/Ni-containing CO dehydrogenase [PF03063] (144-631)
  IPR004137 Hydroxylamine reductase/Ni-containing CO dehydrogenase [PTHR30109] (30-732)
  IPR004460 Acetyl-CoA decarbonylase/synthase complex subunit alpha [MF_01137] (1-755)
  IPR004460 Acetyl-CoA decarbonylase/synthase complex subunit alpha [TIGR00314] (24-747)
  IPR004460 Acetyl-CoA decarbonylase/synthase complex subunit alpha [cd01916] (26-750)
  IPR011254 Prismane-like superfamily [SSF56821] (21-715)
  IPR016099 Prismane-like, alpha/beta-sandwich [G3DSA:3.40.50.2030] (202-385)
  IPR016099 Prismane-like, alpha/beta-sandwich [G3DSA:3.40.50.2030] (457-651)
  IPR016101 CO dehydrogenase, alpha-bundle [G3DSA:1.20.1270.30] (69-122)
  IPR017896 4Fe-4S ferredoxin-type, iron-sulphur binding domain [PS51379] (381-410)
  IPR017896 4Fe-4S ferredoxin-type, iron-sulphur binding domain [PS51379] (418-450)
  IPR017900 4Fe-4S ferredoxin, iron-sulphur binding, conserved site [PS00198] (390-401)
  IPR017900 4Fe-4S ferredoxin, iron-sulphur binding, conserved site [PS00198] (428-439)